Protein AF-A0A7V9ZTW3-F1 (afdb_monomer_lite)

Structure (mmCIF, N/CA/C/O backbone):
data_AF-A0A7V9ZTW3-F1
#
_entry.id   AF-A0A7V9ZTW3-F1
#
loop_
_atom_site.group_PDB
_atom_site.id
_atom_site.type_symbol
_atom_site.label_atom_id
_atom_site.label_alt_id
_atom_site.label_comp_id
_atom_site.label_asym_id
_atom_site.label_entity_id
_atom_site.label_seq_id
_atom_site.pdbx_PDB_ins_code
_atom_site.Cartn_x
_atom_site.Cartn_y
_atom_site.Cartn_z
_atom_site.occupancy
_atom_site.B_iso_or_equiv
_atom_site.auth_seq_id
_atom_site.auth_comp_id
_atom_site.auth_asym_id
_atom_site.auth_atom_id
_atom_site.pdbx_PDB_model_num
ATOM 1 N N . MET A 1 1 ? 34.384 60.074 -18.714 1.00 80.50 1 MET A N 1
ATOM 2 C CA . MET A 1 1 ? 34.398 59.729 -17.274 1.00 80.50 1 MET A CA 1
ATOM 3 C C . MET A 1 1 ? 34.278 58.228 -17.045 1.00 80.50 1 MET A C 1
ATOM 5 O O . MET A 1 1 ? 35.217 57.668 -16.508 1.00 80.50 1 MET A O 1
ATOM 9 N N . LEU A 1 2 ? 33.186 57.551 -17.437 1.00 87.00 2 LEU A N 1
ATOM 10 C CA . LEU A 1 2 ? 33.080 56.089 -17.246 1.00 87.00 2 LEU A CA 1
ATOM 11 C C . LEU A 1 2 ? 34.038 55.292 -18.152 1.00 87.00 2 LEU A C 1
ATOM 13 O O . LEU A 1 2 ? 34.688 54.380 -17.659 1.00 87.00 2 LEU A O 1
ATOM 17 N N . GLN A 1 3 ? 34.198 55.668 -19.430 1.00 89.31 3 GLN A N 1
ATOM 18 C CA . GLN A 1 3 ? 35.167 55.018 -20.336 1.00 89.31 3 GLN A CA 1
ATOM 19 C C . GLN A 1 3 ? 36.605 55.122 -19.802 1.00 89.31 3 GLN A C 1
ATOM 21 O O . GLN A 1 3 ? 37.314 54.124 -19.768 1.00 89.31 3 GLN A O 1
ATOM 26 N N . ASP A 1 4 ? 36.984 56.290 -19.272 1.00 89.69 4 ASP A N 1
ATOM 27 C CA . ASP A 1 4 ? 38.309 56.520 -18.674 1.00 89.69 4 ASP A CA 1
ATOM 28 C C . ASP A 1 4 ? 38.562 55.625 -17.445 1.00 89.69 4 ASP A C 1
ATOM 30 O O . ASP A 1 4 ? 39.692 55.215 -17.192 1.00 89.69 4 ASP A O 1
ATOM 34 N N . ILE A 1 5 ? 37.511 55.306 -16.675 1.00 88.19 5 ILE A N 1
ATOM 35 C CA . ILE A 1 5 ? 37.591 54.368 -15.544 1.00 88.19 5 ILE A CA 1
ATOM 36 C C . ILE A 1 5 ? 37.813 52.943 -16.061 1.00 88.19 5 ILE A C 1
ATOM 38 O O . ILE A 1 5 ? 38.657 52.235 -15.518 1.00 88.19 5 ILE A O 1
ATOM 42 N N . VAL A 1 6 ? 37.105 52.534 -17.120 1.00 86.56 6 VAL A N 1
ATOM 43 C CA . VAL A 1 6 ? 37.244 51.200 -17.732 1.00 86.56 6 VAL A CA 1
ATOM 44 C C . VAL A 1 6 ? 38.626 51.005 -18.364 1.00 86.56 6 VAL A C 1
ATOM 46 O O . VAL A 1 6 ? 39.242 49.959 -18.161 1.00 86.56 6 VAL A O 1
ATOM 49 N N . GLU A 1 7 ? 39.146 52.004 -19.077 1.00 88.56 7 GLU A N 1
ATOM 50 C CA . GLU A 1 7 ? 40.456 51.957 -19.749 1.00 88.56 7 GLU A CA 1
ATOM 51 C C . GLU A 1 7 ? 41.644 52.053 -18.775 1.00 88.56 7 GLU A C 1
ATOM 53 O O . GLU A 1 7 ? 42.765 51.654 -19.104 1.00 88.56 7 GLU A O 1
ATOM 58 N N . ASN A 1 8 ? 41.419 52.540 -17.550 1.00 89.38 8 ASN A N 1
ATOM 59 C CA . ASN A 1 8 ? 42.453 52.611 -16.526 1.00 89.38 8 ASN A CA 1
ATOM 60 C C . ASN A 1 8 ? 42.780 51.219 -15.963 1.00 89.38 8 ASN A C 1
ATOM 62 O O . ASN A 1 8 ? 42.174 50.751 -14.999 1.00 89.38 8 ASN A O 1
ATOM 66 N N . LYS A 1 9 ? 43.818 50.589 -16.519 1.00 86.56 9 LYS A N 1
ATOM 67 C CA . LYS A 1 9 ? 44.311 49.262 -16.108 1.00 86.56 9 LYS A CA 1
ATOM 68 C C . LYS A 1 9 ? 44.760 49.168 -14.646 1.00 86.56 9 LYS A C 1
ATOM 70 O O . LYS A 1 9 ? 44.894 48.066 -14.124 1.00 86.56 9 LYS A O 1
ATOM 75 N N . SER A 1 10 ? 45.007 50.302 -13.989 1.00 85.06 10 SER A N 1
ATOM 76 C CA . SER A 1 10 ? 45.390 50.375 -12.574 1.00 85.06 10 SER A CA 1
ATOM 77 C C . SER A 1 10 ? 44.202 50.592 -11.628 1.00 85.06 10 SER A C 1
ATOM 79 O O . SER A 1 10 ? 44.397 50.578 -10.414 1.00 85.06 10 SER A O 1
ATOM 81 N N . ALA A 1 11 ? 42.988 50.812 -12.147 1.00 83.75 11 ALA A N 1
ATOM 82 C CA . ALA A 1 11 ? 41.783 50.916 -11.327 1.00 83.75 11 ALA A CA 1
ATOM 83 C C . ALA A 1 11 ? 41.369 49.545 -10.763 1.00 83.75 11 ALA A C 1
ATOM 85 O O . ALA A 1 11 ? 41.634 48.501 -11.364 1.00 83.75 11 ALA A O 1
ATOM 86 N N . ALA A 1 12 ? 40.694 49.546 -9.607 1.00 81.62 12 ALA A N 1
ATOM 87 C CA . ALA A 1 12 ? 40.207 48.315 -8.991 1.00 81.62 12 ALA A CA 1
ATOM 88 C C . ALA A 1 12 ? 39.198 47.616 -9.913 1.00 81.62 12 ALA A C 1
ATOM 90 O O . ALA A 1 12 ? 38.329 48.271 -10.493 1.00 81.62 12 ALA A O 1
ATOM 91 N N . TRP A 1 13 ? 39.281 46.287 -10.019 1.00 78.00 13 TRP A N 1
ATOM 92 C CA . TRP A 1 13 ? 38.458 45.514 -10.955 1.00 78.00 13 TRP A CA 1
ATOM 93 C C . TRP A 1 13 ? 36.955 45.788 -10.793 1.00 78.00 13 TRP A C 1
ATOM 95 O O . TRP A 1 13 ? 36.283 46.039 -11.784 1.00 78.00 13 TRP A O 1
ATOM 105 N N . ALA A 1 14 ? 36.455 45.872 -9.555 1.00 76.25 14 ALA A N 1
ATOM 106 C CA . ALA A 1 14 ? 35.045 46.144 -9.265 1.00 76.25 14 ALA A CA 1
ATOM 107 C C . ALA A 1 14 ? 34.586 47.53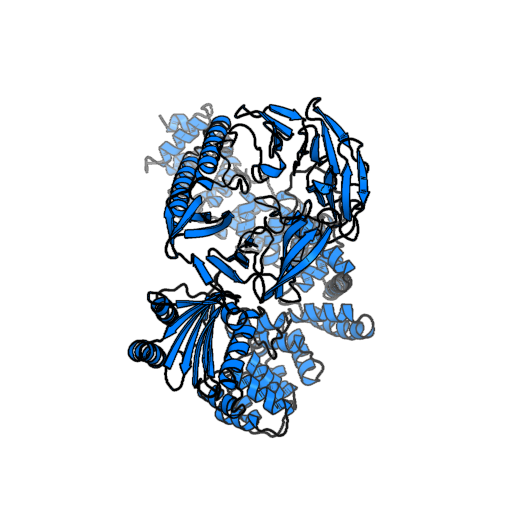7 -9.742 1.00 76.25 14 ALA A C 1
ATOM 109 O O . ALA A 1 14 ? 33.436 47.724 -10.123 1.00 76.25 14 ALA A O 1
ATOM 110 N N . GLN A 1 15 ? 35.483 48.530 -9.760 1.00 83.38 15 GLN A N 1
ATOM 111 C CA . GLN A 1 15 ? 35.166 49.870 -10.272 1.00 83.38 15 GLN A CA 1
ATOM 112 C C . GLN A 1 15 ? 35.078 49.878 -11.797 1.00 83.38 15 GLN A C 1
ATOM 114 O O . GLN A 1 15 ? 34.215 50.546 -12.365 1.00 83.38 15 GLN A O 1
ATOM 119 N N . ARG A 1 16 ? 35.973 49.132 -12.453 1.00 85.00 16 ARG A N 1
ATOM 120 C CA . ARG A 1 16 ? 35.967 48.956 -13.908 1.00 85.00 16 ARG A CA 1
ATOM 121 C C . ARG A 1 16 ? 34.728 48.175 -14.348 1.00 85.00 16 ARG A C 1
ATOM 123 O O . ARG A 1 16 ? 34.110 48.554 -15.334 1.00 85.00 16 ARG A O 1
ATOM 130 N N . ASP A 1 17 ? 34.341 47.154 -13.588 1.00 79.88 17 ASP A N 1
ATOM 131 C CA . ASP A 1 17 ? 33.159 46.324 -13.833 1.00 79.88 17 ASP A CA 1
ATOM 132 C C . ASP A 1 17 ? 31.846 47.116 -13.738 1.00 79.88 17 ASP A C 1
ATOM 134 O O . ASP A 1 17 ? 31.114 47.235 -14.719 1.00 79.88 17 ASP A O 1
ATOM 138 N N . LEU A 1 18 ? 31.623 47.813 -12.617 1.00 82.12 18 LEU A N 1
ATOM 139 C CA . LEU A 1 18 ? 30.454 48.685 -12.443 1.00 82.12 18 LEU A CA 1
ATOM 140 C C . LEU A 1 18 ? 30.372 49.782 -13.514 1.00 82.12 18 LEU A C 1
ATOM 142 O O . LEU A 1 18 ? 29.283 50.132 -13.973 1.00 82.12 18 LEU A O 1
ATOM 146 N N . ALA A 1 19 ? 31.516 50.337 -13.930 1.00 86.06 19 ALA A N 1
ATOM 147 C CA . ALA A 1 19 ? 31.559 51.317 -15.011 1.00 86.06 19 ALA A CA 1
ATOM 148 C C . ALA A 1 19 ? 31.203 50.695 -16.373 1.00 86.06 19 ALA A C 1
ATOM 150 O O . ALA A 1 19 ? 30.518 51.339 -17.170 1.00 86.06 19 ALA A O 1
ATOM 151 N N . MET A 1 20 ? 31.631 49.456 -16.634 1.00 84.81 20 MET A N 1
ATOM 152 C CA . MET A 1 20 ? 31.308 48.705 -17.849 1.00 84.81 20 MET A CA 1
ATOM 153 C C . MET A 1 20 ? 29.818 48.356 -17.944 1.00 84.81 20 MET A C 1
ATOM 155 O O . MET A 1 20 ? 29.229 48.566 -19.007 1.00 84.81 20 MET A O 1
ATOM 159 N N . ASP A 1 21 ? 29.204 47.889 -16.857 1.00 79.62 21 ASP A N 1
ATOM 160 C CA . ASP A 1 21 ? 27.770 47.582 -16.813 1.00 79.62 21 ASP A CA 1
ATOM 161 C C . ASP A 1 21 ? 26.915 48.849 -16.933 1.00 79.62 21 ASP A C 1
ATOM 163 O O . ASP A 1 21 ? 25.960 48.895 -17.713 1.00 79.62 21 ASP A O 1
ATOM 167 N N . ALA A 1 22 ? 27.303 49.933 -16.251 1.00 83.81 22 ALA A N 1
ATOM 168 C CA . ALA A 1 22 ? 26.631 51.223 -16.394 1.00 83.81 22 ALA A CA 1
ATOM 169 C C . ALA A 1 22 ? 26.687 51.748 -17.841 1.00 83.81 22 ALA A C 1
ATOM 171 O O . ALA A 1 22 ? 25.730 52.362 -18.315 1.00 83.81 22 ALA A O 1
ATOM 172 N N . LEU A 1 23 ? 27.786 51.514 -18.564 1.00 85.25 23 LEU A N 1
ATOM 173 C CA . LEU A 1 23 ? 27.907 51.876 -19.979 1.00 85.25 23 LEU A CA 1
ATOM 174 C C . LEU A 1 23 ? 27.077 50.970 -20.901 1.00 85.25 23 LEU A C 1
ATOM 176 O O . LEU A 1 23 ? 26.562 51.466 -21.904 1.00 85.25 23 LEU A O 1
ATOM 180 N N . ALA A 1 24 ? 26.904 49.690 -20.560 1.00 81.75 24 ALA A N 1
ATOM 181 C CA . ALA A 1 24 ? 26.117 48.743 -21.350 1.00 81.75 24 ALA A CA 1
ATOM 182 C C . ALA A 1 24 ? 24.606 49.036 -21.257 1.00 81.75 24 ALA A C 1
ATOM 184 O O . ALA A 1 24 ? 23.897 48.966 -22.262 1.00 81.75 24 ALA A O 1
ATOM 185 N N . VAL A 1 25 ? 24.121 49.431 -20.073 1.00 78.19 25 VAL A N 1
ATOM 186 C CA . VAL A 1 25 ? 22.692 49.697 -19.809 1.00 78.19 25 VAL A CA 1
ATOM 187 C C . VAL A 1 25 ? 22.238 51.087 -20.292 1.00 78.19 25 VAL A C 1
ATOM 189 O O . VAL A 1 25 ? 21.061 51.281 -20.589 1.00 78.19 25 VAL A O 1
ATOM 192 N N . ASN A 1 26 ? 23.151 52.053 -20.450 1.00 76.56 26 ASN A N 1
ATOM 193 C CA . ASN A 1 26 ? 22.832 53.442 -20.829 1.00 76.56 26 ASN A CA 1
ATOM 194 C C . ASN A 1 26 ? 22.535 53.676 -22.333 1.00 76.56 26 ASN A C 1
ATOM 196 O O . ASN A 1 26 ? 22.455 54.824 -22.774 1.00 76.56 26 ASN A O 1
ATOM 200 N N . GLY A 1 27 ? 22.319 52.619 -23.122 1.00 67.75 27 GLY A N 1
ATOM 201 C CA . GLY A 1 27 ? 21.865 52.710 -24.517 1.00 67.75 27 GLY A CA 1
ATOM 202 C C . GLY A 1 27 ? 22.978 52.759 -25.574 1.00 67.75 27 GLY A C 1
ATOM 203 O O . GLY A 1 27 ? 24.163 52.592 -25.288 1.00 67.75 27 GLY A O 1
ATOM 204 N N . ASP A 1 28 ? 22.580 52.909 -26.841 1.00 76.56 28 ASP A N 1
ATOM 205 C CA . ASP A 1 28 ? 23.476 52.867 -28.006 1.00 76.56 28 ASP A CA 1
ATOM 206 C C . ASP A 1 28 ? 24.159 54.221 -28.261 1.00 76.56 28 ASP A C 1
ATOM 208 O O . ASP A 1 28 ? 23.492 55.253 -28.355 1.00 76.56 28 ASP A O 1
ATOM 212 N N . TRP A 1 29 ? 25.487 54.228 -28.406 1.00 85.25 29 TRP A N 1
ATOM 213 C CA . TRP A 1 29 ? 26.268 55.426 -28.733 1.00 85.25 29 TRP A CA 1
ATOM 214 C C . TRP A 1 29 ? 27.258 55.159 -29.871 1.00 85.25 29 TRP A C 1
ATOM 216 O O . TRP A 1 29 ? 27.700 54.035 -30.105 1.00 85.25 29 TRP A O 1
ATOM 226 N N . LYS A 1 30 ? 27.585 56.203 -30.641 1.00 86.44 30 LYS A N 1
ATOM 227 C CA . LYS A 1 30 ? 28.404 56.065 -31.853 1.00 86.44 30 LYS A CA 1
ATOM 228 C C . LYS A 1 30 ? 29.815 55.583 -31.500 1.00 86.44 30 LYS A C 1
ATOM 230 O O . LYS A 1 30 ? 30.540 56.299 -30.817 1.00 86.44 30 LYS A O 1
ATOM 235 N N . GLY A 1 31 ? 30.212 54.428 -32.032 1.00 87.06 31 GLY A N 1
ATOM 236 C CA . GLY A 1 31 ? 31.512 53.812 -31.754 1.00 87.06 31 GLY A CA 1
ATOM 237 C C . GLY A 1 31 ? 31.521 52.875 -30.543 1.00 87.06 31 GLY A C 1
ATOM 238 O O . GLY A 1 31 ? 32.590 52.402 -30.165 1.00 87.06 31 GLY A O 1
ATOM 239 N N . ARG A 1 32 ? 30.359 52.622 -29.914 1.00 87.25 32 ARG A N 1
ATOM 240 C CA . ARG A 1 32 ? 30.237 51.748 -28.737 1.00 87.25 32 ARG A CA 1
ATOM 241 C C . ARG A 1 32 ? 30.747 50.351 -29.010 1.00 87.25 32 ARG A C 1
ATOM 243 O O . ARG A 1 32 ? 31.527 49.809 -28.234 1.00 87.25 32 ARG A O 1
ATOM 250 N N . ASP A 1 33 ? 30.272 49.777 -30.102 1.00 86.44 33 ASP A N 1
ATOM 251 C CA . ASP A 1 33 ? 30.498 48.380 -30.421 1.00 86.44 33 ASP A CA 1
ATOM 252 C C . ASP A 1 33 ? 31.991 48.149 -30.747 1.00 86.44 33 ASP A C 1
ATOM 254 O O . ASP A 1 33 ? 32.603 47.220 -30.219 1.00 86.44 33 ASP A O 1
ATOM 258 N N . GLU A 1 34 ? 32.622 49.055 -31.503 1.00 88.25 34 GLU A N 1
ATOM 259 C CA . GLU A 1 34 ? 34.068 49.043 -31.760 1.00 88.25 34 GLU A CA 1
ATOM 260 C C . GLU A 1 34 ? 34.891 49.258 -30.485 1.00 88.25 34 GLU A C 1
ATOM 262 O O . GLU A 1 34 ? 35.927 48.615 -30.303 1.00 88.25 34 GLU A O 1
ATOM 267 N N . TRP A 1 35 ? 34.424 50.130 -29.587 1.00 89.00 35 TRP A N 1
ATOM 268 C CA . TRP A 1 35 ? 35.082 50.387 -28.310 1.00 89.00 35 TRP A CA 1
ATOM 269 C C . TRP A 1 35 ? 35.080 49.142 -27.420 1.00 89.00 35 TRP A C 1
ATOM 271 O O . TRP A 1 35 ? 36.152 48.712 -26.999 1.00 89.00 35 TRP A O 1
ATOM 281 N N . TYR A 1 36 ? 33.932 48.486 -27.214 1.00 87.25 36 TYR A N 1
ATOM 282 C CA . TYR A 1 36 ? 33.879 47.244 -26.431 1.00 87.25 36 TYR A CA 1
ATOM 283 C C . TYR A 1 36 ? 34.702 46.109 -27.054 1.00 87.25 36 TYR A C 1
ATOM 285 O O . TYR A 1 36 ? 35.327 45.347 -26.320 1.00 87.25 36 TYR A O 1
ATOM 293 N N . ILE A 1 37 ? 34.745 45.997 -28.388 1.00 86.56 37 ILE A N 1
ATOM 294 C CA . ILE A 1 37 ? 35.613 45.018 -29.061 1.00 86.56 37 ILE A CA 1
ATOM 295 C C . ILE A 1 37 ? 37.092 45.327 -28.791 1.00 86.56 37 ILE A C 1
ATOM 297 O O . ILE A 1 37 ? 37.860 44.407 -28.523 1.00 86.56 37 ILE A O 1
ATOM 301 N N . SER A 1 38 ? 37.496 46.602 -28.825 1.00 86.81 38 SER A N 1
ATOM 302 C CA . SER A 1 38 ? 38.889 47.003 -28.570 1.00 86.81 38 SER A CA 1
ATOM 303 C C . SER A 1 38 ? 39.363 46.650 -27.157 1.00 86.81 38 SER A C 1
ATOM 305 O O . SER A 1 38 ? 40.535 46.335 -26.957 1.00 86.81 38 SER A O 1
ATOM 307 N N . LEU A 1 39 ? 38.444 46.612 -26.185 1.00 86.50 39 LEU A N 1
ATOM 308 C CA . LEU A 1 39 ? 38.748 46.223 -24.809 1.00 86.50 39 LEU A CA 1
ATOM 309 C C . LEU A 1 39 ? 39.148 44.743 -24.682 1.00 86.50 39 LEU A C 1
ATOM 311 O O . LEU A 1 39 ? 39.802 44.382 -23.709 1.00 86.50 39 LEU A O 1
ATOM 315 N N . LEU A 1 40 ? 38.823 43.883 -25.655 1.00 84.44 40 LEU A N 1
ATOM 316 C CA . LEU A 1 40 ? 39.163 42.455 -25.602 1.00 84.44 40 LEU A CA 1
ATOM 317 C C . LEU A 1 40 ? 40.670 42.173 -25.670 1.00 84.44 40 LEU A C 1
ATOM 319 O O . LEU A 1 40 ? 41.111 41.092 -25.283 1.00 84.44 40 LEU A O 1
ATOM 323 N N . GLU A 1 41 ? 41.465 43.129 -26.153 1.00 84.56 41 GLU A N 1
ATOM 324 C CA . GLU A 1 41 ? 42.928 43.040 -26.142 1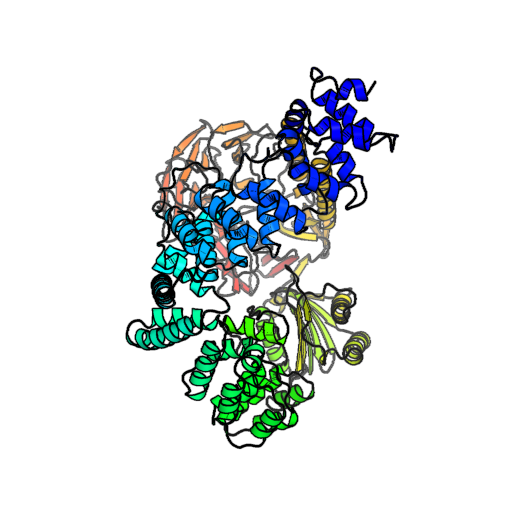.00 84.56 41 GLU A CA 1
ATOM 325 C C . GLU A 1 41 ? 43.529 43.330 -24.759 1.00 84.56 41 GLU A C 1
ATOM 327 O O . GLU A 1 41 ? 44.710 43.061 -24.528 1.00 84.56 41 GLU A O 1
ATOM 332 N N . ASP A 1 42 ? 42.746 43.877 -23.826 1.00 84.88 42 ASP A N 1
ATOM 333 C CA . ASP A 1 42 ? 43.215 44.172 -22.482 1.00 84.88 42 ASP A CA 1
ATOM 334 C C . ASP A 1 42 ? 43.221 42.918 -21.602 1.00 84.88 42 ASP A C 1
ATOM 336 O O . ASP A 1 42 ? 42.226 42.554 -20.980 1.00 84.88 42 ASP A O 1
ATOM 340 N N . GLU A 1 43 ? 44.390 42.287 -21.481 1.00 80.00 43 GLU A N 1
ATOM 341 C CA . GLU A 1 43 ? 44.590 41.106 -20.632 1.00 80.00 43 GLU A CA 1
ATOM 342 C C . GLU A 1 43 ? 44.207 41.347 -19.162 1.00 80.00 43 GLU A C 1
ATOM 344 O O . GLU A 1 43 ? 43.812 40.415 -18.466 1.00 80.00 43 GLU A O 1
ATOM 349 N N . THR A 1 44 ? 44.256 42.597 -18.680 1.00 78.50 44 THR A N 1
ATOM 350 C CA . THR A 1 44 ? 43.844 42.929 -17.304 1.00 78.50 44 THR A CA 1
ATOM 351 C C . THR A 1 44 ? 42.333 42.843 -17.097 1.00 78.50 44 THR A C 1
ATOM 353 O O . THR A 1 44 ? 41.877 42.795 -15.959 1.00 78.50 44 THR A O 1
ATOM 356 N N . LEU A 1 45 ? 41.548 42.784 -18.176 1.00 74.75 45 LEU A N 1
ATOM 357 C CA . LEU A 1 45 ? 40.119 42.495 -18.113 1.00 74.75 45 LEU A CA 1
ATOM 358 C C . LEU A 1 45 ? 39.836 40.992 -18.012 1.00 74.75 45 LEU A C 1
ATOM 360 O O . LEU A 1 45 ? 38.741 40.638 -17.591 1.00 74.75 45 LEU A O 1
ATOM 364 N N . LEU A 1 46 ? 40.802 40.108 -18.305 1.00 69.75 46 LEU A N 1
ATOM 365 C CA . LEU A 1 46 ? 40.659 38.657 -18.101 1.00 69.75 46 LEU A CA 1
ATOM 366 C C . LEU A 1 46 ? 40.645 38.245 -16.622 1.00 69.75 46 LEU A C 1
ATOM 368 O O . LEU A 1 46 ? 40.273 37.117 -16.322 1.00 69.75 46 LEU A O 1
ATOM 372 N N . THR A 1 47 ? 41.096 39.099 -15.699 1.00 61.62 47 THR A N 1
ATOM 373 C CA . THR A 1 47 ? 41.115 38.818 -14.247 1.00 61.62 47 THR A CA 1
ATOM 374 C C . THR A 1 47 ? 39.890 39.377 -13.523 1.00 61.62 47 THR A C 1
ATOM 376 O O . THR A 1 47 ? 39.478 38.834 -12.506 1.00 61.62 47 THR A O 1
ATOM 379 N N . ILE A 1 48 ? 39.246 40.412 -14.079 1.00 64.31 48 ILE A N 1
ATOM 380 C CA . ILE A 1 48 ? 37.902 40.876 -13.666 1.00 64.31 48 ILE A CA 1
ATOM 381 C C . ILE A 1 48 ? 36.862 39.757 -13.879 1.00 64.31 48 ILE A C 1
ATOM 383 O O . ILE A 1 48 ? 35.871 39.651 -13.166 1.00 64.31 48 ILE A O 1
ATOM 387 N N . GLN A 1 49 ? 37.143 38.882 -14.844 1.00 54.88 49 GLN A N 1
ATOM 388 C CA . GLN A 1 49 ? 36.291 37.796 -15.314 1.00 54.88 49 GLN A CA 1
ATOM 389 C C . GLN A 1 49 ? 36.189 36.587 -14.380 1.00 54.88 49 GLN A C 1
ATOM 391 O O . GLN A 1 49 ? 35.264 35.806 -14.580 1.00 54.88 49 GLN A O 1
ATOM 396 N N . ASP A 1 50 ? 37.070 36.455 -13.382 1.00 54.41 50 ASP A N 1
ATOM 397 C CA . ASP A 1 50 ? 37.046 35.343 -12.417 1.00 54.41 50 ASP A CA 1
ATOM 398 C C . ASP A 1 50 ? 35.937 35.534 -11.344 1.00 54.41 50 ASP A C 1
ATOM 400 O O . ASP A 1 50 ? 35.638 34.612 -10.594 1.00 54.41 50 ASP A O 1
ATOM 404 N N . ASN A 1 51 ? 35.294 36.717 -11.289 1.00 52.38 51 ASN A N 1
ATOM 405 C CA . ASN A 1 51 ? 34.272 37.089 -10.293 1.00 52.38 51 ASN A CA 1
ATOM 406 C C . ASN A 1 51 ? 32.943 37.619 -10.893 1.00 52.38 51 ASN A C 1
ATOM 408 O O . ASN A 1 51 ? 32.089 38.084 -10.139 1.00 52.38 51 ASN A O 1
ATOM 412 N N . GLY A 1 52 ? 32.742 37.599 -12.222 1.00 55.38 52 GLY A N 1
ATOM 413 C CA . GLY A 1 52 ? 31.559 38.225 -12.843 1.00 55.38 52 GLY A CA 1
ATOM 414 C C . GLY A 1 52 ? 31.503 38.206 -14.379 1.00 55.38 52 GLY A C 1
ATOM 415 O O . GLY A 1 52 ? 32.380 37.656 -15.050 1.00 55.38 52 GLY A O 1
ATOM 416 N N . ASN A 1 53 ? 30.427 38.766 -14.949 1.00 61.22 53 ASN A N 1
ATOM 417 C CA . ASN A 1 53 ? 30.265 39.019 -16.392 1.00 61.22 53 ASN A CA 1
ATOM 418 C C . ASN A 1 53 ? 31.034 40.274 -16.806 1.00 61.22 53 ASN A C 1
ATOM 420 O O . ASN A 1 53 ? 31.056 41.234 -16.059 1.00 61.22 53 ASN A O 1
ATOM 424 N N . THR A 1 54 ? 31.645 40.300 -17.995 1.00 66.50 54 THR A N 1
ATOM 425 C CA . THR A 1 54 ? 32.165 41.575 -18.524 1.00 66.50 54 THR A CA 1
ATOM 426 C C . THR A 1 54 ? 31.022 42.415 -19.081 1.00 66.50 54 THR A C 1
ATOM 428 O O . THR A 1 54 ? 30.037 41.860 -19.568 1.00 66.50 54 THR A O 1
ATOM 431 N N . GLY A 1 55 ? 31.201 43.737 -19.175 1.00 67.38 55 GLY A N 1
ATOM 432 C CA . GLY A 1 55 ? 30.217 44.595 -19.849 1.00 67.38 55 GLY A CA 1
ATOM 433 C C . GLY A 1 55 ? 29.936 44.216 -21.310 1.00 67.38 55 GLY A C 1
ATOM 434 O O . GLY A 1 55 ? 28.854 44.508 -21.807 1.00 67.38 55 GLY A O 1
ATOM 435 N N . LEU A 1 56 ? 30.857 43.523 -21.999 1.00 70.50 56 LEU A N 1
ATOM 436 C CA . LEU A 1 56 ? 30.588 42.965 -23.333 1.00 70.50 56 LEU A CA 1
ATOM 437 C C . LEU A 1 56 ? 29.697 41.712 -23.273 1.00 70.50 56 LEU A C 1
ATOM 439 O O . LEU A 1 56 ? 28.837 41.546 -24.133 1.00 70.50 56 LEU A O 1
ATOM 443 N N . THR A 1 57 ? 29.842 40.877 -22.241 1.00 74.44 57 THR A N 1
ATOM 444 C CA . THR A 1 57 ? 28.941 39.734 -21.996 1.00 74.44 57 THR A CA 1
ATOM 445 C C . THR A 1 57 ? 27.526 40.244 -21.713 1.00 74.44 57 THR A C 1
ATOM 447 O O . THR A 1 57 ? 26.561 39.789 -22.326 1.00 74.44 57 THR A O 1
ATOM 450 N N . THR A 1 58 ? 27.411 41.272 -20.862 1.00 76.00 58 THR A N 1
ATOM 451 C CA . THR A 1 58 ? 26.157 41.989 -20.580 1.00 76.00 58 THR A CA 1
ATOM 452 C C . THR A 1 58 ? 25.556 42.574 -21.864 1.00 76.00 58 THR A C 1
ATOM 454 O O . THR A 1 58 ? 24.373 42.384 -22.148 1.00 76.00 58 THR A O 1
ATOM 457 N N . LEU A 1 59 ? 26.374 43.217 -22.705 1.00 78.19 59 LEU A N 1
ATOM 458 C CA . LEU A 1 59 ? 25.934 43.781 -23.983 1.00 78.19 59 LEU A CA 1
ATOM 459 C C . LEU A 1 59 ? 25.437 42.709 -24.966 1.00 78.19 59 LEU A C 1
ATOM 461 O O . LEU A 1 59 ? 24.448 42.934 -25.668 1.00 78.19 59 LEU A O 1
ATOM 465 N N . ILE A 1 60 ? 26.097 41.550 -25.025 1.00 77.00 60 ILE A N 1
ATOM 466 C CA . ILE A 1 60 ? 25.689 40.415 -25.863 1.00 77.00 60 ILE A CA 1
ATOM 467 C C . ILE A 1 60 ? 24.371 39.821 -25.366 1.00 77.00 60 ILE A C 1
ATOM 469 O O . ILE A 1 60 ? 23.480 39.603 -26.185 1.00 77.00 60 ILE A O 1
ATOM 473 N N . ALA A 1 61 ? 24.204 39.650 -24.052 1.00 73.94 61 ALA A N 1
ATOM 474 C CA . ALA A 1 61 ? 22.965 39.156 -23.453 1.00 73.94 61 ALA A CA 1
ATOM 475 C C . ALA A 1 61 ? 21.766 40.094 -23.698 1.00 73.94 61 ALA A C 1
ATOM 477 O O . ALA A 1 61 ? 20.642 39.633 -23.882 1.00 73.94 61 ALA A O 1
ATOM 478 N N . MET A 1 62 ? 22.002 41.410 -23.739 1.00 77.00 62 MET A N 1
ATOM 479 C CA . MET A 1 62 ? 20.976 42.428 -24.010 1.00 77.00 62 MET A CA 1
ATOM 480 C C . MET A 1 62 ? 20.722 42.681 -25.506 1.00 77.00 62 MET A C 1
ATOM 482 O O . MET A 1 62 ? 19.793 43.409 -25.863 1.00 77.00 62 MET A O 1
ATOM 486 N N . SER A 1 63 ? 21.548 42.129 -26.394 1.00 77.56 63 SER A N 1
ATOM 487 C CA . SER A 1 63 ? 21.430 42.334 -27.839 1.00 77.56 63 SER A CA 1
ATOM 488 C C . SER A 1 63 ? 20.474 41.324 -28.487 1.00 77.56 63 SER A C 1
ATOM 490 O O . SER A 1 63 ? 20.292 40.224 -27.966 1.00 77.56 63 SER A O 1
ATOM 492 N N . PRO A 1 64 ? 19.891 41.635 -29.665 1.00 79.06 64 PRO A N 1
ATOM 493 C CA . PRO A 1 64 ? 19.168 40.637 -30.444 1.00 79.06 64 PRO A CA 1
ATOM 494 C C . PRO A 1 64 ? 20.039 39.394 -30.696 1.00 79.06 64 PRO A C 1
ATOM 496 O O . PRO A 1 64 ? 21.240 39.550 -30.966 1.00 79.06 64 PRO A O 1
ATOM 499 N N . PRO A 1 65 ? 19.453 38.180 -30.676 1.00 74.19 65 PRO A N 1
ATOM 500 C CA . PRO A 1 65 ? 20.170 36.960 -31.032 1.00 74.19 65 PRO A CA 1
ATOM 501 C C . PRO A 1 65 ? 20.926 37.134 -32.354 1.00 74.19 65 PRO A C 1
ATOM 503 O O . PRO A 1 65 ? 20.421 37.782 -33.273 1.00 74.19 65 PRO A O 1
ATOM 506 N N . LYS A 1 66 ? 22.123 36.550 -32.459 1.00 77.31 66 LYS A N 1
ATOM 507 C CA . LYS A 1 66 ? 23.011 36.592 -33.639 1.00 77.31 66 LYS A CA 1
ATOM 508 C C . LYS A 1 66 ? 23.726 37.910 -33.937 1.00 77.31 66 LYS A C 1
ATOM 510 O O . LYS A 1 66 ? 24.604 37.894 -34.797 1.00 77.31 66 LYS A O 1
ATOM 515 N N . LYS A 1 67 ? 23.434 39.027 -33.247 1.00 84.38 67 LYS A N 1
ATOM 516 C CA . LYS A 1 67 ? 24.089 40.327 -33.532 1.00 84.38 67 LYS A CA 1
ATOM 517 C C . LYS A 1 67 ? 25.624 40.226 -33.521 1.00 84.38 67 LYS A C 1
ATOM 519 O O . LYS A 1 67 ? 26.281 40.832 -34.362 1.00 84.38 67 LYS A O 1
ATOM 524 N N . TRP A 1 68 ? 26.179 39.458 -32.584 1.00 86.19 68 TRP A N 1
ATOM 525 C CA . TRP A 1 68 ? 27.620 39.418 -32.314 1.00 86.19 68 TRP A CA 1
ATOM 526 C C . TRP A 1 68 ? 28.319 38.134 -32.764 1.00 86.19 68 TRP A C 1
ATOM 528 O O . TRP A 1 68 ? 29.547 38.087 -32.776 1.00 86.19 68 TRP A O 1
ATOM 538 N N . THR A 1 69 ? 27.565 37.109 -33.161 1.00 86.75 69 THR A N 1
ATOM 539 C CA . THR A 1 69 ? 28.079 35.751 -33.387 1.00 86.75 69 THR A CA 1
ATOM 540 C C . THR A 1 69 ? 29.156 35.709 -34.470 1.00 86.75 69 THR A C 1
ATOM 542 O O . THR A 1 69 ? 30.237 35.180 -34.232 1.00 86.75 69 THR A O 1
ATOM 545 N N . GLU A 1 70 ? 28.927 36.351 -35.620 1.00 89.75 70 GLU A N 1
ATOM 546 C CA . GLU A 1 70 ? 29.908 36.395 -36.719 1.00 89.75 70 GLU A CA 1
ATOM 547 C C . GLU A 1 70 ? 31.204 37.107 -36.311 1.00 89.75 70 GLU A C 1
ATOM 549 O O . GLU A 1 70 ? 32.305 36.667 -36.649 1.00 89.75 70 GLU A O 1
ATOM 554 N N . LYS A 1 71 ? 31.091 38.184 -35.521 1.00 90.19 71 LYS A N 1
ATOM 555 C CA . LYS A 1 71 ? 32.269 38.906 -35.039 1.00 90.19 71 LYS A CA 1
ATOM 556 C C . LYS A 1 71 ? 33.048 38.078 -34.023 1.00 90.19 71 LYS A C 1
ATOM 558 O O . LYS A 1 71 ? 34.272 38.049 -34.085 1.00 90.19 71 LYS A O 1
ATOM 563 N N . MET A 1 72 ? 32.369 37.376 -33.118 1.00 91.31 72 MET A N 1
ATOM 564 C CA . MET A 1 72 ? 33.050 36.498 -32.168 1.00 91.31 72 MET A CA 1
ATOM 565 C C . MET A 1 72 ? 33.706 35.301 -32.872 1.00 91.31 72 MET A C 1
ATOM 567 O O . MET A 1 72 ? 34.837 34.965 -32.538 1.00 91.31 72 MET A O 1
ATOM 571 N N . LEU A 1 73 ? 33.083 34.720 -33.905 1.00 91.94 73 LEU A N 1
ATOM 572 C CA . LEU A 1 73 ? 33.694 33.672 -34.741 1.00 91.94 73 LEU A CA 1
ATOM 573 C C . LEU A 1 73 ? 34.982 34.136 -35.440 1.00 91.94 73 LEU A C 1
ATOM 575 O O . LEU A 1 73 ? 35.932 33.361 -35.574 1.00 91.94 73 LEU A O 1
ATOM 579 N N . GLU A 1 74 ? 35.036 35.396 -35.882 1.00 93.38 74 GLU A N 1
ATOM 580 C CA . GLU A 1 74 ? 36.262 36.015 -36.399 1.00 93.38 74 GLU A CA 1
ATOM 581 C C . GLU A 1 74 ? 37.330 36.119 -35.296 1.00 93.38 74 GLU A C 1
ATOM 583 O O . GLU A 1 74 ? 38.473 35.704 -35.490 1.00 93.38 74 GLU A O 1
ATOM 588 N N . LEU A 1 75 ? 36.950 36.626 -34.119 1.00 92.25 75 LEU A N 1
ATOM 589 C CA . LEU A 1 75 ? 37.865 36.893 -33.005 1.00 92.25 75 LEU A CA 1
ATOM 590 C C . LEU A 1 75 ? 38.389 35.624 -32.316 1.00 92.25 75 LEU A C 1
ATOM 592 O O . LEU A 1 75 ? 39.522 35.628 -31.833 1.00 92.25 75 LEU A O 1
ATOM 596 N N . VAL A 1 76 ? 37.644 34.514 -32.335 1.00 92.88 76 VAL A N 1
ATOM 597 C CA . VAL A 1 76 ? 38.127 33.199 -31.867 1.00 92.88 76 VAL A CA 1
ATOM 598 C C . VAL A 1 76 ? 39.375 32.744 -32.638 1.00 92.88 76 VAL A C 1
ATOM 600 O O . VAL A 1 76 ? 40.224 32.039 -32.094 1.00 92.88 76 VAL A O 1
ATOM 603 N N . LYS A 1 77 ? 39.548 33.188 -33.888 1.00 91.56 77 LYS A N 1
ATOM 604 C CA . LYS A 1 77 ? 40.726 32.868 -34.712 1.00 91.56 77 LYS A CA 1
ATOM 605 C C . LYS A 1 77 ? 41.927 33.776 -34.423 1.00 91.56 77 LYS A C 1
ATOM 607 O O . LYS A 1 77 ? 42.967 33.628 -35.062 1.00 91.56 77 LYS A O 1
ATOM 612 N N . SER A 1 78 ? 41.803 34.723 -33.490 1.00 91.50 78 SER A N 1
ATOM 613 C CA . SER A 1 78 ? 42.882 35.641 -33.132 1.00 91.50 78 SER A CA 1
ATOM 614 C C . SER A 1 78 ? 44.067 34.910 -32.497 1.00 91.50 78 SER A C 1
ATOM 616 O O . SER A 1 78 ? 43.907 34.014 -31.662 1.00 91.50 78 SER A O 1
ATOM 618 N N . ASN A 1 79 ? 45.281 35.348 -32.840 1.00 90.12 79 ASN A N 1
ATOM 619 C CA . ASN A 1 79 ? 46.509 34.893 -32.185 1.00 90.12 79 ASN A CA 1
ATOM 620 C C . ASN A 1 79 ? 46.665 35.487 -30.774 1.00 90.12 79 ASN A C 1
ATOM 622 O O . ASN A 1 79 ? 47.375 34.911 -29.951 1.00 90.12 79 ASN A O 1
ATOM 626 N N . ASN A 1 80 ? 45.982 36.598 -30.471 1.00 90.62 80 ASN A N 1
ATOM 627 C CA . ASN A 1 80 ? 45.976 37.186 -29.134 1.00 90.62 80 ASN A CA 1
ATOM 628 C C . ASN A 1 80 ? 45.140 36.303 -28.185 1.00 90.62 80 ASN A C 1
ATOM 630 O O . ASN A 1 80 ? 43.957 36.060 -28.426 1.00 90.62 80 ASN A O 1
ATOM 634 N N . PHE A 1 81 ? 45.773 35.811 -27.114 1.00 88.69 81 PHE A N 1
ATOM 635 C CA . PHE A 1 81 ? 45.155 34.907 -26.141 1.00 88.69 81 PHE A CA 1
ATOM 636 C C . PHE A 1 81 ? 43.945 35.530 -25.432 1.00 88.69 81 PHE A C 1
ATOM 638 O O . PHE A 1 81 ? 42.939 34.842 -25.255 1.00 88.69 81 PHE A O 1
ATOM 645 N N . ALA A 1 82 ? 44.006 36.816 -25.076 1.00 85.19 82 ALA A N 1
ATOM 646 C CA . ALA A 1 82 ? 42.907 37.508 -24.408 1.00 85.19 82 ALA A CA 1
ATOM 647 C C . ALA A 1 82 ? 41.702 37.701 -25.320 1.00 85.19 82 ALA A C 1
ATOM 649 O O . ALA A 1 82 ? 40.586 37.345 -24.941 1.00 85.19 82 ALA A O 1
ATOM 650 N N . VAL A 1 83 ? 41.947 38.143 -26.556 1.00 88.94 83 VAL A N 1
ATOM 651 C CA . VAL A 1 83 ? 40.895 38.314 -27.566 1.00 88.94 83 VAL A CA 1
ATOM 652 C C . VAL A 1 83 ? 40.191 36.991 -27.839 1.00 88.94 83 VAL A C 1
ATOM 654 O O . VAL A 1 83 ? 38.964 36.926 -27.829 1.00 88.94 83 VAL A O 1
ATOM 657 N N . ARG A 1 84 ? 40.966 35.919 -28.035 1.00 91.94 84 ARG A N 1
ATOM 658 C CA . ARG A 1 84 ? 40.418 34.585 -28.282 1.00 91.94 84 ARG A CA 1
ATOM 659 C C . ARG A 1 84 ? 39.628 34.058 -27.088 1.00 91.94 84 ARG A C 1
ATOM 661 O O . ARG A 1 84 ? 38.514 33.585 -27.278 1.00 91.94 84 ARG A O 1
ATOM 668 N N . SER A 1 85 ? 40.173 34.156 -25.875 1.00 87.75 85 SER A N 1
ATOM 669 C CA . SER A 1 85 ? 39.505 33.663 -24.660 1.00 87.75 85 SER A CA 1
ATOM 670 C C . SER A 1 85 ? 38.189 34.395 -24.407 1.00 87.75 85 SER A C 1
ATOM 672 O O . SER A 1 85 ? 37.165 33.766 -24.151 1.00 87.75 85 SER A O 1
ATOM 674 N N . ALA A 1 86 ? 38.183 35.718 -24.575 1.00 84.44 86 ALA A N 1
ATOM 675 C CA . ALA A 1 86 ? 36.966 36.501 -24.447 1.00 84.44 86 ALA A CA 1
ATOM 676 C C . ALA A 1 86 ? 35.937 36.152 -25.535 1.00 84.44 86 ALA A C 1
ATOM 678 O O . ALA A 1 86 ? 34.746 36.070 -25.243 1.00 84.44 86 ALA A O 1
ATOM 679 N N . ALA A 1 87 ? 36.369 35.909 -26.776 1.00 88.81 87 ALA A N 1
ATOM 680 C CA . ALA A 1 87 ? 35.470 35.500 -27.852 1.00 88.81 87 ALA A CA 1
ATOM 681 C C . ALA A 1 87 ? 34.843 34.115 -27.600 1.00 88.81 87 ALA A C 1
ATOM 683 O O . ALA A 1 87 ? 33.646 33.944 -27.824 1.00 88.81 87 ALA A O 1
ATOM 684 N N . VAL A 1 88 ? 35.619 33.153 -27.082 1.00 88.94 88 VAL A N 1
ATOM 685 C CA . VAL A 1 88 ? 35.123 31.816 -26.705 1.00 88.94 88 VAL A CA 1
ATOM 686 C C . VAL A 1 88 ? 34.032 31.920 -25.640 1.00 88.94 88 VAL A C 1
ATOM 688 O O . VAL A 1 88 ? 32.935 31.408 -25.851 1.00 88.94 88 VAL A O 1
ATOM 691 N N . ARG A 1 89 ? 34.287 32.648 -24.547 1.00 84.00 89 ARG A N 1
ATOM 692 C CA . ARG A 1 89 ? 33.303 32.869 -23.476 1.00 84.00 89 ARG A CA 1
ATOM 693 C C . ARG A 1 89 ? 32.000 33.471 -24.003 1.00 84.00 89 ARG A C 1
ATOM 695 O O . ARG A 1 89 ? 30.919 32.953 -23.751 1.00 84.00 89 ARG A O 1
ATOM 702 N N . ASN A 1 90 ? 32.107 34.550 -24.774 1.00 84.81 90 ASN A N 1
ATOM 703 C CA . ASN A 1 90 ? 30.940 35.260 -25.295 1.00 84.81 90 ASN A CA 1
ATOM 704 C C . ASN A 1 90 ? 30.105 34.411 -26.265 1.00 84.81 90 ASN A C 1
ATOM 706 O O . ASN A 1 90 ? 28.891 34.579 -26.340 1.00 84.81 90 ASN A O 1
ATOM 710 N N . LEU A 1 91 ? 30.733 33.491 -27.002 1.00 87.31 91 LEU A N 1
ATOM 711 C CA . LEU A 1 91 ? 30.009 32.517 -27.817 1.00 87.31 91 LEU A CA 1
ATOM 712 C C . LEU A 1 91 ? 29.301 31.461 -26.960 1.00 87.31 91 LEU A C 1
ATOM 714 O O . LEU A 1 91 ? 28.178 31.095 -27.303 1.00 87.31 91 LEU A O 1
ATOM 718 N N . MET A 1 92 ? 29.906 31.015 -25.853 1.00 83.81 92 MET A N 1
ATOM 719 C CA . MET A 1 92 ? 29.290 30.065 -24.915 1.00 83.81 92 MET A CA 1
ATOM 720 C C . MET A 1 92 ? 28.070 30.655 -24.194 1.00 83.81 92 MET A C 1
ATOM 722 O O . MET A 1 92 ? 27.039 29.991 -24.117 1.00 83.81 92 MET A O 1
ATOM 726 N N . ASP A 1 93 ? 28.149 31.918 -23.762 1.00 78.00 93 ASP A N 1
ATOM 727 C CA . ASP A 1 93 ? 27.047 32.639 -23.100 1.00 78.00 93 ASP A CA 1
ATOM 728 C C . ASP A 1 93 ? 25.946 33.105 -24.078 1.00 78.00 93 ASP A C 1
ATOM 730 O O . ASP A 1 93 ? 24.890 33.598 -23.671 1.00 78.00 93 ASP A O 1
ATOM 734 N N . SER A 1 94 ? 26.166 32.963 -25.389 1.00 78.69 94 SER A N 1
ATOM 735 C CA . SER A 1 94 ? 25.185 33.347 -26.402 1.00 78.69 94 SER A CA 1
ATOM 736 C C . SER A 1 94 ? 24.094 32.285 -26.592 1.00 78.69 94 SER A C 1
ATOM 738 O O . SER A 1 94 ? 24.320 31.083 -26.450 1.00 78.69 94 SER A O 1
ATOM 740 N N . SER A 1 95 ? 22.914 32.713 -27.054 1.00 75.31 95 SER A N 1
ATOM 741 C CA . SER A 1 95 ? 21.840 31.800 -27.500 1.00 75.31 95 SER A CA 1
ATOM 742 C C . SER A 1 95 ? 22.217 30.928 -28.712 1.00 75.31 95 SER A C 1
ATOM 744 O O . SER A 1 95 ? 21.471 30.022 -29.080 1.00 75.31 95 SER A O 1
ATOM 746 N N . ASP A 1 96 ? 23.374 31.185 -29.321 1.00 79.88 96 ASP A N 1
ATOM 747 C CA . ASP A 1 96 ? 23.898 30.535 -30.518 1.00 79.88 96 ASP A CA 1
ATOM 748 C C . ASP A 1 96 ? 24.988 29.487 -30.213 1.00 79.88 96 ASP A C 1
ATOM 750 O O . ASP A 1 96 ? 25.546 28.911 -31.147 1.00 79.88 96 ASP A O 1
ATOM 754 N N . SER A 1 97 ? 25.293 29.208 -28.941 1.00 80.25 97 SER A N 1
ATOM 755 C CA . SER A 1 97 ? 26.397 28.325 -28.517 1.00 80.25 97 SER A CA 1
ATOM 756 C C . SER A 1 97 ? 26.345 26.899 -29.090 1.00 80.25 97 SER A C 1
ATOM 758 O O . SER A 1 97 ? 27.371 26.232 -29.190 1.00 80.25 97 SER A O 1
ATOM 760 N N . LYS A 1 98 ? 25.167 26.440 -29.535 1.00 84.06 98 LYS A N 1
ATOM 761 C CA . LYS A 1 98 ? 24.957 25.128 -30.177 1.00 84.06 98 LYS A CA 1
ATOM 762 C C . LYS A 1 98 ? 25.033 25.158 -31.712 1.00 84.06 98 LYS A C 1
ATOM 764 O O . LYS A 1 98 ? 24.790 24.139 -32.357 1.00 84.06 98 LYS A O 1
ATOM 769 N N . ARG A 1 99 ? 25.313 26.309 -32.338 1.00 87.06 99 ARG A N 1
ATOM 770 C CA . ARG A 1 99 ? 25.469 26.384 -33.801 1.00 87.06 99 ARG A CA 1
ATOM 771 C C . ARG A 1 99 ? 26.698 25.591 -34.251 1.00 87.06 99 ARG A C 1
ATOM 773 O O . ARG A 1 99 ? 27.752 25.643 -33.624 1.00 87.06 99 ARG A O 1
ATOM 780 N N . LYS A 1 100 ? 26.580 24.909 -35.396 1.00 87.75 100 LYS A N 1
ATOM 781 C CA . LYS A 1 100 ? 27.642 24.054 -35.953 1.00 87.75 100 LYS A CA 1
ATOM 782 C C . LYS A 1 100 ? 28.969 24.797 -36.161 1.00 87.75 100 LYS A C 1
ATOM 784 O O . LYS A 1 100 ? 30.013 24.274 -35.799 1.00 87.75 100 LYS A O 1
ATOM 789 N N . ASP A 1 101 ? 28.927 26.006 -36.711 1.00 89.06 101 ASP A N 1
ATOM 790 C CA . ASP A 1 101 ? 30.109 26.841 -36.967 1.00 89.06 101 ASP A CA 1
ATOM 791 C C . ASP A 1 101 ? 30.779 27.358 -35.683 1.00 89.06 101 ASP A C 1
ATOM 793 O O . ASP A 1 101 ? 32.004 27.477 -35.630 1.00 89.06 101 ASP A O 1
ATOM 797 N N . VAL A 1 102 ? 29.994 27.607 -34.630 1.00 90.19 102 VAL A N 1
ATOM 798 C CA . VAL A 1 102 ? 30.493 27.942 -33.285 1.00 90.19 102 VAL A CA 1
ATOM 799 C C . VAL A 1 102 ? 31.224 26.756 -32.663 1.00 90.19 102 VAL A C 1
ATOM 801 O O . VAL A 1 102 ? 32.368 26.903 -32.234 1.00 90.19 102 VAL A O 1
ATOM 804 N N . LEU A 1 103 ? 30.613 25.569 -32.687 1.00 91.25 103 LEU A N 1
ATOM 805 C CA . LEU A 1 103 ? 31.231 24.341 -32.180 1.00 91.25 103 LEU A CA 1
ATOM 806 C C . LEU A 1 103 ? 32.507 23.982 -32.958 1.00 91.25 103 LEU A C 1
ATOM 808 O O . LEU A 1 103 ? 33.515 23.614 -32.355 1.00 91.25 103 LEU A O 1
ATOM 812 N N . GLU A 1 104 ? 32.494 24.144 -34.285 1.00 91.44 104 GLU A N 1
ATOM 813 C CA . GLU A 1 104 ? 33.659 23.928 -35.150 1.00 91.44 104 GLU A CA 1
ATOM 814 C C . GLU A 1 104 ? 34.829 24.844 -34.772 1.00 91.44 104 GLU A C 1
ATOM 816 O O . GLU A 1 104 ? 35.963 24.382 -34.622 1.00 91.44 104 GLU A O 1
ATOM 821 N N . ALA A 1 105 ? 34.555 26.134 -34.556 1.00 92.06 105 ALA A N 1
ATOM 822 C CA . ALA A 1 105 ? 35.574 27.107 -34.181 1.00 92.06 105 ALA A CA 1
ATOM 823 C C . ALA A 1 105 ? 36.223 26.805 -32.817 1.00 92.06 105 ALA A C 1
ATOM 825 O O . ALA A 1 105 ? 37.370 27.191 -32.594 1.00 92.06 105 ALA A O 1
ATOM 826 N N . MET A 1 106 ? 35.519 26.102 -31.923 1.00 92.25 106 MET A N 1
ATOM 827 C CA . MET A 1 106 ? 35.979 25.774 -30.569 1.00 92.25 106 MET A CA 1
ATOM 828 C C . MET A 1 106 ? 36.664 24.407 -30.438 1.00 92.25 106 MET A C 1
ATOM 830 O O . MET A 1 106 ? 37.226 24.118 -29.381 1.00 92.25 106 MET A O 1
ATOM 834 N N . LEU A 1 107 ? 36.691 23.576 -31.488 1.00 91.75 107 LEU A N 1
ATOM 835 C CA . LEU A 1 107 ? 37.329 22.251 -31.448 1.00 91.75 107 LEU A CA 1
ATOM 836 C C . LEU A 1 107 ? 38.770 22.230 -30.904 1.00 91.75 107 LEU A C 1
ATOM 838 O O . LEU A 1 107 ? 39.088 21.297 -30.159 1.00 91.75 107 LEU A O 1
ATOM 842 N N . PRO A 1 108 ? 39.651 23.212 -31.201 1.00 93.50 108 PRO A N 1
ATOM 843 C CA . PRO A 1 108 ? 41.008 23.207 -30.653 1.00 93.50 108 PRO A CA 1
ATOM 844 C C . PRO A 1 108 ? 41.042 23.194 -29.119 1.00 93.50 108 PRO A C 1
ATOM 846 O O . PRO A 1 108 ? 41.983 22.646 -28.535 1.00 93.50 108 PRO A O 1
ATOM 849 N N . TRP A 1 109 ? 40.001 23.728 -28.467 1.00 92.31 109 TRP A N 1
ATOM 850 C CA . TRP A 1 109 ? 39.873 23.731 -27.013 1.00 92.31 109 TRP A CA 1
ATOM 851 C C . TRP A 1 109 ? 39.667 22.333 -26.433 1.00 92.31 109 TRP A C 1
ATOM 853 O O . TRP A 1 109 ? 40.000 22.103 -25.279 1.00 92.31 109 TRP A O 1
ATOM 863 N N . LEU A 1 110 ? 39.176 21.364 -27.211 1.00 91.25 110 LEU A N 1
ATOM 864 C CA . LEU A 1 110 ? 39.051 19.979 -26.749 1.00 91.25 110 LEU A CA 1
ATOM 865 C C . LEU A 1 110 ? 40.419 19.300 -26.633 1.00 91.25 110 LEU A C 1
ATOM 867 O O . LEU A 1 110 ? 40.661 18.556 -25.694 1.00 91.25 110 LEU A O 1
ATOM 871 N N . THR A 1 111 ? 41.335 19.589 -27.557 1.00 90.00 111 THR A N 1
ATOM 872 C CA . THR A 1 111 ? 42.680 18.986 -27.578 1.00 90.00 111 THR A CA 1
ATOM 873 C C . THR A 1 111 ? 43.716 19.740 -26.746 1.00 90.00 111 THR A C 1
ATOM 875 O O . THR A 1 111 ? 44.786 19.205 -26.473 1.00 90.00 111 THR A O 1
ATOM 878 N N . ASN A 1 112 ? 43.432 20.989 -26.368 1.00 90.00 112 ASN A N 1
ATOM 879 C CA . ASN A 1 112 ? 44.330 21.820 -25.576 1.00 90.00 112 ASN A CA 1
ATOM 880 C C . ASN A 1 112 ? 43.534 22.673 -24.580 1.00 90.00 112 ASN A C 1
ATOM 882 O O . ASN A 1 112 ? 42.990 23.715 -24.949 1.00 90.00 112 ASN A O 1
ATOM 886 N N . ALA A 1 113 ? 43.543 22.264 -23.309 1.00 87.50 113 ALA A N 1
ATOM 887 C CA . ALA A 1 113 ? 42.896 22.970 -22.201 1.00 87.50 113 ALA A CA 1
ATOM 888 C C . ALA A 1 113 ? 43.297 24.448 -22.092 1.00 87.50 113 ALA A C 1
ATOM 890 O O . ALA A 1 113 ? 42.469 25.300 -21.783 1.00 87.50 113 ALA A O 1
ATOM 891 N N . ASN A 1 114 ? 44.553 24.757 -22.425 1.00 88.31 114 ASN A N 1
ATOM 892 C CA . ASN A 1 114 ? 45.135 26.093 -22.325 1.00 88.31 114 ASN A CA 1
ATOM 893 C C . ASN A 1 114 ? 44.952 26.925 -23.605 1.00 88.31 114 ASN A C 1
ATOM 895 O O . ASN A 1 114 ? 45.558 27.987 -23.745 1.00 88.31 114 ASN A O 1
ATOM 899 N N . TRP A 1 115 ? 44.170 26.453 -24.581 1.00 90.75 115 TRP A N 1
ATOM 900 C CA . TRP A 1 115 ? 43.935 27.194 -25.822 1.00 90.75 115 TRP A CA 1
ATOM 901 C C . TRP A 1 115 ? 43.132 28.485 -25.596 1.00 90.75 115 TRP A C 1
ATOM 903 O O . TRP A 1 115 ? 43.405 29.494 -26.259 1.00 90.75 115 TRP A O 1
ATOM 913 N N . ALA A 1 116 ? 42.211 28.468 -24.630 1.00 89.25 116 ALA A N 1
ATOM 914 C CA . ALA A 1 116 ? 41.440 29.608 -24.142 1.00 89.25 116 ALA A CA 1
ATOM 915 C C . ALA A 1 116 ? 41.321 29.544 -22.607 1.00 89.25 116 ALA A C 1
ATOM 917 O O . ALA A 1 116 ? 41.317 28.453 -22.036 1.00 89.25 116 ALA A O 1
ATOM 918 N N . LYS A 1 117 ? 41.241 30.703 -21.940 1.00 83.94 117 LYS A N 1
ATOM 919 C CA . LYS A 1 117 ? 41.012 30.796 -20.488 1.00 83.94 117 LYS A CA 1
ATOM 920 C C . LYS A 1 117 ? 39.542 30.483 -20.166 1.00 83.94 117 LYS A C 1
ATOM 922 O O . LYS A 1 117 ? 38.667 31.138 -20.722 1.00 83.94 117 LYS A O 1
ATOM 927 N N . SER A 1 118 ? 39.296 29.541 -19.251 1.00 73.00 118 SER A N 1
ATOM 928 C CA . SER A 1 118 ? 37.975 29.338 -18.628 1.00 73.00 118 SER A CA 1
ATOM 929 C C . SER A 1 118 ? 37.739 30.441 -17.600 1.00 73.00 118 SER A C 1
ATOM 931 O O . SER A 1 118 ? 38.626 30.700 -16.786 1.00 73.00 118 SER A O 1
ATOM 933 N N . SER A 1 119 ? 36.588 31.110 -17.645 1.00 63.22 119 SER A N 1
ATOM 934 C CA . SER A 1 119 ? 36.266 32.204 -16.715 1.00 63.22 119 SER A CA 1
ATOM 935 C C . SER A 1 119 ? 35.414 31.774 -15.518 1.00 63.22 119 SER A C 1
ATOM 937 O O . SER A 1 119 ? 35.358 32.472 -14.509 1.00 63.22 119 SER A O 1
ATOM 939 N N . ARG A 1 120 ? 34.781 30.600 -15.619 1.00 63.59 120 ARG A N 1
ATOM 940 C CA . ARG A 1 120 ? 34.027 29.922 -14.558 1.00 63.59 120 ARG A CA 1
ATOM 941 C C . ARG A 1 120 ? 34.378 28.440 -14.534 1.00 63.59 120 ARG A C 1
ATOM 943 O O . ARG A 1 120 ? 34.801 27.890 -15.559 1.00 63.59 120 ARG A O 1
ATOM 950 N N . ASP A 1 121 ? 34.121 27.792 -13.405 1.00 60.41 121 ASP A N 1
ATOM 951 C CA . ASP A 1 121 ? 34.099 26.334 -13.337 1.00 60.41 121 ASP A CA 1
ATOM 952 C C . ASP A 1 121 ? 33.005 25.821 -14.294 1.00 60.41 121 ASP A C 1
ATOM 954 O O . ASP A 1 121 ? 31.835 26.199 -14.194 1.00 60.41 121 ASP A O 1
ATOM 958 N N . GLY A 1 122 ? 33.392 25.003 -15.278 1.00 70.38 122 GLY A N 1
ATOM 959 C CA . GLY A 1 122 ? 32.452 24.265 -16.128 1.00 70.38 122 GLY A CA 1
ATOM 960 C C . GLY A 1 122 ? 32.171 24.785 -17.549 1.00 70.38 122 GLY A C 1
ATOM 961 O O . GLY A 1 122 ? 31.462 24.087 -18.269 1.00 70.38 122 GLY A O 1
ATOM 962 N N . GLU A 1 123 ? 32.724 25.909 -18.032 1.00 80.19 123 GLU A N 1
ATOM 963 C CA . GLU A 1 123 ? 32.487 26.388 -19.424 1.00 80.19 123 GLU A CA 1
ATOM 964 C C . GLU A 1 123 ? 32.913 25.358 -20.484 1.00 80.19 123 GLU A C 1
ATOM 966 O O . GLU A 1 123 ? 32.201 25.080 -21.450 1.00 80.19 123 GLU A O 1
ATOM 971 N N . ARG A 1 124 ? 34.066 24.720 -20.276 1.00 84.94 124 ARG A N 1
ATOM 972 C CA . ARG A 1 124 ? 34.532 23.640 -21.152 1.00 84.94 124 ARG A CA 1
ATOM 973 C C . ARG A 1 124 ? 33.665 22.382 -21.024 1.00 84.94 124 ARG A C 1
ATOM 975 O O . ARG A 1 124 ? 33.433 21.698 -22.018 1.00 84.94 124 ARG A O 1
ATOM 982 N N . GLY A 1 125 ? 33.110 22.132 -19.838 1.00 86.00 125 GLY A N 1
ATOM 983 C CA . GLY A 1 125 ? 32.081 21.114 -19.620 1.00 86.00 125 GLY A CA 1
ATOM 984 C C . GLY A 1 125 ? 30.800 21.395 -20.414 1.00 86.00 125 GLY A C 1
ATOM 985 O O . GLY A 1 125 ? 30.253 20.481 -21.027 1.00 86.00 125 GLY A O 1
ATOM 986 N N . GLN A 1 126 ? 30.366 22.659 -20.497 1.00 85.75 126 GLN A N 1
ATOM 987 C CA . GLN A 1 126 ? 29.219 23.066 -21.316 1.00 85.75 126 GLN A CA 1
ATOM 988 C C . GLN A 1 126 ? 29.462 22.823 -22.809 1.00 85.75 126 GLN A C 1
ATOM 990 O O . GLN A 1 126 ? 28.552 22.366 -23.499 1.00 85.75 126 GLN A O 1
ATOM 995 N N . LEU A 1 127 ? 30.679 23.069 -23.312 1.00 89.56 127 LEU A N 1
ATOM 996 C CA . LEU A 1 127 ? 31.038 22.735 -24.696 1.00 89.56 127 LEU A CA 1
ATOM 997 C C . LEU A 1 127 ? 30.909 21.226 -24.947 1.00 89.56 127 LEU A C 1
ATOM 999 O O . LEU A 1 127 ? 30.310 20.813 -25.939 1.00 89.56 127 LEU A O 1
ATOM 1003 N N . ILE A 1 128 ? 31.425 20.393 -24.039 1.00 90.00 128 ILE A N 1
ATOM 1004 C CA . ILE A 1 128 ? 31.325 18.928 -24.148 1.00 90.00 128 ILE A CA 1
ATOM 1005 C C . ILE A 1 128 ? 29.856 18.479 -24.118 1.00 90.00 128 ILE A C 1
ATOM 1007 O O . ILE A 1 128 ? 29.449 17.661 -24.945 1.00 90.00 128 ILE A O 1
ATOM 1011 N N . ALA A 1 129 ? 29.040 19.052 -23.231 1.00 87.12 129 ALA A N 1
ATOM 1012 C CA . ALA A 1 129 ? 27.604 18.784 -23.174 1.00 87.12 129 ALA A CA 1
ATOM 1013 C C . ALA A 1 129 ? 26.888 19.202 -24.474 1.00 87.12 129 ALA A C 1
ATOM 1015 O O . ALA A 1 129 ? 26.102 18.435 -25.029 1.00 87.12 129 ALA A O 1
ATOM 1016 N N . ALA A 1 130 ? 27.214 20.373 -25.030 1.00 88.38 130 ALA A N 1
ATOM 1017 C CA . ALA A 1 130 ? 26.662 20.836 -26.303 1.00 88.38 130 ALA A CA 1
ATOM 1018 C C . ALA A 1 130 ? 27.042 19.912 -27.477 1.00 88.38 130 ALA A C 1
ATOM 1020 O O . ALA A 1 130 ? 26.220 19.662 -28.365 1.00 88.38 130 ALA A O 1
ATOM 1021 N N . LEU A 1 131 ? 28.259 19.359 -27.471 1.00 88.88 131 LEU A N 1
ATOM 1022 C CA . LEU A 1 131 ? 28.712 18.363 -28.448 1.00 88.88 131 LEU A CA 1
ATOM 1023 C C . LEU A 1 131 ? 28.004 17.015 -28.291 1.00 88.88 131 LEU A C 1
ATOM 1025 O O . LEU A 1 131 ? 27.803 16.332 -29.293 1.00 88.88 131 LEU A O 1
ATOM 1029 N N . ALA A 1 132 ? 27.597 16.638 -27.077 1.00 85.25 132 ALA A N 1
ATOM 1030 C CA . ALA A 1 132 ? 26.759 15.461 -26.854 1.00 85.25 132 ALA A CA 1
ATOM 1031 C C . ALA A 1 132 ? 25.344 15.657 -27.428 1.00 85.25 132 ALA A C 1
ATOM 1033 O O . ALA A 1 132 ? 24.737 14.727 -27.955 1.00 85.25 132 ALA A O 1
ATOM 1034 N N . GLU A 1 133 ? 24.807 16.875 -27.402 1.00 84.69 133 GLU A N 1
ATOM 1035 C CA . GLU A 1 133 ? 23.478 17.175 -27.952 1.00 84.69 133 GLU A CA 1
ATOM 1036 C C . GLU A 1 133 ? 23.477 17.403 -29.472 1.00 84.69 133 GLU A C 1
ATOM 1038 O O . GLU A 1 133 ? 22.473 17.137 -30.136 1.00 84.69 133 GLU A O 1
ATOM 1043 N N . SER A 1 134 ? 24.617 17.772 -30.055 1.00 80.50 134 SER A N 1
ATOM 1044 C CA . SER A 1 134 ? 24.770 18.055 -31.491 1.00 80.50 134 SER A CA 1
ATOM 1045 C C . SER A 1 134 ? 25.176 16.812 -32.303 1.00 80.50 134 SER A C 1
ATOM 1047 O O . SER A 1 134 ? 25.630 15.820 -31.736 1.00 80.50 134 SER A O 1
ATOM 1049 N N . ASP A 1 135 ? 24.966 16.813 -33.623 1.00 81.81 135 ASP A N 1
ATOM 1050 C CA . ASP A 1 135 ? 25.496 15.789 -34.545 1.00 81.81 135 ASP A CA 1
ATOM 1051 C C . ASP A 1 135 ? 26.758 16.337 -35.230 1.00 81.81 135 ASP A C 1
ATOM 1053 O O . ASP A 1 135 ? 26.686 16.995 -36.272 1.00 81.81 135 ASP A O 1
ATOM 1057 N N . PHE A 1 136 ? 27.908 16.180 -34.564 1.00 87.69 136 PHE A N 1
ATOM 1058 C CA . PHE A 1 136 ? 29.177 16.785 -34.976 1.00 87.69 136 PHE A CA 1
ATOM 1059 C C . PHE A 1 136 ? 30.385 15.829 -34.826 1.00 87.69 136 PHE A C 1
ATOM 1061 O O . PHE A 1 136 ? 31.197 15.974 -33.901 1.00 87.69 136 PHE A O 1
ATOM 1068 N N . PRO A 1 137 ? 30.520 14.819 -35.711 1.00 87.69 137 PRO A N 1
ATOM 1069 C CA . PRO A 1 137 ? 31.534 13.759 -35.608 1.00 87.69 137 PRO A CA 1
ATOM 1070 C C . PRO A 1 137 ? 32.988 14.253 -35.723 1.00 87.69 137 PRO A C 1
ATOM 1072 O O . PRO A 1 137 ? 33.918 13.551 -35.319 1.00 87.69 137 PRO A O 1
ATOM 1075 N N . GLU A 1 138 ? 33.213 15.464 -36.232 1.00 91.19 138 GLU A N 1
ATOM 1076 C CA . GLU A 1 138 ? 34.520 16.126 -36.277 1.00 91.19 138 GLU A CA 1
ATOM 1077 C C . GLU A 1 138 ? 35.100 16.377 -34.872 1.00 91.19 138 GLU A C 1
ATOM 1079 O O . GLU A 1 138 ? 36.316 16.504 -34.723 1.00 91.19 138 GLU A O 1
ATOM 1084 N N . SER A 1 139 ? 34.257 16.378 -33.831 1.00 93.38 139 SER A N 1
ATOM 1085 C CA . SER A 1 139 ? 34.670 16.508 -32.427 1.00 93.38 139 SER A CA 1
ATOM 1086 C C . SER A 1 139 ? 35.285 15.241 -31.823 1.00 93.38 139 SER A C 1
ATOM 1088 O O . SER A 1 139 ? 36.000 15.332 -30.823 1.00 93.38 139 SER A O 1
ATOM 1090 N N . VAL A 1 140 ? 35.068 14.067 -32.434 1.00 94.12 140 VAL A N 1
ATOM 1091 C CA . VAL A 1 140 ? 35.485 12.759 -31.892 1.00 94.12 140 VAL A CA 1
ATOM 1092 C C . VAL A 1 140 ? 36.977 12.702 -31.526 1.00 94.12 140 VAL A C 1
ATOM 1094 O O . VAL A 1 140 ? 37.277 12.261 -30.417 1.00 94.12 140 VAL A O 1
ATOM 1097 N N . PRO A 1 141 ? 37.935 13.175 -32.353 1.00 94.56 141 PRO A N 1
ATOM 1098 C CA . PRO A 1 141 ? 39.349 13.190 -31.966 1.00 94.56 141 PRO A CA 1
ATOM 1099 C C . PRO A 1 141 ? 39.630 14.033 -30.712 1.00 94.56 141 PRO A C 1
ATOM 1101 O O . PRO A 1 141 ? 40.448 13.643 -29.880 1.00 94.56 141 PRO A O 1
ATOM 1104 N N . GLY A 1 142 ? 38.936 15.164 -30.558 1.00 93.31 142 GLY A N 1
ATOM 1105 C CA . GLY A 1 142 ? 39.042 16.023 -29.378 1.00 93.31 142 GLY A CA 1
ATOM 1106 C C . GLY A 1 142 ? 38.471 15.358 -28.128 1.00 93.31 142 GLY A C 1
ATOM 1107 O O . GLY A 1 142 ? 39.125 15.345 -27.091 1.00 93.31 142 GLY A O 1
ATOM 1108 N N . LEU A 1 143 ? 37.305 14.720 -28.244 1.00 94.75 143 LEU A N 1
ATOM 1109 C CA . LEU A 1 143 ? 36.691 13.956 -27.152 1.00 94.75 143 LEU A CA 1
ATOM 1110 C C . LEU A 1 143 ? 37.575 12.776 -26.716 1.00 94.75 143 LEU A C 1
ATOM 1112 O O . LEU A 1 143 ? 37.771 12.568 -25.523 1.00 94.75 143 LEU A O 1
ATOM 1116 N N . ILE A 1 144 ? 38.179 12.052 -27.665 1.00 95.00 144 ILE A N 1
ATOM 1117 C CA . ILE A 1 144 ? 39.157 10.988 -27.382 1.00 95.00 144 ILE A CA 1
ATOM 1118 C C . ILE A 1 144 ? 40.353 11.535 -26.589 1.00 95.00 144 ILE A C 1
ATOM 1120 O O . ILE A 1 144 ? 40.801 10.897 -25.635 1.00 95.00 144 ILE A O 1
ATOM 1124 N N . SER A 1 145 ? 40.855 12.719 -26.957 1.00 93.69 145 SER A N 1
ATOM 1125 C CA . SER A 1 145 ? 41.949 13.378 -26.237 1.00 93.69 145 SER A CA 1
ATOM 1126 C C . SER A 1 145 ? 41.578 13.684 -24.784 1.00 93.69 145 SER A C 1
ATOM 1128 O O . SER A 1 145 ? 42.392 13.442 -23.895 1.00 93.69 145 SER A O 1
ATOM 1130 N N . ILE A 1 146 ? 40.356 14.163 -24.534 1.00 92.94 146 ILE A N 1
ATOM 1131 C CA . ILE A 1 146 ? 39.857 14.448 -23.180 1.00 92.94 146 ILE A CA 1
ATOM 1132 C C . ILE A 1 146 ? 39.773 13.157 -22.363 1.00 92.94 146 ILE A C 1
ATOM 1134 O O . ILE A 1 146 ? 40.324 13.094 -21.269 1.00 92.94 146 ILE A O 1
ATOM 1138 N N . VAL A 1 147 ? 39.179 12.092 -22.918 1.00 93.06 147 VAL A N 1
ATOM 1139 C CA . VAL A 1 147 ? 39.050 10.797 -22.222 1.00 93.06 147 VAL A CA 1
ATOM 1140 C C . VAL A 1 147 ? 40.401 10.262 -21.738 1.00 93.06 147 VAL A C 1
ATOM 1142 O O . VAL A 1 147 ? 40.489 9.708 -20.642 1.00 93.06 147 VAL A O 1
ATOM 1145 N N . MET A 1 148 ? 41.455 10.437 -22.537 1.00 90.38 148 MET A N 1
ATOM 1146 C CA . MET A 1 148 ? 42.789 9.935 -22.205 1.00 90.38 148 MET A CA 1
ATOM 1147 C C . MET A 1 148 ? 43.541 10.789 -21.184 1.00 90.38 148 MET A C 1
ATOM 1149 O O . MET A 1 148 ? 44.348 10.243 -20.434 1.00 90.38 148 MET A O 1
ATOM 1153 N N . ASN A 1 149 ? 43.329 12.106 -21.183 1.00 89.00 149 ASN A N 1
ATOM 1154 C CA . ASN A 1 149 ? 44.243 13.038 -20.520 1.00 89.00 149 ASN A CA 1
ATOM 1155 C C . ASN A 1 149 ? 43.605 13.854 -19.389 1.00 89.00 149 ASN A C 1
ATOM 1157 O O . ASN A 1 149 ? 44.337 14.446 -18.602 1.00 89.00 149 ASN A O 1
ATOM 1161 N N . GLU A 1 150 ? 42.275 13.906 -19.294 1.00 88.25 150 GLU A N 1
ATOM 1162 C CA . GLU A 1 150 ? 41.572 14.842 -18.411 1.00 88.25 150 GLU A CA 1
ATOM 1163 C C . GLU A 1 150 ? 40.512 14.121 -17.576 1.00 88.25 150 GLU A C 1
ATOM 1165 O O . GLU A 1 150 ? 39.425 13.813 -18.055 1.00 88.25 150 GLU A O 1
ATOM 1170 N N . GLU A 1 151 ? 40.840 13.833 -16.314 1.00 84.12 151 GLU A N 1
ATOM 1171 C CA . GLU A 1 151 ? 39.968 13.094 -15.391 1.00 84.12 151 GLU A CA 1
ATOM 1172 C C . GLU A 1 151 ? 38.652 13.828 -15.101 1.00 84.12 151 GLU A C 1
ATOM 1174 O O . GLU A 1 151 ? 37.589 13.224 -15.218 1.00 84.12 151 GLU A O 1
ATOM 1179 N N . GLU A 1 152 ? 38.716 15.137 -14.841 1.00 84.31 152 GLU A N 1
ATOM 1180 C CA . GLU A 1 152 ? 37.564 15.994 -14.519 1.00 84.31 152 GLU A CA 1
ATOM 1181 C C . GLU A 1 152 ? 36.451 15.936 -15.580 1.00 84.31 152 GLU A C 1
ATOM 1183 O O . GLU A 1 152 ? 35.268 15.854 -15.256 1.00 84.31 152 GLU A O 1
ATOM 1188 N N . PHE A 1 153 ? 36.820 15.926 -16.865 1.00 88.56 153 PHE A N 1
ATOM 1189 C CA . PHE A 1 153 ? 35.871 15.948 -17.982 1.00 88.56 153 PHE A CA 1
ATOM 1190 C C . PHE A 1 153 ? 35.669 14.581 -18.650 1.00 88.56 153 PHE A C 1
ATOM 1192 O O . PHE A 1 153 ? 34.924 14.475 -19.632 1.00 88.56 153 PHE A O 1
ATOM 1199 N N . ARG A 1 154 ? 36.308 13.522 -18.133 1.00 89.19 154 ARG A N 1
ATOM 1200 C CA . ARG A 1 154 ? 36.320 12.186 -18.744 1.00 89.19 154 ARG A CA 1
ATOM 1201 C C . ARG A 1 154 ? 34.906 11.647 -18.951 1.00 89.19 154 ARG A C 1
ATOM 1203 O O . ARG A 1 154 ? 34.558 11.270 -20.068 1.00 89.19 154 ARG A O 1
ATOM 1210 N N . THR A 1 155 ? 34.082 11.651 -17.906 1.00 87.56 155 THR A N 1
ATOM 1211 C CA . THR A 1 155 ? 32.712 11.108 -17.940 1.00 87.56 155 THR A CA 1
ATOM 1212 C C . THR A 1 155 ? 31.823 11.857 -18.932 1.00 87.56 155 THR A C 1
ATOM 1214 O O . THR A 1 155 ? 31.125 11.226 -19.726 1.00 87.56 155 THR A O 1
ATOM 1217 N N . ALA A 1 156 ? 31.904 13.191 -18.965 1.00 88.44 156 ALA A N 1
ATOM 1218 C CA . ALA A 1 156 ? 31.156 14.009 -19.920 1.00 88.44 156 ALA A CA 1
ATOM 1219 C C . ALA A 1 156 ? 31.567 13.708 -21.375 1.00 88.44 156 ALA A C 1
ATOM 1221 O O . ALA A 1 156 ? 30.710 13.546 -22.247 1.00 88.44 156 ALA A O 1
ATOM 1222 N N . ALA A 1 157 ? 32.872 13.566 -21.639 1.00 92.25 157 ALA A N 1
ATOM 1223 C CA . ALA A 1 157 ? 33.377 13.226 -22.968 1.00 92.25 157 ALA A CA 1
ATOM 1224 C C . ALA A 1 157 ? 32.968 11.809 -23.406 1.00 92.25 157 ALA A C 1
ATOM 1226 O O . ALA A 1 157 ? 32.605 11.606 -24.566 1.00 92.25 157 ALA A O 1
ATOM 1227 N N . ILE A 1 158 ? 32.962 10.838 -22.485 1.00 92.88 158 ILE A N 1
ATOM 1228 C CA . ILE A 1 158 ? 32.442 9.487 -22.744 1.00 92.88 158 ILE A CA 1
ATOM 1229 C C . ILE A 1 158 ? 30.950 9.545 -23.089 1.00 92.88 158 ILE A C 1
ATOM 1231 O O . ILE A 1 158 ? 30.536 8.925 -24.068 1.00 92.88 158 ILE A O 1
ATOM 1235 N N . GLY A 1 159 ? 30.162 10.327 -22.343 1.00 89.69 159 GLY A N 1
ATOM 1236 C CA . GLY A 1 159 ? 28.742 10.550 -22.621 1.00 89.69 159 GLY A CA 1
ATOM 1237 C C . GLY A 1 159 ? 28.490 11.042 -24.049 1.00 89.69 159 GLY A C 1
ATOM 1238 O O . GLY A 1 159 ? 27.631 10.506 -24.749 1.00 89.69 159 GLY A O 1
ATOM 1239 N N . ALA A 1 160 ? 29.302 11.988 -24.532 1.00 90.50 160 ALA A N 1
ATOM 1240 C CA . ALA A 1 160 ? 29.249 12.433 -25.924 1.00 90.50 160 ALA A CA 1
ATOM 1241 C C . ALA A 1 160 ? 29.609 11.303 -26.915 1.00 90.50 160 ALA A C 1
ATOM 1243 O O . ALA A 1 160 ? 28.914 11.104 -27.913 1.00 90.50 160 ALA A O 1
ATOM 1244 N N . LEU A 1 161 ? 30.657 10.517 -26.636 1.00 92.94 161 LEU A N 1
ATOM 1245 C CA . LEU A 1 161 ? 31.104 9.412 -27.498 1.00 92.94 161 LEU A CA 1
ATOM 1246 C C . LEU A 1 161 ? 30.074 8.276 -27.639 1.00 92.94 161 LEU A C 1
ATOM 1248 O O . LEU A 1 161 ? 30.002 7.676 -28.714 1.00 92.94 161 LEU A O 1
ATOM 1252 N N . ILE A 1 162 ? 29.239 8.015 -26.621 1.00 91.25 162 ILE A N 1
ATOM 1253 C CA . ILE A 1 162 ? 28.131 7.035 -26.694 1.00 91.25 162 ILE A CA 1
ATOM 1254 C C . ILE A 1 162 ? 27.215 7.330 -27.889 1.00 91.25 162 ILE A C 1
ATOM 1256 O O . ILE A 1 162 ? 26.781 6.413 -28.590 1.00 91.25 162 ILE A O 1
ATOM 1260 N N . LYS A 1 163 ? 26.937 8.611 -28.151 1.00 89.25 163 LYS A N 1
ATOM 1261 C CA . LYS A 1 163 ? 26.066 9.032 -29.251 1.00 89.25 163 LYS A CA 1
ATOM 1262 C C . LYS A 1 163 ? 26.727 8.867 -30.617 1.00 89.25 163 LYS A C 1
ATOM 1264 O O . LYS A 1 163 ? 26.056 8.453 -31.560 1.00 89.25 163 LYS A O 1
ATOM 1269 N N . TYR A 1 164 ? 28.023 9.168 -30.713 1.00 90.12 164 TYR A N 1
ATOM 1270 C CA . TYR A 1 164 ? 28.773 9.099 -31.970 1.00 90.12 164 TYR A CA 1
ATOM 1271 C C . TYR A 1 164 ? 29.047 7.669 -32.439 1.00 90.12 164 TYR A C 1
ATOM 1273 O O . TYR A 1 164 ? 29.156 7.453 -33.644 1.00 90.12 164 TYR A O 1
ATOM 1281 N N . LYS A 1 165 ? 29.133 6.697 -31.517 1.00 92.38 165 LYS A N 1
ATOM 1282 C CA . LYS A 1 165 ? 29.314 5.266 -31.841 1.00 92.38 165 LYS A CA 1
ATOM 1283 C C . LYS A 1 165 ? 30.557 4.995 -32.706 1.00 92.38 165 LYS A C 1
ATOM 1285 O O . LYS A 1 165 ? 30.563 4.103 -33.553 1.00 92.38 165 LYS A O 1
ATOM 1290 N N . ASP A 1 166 ? 31.611 5.790 -32.525 1.00 92.75 166 ASP A N 1
ATOM 1291 C CA . ASP A 1 166 ? 32.789 5.771 -33.393 1.00 92.75 166 ASP A CA 1
ATOM 1292 C C . ASP A 1 166 ? 33.847 4.776 -32.898 1.00 92.75 166 ASP A C 1
ATOM 1294 O O . ASP A 1 166 ? 34.416 4.919 -31.813 1.00 92.75 166 ASP A O 1
ATOM 1298 N N . ILE A 1 167 ? 34.175 3.793 -33.739 1.00 95.31 167 ILE A N 1
ATOM 1299 C CA . ILE A 1 167 ? 35.151 2.740 -33.427 1.00 95.31 167 ILE A CA 1
ATOM 1300 C C . ILE A 1 167 ? 36.548 3.281 -33.077 1.00 95.31 167 ILE A C 1
ATOM 1302 O O . ILE A 1 167 ? 37.304 2.628 -32.354 1.00 95.31 167 ILE A O 1
ATOM 1306 N N . ARG A 1 168 ? 36.906 4.492 -33.530 1.00 94.81 168 ARG A N 1
ATOM 1307 C CA . ARG A 1 168 ? 38.189 5.138 -33.204 1.00 94.81 168 ARG A CA 1
ATOM 1308 C C . ARG A 1 168 ? 38.334 5.434 -31.710 1.00 94.81 168 ARG A C 1
ATOM 1310 O O . ARG A 1 168 ? 39.462 5.543 -31.238 1.00 94.81 168 ARG A O 1
ATOM 1317 N N . ALA A 1 169 ? 37.231 5.531 -30.963 1.00 96.00 169 ALA A N 1
ATOM 1318 C CA . ALA A 1 169 ? 37.250 5.775 -29.523 1.00 96.00 169 ALA A CA 1
ATOM 1319 C C . ALA A 1 169 ? 37.589 4.529 -28.689 1.00 96.00 169 ALA A C 1
ATOM 1321 O O . ALA A 1 169 ? 38.013 4.660 -27.541 1.00 96.00 169 ALA A O 1
ATOM 1322 N N . VAL A 1 170 ? 37.451 3.320 -29.250 1.00 96.56 170 VAL A N 1
ATOM 1323 C CA . VAL A 1 170 ? 37.598 2.053 -28.511 1.00 96.56 170 VAL A CA 1
ATOM 1324 C C . VAL A 1 170 ? 38.926 1.937 -27.744 1.00 96.56 170 VAL A C 1
ATOM 1326 O O . VAL A 1 170 ? 38.874 1.567 -26.570 1.00 96.56 170 VAL A O 1
ATOM 1329 N N . PRO A 1 171 ? 40.107 2.266 -28.311 1.00 96.06 171 PRO A N 1
ATOM 1330 C CA . PRO A 1 171 ? 41.364 2.183 -27.565 1.00 96.06 171 PRO A CA 1
ATOM 1331 C C . PRO A 1 171 ? 41.391 3.091 -26.326 1.00 96.06 171 PRO A C 1
ATOM 1333 O O . PRO A 1 171 ? 41.797 2.647 -25.254 1.00 96.06 171 PRO A O 1
ATOM 1336 N N . ALA A 1 172 ? 40.908 4.330 -26.454 1.00 95.06 172 ALA A N 1
ATOM 1337 C CA . ALA A 1 172 ? 40.860 5.293 -25.355 1.00 95.06 172 ALA A CA 1
ATOM 1338 C C . ALA A 1 172 ? 39.842 4.891 -24.281 1.00 95.06 172 ALA A C 1
ATOM 1340 O O . ALA A 1 172 ? 40.125 4.991 -23.091 1.00 95.06 172 ALA A O 1
ATOM 1341 N N . LEU A 1 173 ? 38.687 4.361 -24.687 1.00 96.31 173 LEU A N 1
ATOM 1342 C CA . LEU A 1 173 ? 37.675 3.860 -23.760 1.00 96.31 173 LEU A CA 1
ATOM 1343 C C . LEU A 1 173 ? 38.154 2.612 -22.999 1.00 96.31 173 LEU A C 1
ATOM 1345 O O . LEU A 1 173 ? 37.926 2.506 -21.798 1.00 96.31 173 LEU A O 1
ATOM 1349 N N . ARG A 1 174 ? 38.868 1.681 -23.654 1.00 95.06 174 ARG A N 1
ATOM 1350 C CA . ARG A 1 174 ? 39.477 0.524 -22.968 1.00 95.06 174 ARG A CA 1
ATOM 1351 C C . ARG A 1 174 ? 40.566 0.957 -21.985 1.00 95.06 174 ARG A C 1
ATOM 1353 O O . ARG A 1 174 ? 40.666 0.372 -20.909 1.00 95.06 174 ARG A O 1
ATOM 1360 N N . PHE A 1 175 ? 41.345 1.981 -22.333 1.00 92.62 175 PHE A N 1
ATOM 1361 C CA . PHE A 1 175 ? 42.308 2.588 -21.416 1.00 92.62 175 PHE A CA 1
ATOM 1362 C C . PHE A 1 175 ? 41.607 3.208 -20.199 1.00 92.62 175 PHE A C 1
ATOM 1364 O O . PHE A 1 175 ? 41.938 2.846 -19.072 1.00 92.62 175 PHE A O 1
ATOM 1371 N N . ALA A 1 176 ? 40.580 4.037 -20.408 1.00 93.19 176 ALA A N 1
ATOM 1372 C CA . ALA A 1 176 ? 39.789 4.625 -19.326 1.00 93.19 176 ALA A CA 1
ATOM 1373 C C . ALA A 1 176 ? 39.173 3.554 -18.407 1.00 93.19 176 ALA A C 1
ATOM 1375 O O . ALA A 1 176 ? 39.287 3.653 -17.188 1.00 93.19 176 ALA A O 1
ATOM 1376 N N . LEU A 1 177 ? 38.609 2.480 -18.976 1.00 92.94 177 LEU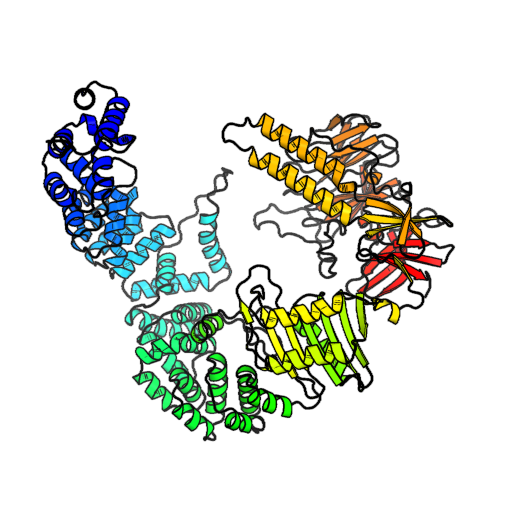 A N 1
ATOM 1377 C CA . LEU A 1 177 ? 38.033 1.373 -18.201 1.00 92.94 177 LEU A CA 1
ATOM 1378 C C . LEU A 1 177 ? 39.060 0.678 -17.296 1.00 92.94 177 LEU A C 1
ATOM 1380 O O . LEU A 1 177 ? 38.697 0.160 -16.245 1.00 92.94 177 LEU A O 1
ATOM 1384 N N . SER A 1 178 ? 40.331 0.639 -17.709 1.00 90.56 178 SER A N 1
ATOM 1385 C CA . SER A 1 178 ? 41.405 0.010 -16.929 1.00 90.56 178 SER A CA 1
ATOM 1386 C C . SER A 1 178 ? 41.850 0.834 -15.719 1.00 90.56 178 SER A C 1
ATOM 1388 O O . SER A 1 178 ? 42.438 0.269 -14.799 1.00 90.56 178 SER A O 1
ATOM 1390 N N . LEU A 1 179 ? 41.572 2.141 -15.728 1.00 87.62 179 LEU A N 1
ATOM 1391 C CA . LEU A 1 179 ? 41.917 3.067 -14.650 1.00 87.62 179 LEU A CA 1
ATOM 1392 C C . LEU A 1 179 ? 40.760 3.296 -13.675 1.00 87.62 179 LEU A C 1
ATOM 1394 O O . LEU A 1 179 ? 40.998 3.664 -12.532 1.00 87.62 179 LEU A O 1
ATOM 1398 N N . GLU A 1 180 ? 39.522 3.111 -14.129 1.00 88.31 180 GLU A N 1
ATOM 1399 C CA . GLU A 1 180 ? 38.337 3.438 -13.343 1.00 88.31 180 GLU A CA 1
ATOM 1400 C C . GLU A 1 180 ? 38.053 2.378 -12.274 1.00 88.31 180 GLU A C 1
ATOM 1402 O O . GLU A 1 180 ? 38.126 1.178 -12.552 1.00 88.31 180 GLU A O 1
ATOM 1407 N N . GLU A 1 181 ? 37.664 2.796 -11.072 1.00 84.62 181 GLU A N 1
ATOM 1408 C CA . GLU A 1 181 ? 37.251 1.918 -9.968 1.00 84.62 181 GLU A CA 1
ATOM 1409 C C . GLU A 1 181 ? 35.799 2.153 -9.536 1.00 84.62 181 GLU A C 1
ATOM 1411 O O . GLU A 1 181 ? 35.166 1.209 -9.053 1.00 84.62 181 GLU A O 1
ATOM 1416 N N . ASN A 1 182 ? 35.244 3.345 -9.788 1.00 84.56 182 ASN A N 1
ATOM 1417 C CA . ASN A 1 182 ? 33.852 3.666 -9.495 1.00 84.56 182 ASN A CA 1
ATOM 1418 C C . ASN A 1 182 ? 32.887 2.875 -10.407 1.00 84.56 182 ASN A C 1
ATOM 1420 O O . ASN A 1 182 ? 33.108 2.703 -11.611 1.00 84.56 182 ASN A O 1
ATOM 1424 N N . LEU A 1 183 ? 31.806 2.353 -9.820 1.00 83.62 183 LEU A N 1
ATOM 1425 C CA . LEU A 1 183 ? 30.870 1.457 -10.501 1.00 83.62 183 LEU A CA 1
ATOM 1426 C C . LEU A 1 183 ? 30.035 2.173 -11.573 1.00 83.62 183 LEU A C 1
ATOM 1428 O O . LEU A 1 183 ? 29.840 1.619 -12.664 1.00 83.62 183 LEU A O 1
ATOM 1432 N N . GLU A 1 184 ? 29.548 3.377 -11.282 1.00 83.81 184 GLU A N 1
ATOM 1433 C CA . GLU A 1 184 ? 28.767 4.188 -12.216 1.00 83.81 184 GLU A CA 1
ATOM 1434 C C . GLU A 1 184 ? 29.624 4.601 -13.420 1.00 83.81 184 GLU A C 1
ATOM 1436 O O . GLU A 1 184 ? 29.268 4.318 -14.568 1.00 83.81 184 GLU A O 1
ATOM 1441 N N . ALA A 1 185 ? 30.821 5.136 -13.171 1.00 86.00 185 ALA A N 1
ATOM 1442 C CA . ALA A 1 185 ? 31.767 5.524 -14.212 1.00 86.00 185 ALA A CA 1
ATOM 1443 C C . ALA A 1 185 ? 32.187 4.330 -15.090 1.00 86.00 185 ALA A C 1
ATOM 1445 O O . ALA A 1 185 ? 32.166 4.429 -16.323 1.00 86.00 185 ALA A O 1
ATOM 1446 N N . ARG A 1 186 ? 32.472 3.156 -14.496 1.00 90.88 186 ARG A N 1
ATOM 1447 C CA . ARG A 1 186 ? 32.714 1.916 -15.264 1.00 90.88 186 ARG A CA 1
ATOM 1448 C C . ARG A 1 186 ? 31.528 1.560 -16.151 1.00 90.88 186 ARG A C 1
ATOM 1450 O O . ARG A 1 186 ? 31.734 1.184 -17.304 1.00 90.88 186 ARG A O 1
ATOM 1457 N N . SER A 1 187 ? 30.306 1.673 -15.636 1.00 90.94 187 SER A N 1
ATOM 1458 C CA . SER A 1 187 ? 29.090 1.358 -16.393 1.00 90.94 187 SER A CA 1
ATOM 1459 C C . SER A 1 187 ? 28.936 2.279 -17.609 1.00 90.94 187 SER A C 1
ATOM 1461 O O . SER A 1 187 ? 28.664 1.791 -18.706 1.00 90.94 187 SER A O 1
ATOM 1463 N N . ILE A 1 188 ? 29.205 3.580 -17.457 1.00 91.88 188 ILE A N 1
ATOM 1464 C CA . ILE A 1 188 ? 29.174 4.561 -18.556 1.00 91.88 188 ILE A CA 1
ATOM 1465 C C . ILE A 1 188 ? 30.248 4.243 -19.614 1.00 91.88 188 ILE A C 1
ATOM 1467 O O . ILE A 1 188 ? 29.962 4.241 -20.815 1.00 91.88 188 ILE A O 1
ATOM 1471 N N . ILE A 1 189 ? 31.473 3.895 -19.200 1.00 94.69 189 ILE A N 1
ATOM 1472 C CA . ILE A 1 189 ? 32.547 3.499 -20.131 1.00 94.69 189 ILE A CA 1
ATOM 1473 C C . ILE A 1 189 ? 32.174 2.224 -20.900 1.00 94.69 189 ILE A C 1
ATOM 1475 O O . ILE A 1 189 ? 32.386 2.140 -22.113 1.00 94.69 189 ILE A O 1
ATOM 1479 N N . VAL A 1 190 ? 31.598 1.229 -20.219 1.00 95.50 190 VAL A N 1
ATOM 1480 C CA . VAL A 1 190 ? 31.125 -0.011 -20.850 1.00 95.50 190 VAL A CA 1
ATOM 1481 C C . VAL A 1 190 ? 30.026 0.284 -21.871 1.00 95.50 190 VAL A C 1
ATOM 1483 O O . VAL A 1 190 ? 30.084 -0.258 -22.974 1.00 95.50 190 VAL A O 1
ATOM 1486 N N . GLN A 1 191 ? 29.071 1.170 -21.565 1.00 94.19 191 GLN A N 1
ATOM 1487 C CA . GLN A 1 191 ? 28.051 1.600 -22.529 1.00 94.19 191 GLN A CA 1
ATOM 1488 C C . GLN A 1 191 ? 28.682 2.222 -23.784 1.00 94.19 191 GLN A C 1
ATOM 1490 O O . GLN A 1 191 ? 28.305 1.858 -24.898 1.00 94.19 191 GLN A O 1
ATOM 1495 N N . ALA A 1 192 ? 29.688 3.089 -23.630 1.00 94.38 192 ALA A N 1
ATOM 1496 C CA . ALA A 1 192 ? 30.398 3.698 -24.758 1.00 94.38 192 ALA A CA 1
ATOM 1497 C C . ALA A 1 192 ? 31.170 2.680 -25.606 1.00 94.38 192 ALA A C 1
ATOM 1499 O O . ALA A 1 192 ? 31.174 2.767 -26.838 1.00 94.38 192 ALA A O 1
ATOM 1500 N N . LEU A 1 193 ? 31.791 1.687 -24.963 1.00 96.00 193 LEU A N 1
ATOM 1501 C CA . LEU A 1 193 ? 32.448 0.582 -25.657 1.00 96.00 193 LEU A CA 1
ATOM 1502 C C . LEU A 1 193 ? 31.438 -0.264 -26.431 1.00 96.00 193 LEU A C 1
ATOM 1504 O O . LEU A 1 193 ? 31.689 -0.559 -27.594 1.00 96.00 193 LEU A O 1
ATOM 1508 N N . LEU A 1 194 ? 30.293 -0.616 -25.840 1.00 94.38 194 LEU A N 1
ATOM 1509 C CA . LEU A 1 194 ? 29.233 -1.360 -26.533 1.00 94.38 194 LEU A CA 1
ATOM 1510 C C . LEU A 1 194 ? 28.718 -0.576 -27.748 1.00 94.38 194 LEU A C 1
ATOM 1512 O O . LEU A 1 194 ? 28.654 -1.122 -28.849 1.00 94.38 194 LEU A O 1
ATOM 1516 N N . ALA A 1 195 ? 28.439 0.717 -27.568 1.00 92.19 195 ALA A N 1
ATOM 1517 C CA . ALA A 1 195 ? 27.965 1.610 -28.621 1.00 92.19 195 ALA A CA 1
ATOM 1518 C C . ALA A 1 195 ? 28.965 1.748 -29.786 1.00 92.19 195 ALA A C 1
ATOM 1520 O O . ALA A 1 195 ? 28.550 1.857 -30.935 1.00 92.19 195 ALA A O 1
ATOM 1521 N N . SER A 1 196 ? 30.270 1.691 -29.499 1.00 93.94 196 SER A N 1
ATOM 1522 C CA . SER A 1 196 ? 31.356 1.841 -30.483 1.00 93.94 196 SER A CA 1
ATOM 1523 C C . SER A 1 196 ? 31.870 0.511 -31.060 1.00 93.94 196 SER A C 1
ATOM 1525 O O . SER A 1 196 ? 32.918 0.487 -31.706 1.00 93.94 196 SER A O 1
ATOM 1527 N N . GLY A 1 197 ? 31.188 -0.615 -30.802 1.00 93.12 197 GLY A N 1
ATOM 1528 C CA . GLY A 1 197 ? 31.617 -1.941 -31.272 1.00 93.12 197 GLY A CA 1
ATOM 1529 C C . GLY A 1 197 ? 32.892 -2.461 -30.594 1.00 93.12 197 GLY A C 1
ATOM 1530 O O . GLY A 1 197 ? 33.635 -3.256 -31.165 1.00 93.12 197 GLY A O 1
ATOM 1531 N N . GLY A 1 198 ? 33.174 -1.994 -29.378 1.00 94.81 198 GLY A N 1
ATOM 1532 C CA . GLY A 1 198 ? 34.378 -2.305 -28.620 1.00 94.81 198 GLY A CA 1
ATOM 1533 C C . GLY A 1 198 ? 34.430 -3.727 -28.068 1.00 94.81 198 GLY A C 1
ATOM 1534 O O . GLY A 1 198 ? 35.527 -4.177 -27.749 1.00 94.81 198 GLY A O 1
ATOM 1535 N N . PHE A 1 199 ? 33.302 -4.438 -27.983 1.00 95.81 199 PHE A N 1
ATOM 1536 C CA . PHE A 1 199 ? 33.199 -5.809 -27.472 1.00 95.81 199 PHE A CA 1
ATOM 1537 C C . PHE A 1 199 ? 32.666 -6.761 -28.548 1.00 95.81 199 PHE A C 1
ATOM 1539 O O . PHE A 1 199 ? 31.663 -6.463 -29.196 1.00 95.81 199 PHE A O 1
ATOM 1546 N N . SER A 1 200 ? 33.282 -7.936 -28.704 1.00 95.81 200 SER A N 1
ATOM 1547 C CA . SER A 1 200 ? 32.727 -8.987 -29.570 1.00 95.81 200 SER A CA 1
ATOM 1548 C C . SER A 1 200 ? 31.509 -9.653 -28.921 1.00 95.81 200 SER A C 1
ATOM 1550 O O . SER A 1 200 ? 31.399 -9.675 -27.695 1.00 95.81 200 SER A O 1
ATOM 1552 N N . ASP A 1 201 ? 30.622 -10.258 -29.715 1.00 96.25 201 ASP A N 1
ATOM 1553 C CA . ASP A 1 201 ? 29.461 -10.985 -29.175 1.00 96.25 201 ASP A CA 1
ATOM 1554 C C . ASP A 1 201 ? 29.872 -12.121 -28.211 1.00 96.25 201 ASP A C 1
ATOM 1556 O O . ASP A 1 201 ? 29.156 -12.425 -27.260 1.00 96.25 201 ASP A O 1
ATOM 1560 N N . ASP A 1 202 ? 31.045 -12.735 -28.417 1.00 96.56 202 ASP A N 1
ATOM 1561 C CA . ASP A 1 202 ? 31.597 -13.767 -27.527 1.00 96.56 202 ASP A CA 1
ATOM 1562 C C . ASP A 1 202 ? 32.075 -13.195 -26.183 1.00 96.56 202 ASP A C 1
ATOM 1564 O O . ASP A 1 202 ? 31.854 -13.800 -25.129 1.00 96.56 202 ASP A O 1
ATOM 1568 N N . GLU A 1 203 ? 32.701 -12.014 -26.204 1.00 96.69 203 GLU A N 1
ATOM 1569 C CA . GLU A 1 203 ? 33.107 -11.292 -24.992 1.00 96.69 203 GLU A CA 1
ATOM 1570 C C . GLU A 1 203 ? 31.868 -10.859 -24.194 1.00 96.69 203 GLU A C 1
ATOM 1572 O O . GLU A 1 203 ? 31.789 -11.101 -22.987 1.00 96.69 203 GLU A O 1
ATOM 1577 N N . GLN A 1 204 ? 30.859 -10.319 -24.885 1.00 97.50 204 GLN A N 1
ATOM 1578 C CA . GLN A 1 204 ? 29.579 -9.920 -24.297 1.00 97.50 204 GLN A CA 1
ATOM 1579 C C . GLN A 1 204 ? 28.839 -11.110 -23.675 1.00 97.50 204 GLN A C 1
ATOM 1581 O O . GLN A 1 204 ? 28.424 -11.032 -22.521 1.00 97.50 204 GLN A O 1
ATOM 1586 N N . MET A 1 205 ? 28.727 -12.240 -24.384 1.00 97.62 205 MET A N 1
ATOM 1587 C CA . MET A 1 205 ? 28.062 -13.435 -23.854 1.00 97.62 205 MET A CA 1
ATOM 1588 C C . MET A 1 205 ? 28.799 -14.014 -22.639 1.00 97.62 205 MET A C 1
ATOM 1590 O O . MET A 1 205 ? 28.171 -14.410 -21.657 1.00 97.62 205 MET A O 1
ATOM 1594 N N . THR A 1 206 ? 30.134 -14.034 -22.669 1.00 97.75 206 THR A N 1
ATOM 1595 C CA . THR A 1 206 ? 30.946 -14.509 -21.537 1.00 97.75 206 THR A CA 1
ATOM 1596 C C . THR A 1 206 ? 30.705 -13.656 -20.289 1.00 97.75 206 THR A C 1
ATOM 1598 O O . THR A 1 206 ? 30.508 -14.190 -19.196 1.00 97.75 206 THR A O 1
ATOM 1601 N N . ALA A 1 207 ? 30.681 -12.332 -20.450 1.00 97.69 207 ALA A N 1
ATOM 1602 C CA . ALA A 1 207 ? 30.382 -11.397 -19.372 1.00 97.69 207 ALA A CA 1
ATOM 1603 C C . ALA A 1 207 ? 28.939 -11.554 -18.860 1.00 97.69 207 ALA A C 1
ATOM 1605 O O . ALA A 1 207 ? 28.705 -11.609 -17.651 1.00 97.69 207 ALA A O 1
ATOM 1606 N N . LEU A 1 208 ? 27.977 -11.712 -19.771 1.00 97.31 208 LEU A N 1
ATOM 1607 C CA . LEU A 1 208 ? 26.569 -11.907 -19.441 1.00 97.31 208 LEU A CA 1
ATOM 1608 C C . LEU A 1 208 ? 26.340 -13.179 -18.609 1.00 97.31 208 LEU A C 1
ATOM 1610 O O . LEU A 1 208 ? 25.614 -13.145 -17.617 1.00 97.31 208 LEU A O 1
ATOM 1614 N N . GLU A 1 209 ? 27.002 -14.290 -18.949 1.00 97.56 209 GLU A N 1
ATOM 1615 C CA . GLU A 1 209 ? 26.949 -15.518 -18.144 1.00 97.56 209 GLU A CA 1
ATOM 1616 C C . GLU A 1 209 ? 27.616 -15.347 -16.775 1.00 97.56 209 GLU A C 1
ATOM 1618 O O . GLU A 1 209 ? 27.115 -15.889 -15.786 1.00 97.56 209 GLU A O 1
ATOM 1623 N N . ALA A 1 210 ? 28.721 -14.600 -16.685 1.00 97.25 210 ALA A N 1
ATOM 1624 C CA . ALA A 1 210 ? 29.367 -14.312 -15.406 1.00 97.25 210 ALA A CA 1
ATOM 1625 C C . ALA A 1 210 ? 28.426 -13.529 -14.477 1.00 97.25 210 ALA A C 1
ATOM 1627 O O . ALA A 1 210 ? 28.254 -13.909 -13.316 1.00 97.25 210 ALA A O 1
ATOM 1628 N N . TYR A 1 211 ? 27.761 -12.497 -15.007 1.00 97.00 211 TYR A N 1
ATOM 1629 C CA . TYR A 1 211 ? 26.742 -11.738 -14.284 1.00 97.00 211 TYR A CA 1
ATOM 1630 C C . TYR A 1 211 ? 25.573 -12.630 -13.851 1.00 97.00 211 TYR A C 1
ATOM 1632 O O . TYR A 1 211 ? 25.276 -12.711 -12.658 1.00 97.00 211 TYR A O 1
ATOM 1640 N N . ALA A 1 212 ? 24.970 -13.377 -14.782 1.00 96.88 212 ALA A N 1
ATOM 1641 C CA . ALA A 1 212 ? 23.865 -14.283 -14.474 1.00 96.88 212 ALA A CA 1
ATOM 1642 C C . ALA A 1 212 ? 24.254 -15.349 -13.437 1.00 96.88 212 ALA A C 1
ATOM 1644 O O . ALA A 1 212 ? 23.456 -15.693 -12.569 1.00 96.88 212 ALA A O 1
ATOM 1645 N N . THR A 1 213 ? 25.494 -15.845 -13.474 1.00 96.81 213 THR A N 1
ATOM 1646 C CA . THR A 1 213 ? 26.003 -16.801 -12.483 1.00 96.81 213 THR A CA 1
ATOM 1647 C C . THR A 1 213 ? 26.002 -16.198 -11.080 1.00 96.81 213 THR A C 1
ATOM 1649 O O . THR A 1 213 ? 25.524 -16.854 -10.154 1.00 96.81 213 THR A O 1
ATOM 1652 N N . LEU A 1 214 ? 26.475 -14.956 -10.926 1.00 94.69 214 LEU A N 1
ATOM 1653 C CA . LEU A 1 214 ? 26.498 -14.258 -9.639 1.00 94.69 214 LEU A CA 1
ATOM 1654 C C . LEU A 1 214 ? 25.078 -14.082 -9.079 1.00 94.69 214 LEU A C 1
ATOM 1656 O O . LEU A 1 214 ? 24.784 -14.544 -7.975 1.00 94.69 214 LEU A O 1
ATOM 1660 N N . VAL A 1 215 ? 24.180 -13.477 -9.860 1.00 94.81 215 VAL A N 1
ATOM 1661 C CA . VAL A 1 215 ? 22.837 -13.106 -9.381 1.00 94.81 215 VAL A CA 1
ATOM 1662 C C . VAL A 1 215 ? 21.847 -14.275 -9.316 1.00 94.81 215 VAL A C 1
ATOM 1664 O O . VAL A 1 215 ? 20.803 -14.153 -8.683 1.00 94.81 215 VAL A O 1
ATOM 1667 N N . SER A 1 216 ? 22.178 -15.438 -9.891 1.00 94.00 216 SER A N 1
ATOM 1668 C CA . SER A 1 216 ? 21.344 -16.651 -9.799 1.00 94.00 216 SER A CA 1
ATOM 1669 C C . SER A 1 216 ? 21.308 -17.295 -8.405 1.00 94.00 216 SER A C 1
ATOM 1671 O O . SER A 1 216 ? 20.593 -18.278 -8.197 1.00 94.00 216 SER A O 1
ATOM 1673 N N . THR A 1 217 ? 22.086 -16.782 -7.444 1.00 92.06 217 THR A N 1
ATOM 1674 C CA . THR A 1 217 ? 22.123 -17.281 -6.062 1.00 92.06 217 THR A CA 1
ATOM 1675 C C . THR A 1 217 ? 21.740 -16.174 -5.076 1.00 92.06 217 THR A C 1
ATOM 1677 O O . THR A 1 217 ? 22.169 -15.038 -5.270 1.00 92.06 217 THR A O 1
ATOM 1680 N N . PRO A 1 218 ? 21.012 -16.470 -3.978 1.00 88.44 218 PRO A N 1
ATOM 1681 C CA . PRO A 1 218 ? 20.649 -15.450 -2.989 1.00 88.44 218 PRO A CA 1
ATOM 1682 C C . PRO A 1 218 ? 21.860 -14.699 -2.425 1.00 88.44 218 PRO A C 1
ATOM 1684 O O . PRO A 1 218 ? 21.835 -13.479 -2.322 1.00 88.44 218 PRO A O 1
ATOM 1687 N N . LYS A 1 219 ? 22.950 -15.425 -2.135 1.00 88.19 219 LYS A N 1
ATOM 1688 C CA . LYS A 1 219 ? 24.197 -14.845 -1.624 1.00 88.19 219 LYS A CA 1
ATOM 1689 C C . LYS A 1 219 ? 24.868 -13.925 -2.647 1.00 88.19 219 LYS A C 1
ATOM 1691 O O . LYS A 1 219 ? 25.320 -12.851 -2.279 1.00 88.19 219 LYS A O 1
ATOM 1696 N N . GLY A 1 220 ? 24.955 -14.343 -3.910 1.00 88.62 220 GLY A N 1
ATOM 1697 C CA . GLY A 1 220 ? 25.573 -13.525 -4.954 1.00 88.62 220 GLY A CA 1
ATOM 1698 C C . GLY A 1 220 ? 24.724 -12.310 -5.333 1.00 88.62 220 GLY A C 1
ATOM 1699 O O . GLY A 1 220 ? 25.273 -11.258 -5.643 1.00 88.62 220 GLY A O 1
ATOM 1700 N N . LEU A 1 221 ? 23.395 -12.413 -5.238 1.00 87.56 221 LEU A N 1
ATOM 1701 C CA . LEU A 1 221 ? 22.494 -11.270 -5.383 1.00 87.56 221 LEU A CA 1
ATOM 1702 C C . LEU A 1 221 ? 22.636 -10.280 -4.218 1.00 87.56 221 LEU A C 1
ATOM 1704 O O . LEU A 1 221 ? 22.679 -9.079 -4.452 1.00 87.56 221 LEU A O 1
ATOM 1708 N N . GLU A 1 222 ? 22.742 -10.763 -2.979 1.00 84.25 222 GLU A N 1
ATOM 1709 C CA . GLU A 1 222 ? 23.018 -9.919 -1.808 1.00 84.25 222 GLU A CA 1
ATOM 1710 C C . GLU A 1 222 ? 24.381 -9.226 -1.927 1.00 84.25 222 GLU A C 1
ATOM 1712 O O . GLU A 1 222 ? 24.478 -8.021 -1.704 1.00 84.25 222 GLU A O 1
ATOM 1717 N N . GLU A 1 223 ? 25.411 -9.963 -2.352 1.00 85.50 223 GLU A N 1
ATOM 1718 C CA . GLU A 1 223 ? 26.736 -9.419 -2.651 1.00 85.50 223 GLU A CA 1
ATOM 1719 C C . GLU A 1 223 ? 26.636 -8.308 -3.703 1.00 85.50 223 GLU A C 1
ATOM 1721 O O . GLU A 1 223 ? 27.065 -7.187 -3.445 1.00 85.50 223 GLU A O 1
ATOM 1726 N N . PHE A 1 224 ? 25.983 -8.567 -4.838 1.00 86.19 224 PHE A N 1
ATOM 1727 C CA . PHE A 1 224 ? 25.764 -7.571 -5.886 1.00 86.19 224 PHE A CA 1
ATOM 1728 C C . PHE A 1 224 ? 24.990 -6.336 -5.389 1.00 86.19 224 PHE A C 1
ATOM 1730 O O . PHE A 1 224 ? 25.410 -5.208 -5.635 1.00 86.19 224 PHE A O 1
ATOM 1737 N N . ASN A 1 225 ? 23.901 -6.529 -4.642 1.00 83.12 225 ASN A N 1
ATOM 1738 C CA . ASN A 1 225 ? 23.102 -5.432 -4.094 1.00 83.12 225 ASN A CA 1
ATOM 1739 C C . ASN A 1 225 ? 23.900 -4.598 -3.083 1.00 83.12 225 ASN A C 1
ATOM 1741 O O . ASN A 1 225 ? 23.739 -3.382 -3.038 1.00 83.12 225 ASN A O 1
ATOM 1745 N N . SER A 1 226 ? 24.788 -5.216 -2.297 1.00 79.19 226 SER A N 1
ATOM 1746 C CA . SER A 1 226 ? 25.637 -4.489 -1.346 1.00 79.19 226 SER A CA 1
ATOM 1747 C C . SER A 1 226 ? 26.558 -3.473 -2.031 1.00 79.19 226 SER A C 1
ATOM 1749 O O . SER A 1 226 ? 26.773 -2.397 -1.478 1.00 79.19 226 SER A O 1
ATOM 1751 N N . TYR A 1 227 ? 27.004 -3.765 -3.259 1.00 76.31 227 TYR A N 1
ATOM 1752 C CA . TYR A 1 227 ? 27.748 -2.818 -4.090 1.00 76.31 227 TYR A CA 1
ATOM 1753 C C . TYR A 1 227 ? 26.866 -1.673 -4.610 1.00 76.31 227 TYR A C 1
ATOM 1755 O O . TYR A 1 227 ? 27.345 -0.551 -4.697 1.00 76.31 227 TYR A O 1
ATOM 1763 N N . GLN A 1 228 ? 25.587 -1.925 -4.921 1.00 69.75 228 GLN A N 1
ATOM 1764 C CA . GLN A 1 228 ? 24.667 -0.883 -5.408 1.00 69.75 228 GLN A CA 1
ATOM 1765 C C . GLN A 1 228 ? 24.182 0.074 -4.306 1.00 69.75 228 GLN A C 1
ATOM 1767 O O . GLN A 1 228 ? 24.002 1.259 -4.557 1.00 69.75 228 GLN A O 1
ATOM 1772 N N . TYR A 1 229 ? 23.945 -0.420 -3.086 1.00 66.44 229 TYR A N 1
ATOM 1773 C CA . TYR A 1 229 ? 23.368 0.394 -2.006 1.00 66.44 229 TYR A CA 1
ATOM 1774 C C . TYR A 1 229 ? 24.380 1.273 -1.258 1.00 66.44 229 TYR A C 1
ATOM 1776 O O . TYR A 1 229 ? 23.965 2.181 -0.540 1.00 66.44 229 TYR A O 1
ATOM 1784 N N . GLN A 1 230 ? 25.686 1.023 -1.377 1.00 62.12 230 GLN A N 1
ATOM 1785 C CA . GLN A 1 230 ? 26.699 1.808 -0.657 1.00 62.12 230 GLN A CA 1
ATOM 1786 C C . GLN A 1 230 ? 26.910 3.215 -1.233 1.00 62.12 230 GLN A C 1
ATOM 1788 O O . GLN A 1 230 ? 27.218 4.118 -0.462 1.00 62.12 230 GLN A O 1
ATOM 1793 N N . GLU A 1 231 ? 26.655 3.415 -2.528 1.00 54.09 231 GLU A N 1
ATOM 1794 C CA . GLU A 1 231 ? 26.824 4.699 -3.230 1.00 54.09 231 GLU A CA 1
ATOM 1795 C C . GLU A 1 231 ? 25.785 5.755 -2.781 1.00 54.09 231 GLU A C 1
ATOM 1797 O O . GLU A 1 231 ? 26.067 6.946 -2.750 1.00 54.09 231 GLU A O 1
ATOM 1802 N N . TYR A 1 232 ? 24.608 5.328 -2.299 1.00 51.41 232 TYR A N 1
ATOM 1803 C CA . TYR A 1 232 ? 23.555 6.227 -1.792 1.00 51.41 232 TYR A CA 1
ATOM 1804 C C . TYR A 1 232 ? 23.772 6.736 -0.352 1.00 51.41 232 TYR A C 1
ATOM 1806 O O . TYR A 1 232 ? 23.067 7.646 0.080 1.00 51.41 232 TYR A O 1
ATOM 1814 N N . TYR A 1 233 ? 24.716 6.163 0.406 1.00 50.41 233 TYR A N 1
ATOM 1815 C CA . TYR A 1 233 ? 24.962 6.489 1.824 1.00 50.41 233 TYR A CA 1
ATOM 1816 C C . TYR A 1 233 ? 26.347 7.112 2.074 1.00 50.41 233 TYR A C 1
ATOM 1818 O O . TYR A 1 233 ? 26.842 7.094 3.204 1.00 50.41 233 TYR A O 1
ATOM 1826 N N . GLU A 1 234 ? 26.986 7.670 1.045 1.00 47.38 234 GLU A N 1
ATOM 1827 C CA . GLU A 1 234 ? 28.235 8.437 1.195 1.00 47.38 234 GLU A CA 1
ATOM 1828 C C . GLU A 1 234 ? 28.023 9.857 1.768 1.00 47.38 234 GLU A C 1
ATOM 1830 O O . GLU A 1 234 ? 28.987 10.593 1.940 1.00 47.38 234 GLU A O 1
ATOM 1835 N N . GLY A 1 235 ? 26.786 10.224 2.136 1.00 46.12 235 GLY A N 1
ATOM 1836 C CA . GLY A 1 235 ? 26.443 11.527 2.728 1.00 46.12 235 GLY A CA 1
ATOM 1837 C C . GLY A 1 235 ? 26.313 11.585 4.258 1.00 46.12 235 GLY A C 1
ATOM 1838 O O . GLY A 1 235 ? 26.094 12.671 4.785 1.00 46.12 235 GLY A O 1
ATOM 1839 N N . ASP A 1 236 ? 26.427 10.469 4.989 1.00 43.97 236 ASP A N 1
ATOM 1840 C CA . ASP A 1 236 ? 26.367 10.505 6.461 1.00 43.97 236 ASP A CA 1
ATOM 1841 C C . ASP A 1 236 ? 27.760 10.831 7.038 1.00 43.97 236 ASP A C 1
ATOM 1843 O O . ASP A 1 236 ? 28.670 10.002 6.989 1.00 43.97 236 ASP A O 1
ATOM 1847 N N . GLU A 1 237 ? 27.903 12.033 7.611 1.00 48.50 237 GLU A N 1
ATOM 1848 C CA . GLU A 1 237 ? 29.117 12.662 8.181 1.00 48.50 237 GLU A CA 1
ATOM 1849 C C . GLU A 1 237 ? 29.833 11.891 9.316 1.00 48.50 237 GLU A C 1
ATOM 1851 O O . GLU A 1 237 ? 30.814 12.380 9.884 1.00 48.50 237 GLU A O 1
ATOM 1856 N N . ASP A 1 238 ? 29.402 10.679 9.666 1.00 44.62 238 ASP A N 1
ATOM 1857 C CA . ASP A 1 238 ? 30.058 9.886 10.706 1.00 44.62 238 ASP A CA 1
ATOM 1858 C C . ASP A 1 238 ? 31.296 9.177 10.129 1.00 44.62 238 ASP A C 1
ATOM 1860 O O . ASP A 1 238 ? 31.235 8.052 9.624 1.00 44.62 238 ASP A O 1
ATOM 1864 N N . GLY A 1 239 ? 32.435 9.877 10.216 1.00 44.28 239 GLY A N 1
ATOM 1865 C CA . GLY A 1 239 ? 33.783 9.506 9.764 1.00 44.28 239 GLY A CA 1
ATOM 1866 C C . GLY A 1 239 ? 34.390 8.248 10.400 1.00 44.28 239 GLY A C 1
ATOM 1867 O O . GLY A 1 239 ? 35.475 8.285 10.979 1.00 44.28 239 GLY A O 1
ATOM 1868 N N . GLY A 1 240 ? 33.709 7.111 10.289 1.00 41.19 240 GLY A N 1
ATOM 1869 C CA . GLY A 1 240 ? 34.298 5.800 10.513 1.00 41.19 240 GLY A CA 1
ATOM 1870 C C . GLY A 1 240 ? 35.005 5.313 9.251 1.00 41.19 240 GLY A C 1
ATOM 1871 O O . GLY A 1 240 ? 34.369 5.215 8.204 1.00 41.19 240 GLY A O 1
ATOM 1872 N N . ASP A 1 241 ? 36.290 4.959 9.366 1.00 46.28 241 ASP A N 1
ATOM 1873 C CA . ASP A 1 241 ? 37.074 4.264 8.334 1.00 46.28 241 ASP A CA 1
ATOM 1874 C C . ASP A 1 241 ? 36.318 3.018 7.834 1.00 46.28 241 ASP A C 1
ATOM 1876 O O . ASP A 1 241 ? 36.401 1.927 8.414 1.00 46.28 241 ASP A O 1
ATOM 1880 N N . LYS A 1 242 ? 35.547 3.162 6.751 1.00 50.16 242 LYS A N 1
ATOM 1881 C CA . LYS A 1 242 ? 34.976 2.018 6.043 1.00 50.16 242 LYS A CA 1
ATOM 1882 C C . LYS A 1 242 ? 36.123 1.347 5.282 1.00 50.16 242 LYS A C 1
ATOM 1884 O O . LYS A 1 242 ? 36.869 2.028 4.579 1.00 50.16 242 LYS A O 1
ATOM 1889 N N . PRO A 1 243 ? 36.309 0.022 5.406 1.00 45.75 243 PRO A N 1
ATOM 1890 C CA . PRO A 1 243 ? 37.337 -0.666 4.641 1.00 45.75 243 PRO A CA 1
ATOM 1891 C C . PRO A 1 243 ? 37.040 -0.496 3.149 1.00 45.75 243 PRO A C 1
ATOM 1893 O O . PRO A 1 243 ? 35.957 -0.877 2.708 1.00 45.75 243 PRO A O 1
ATOM 1896 N N . ALA A 1 244 ? 37.999 0.055 2.396 1.00 50.97 244 ALA A N 1
ATOM 1897 C CA . ALA A 1 244 ? 37.929 0.192 0.944 1.00 50.97 244 ALA A CA 1
ATOM 1898 C C . ALA A 1 244 ? 37.569 -1.166 0.320 1.00 50.97 244 ALA A C 1
ATOM 1900 O O . ALA A 1 244 ? 38.380 -2.100 0.299 1.00 50.97 244 ALA A O 1
ATOM 1901 N N . GLN A 1 245 ? 36.315 -1.319 -0.106 1.00 58.72 245 GLN A N 1
ATOM 1902 C CA . GLN A 1 245 ? 35.859 -2.555 -0.722 1.00 58.72 245 GLN A CA 1
ATOM 1903 C C . GLN A 1 245 ? 36.360 -2.606 -2.161 1.00 58.72 245 GLN A C 1
ATOM 1905 O O . GLN A 1 245 ? 36.329 -1.622 -2.891 1.00 58.72 245 GLN A O 1
ATOM 1910 N N . LYS A 1 246 ? 36.856 -3.781 -2.560 1.00 70.31 246 LYS A N 1
ATOM 1911 C CA . LYS A 1 246 ? 37.364 -4.002 -3.916 1.00 70.31 246 LYS A CA 1
ATOM 1912 C C . LYS A 1 246 ? 36.254 -3.740 -4.937 1.00 70.31 246 LYS A C 1
ATOM 1914 O O . LYS A 1 246 ? 35.144 -4.234 -4.722 1.00 70.31 246 LYS A O 1
ATOM 1919 N N . PRO A 1 247 ? 36.559 -3.065 -6.054 1.00 77.81 247 PRO A N 1
ATOM 1920 C CA . PRO A 1 247 ? 35.559 -2.740 -7.054 1.00 77.81 247 PRO A CA 1
ATOM 1921 C C . PRO A 1 247 ? 35.004 -4.013 -7.706 1.00 77.81 247 PRO A C 1
ATOM 1923 O O . PRO A 1 247 ? 35.712 -5.021 -7.835 1.00 77.81 247 PRO A O 1
ATOM 1926 N N . LEU A 1 248 ? 33.736 -3.967 -8.130 1.00 85.31 248 LEU A N 1
ATOM 1927 C CA . LEU A 1 248 ? 33.046 -5.113 -8.728 1.00 85.31 248 LEU A CA 1
ATOM 1928 C C . LEU A 1 248 ? 33.837 -5.638 -9.947 1.00 85.31 248 LEU A C 1
ATOM 1930 O O . LEU A 1 248 ? 34.315 -4.827 -10.752 1.00 85.31 248 LEU A O 1
ATOM 1934 N N . PRO A 1 249 ? 34.000 -6.965 -10.124 1.00 91.19 249 PRO A N 1
ATOM 1935 C CA . PRO A 1 249 ? 34.781 -7.496 -11.236 1.00 91.19 249 PRO A CA 1
ATOM 1936 C C . PRO A 1 249 ? 34.245 -7.029 -12.595 1.00 91.19 249 PRO A C 1
ATOM 1938 O O . PRO A 1 249 ? 33.045 -7.114 -12.855 1.00 91.19 249 PRO A O 1
ATOM 1941 N N . LEU A 1 250 ? 35.142 -6.601 -13.493 1.00 91.50 250 LEU A N 1
ATOM 1942 C CA . LEU A 1 250 ? 34.779 -6.064 -14.813 1.00 91.50 250 LEU A CA 1
ATOM 1943 C C . LEU A 1 250 ? 33.817 -6.957 -15.622 1.00 91.50 250 LEU A C 1
ATOM 1945 O O . LEU A 1 250 ? 32.862 -6.410 -16.166 1.00 91.50 250 LEU A O 1
ATOM 1949 N N . PRO A 1 251 ? 33.965 -8.301 -15.676 1.00 94.81 251 PRO A N 1
ATOM 1950 C CA . PRO A 1 251 ? 33.001 -9.149 -16.383 1.00 94.81 251 PRO A CA 1
ATOM 1951 C C . PRO A 1 251 ? 31.567 -9.044 -15.847 1.00 94.81 251 PRO A C 1
ATOM 1953 O O . PRO A 1 251 ? 30.624 -9.188 -16.615 1.00 94.81 251 PRO A O 1
ATOM 1956 N N . ILE A 1 252 ? 31.389 -8.772 -14.549 1.00 94.69 252 ILE A N 1
ATOM 1957 C CA . ILE A 1 252 ? 30.067 -8.601 -13.933 1.00 94.69 252 ILE A CA 1
ATOM 1958 C C . ILE A 1 252 ? 29.467 -7.254 -14.339 1.00 94.69 252 ILE A C 1
ATOM 1960 O O . ILE A 1 252 ? 28.295 -7.207 -14.704 1.00 94.69 252 ILE A O 1
ATOM 1964 N N . VAL A 1 253 ? 30.270 -6.183 -14.332 1.00 93.44 253 VAL A N 1
ATOM 1965 C CA . VAL A 1 253 ? 29.839 -4.852 -14.797 1.00 93.44 253 VAL A CA 1
ATOM 1966 C C . VAL A 1 253 ? 29.442 -4.916 -16.271 1.00 93.44 253 VAL A C 1
ATOM 1968 O O . VAL A 1 253 ? 28.331 -4.529 -16.619 1.00 93.44 253 VAL A O 1
ATOM 1971 N N . ILE A 1 254 ? 30.299 -5.501 -17.118 1.00 95.56 254 ILE A N 1
ATOM 1972 C CA . ILE A 1 254 ? 30.015 -5.695 -18.545 1.00 95.56 254 ILE A CA 1
ATOM 1973 C C . ILE A 1 254 ? 28.735 -6.515 -18.724 1.00 95.56 254 ILE A C 1
ATOM 1975 O O . ILE A 1 254 ? 27.843 -6.095 -19.453 1.00 95.56 254 ILE A O 1
ATOM 1979 N N . GLY A 1 255 ? 28.604 -7.647 -18.027 1.00 96.38 255 GLY A N 1
ATOM 1980 C CA . GLY A 1 255 ? 27.438 -8.520 -18.133 1.00 96.38 255 GLY A CA 1
ATOM 1981 C C . GLY A 1 255 ? 26.131 -7.847 -17.717 1.00 96.38 255 GLY A C 1
ATOM 1982 O O . GLY A 1 255 ? 25.129 -8.003 -18.411 1.00 96.38 255 GLY A O 1
ATOM 1983 N N . LYS A 1 256 ? 26.141 -7.056 -16.637 1.00 94.56 256 LYS A N 1
ATOM 1984 C CA . LYS A 1 256 ? 24.989 -6.246 -16.214 1.00 94.56 256 LYS A CA 1
ATOM 1985 C C . LYS A 1 256 ? 24.593 -5.260 -17.313 1.00 94.56 256 LYS A C 1
ATOM 1987 O O . LYS A 1 256 ? 23.440 -5.258 -17.730 1.00 94.56 256 LYS A O 1
ATOM 1992 N N . THR A 1 257 ? 25.545 -4.470 -17.812 1.00 93.94 257 THR A N 1
ATOM 1993 C CA . THR A 1 257 ? 25.281 -3.453 -18.840 1.00 93.94 257 THR A CA 1
ATOM 1994 C C . THR A 1 257 ? 24.814 -4.073 -20.160 1.00 93.94 257 THR A C 1
ATOM 1996 O O . THR A 1 257 ? 23.898 -3.548 -20.785 1.00 93.94 257 THR A O 1
ATOM 1999 N N . VAL A 1 258 ? 25.382 -5.213 -20.574 1.00 95.50 258 VAL A N 1
ATOM 2000 C CA . VAL A 1 258 ? 24.891 -5.981 -21.733 1.00 95.50 258 VAL A CA 1
ATOM 2001 C C . VAL A 1 258 ? 23.462 -6.472 -21.497 1.00 95.50 258 VAL A C 1
ATOM 2003 O O . VAL A 1 258 ? 22.617 -6.368 -22.381 1.00 95.50 258 VAL A O 1
ATOM 2006 N N . GLY A 1 259 ? 23.157 -6.972 -20.298 1.00 94.12 259 GLY A N 1
ATOM 2007 C CA . GLY A 1 259 ? 21.811 -7.424 -19.948 1.00 94.12 259 GLY A CA 1
ATOM 2008 C C . GLY A 1 259 ? 20.757 -6.310 -19.924 1.00 94.12 259 GLY A C 1
ATOM 2009 O O . GLY A 1 259 ? 19.572 -6.596 -20.076 1.00 94.12 259 GLY A O 1
ATOM 201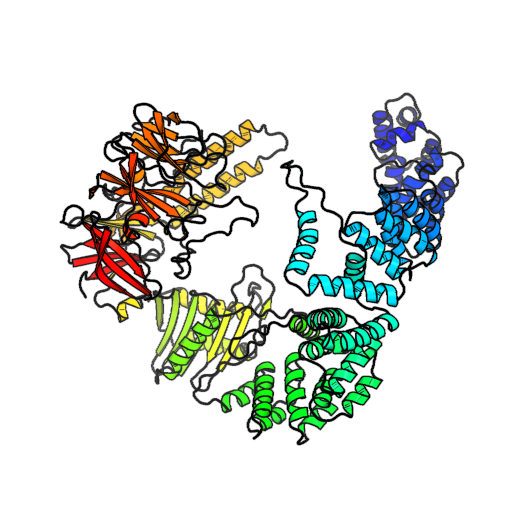0 N N . GLU A 1 260 ? 21.176 -5.054 -19.767 1.00 93.44 260 GLU A N 1
ATOM 2011 C CA . GLU A 1 260 ? 20.319 -3.860 -19.777 1.00 93.44 260 GLU A CA 1
ATOM 2012 C C . GLU A 1 260 ? 20.092 -3.281 -21.183 1.00 93.44 260 GLU A C 1
ATOM 2014 O O . GLU A 1 260 ? 19.285 -2.365 -21.336 1.00 93.44 260 GLU A O 1
ATOM 2019 N N . GLN A 1 261 ? 20.756 -3.810 -22.219 1.00 91.56 261 GLN A N 1
ATOM 2020 C CA . GLN A 1 261 ? 20.522 -3.378 -23.597 1.00 91.56 261 GLN A CA 1
ATOM 2021 C C . GLN A 1 261 ? 19.079 -3.644 -24.034 1.00 91.56 261 GLN A C 1
ATOM 2023 O O . GLN A 1 261 ? 18.536 -4.726 -23.821 1.00 91.56 261 GLN A O 1
ATOM 2028 N N . GLU A 1 262 ? 18.477 -2.671 -24.715 1.00 90.19 262 GLU A N 1
ATOM 2029 C CA . GLU A 1 262 ? 17.145 -2.838 -25.296 1.00 90.19 262 GLU A CA 1
ATOM 2030 C C . GLU A 1 262 ? 17.190 -3.681 -26.579 1.00 90.19 262 GLU A C 1
ATOM 2032 O O . GLU A 1 262 ? 16.413 -4.623 -26.712 1.00 90.19 262 GLU A O 1
ATOM 2037 N N . GLU A 1 263 ? 18.123 -3.387 -27.492 1.00 91.75 263 GLU A N 1
ATOM 2038 C CA . GLU A 1 263 ? 18.288 -4.066 -28.788 1.00 91.75 263 GLU A CA 1
ATOM 2039 C C . GLU A 1 263 ? 19.734 -4.568 -28.974 1.00 91.75 263 GLU A C 1
ATOM 2041 O O . GLU A 1 263 ? 20.551 -3.878 -29.589 1.00 91.75 263 GLU A O 1
ATOM 2046 N N . PRO A 1 264 ? 20.093 -5.743 -28.420 1.00 93.44 264 PRO A N 1
ATOM 2047 C CA . PRO A 1 264 ? 21.395 -6.368 -28.664 1.00 93.44 264 PRO A CA 1
ATOM 2048 C C . PRO A 1 264 ? 21.553 -6.825 -30.122 1.00 93.44 264 PRO A C 1
ATOM 2050 O O . PRO A 1 264 ? 20.583 -6.964 -30.867 1.00 93.44 264 PRO A O 1
ATOM 2053 N N . THR A 1 265 ? 22.789 -7.127 -30.526 1.00 93.44 265 THR A N 1
ATOM 2054 C CA . THR A 1 265 ? 23.080 -7.676 -31.859 1.00 93.44 265 THR A CA 1
ATOM 2055 C C . THR A 1 265 ? 22.450 -9.062 -32.043 1.00 93.44 265 THR A C 1
ATOM 2057 O O . THR A 1 265 ? 22.426 -9.880 -31.120 1.00 93.44 265 THR A O 1
ATOM 2060 N N . ASP A 1 266 ? 22.012 -9.384 -33.264 1.00 94.31 266 ASP A N 1
ATOM 2061 C CA . ASP A 1 266 ? 21.483 -10.721 -33.581 1.00 94.31 266 ASP A CA 1
ATOM 2062 C C . ASP A 1 266 ? 22.502 -11.832 -33.264 1.00 94.31 266 ASP A C 1
ATOM 2064 O O . ASP A 1 266 ? 22.133 -12.915 -32.804 1.00 94.31 266 ASP A O 1
ATOM 2068 N N . GLY A 1 267 ? 23.797 -11.557 -33.454 1.00 95.12 267 GLY A N 1
ATOM 2069 C CA . GLY A 1 267 ? 24.875 -12.488 -33.122 1.00 95.12 267 GLY A CA 1
ATOM 2070 C C . GLY A 1 267 ? 24.967 -12.793 -31.623 1.00 95.12 267 GLY A C 1
ATOM 2071 O O . GLY A 1 267 ? 25.085 -13.964 -31.250 1.00 95.12 267 GLY A O 1
ATOM 2072 N N . LEU A 1 268 ? 24.829 -11.784 -30.754 1.00 96.81 268 LEU A N 1
ATOM 2073 C CA . LEU A 1 268 ? 24.753 -11.986 -29.306 1.00 96.81 268 LEU A CA 1
ATOM 2074 C C . LEU A 1 268 ? 23.492 -12.765 -28.917 1.00 96.81 268 LEU A C 1
ATOM 2076 O O . LEU A 1 268 ? 23.578 -13.703 -28.123 1.00 96.81 268 LEU A O 1
ATOM 2080 N N . VAL A 1 269 ? 22.338 -12.430 -29.502 1.00 96.31 269 VAL A N 1
ATOM 2081 C CA . VAL A 1 269 ? 21.074 -13.135 -29.234 1.00 96.31 269 VAL A CA 1
ATOM 2082 C C . VAL A 1 269 ? 21.201 -14.623 -29.551 1.00 96.31 269 VAL A C 1
ATOM 2084 O O . VAL A 1 269 ? 20.888 -15.456 -28.701 1.00 96.31 269 VAL A O 1
ATOM 2087 N N . VAL A 1 270 ? 21.708 -14.978 -30.735 1.00 95.50 270 VAL A N 1
ATOM 2088 C CA . VAL A 1 270 ? 21.889 -16.382 -31.141 1.00 95.50 270 VAL A CA 1
ATOM 2089 C C . VAL A 1 270 ? 22.806 -17.127 -30.167 1.00 95.50 270 VAL A C 1
ATOM 2091 O O . VAL A 1 270 ? 22.495 -18.250 -29.760 1.00 95.50 270 VAL A O 1
ATOM 2094 N N . ARG A 1 271 ? 23.907 -16.500 -29.729 1.00 96.75 271 ARG A N 1
ATOM 2095 C CA . ARG A 1 271 ? 24.812 -17.090 -28.729 1.00 96.75 271 ARG A CA 1
ATOM 2096 C C . ARG A 1 271 ? 24.130 -17.285 -27.381 1.00 96.75 271 ARG A C 1
ATOM 2098 O O . ARG A 1 271 ? 24.298 -18.344 -26.780 1.00 96.75 271 ARG A O 1
ATOM 2105 N N . ALA A 1 272 ? 23.343 -16.313 -26.928 1.00 96.50 272 ALA A N 1
ATOM 2106 C CA . ALA A 1 272 ? 22.599 -16.404 -25.678 1.00 96.50 272 ALA A CA 1
ATOM 2107 C C . ALA A 1 272 ? 21.566 -17.538 -25.710 1.00 96.50 272 ALA A C 1
ATOM 2109 O O . ALA A 1 272 ? 21.520 -18.342 -24.779 1.00 96.50 272 ALA A O 1
ATOM 2110 N N . VAL A 1 273 ? 20.818 -17.683 -26.809 1.00 94.00 273 VAL A N 1
ATOM 2111 C CA . VAL A 1 273 ? 19.851 -18.777 -27.013 1.00 94.00 273 VAL A CA 1
ATOM 2112 C C . VAL A 1 273 ? 20.529 -20.143 -26.927 1.00 94.00 273 VAL A C 1
ATOM 2114 O O . VAL A 1 273 ? 20.113 -21.001 -26.142 1.00 94.00 273 VAL A O 1
ATOM 2117 N N . GLU A 1 274 ? 21.595 -20.356 -27.700 1.00 94.19 274 GLU A N 1
ATOM 2118 C CA . GLU A 1 274 ? 22.329 -21.625 -27.679 1.00 94.19 274 GLU A CA 1
ATOM 2119 C C . GLU A 1 274 ? 22.950 -21.888 -26.306 1.00 94.19 274 GLU A C 1
ATOM 2121 O O . GLU A 1 274 ? 22.924 -23.016 -25.797 1.00 94.19 274 GLU A O 1
ATOM 2126 N N . ARG A 1 275 ? 23.438 -20.837 -25.640 1.00 96.25 275 ARG A N 1
ATOM 2127 C CA . ARG A 1 275 ? 24.016 -20.972 -24.310 1.00 96.25 275 ARG A CA 1
ATOM 2128 C C . ARG A 1 275 ? 22.976 -21.341 -23.256 1.00 96.25 275 ARG A C 1
ATOM 2130 O O . ARG A 1 275 ? 23.245 -22.234 -22.452 1.00 96.25 275 ARG A O 1
ATOM 2137 N N . VAL A 1 276 ? 21.783 -20.749 -23.290 1.00 94.44 276 VAL A N 1
ATOM 2138 C CA . VAL A 1 276 ? 20.660 -21.113 -22.410 1.00 94.44 276 VAL A CA 1
ATOM 2139 C C . VAL A 1 276 ? 20.269 -22.580 -22.600 1.00 94.44 276 VAL A C 1
ATOM 2141 O O . VAL A 1 276 ? 20.107 -23.288 -21.606 1.00 94.44 276 VAL A O 1
ATOM 2144 N N . LYS A 1 277 ? 20.201 -23.090 -23.840 1.00 91.50 277 LYS A N 1
ATOM 2145 C CA . LYS A 1 277 ? 19.902 -24.514 -24.111 1.00 91.50 277 LYS A CA 1
ATOM 2146 C C . LYS A 1 277 ? 20.919 -25.458 -23.456 1.00 91.50 277 LYS A C 1
ATOM 2148 O O . LYS A 1 277 ? 20.536 -26.481 -22.883 1.00 91.50 277 LYS A O 1
ATOM 2153 N N . ILE A 1 278 ? 22.206 -25.110 -23.508 1.00 95.12 278 ILE A N 1
ATOM 2154 C CA . ILE A 1 278 ? 23.287 -25.881 -22.873 1.00 95.12 278 ILE A CA 1
ATOM 2155 C C . ILE A 1 278 ? 23.197 -25.790 -21.341 1.00 95.12 278 ILE A C 1
ATOM 2157 O O . ILE A 1 278 ? 23.277 -26.807 -20.641 1.00 95.12 278 ILE A O 1
ATOM 2161 N N . LEU A 1 279 ? 23.014 -24.579 -20.806 1.00 95.88 279 LEU A N 1
ATOM 2162 C CA . LEU A 1 279 ? 22.977 -24.330 -19.365 1.00 95.88 279 LEU A CA 1
ATOM 2163 C C . LEU A 1 279 ? 21.733 -24.918 -18.705 1.00 95.88 279 LEU A C 1
ATOM 2165 O O . LEU A 1 279 ? 21.834 -25.407 -17.588 1.00 95.88 279 LEU A O 1
ATOM 2169 N N . ARG A 1 280 ? 20.592 -25.006 -19.393 1.00 93.19 280 ARG A N 1
ATOM 2170 C CA . ARG A 1 280 ? 19.373 -25.617 -18.839 1.00 93.19 280 ARG A CA 1
ATOM 2171 C C . ARG A 1 280 ? 19.597 -27.062 -18.368 1.00 93.19 280 ARG A C 1
ATOM 2173 O O . ARG A 1 280 ? 18.951 -27.509 -17.429 1.00 93.19 280 ARG A O 1
ATOM 2180 N N . ARG A 1 281 ? 20.550 -27.785 -18.973 1.00 93.56 281 ARG A N 1
ATOM 2181 C CA . ARG A 1 281 ? 20.928 -29.156 -18.578 1.00 93.56 281 ARG A CA 1
ATOM 2182 C C . ARG A 1 281 ? 21.975 -29.223 -17.463 1.00 93.56 281 ARG A C 1
ATOM 2184 O O . ARG A 1 281 ? 22.087 -30.255 -16.813 1.00 93.56 281 ARG A O 1
ATOM 2191 N N . THR A 1 282 ? 22.775 -28.174 -17.276 1.00 95.56 282 THR A N 1
ATOM 2192 C CA . THR A 1 282 ? 23.989 -28.210 -16.433 1.00 95.56 282 THR A CA 1
ATOM 2193 C C . THR A 1 282 ? 23.953 -27.237 -15.254 1.00 95.56 282 THR A C 1
ATOM 2195 O O . THR A 1 282 ? 24.469 -27.554 -14.187 1.00 95.56 282 THR A O 1
ATOM 2198 N N . LYS A 1 283 ? 23.332 -26.068 -15.430 1.00 96.50 283 LYS A N 1
ATOM 2199 C CA . LYS A 1 283 ? 23.130 -24.992 -14.450 1.00 96.50 283 LYS A CA 1
ATOM 2200 C C . LYS A 1 283 ? 21.750 -24.322 -14.657 1.00 96.50 283 LYS A C 1
ATOM 2202 O O . LYS A 1 283 ? 21.696 -23.206 -15.181 1.00 96.50 283 LYS A O 1
ATOM 2207 N N . PRO A 1 284 ? 20.639 -24.972 -14.257 1.00 94.00 284 PRO A N 1
ATOM 2208 C CA . PRO A 1 284 ? 19.284 -24.472 -14.518 1.00 94.00 284 PRO A CA 1
ATOM 2209 C C . PRO A 1 284 ? 19.035 -23.039 -14.022 1.00 94.00 284 PRO A C 1
ATOM 2211 O O . PRO A 1 284 ? 18.573 -22.213 -14.794 1.00 94.00 284 PRO A O 1
ATOM 2214 N N . SER A 1 285 ? 19.467 -22.693 -12.803 1.00 92.94 285 SER A N 1
ATOM 2215 C CA . SER A 1 285 ? 19.262 -21.347 -12.233 1.00 92.94 285 SER A CA 1
ATOM 2216 C C . SER A 1 285 ? 19.931 -20.224 -13.038 1.00 92.94 285 SER A C 1
ATOM 2218 O O . SER A 1 285 ? 19.396 -19.120 -13.148 1.00 92.94 285 SER A O 1
ATOM 2220 N N . VAL A 1 286 ? 21.100 -20.497 -13.627 1.00 95.94 286 VAL A N 1
ATOM 2221 C CA . VAL A 1 286 ? 21.808 -19.545 -14.497 1.00 95.94 286 VAL A CA 1
ATOM 2222 C C . VAL A 1 286 ? 21.080 -19.415 -15.832 1.00 95.94 286 VAL A C 1
ATOM 2224 O O . VAL A 1 286 ? 20.938 -18.308 -16.344 1.00 95.94 286 VAL A O 1
ATOM 2227 N N . ALA A 1 287 ? 20.591 -20.531 -16.379 1.00 94.56 287 ALA A N 1
ATOM 2228 C CA . ALA A 1 287 ? 19.803 -20.535 -17.608 1.00 94.56 287 ALA A CA 1
ATOM 2229 C C . ALA A 1 287 ? 18.499 -19.739 -17.451 1.00 94.56 287 ALA A C 1
ATOM 2231 O O . ALA A 1 287 ? 18.175 -18.951 -18.334 1.00 94.56 287 ALA A O 1
ATOM 2232 N N . ASP A 1 288 ? 17.804 -19.894 -16.322 1.00 90.56 288 ASP A N 1
ATOM 2233 C CA . ASP A 1 288 ? 16.572 -19.161 -16.012 1.00 90.56 288 ASP A CA 1
ATOM 2234 C C . ASP A 1 288 ? 16.844 -17.657 -15.865 1.00 90.56 288 ASP A C 1
ATOM 2236 O O . ASP A 1 288 ? 16.110 -16.826 -16.396 1.00 90.56 288 ASP A O 1
ATOM 2240 N N . THR A 1 289 ? 17.958 -17.296 -15.219 1.00 92.94 289 THR A N 1
ATOM 2241 C CA . THR A 1 289 ? 18.378 -15.893 -15.089 1.00 92.94 289 THR A CA 1
ATOM 2242 C C . THR A 1 289 ? 18.706 -15.269 -16.448 1.00 92.94 289 THR A C 1
ATOM 2244 O O . THR A 1 289 ? 18.245 -14.170 -16.750 1.00 92.94 289 THR A O 1
ATOM 2247 N N . LEU A 1 290 ? 19.463 -15.975 -17.297 1.00 94.44 290 LEU A N 1
ATOM 2248 C CA . LEU A 1 290 ? 19.766 -15.528 -18.661 1.00 94.44 290 LEU A CA 1
ATOM 2249 C C . LEU A 1 290 ? 18.500 -15.406 -19.515 1.00 94.44 290 LEU A C 1
ATOM 2251 O O . LEU A 1 290 ? 18.344 -14.414 -20.222 1.00 94.44 290 LEU A O 1
ATOM 2255 N N . ALA A 1 291 ? 17.577 -16.366 -19.418 1.00 90.88 291 ALA A N 1
ATOM 2256 C CA . ALA A 1 291 ? 16.294 -16.299 -20.108 1.00 90.88 291 ALA A CA 1
ATOM 2257 C C . ALA A 1 291 ? 15.488 -15.063 -19.674 1.00 90.88 291 ALA A C 1
ATOM 2259 O O . ALA A 1 291 ? 14.978 -14.340 -20.526 1.00 90.88 291 ALA A O 1
ATOM 2260 N N . GLY A 1 292 ? 15.450 -14.758 -18.372 1.00 89.50 292 GLY A N 1
ATOM 2261 C CA . GLY A 1 292 ? 14.802 -13.552 -17.847 1.00 89.50 292 GLY A CA 1
ATOM 2262 C C . GLY A 1 292 ? 15.442 -12.241 -18.326 1.00 89.50 292 GLY A C 1
ATOM 2263 O O . GLY A 1 292 ? 14.740 -11.249 -18.516 1.00 89.50 292 GLY A O 1
ATOM 2264 N N . ILE A 1 293 ? 16.759 -12.222 -18.569 1.00 92.62 293 ILE A N 1
ATOM 2265 C CA . ILE A 1 293 ? 17.432 -11.084 -19.217 1.00 92.62 293 ILE A CA 1
ATOM 2266 C C . ILE A 1 293 ? 16.982 -10.971 -20.679 1.00 92.62 293 ILE A C 1
ATOM 2268 O O . ILE A 1 293 ? 16.511 -9.917 -21.102 1.00 92.62 293 ILE A O 1
ATOM 2272 N N . MET A 1 294 ? 17.054 -12.070 -21.434 1.00 92.19 294 MET A N 1
ATOM 2273 C CA . MET A 1 294 ? 16.686 -12.108 -22.854 1.00 92.19 294 MET A CA 1
ATOM 2274 C C . MET A 1 294 ? 15.221 -11.729 -23.103 1.00 92.19 294 MET A C 1
ATOM 2276 O O . MET A 1 294 ? 14.909 -11.120 -24.122 1.00 92.19 294 MET A O 1
ATOM 2280 N N . GLN A 1 295 ? 14.319 -12.030 -22.166 1.00 88.50 295 GLN A N 1
ATOM 2281 C CA . GLN A 1 295 ? 12.911 -11.623 -22.231 1.00 88.50 295 GLN A CA 1
ATOM 2282 C C . GLN A 1 295 ? 12.724 -10.100 -22.259 1.00 88.50 295 GLN A C 1
ATOM 2284 O O . GLN A 1 295 ? 11.679 -9.629 -22.707 1.00 88.50 295 GLN A O 1
ATOM 2289 N N . LYS A 1 296 ? 13.710 -9.302 -21.826 1.00 89.31 296 LYS A N 1
ATOM 2290 C CA . LYS A 1 296 ? 13.665 -7.831 -21.900 1.00 89.31 296 LYS A CA 1
ATOM 2291 C C . LYS A 1 296 ? 14.110 -7.301 -23.258 1.00 89.31 296 LYS A C 1
ATOM 2293 O O . LYS A 1 296 ? 13.565 -6.296 -23.710 1.00 89.31 296 LYS A O 1
ATOM 2298 N N . TRP A 1 297 ? 14.977 -8.029 -23.954 1.00 93.12 297 TRP A N 1
ATOM 2299 C CA . TRP A 1 297 ? 15.502 -7.642 -25.260 1.00 93.12 297 TRP A CA 1
ATOM 2300 C C . TRP A 1 297 ? 14.416 -7.525 -26.335 1.00 93.12 297 TRP A C 1
ATOM 2302 O O . TRP A 1 297 ? 13.362 -8.173 -26.287 1.00 93.12 297 TRP A O 1
ATOM 2312 N N . LYS A 1 298 ? 14.685 -6.673 -27.317 1.00 92.50 298 LYS A N 1
ATOM 2313 C CA . LYS A 1 298 ? 13.885 -6.432 -28.512 1.00 92.50 298 LYS A CA 1
ATOM 2314 C C . LYS A 1 298 ? 14.753 -6.689 -29.740 1.00 92.50 298 LYS A C 1
ATOM 2316 O O . LYS A 1 298 ? 15.955 -6.454 -29.721 1.00 92.50 298 LYS A O 1
ATOM 2321 N N . GLY A 1 299 ? 14.143 -7.180 -30.813 1.00 92.88 299 GLY A N 1
ATOM 2322 C CA . GLY A 1 299 ? 14.844 -7.404 -32.076 1.00 92.88 299 GLY A CA 1
ATOM 2323 C C . GLY A 1 299 ? 14.336 -8.625 -32.843 1.00 92.88 299 GLY A C 1
ATOM 2324 O O . GLY A 1 299 ? 13.693 -9.499 -32.254 1.00 92.88 299 GLY A O 1
ATOM 2325 N N . PRO A 1 300 ? 14.615 -8.708 -34.155 1.00 93.44 300 PRO A N 1
ATOM 2326 C CA . PRO A 1 300 ? 14.100 -9.784 -34.995 1.00 93.44 300 PRO A CA 1
ATOM 2327 C C . PRO A 1 300 ? 14.535 -11.178 -34.526 1.00 93.44 300 PRO A C 1
ATOM 2329 O O . PRO A 1 300 ? 13.688 -12.060 -34.399 1.00 93.44 300 PRO A O 1
ATOM 2332 N N . ALA A 1 301 ? 15.819 -11.377 -34.197 1.00 94.12 301 ALA A N 1
ATOM 2333 C CA . ALA A 1 301 ? 16.328 -12.691 -33.796 1.00 94.12 301 ALA A CA 1
ATOM 2334 C C . ALA A 1 301 ? 15.680 -13.223 -32.506 1.00 94.12 301 ALA A C 1
ATOM 2336 O O . ALA A 1 301 ? 15.322 -14.401 -32.438 1.00 94.12 301 ALA A O 1
ATOM 2337 N N . ILE A 1 302 ? 15.489 -12.367 -31.492 1.00 94.56 302 ILE A N 1
ATOM 2338 C CA . ILE A 1 302 ? 14.886 -12.796 -30.221 1.00 94.56 302 ILE A CA 1
ATOM 2339 C C . ILE A 1 302 ? 13.389 -13.070 -30.385 1.00 94.56 302 ILE A C 1
ATOM 2341 O O . ILE A 1 302 ? 12.884 -14.052 -29.843 1.00 94.56 302 ILE A O 1
ATOM 2345 N N . TYR A 1 303 ? 12.679 -12.268 -31.185 1.00 95.31 303 TYR A N 1
ATOM 2346 C CA . TYR A 1 303 ? 11.269 -12.524 -31.473 1.00 95.31 303 TYR A CA 1
ATOM 2347 C C . TYR A 1 303 ? 11.075 -13.807 -32.276 1.00 95.31 303 TYR A C 1
ATOM 2349 O O . TYR A 1 303 ? 10.207 -14.599 -31.921 1.00 95.31 303 TYR A O 1
ATOM 2357 N N . ALA A 1 304 ? 11.895 -14.058 -33.299 1.00 94.12 304 ALA A N 1
ATOM 2358 C CA . ALA A 1 304 ? 11.833 -15.297 -34.069 1.00 94.12 304 ALA A CA 1
ATOM 2359 C C . ALA A 1 304 ? 12.047 -16.533 -33.176 1.00 94.12 304 ALA A C 1
ATOM 2361 O O . ALA A 1 304 ? 11.291 -17.501 -33.271 1.00 94.12 304 ALA A O 1
ATOM 2362 N N . GLU A 1 305 ? 13.010 -16.488 -32.248 1.00 94.00 305 GLU A N 1
ATOM 2363 C CA . GLU A 1 305 ? 13.220 -17.574 -31.284 1.00 94.00 305 GLU A CA 1
ATOM 2364 C C . GLU A 1 305 ? 12.035 -17.745 -30.320 1.00 94.00 305 GLU A C 1
ATOM 2366 O O . GLU A 1 305 ? 11.613 -18.874 -30.073 1.00 94.00 305 GLU A O 1
ATOM 2371 N N . ILE A 1 306 ? 11.451 -16.660 -29.801 1.00 94.44 306 ILE A N 1
ATOM 2372 C CA . ILE A 1 306 ? 10.264 -16.754 -28.936 1.00 94.44 306 ILE A CA 1
ATOM 2373 C C . ILE A 1 306 ? 9.077 -17.356 -29.705 1.00 94.44 306 ILE A C 1
ATOM 2375 O O . ILE A 1 306 ? 8.410 -18.263 -29.206 1.00 94.44 306 ILE A O 1
ATOM 2379 N N . LEU A 1 307 ? 8.829 -16.914 -30.942 1.00 95.62 307 LEU A N 1
ATOM 2380 C CA . LEU A 1 307 ? 7.768 -17.467 -31.791 1.00 95.62 307 LEU A CA 1
ATOM 2381 C C . LEU A 1 307 ? 8.010 -18.949 -32.111 1.00 95.62 307 LEU A C 1
ATOM 2383 O O . LEU A 1 307 ? 7.059 -19.735 -32.114 1.00 95.62 307 LEU A O 1
ATOM 2387 N N . ARG A 1 308 ? 9.271 -19.357 -32.311 1.00 94.12 308 ARG A N 1
ATOM 2388 C CA . ARG A 1 308 ? 9.665 -20.766 -32.444 1.00 94.12 308 ARG A CA 1
ATOM 2389 C C . ARG A 1 308 ? 9.310 -21.558 -31.185 1.00 94.12 308 ARG A C 1
ATOM 2391 O O . ARG A 1 308 ? 8.676 -22.602 -31.299 1.00 94.12 308 ARG A O 1
ATOM 2398 N N . GLN A 1 309 ? 9.659 -21.056 -29.999 1.00 93.44 309 GLN A N 1
ATOM 2399 C CA . GLN A 1 309 ? 9.327 -21.712 -28.730 1.00 93.44 309 GLN A CA 1
ATOM 2400 C C . GLN A 1 309 ? 7.813 -21.854 -28.539 1.00 93.44 309 GLN A C 1
ATOM 2402 O O . GLN A 1 309 ? 7.354 -22.900 -28.091 1.00 93.44 309 GLN A O 1
ATOM 2407 N N . ILE A 1 310 ? 7.020 -20.847 -28.918 1.00 95.69 310 ILE A N 1
ATOM 2408 C CA . ILE A 1 310 ? 5.551 -20.924 -28.855 1.00 95.69 310 ILE A CA 1
ATOM 2409 C C . ILE A 1 310 ? 5.027 -21.996 -29.812 1.00 95.69 310 ILE A C 1
ATOM 2411 O O . ILE A 1 310 ? 4.190 -22.810 -29.424 1.00 95.69 310 ILE A O 1
ATOM 2415 N N . ARG A 1 311 ? 5.528 -22.019 -31.052 1.00 95.00 311 ARG A N 1
ATOM 2416 C CA . ARG A 1 311 ? 5.150 -23.015 -32.063 1.00 95.00 311 ARG A CA 1
ATOM 2417 C C . ARG A 1 311 ? 5.472 -24.439 -31.614 1.00 95.00 311 ARG A C 1
ATOM 2419 O O . ARG A 1 311 ? 4.656 -25.334 -31.816 1.00 95.00 311 ARG A O 1
ATOM 2426 N N . ASP A 1 312 ? 6.642 -24.630 -31.014 1.00 92.50 312 ASP A N 1
ATOM 2427 C CA . ASP A 1 312 ? 7.158 -25.940 -30.619 1.00 92.50 312 ASP A CA 1
ATOM 2428 C C . ASP A 1 312 ? 6.651 -26.373 -29.219 1.00 92.50 312 ASP A C 1
ATOM 2430 O O . ASP A 1 312 ? 6.931 -27.486 -28.778 1.00 92.50 312 ASP A O 1
ATOM 2434 N N . GLY A 1 313 ? 5.876 -25.524 -28.524 1.00 91.31 313 GLY A N 1
ATOM 2435 C CA . GLY A 1 313 ? 5.321 -25.804 -27.191 1.00 91.31 313 GLY A CA 1
ATOM 2436 C C . GLY A 1 313 ? 6.332 -25.693 -26.042 1.00 91.31 313 GLY A C 1
ATOM 2437 O O . GLY A 1 313 ? 6.098 -26.231 -24.963 1.00 91.31 313 GLY A O 1
ATOM 2438 N N . GLU A 1 314 ? 7.458 -25.016 -26.271 1.00 90.94 314 GLU A N 1
ATOM 2439 C CA . GLU A 1 314 ? 8.558 -24.827 -25.315 1.00 90.94 314 GLU A CA 1
ATOM 2440 C C . GLU A 1 314 ? 8.440 -23.526 -24.500 1.00 90.94 314 GLU A C 1
ATOM 2442 O O . GLU A 1 314 ? 9.146 -23.370 -23.504 1.00 90.94 314 GLU A O 1
ATOM 2447 N N . ALA A 1 315 ? 7.588 -22.585 -24.926 1.00 91.50 315 ALA A N 1
ATOM 2448 C CA . ALA A 1 315 ? 7.424 -21.290 -24.268 1.00 91.50 315 ALA A CA 1
ATOM 2449 C C . ALA A 1 315 ? 6.654 -21.416 -22.943 1.00 91.50 315 ALA A C 1
ATOM 2451 O O . ALA A 1 315 ? 5.544 -21.950 -22.901 1.00 91.50 315 ALA A O 1
ATOM 2452 N N . ASP A 1 316 ? 7.228 -20.871 -21.871 1.00 89.62 316 ASP A N 1
ATOM 2453 C CA . ASP A 1 316 ? 6.565 -20.744 -20.574 1.00 89.62 316 ASP A CA 1
ATOM 2454 C C . ASP A 1 316 ? 5.663 -19.496 -20.498 1.00 89.62 316 ASP A C 1
ATOM 2456 O O . ASP A 1 316 ? 5.597 -18.672 -21.415 1.00 89.62 316 ASP A O 1
ATOM 2460 N N . THR A 1 317 ? 4.944 -19.353 -19.381 1.00 89.56 317 THR A N 1
ATOM 2461 C CA . THR A 1 317 ? 4.028 -18.229 -19.146 1.00 89.56 317 THR A CA 1
ATOM 2462 C C . THR A 1 317 ? 4.731 -16.875 -19.242 1.00 89.56 317 THR A C 1
ATOM 2464 O O . THR A 1 317 ? 4.193 -15.965 -19.866 1.00 89.56 317 THR A O 1
ATOM 2467 N N . GLU A 1 318 ? 5.931 -16.731 -18.672 1.00 89.00 318 GLU A N 1
ATOM 2468 C CA . GLU A 1 318 ? 6.682 -15.468 -18.703 1.00 89.00 318 GLU A CA 1
ATOM 2469 C C . GLU A 1 318 ? 7.097 -15.098 -20.128 1.00 89.00 318 GLU A C 1
ATOM 2471 O O . GLU A 1 318 ? 6.944 -13.953 -20.552 1.00 89.00 318 GLU A O 1
ATOM 2476 N N . THR A 1 319 ? 7.520 -16.085 -20.915 1.00 91.75 319 THR A N 1
ATOM 2477 C CA . THR A 1 319 ? 7.863 -15.906 -22.325 1.00 91.75 319 THR A CA 1
ATOM 2478 C C . THR A 1 319 ? 6.641 -15.459 -23.130 1.00 91.75 319 THR A C 1
ATOM 2480 O O . THR A 1 319 ? 6.729 -14.488 -23.886 1.00 91.75 319 THR A O 1
ATOM 2483 N N . ILE A 1 320 ? 5.477 -16.082 -22.913 1.00 94.44 320 ILE A N 1
ATOM 2484 C CA . ILE A 1 320 ? 4.214 -15.695 -23.564 1.00 94.44 320 ILE A CA 1
ATOM 2485 C C . ILE A 1 320 ? 3.795 -14.272 -23.163 1.00 94.44 320 ILE A C 1
ATOM 2487 O O . ILE A 1 320 ? 3.442 -13.467 -24.026 1.00 94.44 320 ILE A O 1
ATOM 2491 N N . LEU A 1 321 ? 3.853 -13.928 -21.875 1.00 93.62 321 LEU A N 1
ATOM 2492 C CA . LEU A 1 321 ? 3.512 -12.587 -21.394 1.00 93.62 321 LEU A CA 1
ATOM 2493 C C . LEU A 1 321 ? 4.457 -11.528 -21.972 1.00 93.62 321 LEU A C 1
ATOM 2495 O O . LEU A 1 321 ? 3.992 -10.500 -22.468 1.00 93.62 321 LEU A O 1
ATOM 2499 N N . SER A 1 322 ? 5.765 -11.802 -21.989 1.00 92.62 322 SER A N 1
ATOM 2500 C CA . SER A 1 322 ? 6.762 -10.872 -22.527 1.00 92.62 322 SER A CA 1
ATOM 2501 C C . SER A 1 322 ? 6.526 -10.556 -24.014 1.00 92.62 322 SER A C 1
ATOM 2503 O O . SER A 1 322 ? 6.624 -9.396 -24.418 1.00 92.62 322 SER A O 1
ATOM 2505 N N . VAL A 1 323 ? 6.138 -11.546 -24.835 1.00 95.00 323 VAL A N 1
ATOM 2506 C CA . VAL A 1 323 ? 5.848 -11.316 -26.261 1.00 95.00 323 VAL A CA 1
ATOM 2507 C C . VAL A 1 323 ? 4.490 -10.648 -26.488 1.00 95.00 323 VAL A C 1
ATOM 2509 O O . VAL A 1 323 ? 4.367 -9.825 -27.392 1.00 95.00 323 VAL A O 1
ATOM 2512 N N . LEU A 1 324 ? 3.481 -10.918 -25.648 1.00 95.88 324 LEU A N 1
ATOM 2513 C CA . LEU A 1 324 ? 2.189 -10.220 -25.702 1.00 95.88 324 LEU A CA 1
ATOM 2514 C C . LEU A 1 324 ? 2.341 -8.725 -25.387 1.00 95.88 324 LEU A C 1
ATOM 2516 O O . LEU A 1 324 ? 1.693 -7.898 -26.035 1.00 95.88 324 LEU A O 1
ATOM 2520 N N . ALA A 1 325 ? 3.220 -8.368 -24.445 1.00 93.62 325 ALA A N 1
ATOM 2521 C CA . ALA A 1 325 ? 3.551 -6.974 -24.144 1.00 93.62 325 ALA A CA 1
ATOM 2522 C C . ALA A 1 325 ? 4.192 -6.262 -25.349 1.00 93.62 325 ALA A C 1
ATOM 2524 O O . ALA A 1 325 ? 3.922 -5.090 -25.603 1.00 93.62 325 ALA A O 1
ATOM 2525 N N . LYS A 1 326 ? 4.981 -6.995 -26.143 1.00 93.56 326 LYS A N 1
ATOM 2526 C CA . LYS A 1 326 ? 5.727 -6.488 -27.309 1.00 93.56 326 LYS A CA 1
ATOM 2527 C C . LYS A 1 326 ? 5.048 -6.770 -28.653 1.00 93.56 326 LYS A C 1
ATOM 2529 O O . LYS A 1 326 ? 5.661 -6.608 -29.702 1.00 93.56 326 LYS A O 1
ATOM 2534 N N . ARG A 1 327 ? 3.777 -7.186 -28.659 1.00 94.69 327 ARG A N 1
ATOM 2535 C CA . ARG A 1 327 ? 3.072 -7.675 -29.862 1.00 94.69 327 ARG A CA 1
ATOM 2536 C C . ARG A 1 327 ? 3.094 -6.711 -31.058 1.00 94.69 327 ARG A C 1
ATOM 2538 O O . ARG A 1 327 ? 3.128 -7.171 -32.194 1.00 94.69 327 ARG A O 1
ATOM 2545 N N . LYS A 1 328 ? 3.118 -5.391 -30.818 1.00 93.69 328 LYS A N 1
ATOM 2546 C CA . LYS A 1 328 ? 3.270 -4.373 -31.876 1.00 93.69 328 LYS A CA 1
ATOM 2547 C C . LYS A 1 328 ? 4.619 -4.512 -32.594 1.00 93.69 328 LYS A C 1
ATOM 2549 O O . LYS A 1 328 ? 4.629 -4.679 -33.809 1.00 93.69 328 LYS A O 1
ATOM 2554 N N . ASP A 1 329 ? 5.713 -4.551 -31.836 1.00 93.62 329 ASP A N 1
ATOM 2555 C CA . ASP A 1 329 ? 7.077 -4.706 -32.359 1.00 93.62 329 ASP A CA 1
ATOM 2556 C C . ASP A 1 329 ? 7.244 -6.046 -33.090 1.00 93.62 329 ASP A C 1
ATOM 2558 O O . ASP A 1 329 ? 7.895 -6.121 -34.129 1.00 93.62 329 ASP A O 1
ATOM 2562 N N . VAL A 1 330 ? 6.621 -7.113 -32.579 1.00 95.50 330 VAL A N 1
ATOM 2563 C CA . VAL A 1 330 ? 6.660 -8.446 -33.204 1.00 95.50 330 VAL A CA 1
ATOM 2564 C C . VAL A 1 330 ? 5.985 -8.423 -34.582 1.00 95.50 330 VAL A C 1
ATOM 2566 O O . VAL A 1 330 ? 6.530 -8.980 -35.535 1.00 95.50 330 VAL A O 1
ATOM 2569 N N . ARG A 1 331 ? 4.838 -7.739 -34.725 1.00 95.12 331 ARG A N 1
ATOM 2570 C CA . ARG A 1 331 ? 4.158 -7.566 -36.024 1.00 95.12 331 ARG A CA 1
ATOM 2571 C C . ARG A 1 331 ? 4.994 -6.792 -37.034 1.00 95.12 331 ARG A C 1
ATOM 2573 O O . ARG A 1 331 ? 4.965 -7.127 -38.215 1.00 95.12 331 ARG A O 1
ATOM 2580 N N . GLU A 1 332 ? 5.718 -5.779 -36.574 1.00 95.00 332 GLU A N 1
ATOM 2581 C CA . GLU A 1 332 ? 6.556 -4.939 -37.428 1.00 95.00 332 GLU A CA 1
ATOM 2582 C C . GLU A 1 332 ? 7.851 -5.647 -37.848 1.00 95.00 332 GLU A C 1
ATOM 2584 O O . GLU A 1 332 ? 8.204 -5.650 -39.027 1.00 95.00 332 GLU A O 1
ATOM 2589 N N . LYS A 1 333 ? 8.550 -6.278 -36.897 1.00 94.94 333 LYS A N 1
ATOM 2590 C CA . LYS A 1 333 ? 9.910 -6.795 -37.105 1.00 94.94 333 LYS A CA 1
ATOM 2591 C C . LYS A 1 333 ? 9.966 -8.233 -37.636 1.00 94.94 333 LYS A C 1
ATOM 2593 O O . LYS A 1 333 ? 10.937 -8.569 -38.307 1.00 94.94 333 LYS A O 1
ATOM 2598 N N . VAL A 1 334 ? 8.968 -9.086 -37.360 1.00 95.62 334 VAL A N 1
ATOM 2599 C CA . VAL A 1 334 ? 8.963 -10.514 -37.771 1.00 95.62 334 VAL A CA 1
ATOM 2600 C C . VAL A 1 334 ? 7.614 -11.003 -38.346 1.00 95.62 334 VAL A C 1
ATOM 2602 O O . VAL A 1 334 ? 7.061 -12.019 -37.908 1.00 95.62 334 VAL A O 1
ATOM 2605 N N . PRO A 1 335 ? 7.053 -10.333 -39.374 1.00 94.19 335 PRO A N 1
ATOM 2606 C CA . PRO A 1 335 ? 5.737 -10.683 -39.923 1.00 94.19 335 PRO A CA 1
ATOM 2607 C C . PRO A 1 335 ? 5.670 -12.094 -40.539 1.00 94.19 335 PRO A C 1
ATOM 2609 O O . PRO A 1 335 ? 4.625 -12.744 -40.488 1.00 94.19 335 PRO A O 1
ATOM 2612 N N . ASN A 1 336 ? 6.776 -12.600 -41.095 1.00 93.31 336 ASN A N 1
ATOM 2613 C CA . ASN A 1 336 ? 6.824 -13.926 -41.726 1.00 93.31 336 ASN A CA 1
ATOM 2614 C C . ASN A 1 336 ? 6.772 -15.068 -40.696 1.00 93.31 336 ASN A C 1
ATOM 2616 O O . ASN A 1 336 ? 6.068 -16.064 -40.894 1.00 93.31 336 ASN A O 1
ATOM 2620 N N . ASP A 1 337 ? 7.474 -14.918 -39.573 1.00 93.44 337 ASP A N 1
ATOM 2621 C CA . ASP A 1 337 ? 7.434 -15.881 -38.471 1.00 93.44 337 ASP A CA 1
ATOM 2622 C C . ASP A 1 337 ? 6.042 -15.914 -37.822 1.00 93.44 337 ASP A C 1
ATOM 2624 O O . ASP A 1 337 ? 5.506 -16.990 -37.545 1.00 93.44 337 ASP A O 1
ATOM 2628 N N . LEU A 1 338 ? 5.387 -14.754 -37.687 1.00 92.75 338 LEU A N 1
ATOM 2629 C CA . LEU A 1 338 ? 3.989 -14.679 -37.251 1.00 92.75 338 LEU A CA 1
ATOM 2630 C C . LEU A 1 338 ? 3.024 -15.372 -38.220 1.00 92.75 338 LEU A C 1
ATOM 2632 O O . LEU A 1 338 ? 2.126 -16.093 -37.780 1.00 92.75 338 LEU A O 1
ATOM 2636 N N . ALA A 1 339 ? 3.210 -15.207 -39.533 1.00 89.75 339 ALA A N 1
ATOM 2637 C CA . ALA A 1 339 ? 2.396 -15.902 -40.531 1.00 89.75 339 ALA A CA 1
ATOM 2638 C C . ALA A 1 339 ? 2.533 -17.431 -40.415 1.00 89.75 339 ALA A C 1
ATOM 2640 O O . ALA A 1 339 ? 1.550 -18.159 -40.567 1.00 89.75 339 ALA A O 1
ATOM 2641 N N . THR A 1 340 ? 3.725 -17.921 -40.066 1.00 90.06 340 THR A N 1
ATOM 2642 C CA . THR A 1 340 ? 3.955 -19.346 -39.783 1.00 90.06 340 THR A CA 1
ATOM 2643 C C . THR A 1 340 ? 3.168 -19.802 -38.551 1.00 90.06 340 THR A C 1
ATOM 2645 O O . THR A 1 340 ? 2.557 -20.871 -38.568 1.00 90.06 340 THR A O 1
ATOM 2648 N N . LEU A 1 341 ? 3.108 -18.974 -37.503 1.00 90.81 341 LEU A N 1
ATOM 2649 C CA . LEU A 1 341 ? 2.345 -19.265 -36.288 1.00 90.81 341 LEU A CA 1
ATOM 2650 C C . LEU A 1 341 ? 0.821 -19.286 -36.533 1.00 90.81 341 LEU A C 1
ATOM 2652 O O . LEU A 1 341 ? 0.122 -20.119 -35.956 1.00 90.81 341 LEU A O 1
ATOM 2656 N N . ARG A 1 342 ? 0.305 -18.454 -37.453 1.00 87.56 342 ARG A N 1
ATOM 2657 C CA . ARG A 1 342 ? -1.106 -18.479 -37.914 1.00 87.56 342 ARG A CA 1
ATOM 2658 C C . ARG A 1 342 ? -1.506 -19.842 -38.495 1.00 87.56 342 ARG A C 1
ATOM 2660 O O . ARG A 1 342 ? -2.651 -20.276 -38.350 1.00 87.56 342 ARG A O 1
ATOM 2667 N N . GLY A 1 343 ? -0.560 -20.515 -39.152 1.00 86.00 343 GLY A N 1
ATOM 2668 C CA . GLY A 1 343 ? -0.729 -21.845 -39.740 1.00 86.00 343 GLY A CA 1
ATOM 2669 C C . GLY A 1 343 ? -0.591 -23.015 -38.759 1.00 86.00 343 GLY A C 1
ATOM 2670 O O . GLY A 1 343 ? -0.866 -24.148 -39.152 1.00 86.00 343 GLY A O 1
ATOM 2671 N N . ALA A 1 344 ? -0.186 -22.770 -37.508 1.00 90.12 344 ALA A N 1
ATOM 2672 C CA . ALA A 1 344 ? -0.004 -23.813 -36.498 1.00 90.12 344 ALA A CA 1
ATOM 2673 C C . ALA A 1 344 ? -1.345 -24.422 -36.017 1.00 90.12 344 ALA A C 1
ATOM 2675 O O . ALA A 1 344 ? -2.437 -24.019 -36.437 1.00 90.12 344 ALA A O 1
ATOM 2676 N N . SER A 1 345 ? -1.270 -25.401 -35.113 1.00 89.00 345 SER A N 1
ATOM 2677 C CA . SER A 1 345 ? -2.412 -26.033 -34.429 1.00 89.00 345 SER A CA 1
ATOM 2678 C C . SER A 1 345 ? -2.334 -25.845 -32.909 1.00 89.00 345 SER A C 1
ATOM 2680 O O . SER A 1 345 ? -1.289 -25.449 -32.390 1.00 89.00 345 SER A O 1
ATOM 2682 N N . GLY A 1 346 ? -3.426 -26.130 -32.192 1.00 92.06 346 GLY A N 1
ATOM 2683 C CA . GLY A 1 346 ? -3.460 -26.082 -30.727 1.00 92.06 346 GLY A CA 1
ATOM 2684 C C . GLY A 1 346 ? -3.124 -24.706 -30.133 1.00 92.06 346 GLY A C 1
ATOM 2685 O O . GLY A 1 346 ? -3.402 -23.653 -30.715 1.00 92.06 346 GLY A O 1
ATOM 2686 N N . THR A 1 347 ? -2.484 -24.712 -28.965 1.00 94.12 347 THR A N 1
ATOM 2687 C CA . THR A 1 347 ? -2.121 -23.507 -28.197 1.00 94.12 347 THR A CA 1
ATOM 2688 C C . THR A 1 347 ? -1.376 -22.450 -29.021 1.00 94.12 347 THR A C 1
ATOM 2690 O O . THR A 1 347 ? -1.699 -21.264 -28.940 1.00 94.12 347 THR A O 1
ATOM 2693 N N . ALA A 1 348 ? -0.427 -22.872 -29.863 1.00 95.25 348 ALA A N 1
ATOM 2694 C CA . ALA A 1 348 ? 0.407 -21.983 -30.669 1.00 95.25 348 ALA A CA 1
ATOM 2695 C C . ALA A 1 348 ? -0.415 -21.077 -31.598 1.00 95.25 348 ALA A C 1
ATOM 2697 O O . ALA A 1 348 ? -0.167 -19.875 -31.680 1.00 95.25 348 ALA A O 1
ATOM 2698 N N . ARG A 1 349 ? -1.445 -21.633 -32.248 1.00 95.19 349 ARG A N 1
ATOM 2699 C CA . ARG A 1 349 ? -2.342 -20.872 -33.127 1.00 95.19 349 ARG A CA 1
ATOM 2700 C C . ARG A 1 349 ? -3.187 -19.863 -32.350 1.00 95.19 349 ARG A C 1
ATOM 2702 O O . ARG A 1 349 ? -3.402 -18.756 -32.836 1.00 95.19 349 ARG A O 1
ATOM 2709 N N . GLY A 1 350 ? -3.663 -20.233 -31.159 1.00 95.56 350 GLY A N 1
ATOM 2710 C CA . GLY A 1 350 ? -4.459 -19.343 -30.307 1.00 95.56 350 GLY A CA 1
ATOM 2711 C C . GLY A 1 350 ? -3.653 -18.135 -29.817 1.00 95.56 350 GLY A C 1
ATOM 2712 O O . GLY A 1 350 ? -4.132 -17.002 -29.889 1.00 95.56 350 GLY A O 1
ATOM 2713 N N . ILE A 1 351 ? -2.401 -18.367 -29.402 1.00 96.88 351 ILE A N 1
ATOM 2714 C CA . ILE A 1 351 ? -1.450 -17.301 -29.047 1.00 96.88 351 ILE A CA 1
ATOM 2715 C C . ILE A 1 351 ? -1.113 -16.458 -30.283 1.00 96.88 351 ILE A C 1
ATOM 2717 O O . ILE A 1 351 ? -1.163 -15.231 -30.221 1.00 96.88 351 ILE A O 1
ATOM 2721 N N . GLY A 1 352 ? -0.836 -17.102 -31.422 1.00 96.12 352 GLY A N 1
ATOM 2722 C CA . GLY A 1 352 ? -0.528 -16.429 -32.683 1.00 96.12 352 GLY A CA 1
ATOM 2723 C C . GLY A 1 352 ? -1.624 -15.468 -33.136 1.00 96.12 352 GLY A C 1
ATOM 2724 O O . GLY A 1 352 ? -1.317 -14.331 -33.483 1.00 96.12 352 GLY A O 1
ATOM 2725 N N . ALA A 1 353 ? -2.897 -15.858 -33.037 1.00 95.62 353 ALA A N 1
ATOM 2726 C CA . ALA A 1 353 ? -4.018 -14.965 -33.338 1.00 95.62 353 ALA A CA 1
ATOM 2727 C C . ALA A 1 353 ? -4.017 -13.702 -32.456 1.00 95.62 353 ALA A C 1
ATOM 2729 O O . ALA A 1 353 ? -4.270 -12.605 -32.948 1.00 95.62 353 ALA A O 1
ATOM 2730 N N . CYS A 1 354 ? -3.657 -13.825 -31.175 1.00 96.62 354 CYS A N 1
ATOM 2731 C CA . CYS A 1 354 ? -3.554 -12.685 -30.258 1.00 96.62 354 CYS A CA 1
ATOM 2732 C C . CYS A 1 354 ? -2.327 -11.798 -30.524 1.00 96.62 354 CYS A C 1
ATOM 2734 O O . CYS A 1 354 ? -2.358 -10.610 -30.219 1.00 96.62 354 CYS A O 1
ATOM 2736 N N . LEU A 1 355 ? -1.255 -12.348 -31.100 1.00 96.38 355 LEU A N 1
ATOM 2737 C CA . LEU A 1 355 ? -0.103 -11.564 -31.553 1.00 96.38 355 LEU A CA 1
ATOM 2738 C C . LEU A 1 355 ? -0.379 -10.843 -32.878 1.00 96.38 355 LEU A C 1
ATOM 2740 O O . LEU A 1 355 ? 0.166 -9.767 -33.107 1.00 96.38 355 LEU A O 1
ATOM 2744 N N . ILE A 1 356 ? -1.229 -11.408 -33.737 1.00 94.88 356 ILE A N 1
ATOM 2745 C CA . ILE A 1 356 ? -1.619 -10.815 -35.024 1.00 94.88 356 ILE A CA 1
ATOM 2746 C C . ILE A 1 356 ? -2.709 -9.749 -34.839 1.00 94.88 356 ILE A C 1
ATOM 2748 O O . ILE A 1 356 ? -2.641 -8.707 -35.484 1.00 94.88 356 ILE A O 1
ATOM 2752 N N . GLU A 1 357 ? -3.672 -9.982 -33.940 1.00 92.88 357 GLU A N 1
ATOM 2753 C CA . GLU A 1 357 ? -4.835 -9.112 -33.692 1.00 92.88 357 GLU A CA 1
ATOM 2754 C C . GLU A 1 357 ? -5.737 -8.901 -34.934 1.00 92.88 357 GLU A C 1
ATOM 2756 O O . GLU A 1 357 ? -6.314 -7.832 -35.119 1.00 92.88 357 GLU A O 1
ATOM 2761 N N . ASP A 1 358 ? -5.881 -9.928 -35.784 1.00 92.44 358 ASP A N 1
ATOM 2762 C CA . ASP A 1 358 ? -6.796 -9.932 -36.942 1.00 92.44 358 ASP A CA 1
ATOM 2763 C C . ASP A 1 358 ? -8.174 -10.484 -36.540 1.00 92.44 358 ASP A C 1
ATOM 2765 O O . ASP A 1 358 ? -8.308 -11.631 -36.105 1.00 92.44 358 ASP A O 1
ATOM 2769 N N . GLU A 1 359 ? -9.220 -9.675 -36.720 1.00 92.62 359 GLU A N 1
ATOM 2770 C CA . GLU A 1 359 ? -10.608 -10.036 -36.409 1.00 92.62 359 GLU A CA 1
ATOM 2771 C C . GLU A 1 359 ? -11.066 -11.311 -37.136 1.00 92.62 359 GLU A C 1
ATOM 2773 O O . GLU A 1 359 ? -11.732 -12.165 -36.545 1.00 92.62 359 GLU A O 1
ATOM 2778 N N . ASN A 1 360 ? -10.647 -11.503 -38.391 1.00 92.00 360 ASN A N 1
ATOM 2779 C CA . ASN A 1 360 ? -11.027 -12.680 -39.172 1.00 92.00 360 ASN A CA 1
ATOM 2780 C C . ASN A 1 360 ? -10.414 -13.967 -38.608 1.00 92.00 360 ASN A C 1
ATOM 2782 O O . ASN A 1 360 ? -11.019 -15.038 -38.710 1.00 92.00 360 ASN A O 1
ATOM 2786 N N . ASP A 1 361 ? -9.229 -13.879 -37.998 1.00 91.88 361 ASP A N 1
ATOM 2787 C CA . ASP A 1 361 ? -8.604 -15.028 -37.346 1.00 91.88 361 ASP A CA 1
ATOM 2788 C C . ASP A 1 361 ? -9.366 -15.445 -36.098 1.00 91.88 361 ASP A C 1
ATOM 2790 O O . ASP A 1 361 ? -9.601 -16.641 -35.904 1.00 91.88 361 ASP A O 1
ATOM 2794 N N . PHE A 1 362 ? -9.809 -14.482 -35.290 1.00 95.19 362 PHE A N 1
ATOM 2795 C CA . PHE A 1 362 ? -10.620 -14.777 -34.115 1.00 95.19 362 PHE A CA 1
ATOM 2796 C C . PHE A 1 362 ? -11.937 -15.464 -34.504 1.00 95.19 362 PHE A C 1
ATOM 2798 O O . PHE A 1 362 ? -12.252 -16.525 -33.964 1.00 95.19 362 PHE A O 1
ATOM 2805 N N . LEU A 1 363 ? -12.656 -14.947 -35.507 1.00 93.44 363 LEU A N 1
ATOM 2806 C CA . LEU A 1 363 ? -13.897 -15.560 -36.011 1.00 93.44 363 LEU A CA 1
ATOM 2807 C C . LEU A 1 363 ? -13.664 -16.971 -36.591 1.00 93.44 363 LEU A C 1
ATOM 2809 O O . LEU A 1 363 ? -14.440 -17.907 -36.366 1.00 93.44 363 LEU A O 1
ATOM 2813 N N . SER A 1 364 ? -12.550 -17.162 -37.304 1.00 93.00 364 SER A N 1
ATOM 2814 C CA . SER A 1 364 ? -12.136 -18.471 -37.827 1.00 93.00 364 SER A CA 1
ATOM 2815 C C . SER A 1 364 ? -11.828 -19.480 -36.716 1.00 93.00 364 SER A C 1
ATOM 2817 O O . SER A 1 364 ? -12.057 -20.674 -36.891 1.00 93.00 364 SER A O 1
ATOM 2819 N N . ILE A 1 365 ? -11.317 -19.033 -35.566 1.00 94.88 365 ILE A N 1
ATOM 2820 C CA . ILE A 1 365 ? -11.059 -19.892 -34.401 1.00 94.88 365 ILE A CA 1
ATOM 2821 C C . ILE A 1 365 ? -12.356 -20.209 -33.644 1.00 94.88 365 ILE A C 1
ATOM 2823 O O . ILE A 1 365 ? -12.571 -21.363 -33.264 1.00 94.88 365 ILE A O 1
ATOM 2827 N N . LEU A 1 366 ? -13.238 -19.223 -33.458 1.00 94.62 366 LEU A N 1
ATOM 2828 C CA . LEU A 1 366 ? -14.528 -19.404 -32.780 1.00 94.62 366 LEU A CA 1
ATOM 2829 C C . LEU A 1 366 ? -15.423 -20.425 -33.499 1.00 94.62 366 LEU A C 1
ATOM 2831 O O . LEU A 1 366 ? -16.091 -21.221 -32.850 1.00 94.62 366 LEU A O 1
ATOM 2835 N N . SER A 1 367 ? -15.382 -20.472 -34.830 1.00 90.62 367 SER A N 1
ATOM 2836 C CA . SER A 1 367 ? -16.175 -21.418 -35.633 1.00 90.62 367 SER A CA 1
ATOM 2837 C C . SER A 1 367 ? -15.623 -22.855 -35.693 1.00 90.62 367 SER A C 1
ATOM 2839 O O . SER A 1 367 ? -16.272 -23.740 -36.253 1.00 90.62 367 SER A O 1
ATOM 2841 N N . ARG A 1 368 ? -14.433 -23.120 -35.138 1.00 87.12 368 ARG A N 1
ATOM 2842 C CA . ARG A 1 368 ? -13.782 -24.447 -35.155 1.00 87.12 368 ARG A CA 1
ATOM 2843 C C . ARG A 1 368 ? -14.124 -25.284 -33.917 1.00 87.12 368 ARG A C 1
ATOM 2845 O O . ARG A 1 368 ? -14.760 -24.823 -32.980 1.00 87.12 368 ARG A O 1
ATOM 2852 N N . THR A 1 369 ? -13.672 -26.538 -33.903 1.00 88.88 369 THR A N 1
ATOM 2853 C CA . THR A 1 369 ? -13.842 -27.476 -32.773 1.00 88.88 369 THR A CA 1
ATOM 2854 C C . THR A 1 369 ? -12.553 -27.720 -31.980 1.00 88.88 369 THR A C 1
ATOM 2856 O O . THR A 1 369 ? -12.527 -28.583 -31.106 1.00 88.88 369 THR A O 1
ATOM 2859 N N . ASP A 1 370 ? -11.467 -27.013 -32.303 1.00 93.06 370 ASP A N 1
ATOM 2860 C CA . ASP A 1 370 ? -10.178 -27.170 -31.624 1.00 93.06 370 ASP A CA 1
ATOM 2861 C C . ASP A 1 370 ? -10.192 -26.424 -30.283 1.00 93.06 370 ASP A C 1
ATOM 2863 O O . ASP A 1 370 ? -9.993 -25.207 -30.213 1.00 93.06 370 ASP A O 1
ATOM 2867 N N . THR A 1 371 ? -10.448 -27.172 -29.207 1.00 95.38 371 THR A N 1
ATOM 2868 C CA . THR A 1 371 ? -10.601 -26.591 -27.873 1.00 95.38 371 THR A CA 1
ATOM 2869 C C . THR A 1 371 ? -9.305 -26.017 -27.310 1.00 95.38 371 THR A C 1
ATOM 2871 O O . THR A 1 371 ? -9.369 -25.115 -26.476 1.00 95.38 371 THR A O 1
ATOM 2874 N N . GLU A 1 372 ? -8.138 -26.511 -27.737 1.00 94.88 372 GLU A N 1
ATOM 2875 C CA . GLU A 1 372 ? -6.845 -25.990 -27.274 1.00 94.88 372 GLU A CA 1
ATOM 2876 C C . GLU A 1 372 ? -6.589 -24.602 -27.861 1.00 94.88 372 GLU A C 1
ATOM 2878 O O . GLU A 1 372 ? -6.285 -23.667 -27.117 1.00 94.88 372 GLU A O 1
ATOM 2883 N N . VAL A 1 373 ? -6.816 -24.439 -29.171 1.00 96.25 373 VAL A N 1
ATOM 2884 C CA . VAL A 1 373 ? -6.708 -23.137 -29.854 1.00 96.25 373 VAL A CA 1
ATOM 2885 C C . VAL A 1 373 ? -7.657 -22.122 -29.218 1.00 96.25 373 VAL A C 1
ATOM 2887 O O . VAL A 1 373 ? -7.252 -21.000 -28.920 1.00 96.25 373 VAL A O 1
ATOM 2890 N N . GLN A 1 374 ? -8.912 -22.515 -28.987 1.00 97.12 374 GLN A N 1
ATOM 2891 C CA . GLN A 1 374 ? -9.933 -21.638 -28.407 1.00 97.12 374 GLN A CA 1
ATOM 2892 C C . GLN A 1 374 ? -9.591 -21.228 -26.972 1.00 97.12 374 GLN A C 1
ATOM 2894 O O . GLN A 1 374 ? -9.712 -20.057 -26.618 1.00 97.12 374 GLN A O 1
ATOM 2899 N N . THR A 1 375 ? -9.114 -22.171 -26.155 1.00 97.38 375 THR A N 1
ATOM 2900 C CA . THR A 1 375 ? -8.715 -21.895 -24.768 1.00 97.38 375 THR A CA 1
ATOM 2901 C C . THR A 1 375 ? -7.540 -20.919 -24.722 1.00 97.38 375 THR A C 1
ATOM 2903 O O . THR A 1 375 ? -7.597 -19.927 -23.994 1.00 97.38 375 THR A O 1
ATOM 2906 N N . ALA A 1 376 ? -6.496 -21.168 -25.519 1.00 96.31 376 ALA A N 1
ATOM 2907 C CA . ALA A 1 376 ? -5.322 -20.302 -25.589 1.00 96.31 376 ALA A CA 1
ATOM 2908 C C . ALA A 1 376 ? -5.682 -18.900 -26.101 1.00 96.31 376 ALA A C 1
ATOM 2910 O O . ALA A 1 376 ? -5.264 -17.902 -25.514 1.00 96.31 376 ALA A O 1
ATOM 2911 N N . MET A 1 377 ? -6.526 -18.823 -27.135 1.00 97.00 377 MET A N 1
ATOM 2912 C CA . MET A 1 377 ? -7.041 -17.559 -27.653 1.00 97.00 377 MET A CA 1
ATOM 2913 C C . MET A 1 377 ? -7.801 -16.784 -26.571 1.00 97.00 377 MET A C 1
ATOM 2915 O O . MET A 1 377 ? -7.495 -15.618 -26.366 1.00 97.00 377 MET A O 1
ATOM 2919 N N . PHE A 1 378 ? -8.738 -17.397 -25.835 1.00 97.25 378 PHE A N 1
ATOM 2920 C CA . PHE A 1 378 ? -9.472 -16.696 -24.771 1.00 97.25 378 PHE A CA 1
ATOM 2921 C C . PHE A 1 378 ? -8.565 -16.219 -23.635 1.00 97.25 378 PHE A C 1
ATOM 2923 O O . PHE A 1 378 ? -8.730 -15.095 -23.154 1.00 97.25 378 PHE A O 1
ATOM 2930 N N . ALA A 1 379 ? -7.594 -17.037 -23.222 1.00 94.31 379 ALA A N 1
ATOM 2931 C CA . ALA A 1 379 ? -6.642 -16.666 -22.181 1.00 94.31 379 ALA A CA 1
ATOM 2932 C C . ALA A 1 379 ? -5.807 -15.440 -22.587 1.00 94.31 379 ALA A C 1
ATOM 2934 O O . ALA A 1 379 ? -5.736 -14.469 -21.834 1.00 94.31 379 ALA A O 1
ATOM 2935 N N . CYS A 1 380 ? -5.235 -15.443 -23.793 1.00 95.44 380 CYS A N 1
ATOM 2936 C CA . CYS A 1 380 ? -4.454 -14.316 -24.297 1.00 95.44 380 CYS A CA 1
ATOM 2937 C C . CYS A 1 380 ? -5.337 -13.094 -24.592 1.00 95.44 380 CYS A C 1
ATOM 2939 O O . CYS A 1 380 ? -5.024 -12.002 -24.124 1.00 95.44 380 CYS A O 1
ATOM 2941 N N . ALA A 1 381 ? -6.478 -13.271 -25.266 1.00 95.44 381 ALA A N 1
ATOM 2942 C CA . ALA A 1 381 ? -7.437 -12.207 -25.576 1.00 95.44 381 ALA A CA 1
ATOM 2943 C C . ALA A 1 381 ? -7.920 -11.472 -24.321 1.00 95.44 381 ALA A C 1
ATOM 2945 O O . ALA A 1 381 ? -8.117 -10.258 -24.356 1.00 95.44 381 ALA A O 1
ATOM 2946 N N . ARG A 1 382 ? -8.072 -12.187 -23.198 1.00 92.31 382 ARG A N 1
ATOM 2947 C CA . ARG A 1 382 ? -8.406 -11.593 -21.899 1.00 92.31 382 ARG A CA 1
ATOM 2948 C C . ARG A 1 382 ? -7.314 -10.635 -21.426 1.00 92.31 382 ARG A C 1
ATOM 2950 O O . ARG A 1 382 ? -7.630 -9.533 -20.984 1.00 92.31 382 ARG A O 1
ATOM 2957 N N . LEU A 1 383 ? -6.050 -11.051 -21.515 1.00 91.00 383 LEU A N 1
ATOM 2958 C CA . LEU A 1 383 ? -4.896 -10.266 -21.068 1.00 91.00 383 LEU A CA 1
ATOM 2959 C C . LEU A 1 383 ? -4.717 -8.997 -21.901 1.00 91.00 383 LEU A C 1
ATOM 2961 O O . LEU A 1 383 ? -4.541 -7.920 -21.340 1.00 91.00 383 LEU A O 1
ATOM 2965 N N . ILE A 1 384 ? -4.835 -9.117 -23.225 1.00 92.25 384 ILE A N 1
ATOM 2966 C CA . ILE A 1 384 ? -4.665 -7.986 -24.147 1.00 92.25 384 ILE A CA 1
ATOM 2967 C C . ILE A 1 384 ? -5.968 -7.228 -24.457 1.00 92.25 384 ILE A C 1
ATOM 2969 O O . ILE A 1 384 ? -5.970 -6.338 -25.301 1.00 92.25 384 ILE A O 1
ATOM 2973 N N . ARG A 1 385 ? -7.073 -7.561 -23.769 1.00 89.00 385 ARG A N 1
ATOM 2974 C CA . ARG A 1 385 ? -8.404 -6.927 -23.896 1.00 89.00 385 ARG A CA 1
ATOM 2975 C C . ARG A 1 385 ? -8.937 -6.875 -25.338 1.00 89.00 385 ARG A C 1
ATOM 2977 O O . ARG A 1 385 ? -9.573 -5.900 -25.740 1.00 89.00 385 ARG A O 1
ATOM 2984 N N . VAL A 1 386 ? -8.707 -7.937 -26.111 1.00 91.94 386 VAL A N 1
ATOM 2985 C CA . VAL A 1 386 ? -9.270 -8.082 -27.465 1.00 91.94 386 VAL A CA 1
ATOM 2986 C C . VAL A 1 386 ? -10.793 -8.109 -27.386 1.00 91.94 386 VAL A C 1
ATOM 2988 O O . VAL A 1 386 ? -11.361 -8.807 -26.545 1.00 91.94 386 VAL A O 1
ATOM 2991 N N . LYS A 1 387 ? -11.453 -7.385 -28.297 1.00 92.06 387 LYS A N 1
ATOM 2992 C CA . LYS A 1 387 ? -12.908 -7.428 -28.472 1.00 92.06 387 LYS A CA 1
ATOM 2993 C C . LYS A 1 387 ? -13.288 -8.647 -29.311 1.00 92.06 387 LYS A C 1
ATOM 2995 O O . LYS A 1 387 ? -12.818 -8.783 -30.434 1.00 92.06 387 LYS A O 1
ATOM 3000 N N . LEU A 1 388 ? -14.147 -9.506 -28.769 1.00 95.50 388 LEU A N 1
ATOM 3001 C CA . LEU A 1 388 ? -14.712 -10.674 -29.450 1.00 95.50 388 LEU A CA 1
ATOM 3002 C C . LEU A 1 388 ? -16.248 -10.578 -29.445 1.00 95.50 388 LEU A C 1
ATOM 3004 O O . LEU A 1 388 ? -16.808 -9.900 -28.576 1.00 95.50 388 LEU A O 1
ATOM 3008 N N . PRO A 1 389 ? -16.959 -11.264 -30.358 1.00 96.00 389 PRO A N 1
ATOM 3009 C CA . PRO A 1 389 ? -18.419 -11.282 -30.349 1.00 96.00 389 PRO A CA 1
ATOM 3010 C C . PRO A 1 389 ? -18.968 -11.968 -29.086 1.00 96.00 389 PRO A C 1
ATOM 3012 O O . PRO A 1 389 ? -18.921 -13.190 -28.946 1.00 96.00 389 PRO A O 1
ATOM 3015 N N . VAL A 1 390 ? -19.529 -11.182 -28.162 1.00 96.50 390 VAL A N 1
ATOM 3016 C CA . VAL A 1 390 ? -19.996 -11.648 -26.839 1.00 96.50 390 VAL A CA 1
ATOM 3017 C C . VAL A 1 390 ? -20.986 -12.815 -26.939 1.00 96.50 390 VAL A C 1
ATOM 3019 O O . VAL A 1 390 ? -20.908 -13.763 -26.158 1.00 96.50 390 VAL A O 1
ATOM 3022 N N . SER A 1 391 ? -21.896 -12.785 -27.916 1.00 94.88 391 SER A N 1
ATOM 3023 C CA . SER A 1 391 ? -22.861 -13.867 -28.146 1.00 94.88 391 SER A CA 1
ATOM 3024 C C . SER A 1 391 ? -22.202 -15.184 -28.548 1.00 94.88 391 SER A C 1
ATOM 3026 O O . SER A 1 391 ? -22.653 -16.239 -28.110 1.00 94.88 391 SER A O 1
ATOM 3028 N N . GLU A 1 392 ? -21.142 -15.135 -29.357 1.00 95.19 392 GLU A N 1
ATOM 3029 C CA . GLU A 1 392 ? -20.422 -16.332 -29.799 1.00 95.19 392 GLU A CA 1
ATOM 3030 C C . GLU A 1 392 ? -19.613 -16.917 -28.647 1.00 95.19 392 GLU A C 1
ATOM 3032 O O . GLU A 1 392 ? -19.728 -18.109 -28.372 1.00 95.19 392 GLU A O 1
ATOM 3037 N N . VAL A 1 393 ? -18.890 -16.075 -27.897 1.00 96.75 393 VAL A N 1
ATOM 3038 C CA . VAL A 1 393 ? -18.160 -16.503 -26.690 1.00 96.75 393 VAL A CA 1
ATOM 3039 C C . VAL A 1 393 ? -19.110 -17.120 -25.657 1.00 96.75 393 VAL A C 1
ATOM 3041 O O . VAL A 1 393 ? -18.790 -18.140 -25.045 1.00 96.75 393 VAL A O 1
ATOM 3044 N N . GLY A 1 394 ? -20.317 -16.565 -25.516 1.00 96.19 394 GLY A N 1
ATOM 3045 C CA . GLY A 1 394 ? -21.367 -17.083 -24.637 1.00 96.19 394 GLY A CA 1
ATOM 3046 C C . GLY A 1 394 ? -21.731 -18.550 -24.874 1.00 96.19 394 GLY A C 1
ATOM 3047 O O . GLY A 1 394 ? -22.051 -19.260 -23.920 1.00 96.19 394 GLY A O 1
ATOM 3048 N N . THR A 1 395 ? -21.630 -19.044 -26.113 1.00 95.38 395 THR A N 1
ATOM 3049 C CA . THR A 1 395 ? -21.927 -20.451 -26.438 1.00 95.38 395 THR A CA 1
ATOM 3050 C C . THR A 1 395 ? -20.949 -21.433 -25.785 1.00 95.38 395 THR A C 1
ATOM 3052 O O . THR A 1 395 ? -21.322 -22.566 -25.478 1.00 95.38 395 THR A O 1
ATOM 3055 N N . PHE A 1 396 ? -19.729 -20.984 -25.475 1.00 96.81 396 PHE A N 1
ATOM 3056 C CA . PHE A 1 396 ? -18.690 -21.801 -24.848 1.00 96.81 396 PHE A CA 1
ATOM 3057 C C . PHE A 1 396 ? -18.854 -21.944 -23.333 1.00 96.81 396 PHE A C 1
ATOM 3059 O O . PHE A 1 396 ? -18.237 -22.834 -22.749 1.00 96.81 396 PHE A O 1
ATOM 3066 N N . LEU A 1 397 ? -19.724 -21.151 -22.690 1.00 95.94 397 LEU A N 1
ATOM 3067 C CA . LEU A 1 397 ? -19.999 -21.259 -21.249 1.00 95.94 397 LEU A CA 1
ATOM 3068 C C . LEU A 1 397 ? -20.501 -22.650 -20.833 1.00 95.94 397 LEU A C 1
ATOM 3070 O O . LEU A 1 397 ? -20.257 -23.066 -19.699 1.00 95.94 397 LEU A O 1
ATOM 3074 N N . ASN A 1 398 ? -21.158 -23.355 -21.761 1.00 94.06 398 ASN A N 1
ATOM 3075 C CA . ASN A 1 398 ? -21.694 -24.708 -21.591 1.00 94.06 398 ASN A CA 1
ATOM 3076 C C . ASN A 1 398 ? -20.845 -25.782 -22.296 1.00 94.06 398 ASN A C 1
ATOM 3078 O O . ASN A 1 398 ? -21.324 -26.892 -22.532 1.00 94.06 398 ASN A O 1
ATOM 3082 N N . SER A 1 399 ? -19.602 -25.462 -22.671 1.00 95.00 399 SER A N 1
ATOM 3083 C CA . SER A 1 399 ? -18.704 -26.425 -23.310 1.00 95.00 399 SER A CA 1
ATOM 3084 C C . SER A 1 399 ? -18.463 -27.644 -22.405 1.00 95.00 399 SER A C 1
ATOM 3086 O O . SER A 1 399 ? -18.238 -27.477 -21.203 1.00 95.00 399 SER A O 1
ATOM 3088 N N . PRO A 1 400 ? -18.438 -28.878 -22.953 1.00 94.38 400 PRO A N 1
ATOM 3089 C CA . PRO A 1 400 ? -18.066 -30.065 -22.183 1.00 94.38 400 PRO A CA 1
ATOM 3090 C C . PRO A 1 400 ? -16.601 -30.019 -21.717 1.00 94.38 400 PRO A C 1
ATOM 3092 O O . PRO A 1 400 ? -16.242 -30.671 -20.735 1.00 94.38 400 PRO A O 1
ATOM 3095 N N . ASN A 1 401 ? -15.748 -29.235 -22.391 1.00 96.56 401 ASN A N 1
ATOM 3096 C CA . ASN A 1 401 ? -14.395 -28.962 -21.928 1.00 96.56 401 ASN A CA 1
ATOM 3097 C C . ASN A 1 401 ? -14.439 -27.869 -20.846 1.00 96.56 401 ASN A C 1
ATOM 3099 O O . ASN A 1 401 ? -14.628 -26.687 -21.135 1.00 96.56 401 ASN A O 1
ATOM 3103 N N . LYS A 1 402 ? -14.224 -28.277 -19.589 1.00 95.88 402 LYS A N 1
ATOM 3104 C CA . LYS A 1 402 ? -14.270 -27.388 -18.417 1.00 95.88 402 LYS A CA 1
ATOM 3105 C C . LYS A 1 402 ? -13.282 -26.224 -18.498 1.00 95.88 402 LYS A C 1
ATOM 3107 O O . LYS A 1 402 ? -13.607 -25.134 -18.038 1.00 95.88 402 LYS A O 1
ATOM 3112 N N . LEU A 1 403 ? -12.095 -26.447 -19.064 1.00 95.94 403 LEU A N 1
ATOM 3113 C CA . LEU A 1 403 ? -11.069 -25.413 -19.172 1.00 95.94 403 LEU A CA 1
ATOM 3114 C C . LEU A 1 403 ? -11.460 -24.361 -20.217 1.00 95.94 403 LEU A C 1
ATOM 3116 O O . LEU A 1 403 ? -11.326 -23.170 -19.955 1.00 95.94 403 LEU A O 1
ATOM 3120 N N . LEU A 1 404 ? -12.028 -24.791 -21.345 1.00 96.94 404 LEU A N 1
ATOM 3121 C CA . LEU A 1 404 ? -12.575 -23.889 -22.359 1.00 96.94 404 LEU A CA 1
ATOM 3122 C C . LEU A 1 404 ? -13.760 -23.077 -21.813 1.00 96.94 404 LEU A C 1
ATOM 3124 O O . LEU A 1 404 ? -13.806 -21.861 -21.992 1.00 96.94 404 LEU A O 1
ATOM 3128 N N . ALA A 1 405 ? -14.685 -23.730 -21.101 1.00 96.62 405 ALA A N 1
ATOM 3129 C CA . ALA A 1 405 ? -15.816 -23.057 -20.466 1.00 96.62 405 ALA A CA 1
ATOM 3130 C C . ALA A 1 405 ? -15.363 -22.008 -19.438 1.00 96.62 405 ALA A C 1
ATOM 3132 O O . ALA A 1 405 ? -15.915 -20.909 -19.393 1.00 96.62 405 ALA A O 1
ATOM 3133 N N . LEU A 1 406 ? -14.337 -22.330 -18.642 1.00 94.94 406 LEU A N 1
ATOM 3134 C CA . LEU A 1 406 ? -13.726 -21.396 -17.701 1.00 94.94 406 LEU A CA 1
ATOM 3135 C C . LEU A 1 406 ? -13.032 -20.236 -18.428 1.00 94.94 406 LEU A C 1
ATOM 3137 O O . LEU A 1 406 ? -13.205 -19.089 -18.033 1.00 94.94 406 LEU A O 1
ATOM 3141 N N . ALA A 1 407 ? -12.269 -20.503 -19.489 1.00 95.50 407 ALA A N 1
ATOM 3142 C CA . ALA A 1 407 ? -11.577 -19.462 -20.248 1.00 95.50 407 ALA A CA 1
ATOM 3143 C C . ALA A 1 407 ? -12.562 -18.468 -20.892 1.00 95.50 407 ALA A C 1
ATOM 3145 O O . ALA A 1 407 ? -12.359 -17.258 -20.784 1.00 95.50 407 ALA A O 1
ATOM 3146 N N . ALA A 1 408 ? -13.657 -18.966 -21.476 1.00 96.81 408 ALA A N 1
ATOM 3147 C CA . ALA A 1 408 ? -14.732 -18.139 -22.023 1.00 96.81 408 ALA A CA 1
ATOM 3148 C C . ALA A 1 408 ? -15.399 -17.275 -20.940 1.00 96.81 408 ALA A C 1
ATOM 3150 O O . ALA A 1 408 ? -15.585 -16.073 -21.125 1.00 96.81 408 ALA A O 1
ATOM 3151 N N . GLU A 1 409 ? -15.701 -17.862 -19.780 1.00 95.25 409 GLU A N 1
ATOM 3152 C CA . GLU A 1 409 ? -16.269 -17.141 -18.639 1.00 95.25 409 GLU A CA 1
ATOM 3153 C C . GLU A 1 409 ? -15.336 -16.036 -18.130 1.00 95.25 409 GLU A C 1
ATOM 3155 O O . GLU A 1 409 ? -15.756 -14.890 -17.993 1.00 95.25 409 GLU A O 1
ATOM 3160 N N . ARG A 1 410 ? -14.047 -16.338 -17.928 1.00 92.75 410 ARG A N 1
ATOM 3161 C CA . ARG A 1 410 ? -13.043 -15.358 -17.482 1.00 92.75 410 ARG A CA 1
ATOM 3162 C C . ARG A 1 410 ? -12.833 -14.226 -18.483 1.00 92.75 410 ARG A C 1
ATOM 3164 O O . ARG A 1 410 ? -12.545 -13.096 -18.077 1.00 92.75 410 ARG A O 1
ATOM 3171 N N . TRP A 1 411 ? -12.947 -14.514 -19.778 1.00 94.31 411 TRP A N 1
ATOM 3172 C CA . TRP A 1 411 ? -12.930 -13.481 -20.806 1.00 94.31 411 TRP A CA 1
ATOM 3173 C C . TRP A 1 411 ? -14.172 -12.583 -20.697 1.00 94.31 411 TRP A C 1
ATOM 3175 O O . TRP A 1 411 ? -14.012 -11.370 -20.605 1.00 94.31 411 TRP A O 1
ATOM 3185 N N . LEU A 1 412 ? -15.379 -13.154 -20.583 1.00 94.50 412 LEU A N 1
ATOM 3186 C CA . LEU A 1 412 ? -16.635 -12.400 -20.423 1.00 94.50 412 LEU A CA 1
ATOM 3187 C C . LEU A 1 412 ? -16.648 -11.527 -19.155 1.00 94.50 412 LEU A C 1
ATOM 3189 O O . LEU A 1 412 ? -17.073 -10.375 -19.206 1.00 94.50 412 LEU A O 1
ATOM 3193 N N . GLU A 1 413 ? -16.124 -12.032 -18.033 1.00 91.50 413 GLU A N 1
ATOM 3194 C CA . GLU A 1 413 ? -15.924 -11.247 -16.801 1.00 91.50 413 GLU A CA 1
ATOM 3195 C C . GLU A 1 413 ? -15.041 -10.011 -17.025 1.00 91.50 413 GLU A C 1
ATOM 3197 O O . GLU A 1 413 ? -15.216 -8.987 -16.366 1.00 91.50 413 GLU A O 1
ATOM 3202 N N . SER A 1 414 ? -14.061 -10.127 -17.924 1.00 87.94 414 SER A N 1
ATOM 3203 C CA . SER A 1 414 ? -13.071 -9.086 -18.207 1.00 87.94 414 SER A CA 1
ATOM 3204 C C . SER A 1 414 ? -13.527 -8.125 -19.305 1.00 87.94 414 SER A C 1
ATOM 3206 O O . SER A 1 414 ? -13.067 -6.985 -19.331 1.00 87.94 414 SER A O 1
ATOM 3208 N N . GLU A 1 415 ? -14.392 -8.575 -20.211 1.00 90.00 415 GLU A N 1
ATOM 3209 C CA . GLU A 1 415 ? -15.043 -7.738 -21.220 1.00 90.00 415 GLU A CA 1
ATOM 3210 C C . GLU A 1 415 ? -16.074 -6.803 -20.574 1.00 90.00 415 GLU A C 1
ATOM 3212 O O . GLU A 1 415 ? -16.107 -5.620 -20.902 1.00 90.00 415 GLU A O 1
ATOM 3217 N N . ASP A 1 416 ? -16.818 -7.301 -19.577 1.00 89.19 416 ASP A N 1
ATOM 3218 C CA . ASP A 1 416 ? -17.631 -6.497 -18.656 1.00 89.19 416 ASP A CA 1
ATOM 3219 C C . ASP A 1 416 ? -18.667 -5.575 -19.342 1.00 89.19 416 ASP A C 1
ATOM 3221 O O . ASP A 1 416 ? -19.024 -4.513 -18.829 1.00 89.19 416 ASP A O 1
ATOM 3225 N N . SER A 1 417 ? -19.204 -5.962 -20.500 1.00 90.44 417 SER A N 1
ATOM 3226 C CA . SER A 1 417 ? -20.401 -5.335 -21.072 1.00 90.44 417 SER A CA 1
ATOM 3227 C C . SER A 1 417 ? -21.677 -5.824 -20.377 1.00 90.44 417 SER A C 1
ATOM 3229 O O . SER A 1 417 ? -21.699 -6.905 -19.774 1.00 90.44 417 SER A O 1
ATOM 3231 N N . PRO A 1 418 ? -22.801 -5.087 -20.494 1.00 89.94 418 PRO A N 1
ATOM 3232 C CA . PRO A 1 418 ? -24.096 -5.558 -20.000 1.00 89.94 418 PRO A CA 1
ATOM 3233 C C . PRO A 1 418 ? -24.485 -6.950 -20.526 1.00 89.94 418 PRO A C 1
ATOM 3235 O O . PRO A 1 418 ? -25.028 -7.771 -19.781 1.00 89.94 418 PRO A O 1
ATOM 3238 N N . GLN A 1 419 ? -24.171 -7.243 -21.792 1.00 92.69 419 GLN A N 1
ATOM 3239 C CA . GLN A 1 419 ? -24.465 -8.536 -22.407 1.00 92.69 419 GLN A CA 1
ATOM 3240 C C . GLN A 1 419 ? -23.590 -9.651 -21.821 1.00 92.69 419 GLN A C 1
ATOM 3242 O O . GLN A 1 419 ? -24.120 -10.703 -21.459 1.00 92.69 419 GLN A O 1
ATOM 3247 N N . ALA A 1 420 ? -22.281 -9.424 -21.667 1.00 93.94 420 ALA A N 1
ATOM 3248 C CA . ALA A 1 420 ? -21.377 -10.417 -21.091 1.00 93.94 420 ALA A CA 1
ATOM 3249 C C . ALA A 1 420 ? -21.727 -10.727 -19.634 1.00 93.94 420 ALA A C 1
ATOM 3251 O O . ALA A 1 420 ? -21.829 -11.895 -19.256 1.00 93.94 420 ALA A O 1
ATOM 3252 N N . ARG A 1 421 ? -22.023 -9.693 -18.836 1.00 92.19 421 ARG A N 1
ATOM 3253 C CA . ARG A 1 421 ? -22.492 -9.869 -17.456 1.00 92.19 421 ARG A CA 1
ATOM 3254 C C . ARG A 1 421 ? -23.764 -10.703 -17.381 1.00 92.19 421 ARG A C 1
ATOM 3256 O O . ARG A 1 421 ? -23.845 -11.597 -16.548 1.00 92.19 421 ARG A O 1
ATOM 3263 N N . THR A 1 422 ? -24.733 -10.450 -18.260 1.00 93.50 422 THR A N 1
ATOM 3264 C CA . THR A 1 422 ? -25.989 -11.218 -18.298 1.00 93.50 422 THR A CA 1
ATOM 3265 C C . THR A 1 422 ? -25.727 -12.709 -18.522 1.00 93.50 422 THR A C 1
ATOM 3267 O O . THR A 1 422 ? -26.305 -13.544 -17.828 1.00 93.50 422 THR A O 1
ATOM 3270 N N . LEU A 1 423 ? -24.821 -13.049 -19.444 1.00 95.69 423 LEU A N 1
ATOM 3271 C CA . LEU A 1 423 ? -24.450 -14.436 -19.735 1.00 95.69 423 LEU A CA 1
ATOM 3272 C C . LEU A 1 423 ? -23.754 -15.116 -18.548 1.00 95.69 423 LEU A C 1
ATOM 3274 O O . LEU A 1 423 ? -24.097 -16.247 -18.208 1.00 95.69 423 LEU A O 1
ATOM 3278 N N . VAL A 1 424 ? -22.813 -14.427 -17.895 1.00 94.94 424 VAL A N 1
ATOM 3279 C CA . VAL A 1 424 ? -22.099 -14.970 -16.727 1.00 94.94 424 VAL A CA 1
ATOM 3280 C C . VAL A 1 424 ? -23.046 -15.136 -15.534 1.00 94.94 424 VAL A C 1
ATOM 3282 O O . VAL A 1 424 ? -23.068 -16.197 -14.920 1.00 94.94 424 VAL A O 1
ATOM 3285 N N . LEU A 1 425 ? -23.890 -14.144 -15.228 1.00 93.81 425 LEU A N 1
ATOM 3286 C CA . LEU A 1 425 ? -24.852 -14.231 -14.120 1.00 93.81 425 LEU A CA 1
ATOM 3287 C C . LEU A 1 425 ? -25.881 -15.351 -14.319 1.00 93.81 425 LEU A C 1
ATOM 3289 O O . LEU A 1 425 ? -26.241 -16.026 -13.357 1.00 93.81 425 LEU A O 1
ATOM 3293 N N . ALA A 1 426 ? -26.317 -15.602 -15.557 1.00 93.75 426 ALA A N 1
ATOM 3294 C CA . ALA A 1 426 ? -27.235 -16.699 -15.864 1.00 93.75 426 ALA A CA 1
ATOM 3295 C C . ALA A 1 426 ? -26.648 -18.090 -15.548 1.00 93.75 426 ALA A C 1
ATOM 3297 O O . ALA A 1 426 ? -27.408 -19.024 -15.289 1.00 93.75 426 ALA A O 1
ATOM 3298 N N . LYS A 1 427 ? -25.314 -18.229 -15.538 1.00 92.38 427 LYS A N 1
ATOM 3299 C CA . LYS A 1 427 ? -24.608 -19.463 -15.162 1.00 92.38 427 LYS A CA 1
ATOM 3300 C C . LYS A 1 427 ? -24.568 -19.694 -13.646 1.00 92.38 427 LYS A C 1
ATOM 3302 O O . LYS A 1 427 ? -24.461 -20.841 -13.225 1.00 92.38 427 LYS A O 1
ATOM 3307 N N . HIS A 1 428 ? -24.716 -18.631 -12.850 1.00 91.62 428 HIS A N 1
ATOM 3308 C CA . HIS A 1 428 ? -24.570 -18.641 -11.386 1.00 91.62 428 HIS A CA 1
ATOM 3309 C C . HIS A 1 428 ? -25.852 -18.205 -10.650 1.00 91.62 428 HIS A C 1
ATOM 3311 O O . HIS A 1 428 ? -25.833 -17.256 -9.852 1.00 91.62 428 HIS A O 1
ATOM 3317 N N . PRO A 1 429 ? -27.010 -18.849 -10.900 1.00 89.75 429 PRO A N 1
ATOM 3318 C CA . PRO A 1 429 ? -28.262 -18.452 -10.271 1.00 89.75 429 PRO A CA 1
ATOM 3319 C C . PRO A 1 429 ? -28.213 -18.665 -8.750 1.00 89.75 429 PRO A C 1
ATOM 3321 O O . PRO A 1 429 ? -27.816 -19.720 -8.268 1.00 89.75 429 PRO A O 1
ATOM 3324 N N . ASN A 1 430 ? -28.698 -17.680 -7.986 1.00 87.81 430 ASN A N 1
ATOM 3325 C CA . ASN A 1 430 ? -28.749 -17.680 -6.511 1.00 87.81 430 ASN A CA 1
ATOM 3326 C C . ASN A 1 430 ? -27.391 -17.638 -5.789 1.00 87.81 430 ASN A C 1
ATOM 3328 O O . ASN A 1 430 ? -27.354 -17.676 -4.558 1.00 87.81 430 ASN A O 1
ATOM 3332 N N . GLU A 1 431 ? -26.283 -17.500 -6.515 1.00 91.12 431 GLU A N 1
ATOM 3333 C CA . GLU A 1 431 ? -24.952 -17.353 -5.919 1.00 91.12 431 GLU A CA 1
ATOM 3334 C C . GLU A 1 431 ? -24.625 -15.905 -5.526 1.00 91.12 431 GLU A C 1
ATOM 3336 O O . GLU A 1 431 ? -23.601 -15.652 -4.882 1.00 91.12 431 GLU A O 1
ATOM 3341 N N . ALA A 1 432 ? -25.485 -14.947 -5.898 1.00 93.38 432 ALA A N 1
ATOM 3342 C CA . ALA A 1 432 ? -25.272 -13.515 -5.700 1.00 93.38 432 ALA A CA 1
ATOM 3343 C C . ALA A 1 432 ? -23.884 -13.056 -6.199 1.00 93.38 432 ALA A C 1
ATOM 3345 O O . ALA A 1 432 ? -23.188 -12.316 -5.508 1.00 93.38 432 ALA A O 1
ATOM 3346 N N . VAL A 1 433 ? -23.436 -13.549 -7.362 1.00 92.50 433 VAL A N 1
ATOM 3347 C CA . VAL A 1 433 ? -22.139 -13.178 -7.956 1.00 92.50 433 VAL A CA 1
ATOM 3348 C C . VAL A 1 433 ? -22.136 -11.692 -8.318 1.00 92.50 433 VAL A C 1
ATOM 3350 O O . VAL A 1 433 ? -23.084 -11.197 -8.924 1.00 92.50 433 VAL A O 1
ATOM 3353 N N . ILE A 1 434 ? -21.069 -10.975 -7.959 1.00 92.56 434 ILE A N 1
ATOM 3354 C CA . ILE A 1 434 ? -20.912 -9.545 -8.246 1.00 92.56 434 ILE A CA 1
ATOM 3355 C C . ILE A 1 434 ? -19.812 -9.372 -9.287 1.00 92.56 434 ILE A C 1
ATOM 3357 O O . ILE A 1 434 ? -18.644 -9.677 -9.031 1.00 92.56 434 ILE A O 1
ATOM 3361 N N . LEU A 1 435 ? -20.181 -8.864 -10.461 1.00 91.88 435 LEU A N 1
ATOM 3362 C CA . LEU A 1 435 ? -19.291 -8.812 -11.612 1.00 91.88 435 LEU A CA 1
ATOM 3363 C C . LEU A 1 435 ? -18.614 -7.465 -11.832 1.00 91.88 435 LEU A C 1
ATOM 3365 O O . LEU A 1 435 ? -19.192 -6.391 -11.641 1.00 91.88 435 LEU A O 1
ATOM 3369 N N . GLY A 1 436 ? -17.400 -7.599 -12.356 1.00 88.06 436 GLY A N 1
ATOM 3370 C CA . GLY A 1 436 ? -16.753 -6.692 -13.284 1.00 88.06 436 GLY A CA 1
ATOM 3371 C C . GLY A 1 436 ? -15.450 -6.070 -12.799 1.00 88.06 436 GLY A C 1
ATOM 3372 O O . GLY A 1 436 ? -14.908 -6.466 -11.766 1.00 88.06 436 GLY A O 1
ATOM 3373 N N . ALA A 1 437 ? -14.870 -5.219 -13.643 1.00 78.81 437 ALA A N 1
ATOM 3374 C CA . ALA A 1 437 ? -13.422 -5.066 -13.680 1.00 78.81 437 ALA A CA 1
ATOM 3375 C C . ALA A 1 437 ? -12.824 -4.315 -12.472 1.00 78.81 437 ALA A C 1
ATOM 3377 O O . ALA A 1 437 ? -13.337 -3.294 -12.018 1.00 78.81 437 ALA A O 1
ATOM 3378 N N . ARG A 1 438 ? -11.677 -4.817 -12.003 1.00 79.06 438 ARG A N 1
ATOM 3379 C CA . ARG A 1 438 ? -10.718 -4.127 -11.122 1.00 79.06 438 ARG A CA 1
ATOM 3380 C C . ARG A 1 438 ? -9.468 -3.743 -11.927 1.00 79.06 438 ARG A C 1
ATOM 3382 O O . ARG A 1 438 ? -9.374 -4.055 -13.116 1.00 79.06 438 ARG A O 1
ATOM 3389 N N . GLN A 1 439 ? -8.487 -3.125 -11.267 1.00 72.88 439 GLN A N 1
ATOM 3390 C CA . GLN A 1 439 ? -7.181 -2.777 -11.856 1.00 72.88 439 GLN A CA 1
ATOM 3391 C C . GLN A 1 439 ? -6.298 -3.995 -12.178 1.00 72.88 439 GLN A C 1
ATOM 3393 O O . GLN A 1 439 ? -5.373 -3.884 -12.973 1.00 72.88 439 GLN A O 1
ATOM 3398 N N . ALA A 1 440 ? -6.614 -5.164 -11.617 1.00 74.25 440 ALA A N 1
ATOM 3399 C CA . ALA A 1 440 ? -5.870 -6.402 -11.821 1.00 74.25 440 ALA A CA 1
ATOM 3400 C C . ALA A 1 440 ? -6.799 -7.613 -11.980 1.00 74.25 440 ALA A C 1
ATOM 3402 O O . ALA A 1 440 ? -7.962 -7.603 -11.560 1.00 74.25 440 ALA A O 1
ATOM 3403 N N . PHE A 1 441 ? -6.262 -8.687 -12.562 1.00 75.81 441 PHE A N 1
ATOM 3404 C CA . PHE A 1 441 ? -6.922 -9.986 -12.604 1.00 75.81 441 PHE A CA 1
ATOM 3405 C C . PHE A 1 441 ? -6.560 -10.764 -11.345 1.00 75.81 441 PHE A C 1
ATOM 3407 O O . PHE A 1 441 ? -5.454 -11.274 -11.213 1.00 75.81 441 PHE A O 1
ATOM 3414 N N . VAL A 1 442 ? -7.514 -10.888 -10.426 1.00 70.56 442 VAL A N 1
ATOM 3415 C CA . VAL A 1 442 ? -7.292 -11.566 -9.142 1.00 70.56 442 VAL A CA 1
ATOM 3416 C C . VAL A 1 442 ? -8.179 -12.817 -9.052 1.00 70.56 442 VAL A C 1
ATOM 3418 O O . VAL A 1 442 ? -9.129 -12.845 -8.262 1.00 70.56 442 VAL A O 1
ATOM 3421 N N . PRO A 1 443 ? -7.958 -13.843 -9.904 1.00 65.56 443 PRO A N 1
ATOM 3422 C CA . PRO A 1 443 ? -8.746 -15.069 -9.846 1.00 65.56 443 PRO A CA 1
ATOM 3423 C C . PRO A 1 443 ? -8.591 -15.714 -8.463 1.00 65.56 443 PRO A C 1
ATOM 3425 O O . PRO A 1 443 ? -7.494 -15.788 -7.916 1.00 65.56 443 PRO A O 1
ATOM 3428 N N . GLU A 1 444 ? -9.711 -16.129 -7.867 1.00 64.31 444 GLU A N 1
ATOM 3429 C CA . GLU A 1 444 ? -9.755 -16.772 -6.539 1.00 64.31 444 GLU A CA 1
ATOM 3430 C C . GLU A 1 444 ? -9.183 -15.916 -5.386 1.00 64.31 444 GLU A C 1
ATOM 3432 O O . GLU A 1 444 ? -8.980 -16.398 -4.272 1.00 64.31 444 GLU A O 1
ATOM 3437 N N . GLY A 1 445 ? -8.972 -14.614 -5.606 1.00 62.66 445 GLY A N 1
ATOM 3438 C CA . GLY A 1 445 ? -8.359 -13.727 -4.617 1.00 62.66 445 GLY A CA 1
ATOM 3439 C C . GLY A 1 445 ? -6.833 -13.827 -4.540 1.00 62.66 445 GLY A C 1
ATOM 3440 O O . GLY A 1 445 ? -6.265 -13.306 -3.586 1.00 62.66 445 GLY A O 1
ATOM 3441 N N . LYS A 1 446 ? -6.174 -14.466 -5.516 1.00 65.19 446 LYS A N 1
ATOM 3442 C CA . LYS A 1 446 ? -4.712 -14.484 -5.627 1.00 65.19 446 LYS A CA 1
ATOM 3443 C C . LYS A 1 446 ? -4.258 -13.581 -6.766 1.00 65.19 446 LYS A C 1
ATOM 3445 O O . LYS A 1 446 ? -4.687 -13.742 -7.908 1.00 65.19 446 LYS A O 1
ATOM 3450 N N . ALA A 1 447 ? -3.405 -12.619 -6.436 1.00 66.12 447 ALA A N 1
ATOM 3451 C CA . ALA A 1 447 ? -2.684 -11.845 -7.430 1.00 66.12 447 ALA A CA 1
ATOM 3452 C C . ALA A 1 447 ? -1.688 -12.752 -8.167 1.00 66.12 447 ALA A C 1
ATOM 3454 O O . ALA A 1 447 ? -1.103 -13.653 -7.570 1.00 66.12 447 ALA A O 1
ATOM 3455 N N . SER A 1 448 ? -1.506 -12.516 -9.463 1.00 69.75 448 SER A N 1
ATOM 3456 C CA . SER A 1 448 ? -0.421 -13.133 -10.226 1.00 69.75 448 SER A CA 1
ATOM 3457 C C . SER A 1 448 ? 0.861 -12.321 -10.039 1.00 69.75 448 SER A C 1
ATOM 3459 O O . SER A 1 448 ? 0.830 -11.107 -10.211 1.00 69.75 448 SER A O 1
ATOM 3461 N N . GLU A 1 449 ? 1.978 -12.984 -9.740 1.00 69.25 449 GLU A N 1
ATOM 3462 C CA . GLU A 1 449 ? 3.267 -12.358 -9.379 1.00 69.25 449 GLU A CA 1
ATOM 3463 C C . GLU A 1 449 ? 4.212 -12.148 -10.583 1.00 69.25 449 GLU A C 1
ATOM 3465 O O . GLU A 1 449 ? 5.434 -12.178 -10.448 1.00 69.25 449 GLU A O 1
ATOM 3470 N N . SER A 1 450 ? 3.668 -11.960 -11.789 1.00 78.81 450 SER A N 1
ATOM 3471 C CA . SER A 1 450 ? 4.490 -11.811 -12.997 1.00 78.81 450 SER A CA 1
ATOM 3472 C C . SER A 1 450 ? 4.817 -10.348 -13.275 1.00 78.81 450 SER A C 1
ATOM 3474 O O . SER A 1 450 ? 3.917 -9.538 -13.486 1.00 78.81 450 SER A O 1
ATOM 3476 N N . LYS A 1 451 ? 6.111 -10.036 -13.391 1.00 75.25 451 LYS A N 1
ATOM 3477 C CA . LYS A 1 451 ? 6.598 -8.711 -13.820 1.00 75.25 451 LYS A CA 1
ATOM 3478 C C . LYS A 1 451 ? 6.207 -8.378 -15.261 1.00 75.25 451 LYS A C 1
ATOM 3480 O O . LYS A 1 451 ? 6.116 -7.211 -15.623 1.00 75.25 451 LYS A O 1
ATOM 3485 N N . ASN A 1 452 ? 5.974 -9.389 -16.099 1.00 86.12 452 ASN A N 1
ATOM 3486 C CA . ASN A 1 452 ? 5.562 -9.171 -17.482 1.00 86.12 452 ASN A CA 1
ATOM 3487 C C . ASN A 1 452 ? 4.077 -8.784 -17.594 1.00 86.12 452 ASN A C 1
ATOM 3489 O O . ASN A 1 452 ? 3.684 -8.221 -18.614 1.00 86.12 452 ASN A O 1
ATOM 3493 N N . LEU A 1 453 ? 3.247 -9.027 -16.566 1.00 86.62 453 LEU A N 1
ATOM 3494 C CA . LEU A 1 453 ? 1.858 -8.550 -16.564 1.00 86.62 453 LEU A CA 1
ATOM 3495 C C . LEU A 1 453 ? 1.770 -7.025 -16.542 1.00 86.62 453 LEU A C 1
ATOM 3497 O O . LEU A 1 453 ? 0.908 -6.485 -17.233 1.00 86.62 453 LEU A O 1
ATOM 3501 N N . ASP A 1 454 ? 2.672 -6.351 -15.822 1.00 85.25 454 ASP A N 1
ATOM 3502 C CA . ASP A 1 454 ? 2.780 -4.889 -15.844 1.00 85.25 454 ASP A CA 1
ATOM 3503 C C . ASP A 1 454 ? 2.969 -4.383 -17.273 1.00 85.25 454 ASP A C 1
ATOM 3505 O O . ASP A 1 454 ? 2.169 -3.585 -17.758 1.00 85.25 454 ASP A O 1
ATOM 3509 N N . ALA A 1 455 ? 3.956 -4.935 -17.982 1.00 87.50 455 ALA A N 1
ATOM 3510 C CA . ALA A 1 455 ? 4.251 -4.563 -19.362 1.00 87.50 455 ALA A CA 1
ATOM 3511 C C . ALA A 1 455 ? 3.089 -4.888 -20.321 1.00 87.50 455 ALA A C 1
ATOM 3513 O O . ALA A 1 455 ? 2.795 -4.116 -21.237 1.00 87.50 455 ALA A O 1
ATOM 3514 N N . VAL A 1 456 ? 2.389 -6.015 -20.121 1.00 90.75 456 VAL A N 1
ATOM 3515 C CA . VAL A 1 456 ? 1.191 -6.346 -20.910 1.00 90.75 456 VAL A CA 1
ATOM 3516 C C . VAL A 1 456 ? 0.098 -5.303 -20.686 1.00 90.75 456 VAL A C 1
ATOM 3518 O O . VAL A 1 456 ? -0.447 -4.797 -21.663 1.00 90.75 456 VAL A O 1
ATOM 3521 N N . PHE A 1 457 ? -0.220 -4.954 -19.441 1.00 86.00 457 PHE A N 1
ATOM 3522 C CA . PHE A 1 457 ? -1.275 -3.984 -19.141 1.00 86.00 457 PHE A CA 1
ATOM 3523 C C . PHE A 1 457 ? -0.919 -2.584 -19.642 1.00 86.00 457 PHE A C 1
ATOM 3525 O O . PHE A 1 457 ? -1.726 -1.972 -20.346 1.00 86.00 457 PHE A O 1
ATOM 3532 N N . GLU A 1 458 ? 0.317 -2.141 -19.413 1.00 85.88 458 GLU A N 1
ATOM 3533 C CA . GLU A 1 458 ? 0.821 -0.859 -19.900 1.00 85.88 458 GLU A CA 1
ATOM 3534 C C . GLU A 1 458 ? 0.692 -0.765 -21.428 1.00 85.88 458 GLU A C 1
ATOM 3536 O O . GLU A 1 458 ? 0.186 0.222 -21.961 1.00 85.88 458 GLU A O 1
ATOM 3541 N N . SER A 1 459 ? 1.010 -1.847 -22.147 1.00 88.06 459 SER A N 1
ATOM 3542 C CA . SER A 1 459 ? 0.861 -1.906 -23.608 1.00 88.06 459 SER A CA 1
ATOM 3543 C C . SER A 1 459 ? -0.596 -1.882 -24.113 1.00 88.06 459 SER A C 1
ATOM 3545 O O . SER A 1 459 ? -0.829 -1.721 -25.317 1.00 88.06 459 SER A O 1
ATOM 3547 N N . VAL A 1 460 ? -1.583 -2.108 -23.240 1.00 85.56 460 VAL A N 1
ATOM 3548 C CA . VAL A 1 460 ? -3.017 -2.165 -23.577 1.00 85.56 460 VAL A CA 1
ATOM 3549 C C . VAL A 1 460 ? -3.720 -0.857 -23.232 1.00 85.56 460 VAL A C 1
ATOM 3551 O O . VAL A 1 460 ? -4.484 -0.353 -24.053 1.00 85.56 460 VAL A O 1
ATOM 3554 N N . ASN A 1 461 ? -3.491 -0.316 -22.035 1.00 76.25 461 ASN A N 1
ATOM 3555 C CA . ASN A 1 461 ? -4.229 0.842 -21.525 1.00 76.25 461 ASN A CA 1
ATOM 3556 C C . ASN A 1 461 ? -3.342 1.959 -20.947 1.00 76.25 461 ASN A C 1
ATOM 3558 O O . ASN A 1 461 ? -3.893 2.952 -20.482 1.00 76.25 461 ASN A O 1
ATOM 3562 N N . GLY A 1 462 ? -2.011 1.827 -20.988 1.00 77.38 462 GLY A N 1
ATOM 3563 C CA . GLY A 1 462 ? -1.070 2.812 -20.442 1.00 77.38 462 GLY A CA 1
ATOM 3564 C C . GLY A 1 462 ? -0.951 2.802 -18.915 1.00 77.38 462 GLY A C 1
ATOM 3565 O O . GLY A 1 462 ? -0.317 3.691 -18.358 1.00 77.38 462 GLY A O 1
ATOM 3566 N N . PHE A 1 463 ? -1.555 1.825 -18.232 1.00 71.25 463 PHE A N 1
ATOM 3567 C CA . PHE A 1 463 ? -1.499 1.689 -16.778 1.00 71.25 463 PHE A CA 1
ATOM 3568 C C . PHE A 1 463 ? -0.759 0.414 -16.371 1.00 71.25 463 PHE A C 1
ATOM 3570 O O . PHE A 1 463 ? -0.885 -0.626 -17.013 1.00 71.25 463 PHE A O 1
ATOM 3577 N N . GLN A 1 464 ? -0.038 0.485 -15.256 1.00 73.25 464 GLN A N 1
ATOM 3578 C CA . GLN A 1 464 ? 0.635 -0.666 -14.651 1.00 73.25 464 GLN A CA 1
ATOM 3579 C C . GLN A 1 464 ? -0.361 -1.673 -14.055 1.00 73.25 464 GLN A C 1
ATOM 3581 O O . GLN A 1 464 ? -1.487 -1.323 -13.678 1.00 73.25 464 GLN A O 1
ATOM 3586 N N . TYR A 1 465 ? 0.072 -2.925 -13.913 1.00 72.94 465 TYR A N 1
ATOM 3587 C CA . TYR A 1 465 ? -0.703 -3.996 -13.305 1.00 72.94 465 TYR A CA 1
ATOM 3588 C C . TYR A 1 465 ? -0.609 -3.915 -11.774 1.00 72.94 465 TYR A C 1
ATOM 3590 O O . TYR A 1 465 ? 0.221 -4.534 -11.116 1.00 72.94 465 TYR A O 1
ATOM 3598 N N . TRP A 1 466 ? -1.516 -3.151 -11.166 1.00 68.62 466 TRP A N 1
ATOM 3599 C CA . TRP A 1 466 ? -1.551 -2.989 -9.711 1.00 68.62 466 TRP A CA 1
ATOM 3600 C C . TRP A 1 466 ? -2.376 -4.082 -9.030 1.00 68.62 466 TRP A C 1
ATOM 3602 O O . TRP A 1 466 ? -3.601 -3.995 -8.923 1.00 68.62 466 TRP A O 1
ATOM 3612 N N . SER A 1 467 ? -1.699 -5.113 -8.525 1.00 67.06 467 SER A N 1
ATOM 3613 C CA . SER A 1 467 ? -2.326 -6.228 -7.811 1.00 67.06 467 SER A CA 1
ATOM 3614 C C . SER A 1 467 ? -2.364 -6.034 -6.292 1.00 67.06 467 SER A C 1
ATOM 3616 O O . SER A 1 467 ? -1.924 -6.908 -5.539 1.00 67.06 467 SER A O 1
ATOM 3618 N N . LEU A 1 468 ? -2.882 -4.895 -5.822 1.00 66.50 468 LEU A N 1
ATOM 3619 C CA . LEU A 1 468 ? -3.068 -4.705 -4.383 1.00 66.50 468 LEU A CA 1
ATOM 3620 C C . LEU A 1 468 ? -4.047 -5.757 -3.836 1.00 66.50 468 LEU A C 1
ATOM 3622 O O . LEU A 1 468 ? -5.093 -6.013 -4.449 1.00 66.50 468 LEU A O 1
ATOM 3626 N N . PRO A 1 469 ? -3.731 -6.395 -2.696 1.00 65.00 469 PRO A N 1
ATOM 3627 C CA . PRO A 1 469 ? -4.654 -7.301 -2.042 1.00 65.00 469 PRO A CA 1
ATOM 3628 C C . PRO A 1 469 ? -5.797 -6.487 -1.424 1.00 65.00 469 PRO A C 1
ATOM 3630 O O . PRO A 1 469 ? -5.711 -6.054 -0.282 1.00 65.00 469 PRO A O 1
ATOM 3633 N N . PHE A 1 470 ? -6.886 -6.317 -2.178 1.00 75.69 470 PHE A N 1
ATOM 3634 C CA . PHE A 1 470 ? -8.139 -5.681 -1.739 1.00 75.69 470 PHE A CA 1
ATOM 3635 C C . PHE A 1 470 ? -8.912 -6.567 -0.744 1.00 75.69 470 PHE A C 1
ATOM 3637 O O . PHE A 1 470 ? -10.015 -7.060 -1.022 1.00 75.69 470 PHE A O 1
ATOM 3644 N N . SER A 1 471 ? -8.265 -6.905 0.371 1.00 79.12 471 SER A N 1
ATOM 3645 C CA . SER A 1 471 ? -8.730 -7.940 1.292 1.00 79.12 471 SER A CA 1
ATOM 3646 C C . SER A 1 471 ? -9.977 -7.506 2.063 1.00 79.12 471 SER A C 1
ATOM 3648 O O . SER A 1 471 ? -10.885 -8.324 2.233 1.00 79.12 471 SER A O 1
ATOM 3650 N N . GLU A 1 472 ? -10.084 -6.228 2.435 1.00 85.06 472 GLU A N 1
ATOM 3651 C CA . GLU A 1 472 ? -11.256 -5.690 3.132 1.00 85.06 472 GLU A CA 1
ATOM 3652 C C . GLU A 1 472 ? -12.448 -5.526 2.187 1.00 85.06 472 GLU A C 1
ATOM 3654 O O . GLU A 1 472 ? -13.572 -5.885 2.556 1.00 85.06 472 GLU A O 1
ATOM 3659 N N . LEU A 1 473 ? -12.215 -5.121 0.931 1.00 87.44 473 LEU A N 1
ATOM 3660 C CA . LEU A 1 473 ? -13.264 -5.136 -0.099 1.00 87.44 473 LEU A CA 1
ATOM 3661 C C . LEU A 1 473 ? -13.851 -6.539 -0.281 1.00 87.44 473 LEU A C 1
ATOM 3663 O O . LEU A 1 473 ? -15.072 -6.706 -0.287 1.00 87.44 473 LEU A O 1
ATOM 3667 N N . LYS A 1 474 ? -12.993 -7.565 -0.384 1.00 85.38 474 LYS A N 1
ATOM 3668 C CA . LYS A 1 474 ? -13.433 -8.960 -0.544 1.00 85.38 474 LYS A CA 1
ATOM 3669 C C . LYS A 1 474 ? -14.246 -9.441 0.663 1.00 85.38 474 LYS A C 1
ATOM 3671 O O . LYS A 1 474 ? -15.332 -9.982 0.470 1.00 85.38 474 LYS A O 1
ATOM 3676 N N . LYS A 1 475 ? -13.760 -9.210 1.889 1.00 88.88 475 LYS A N 1
ATOM 3677 C CA . LYS A 1 475 ? -14.478 -9.574 3.127 1.00 88.88 475 LYS A CA 1
ATOM 3678 C C . LYS A 1 475 ? -15.848 -8.890 3.205 1.00 88.88 475 LYS A C 1
ATOM 3680 O O . LYS A 1 475 ? -16.847 -9.537 3.517 1.00 88.88 475 LYS A O 1
ATOM 3685 N N . SER A 1 476 ? -15.902 -7.593 2.899 1.00 91.06 476 SER A N 1
ATOM 3686 C CA . SER A 1 476 ? -17.135 -6.797 2.930 1.00 91.06 476 SER A CA 1
ATOM 3687 C C . SER A 1 476 ? -18.154 -7.274 1.898 1.00 91.06 476 SER A C 1
ATOM 3689 O O . SER A 1 476 ? -19.342 -7.395 2.201 1.00 91.06 476 SER A O 1
ATOM 3691 N N . GLU A 1 477 ? -17.696 -7.592 0.690 1.00 92.06 477 GLU A N 1
ATOM 3692 C CA . GLU A 1 477 ? -18.534 -8.153 -0.363 1.00 92.06 477 GLU A CA 1
ATOM 3693 C C . GLU A 1 477 ? -19.094 -9.531 0.019 1.00 92.06 477 GLU A C 1
ATOM 3695 O O . GLU A 1 477 ? -20.302 -9.749 -0.079 1.00 92.06 477 GLU A O 1
ATOM 3700 N N . GLU A 1 478 ? -18.241 -10.454 0.476 1.00 92.94 478 GLU A N 1
ATOM 3701 C CA . GLU A 1 478 ? -18.644 -11.802 0.899 1.00 92.94 478 GLU A CA 1
ATOM 3702 C C . GLU A 1 478 ? -19.695 -11.742 2.014 1.00 92.94 478 GLU A C 1
ATOM 3704 O O . GLU A 1 478 ? -20.735 -12.395 1.909 1.00 92.94 478 GLU A O 1
ATOM 3709 N N . LYS A 1 479 ? -19.498 -10.868 3.011 1.00 92.75 479 LYS A N 1
ATOM 3710 C CA . LYS A 1 479 ? -20.465 -10.609 4.089 1.00 92.75 479 LYS A CA 1
ATOM 3711 C C . LYS A 1 479 ? -21.834 -10.187 3.547 1.00 92.75 479 LYS A C 1
ATOM 3713 O O . LYS A 1 479 ? -22.850 -10.734 3.972 1.00 92.75 479 LYS A O 1
ATOM 3718 N N . LEU A 1 480 ? -21.888 -9.240 2.606 1.00 95.25 480 LEU A N 1
ATOM 3719 C CA . LEU A 1 480 ? -23.159 -8.779 2.030 1.00 95.25 480 LEU A CA 1
ATOM 3720 C C . LEU A 1 480 ? -23.809 -9.841 1.123 1.00 95.25 480 LEU A C 1
ATOM 3722 O O . LEU A 1 480 ? -25.037 -9.956 1.083 1.00 95.25 480 LEU A O 1
ATOM 3726 N N . ARG A 1 481 ? -23.006 -10.644 0.410 1.00 95.44 481 ARG A N 1
ATOM 3727 C CA . ARG A 1 481 ? -23.498 -11.792 -0.370 1.00 95.44 481 ARG A CA 1
ATOM 3728 C C . ARG A 1 481 ? -24.119 -12.850 0.535 1.00 95.44 481 ARG A C 1
ATOM 3730 O O . ARG A 1 481 ? -25.186 -13.377 0.222 1.00 95.44 481 ARG A O 1
ATOM 3737 N N . ASP A 1 482 ? -23.482 -13.166 1.654 1.00 95.81 482 ASP A N 1
ATOM 3738 C CA . ASP A 1 482 ? -24.023 -14.105 2.634 1.00 95.81 482 ASP A CA 1
ATOM 3739 C C . ASP A 1 482 ? -25.299 -13.565 3.284 1.00 95.81 482 ASP A C 1
ATOM 3741 O O . ASP A 1 482 ? -26.280 -14.303 3.399 1.00 95.81 482 ASP A O 1
ATOM 3745 N N . GLU A 1 483 ? -25.340 -12.266 3.589 1.00 95.12 483 GLU A N 1
ATOM 3746 C CA . GLU A 1 483 ? -26.530 -11.591 4.112 1.00 95.12 483 GLU A CA 1
ATOM 3747 C C . GLU A 1 483 ? -27.733 -11.722 3.160 1.00 95.12 483 GLU A C 1
ATOM 3749 O O . GLU A 1 483 ? -28.807 -12.172 3.575 1.00 95.12 483 GLU A O 1
ATOM 3754 N N . ILE A 1 484 ? -27.564 -11.393 1.870 1.00 95.50 484 ILE A N 1
ATOM 3755 C CA . ILE A 1 484 ? -28.667 -11.469 0.898 1.00 95.50 484 ILE A CA 1
ATOM 3756 C C . ILE A 1 484 ? -29.103 -12.903 0.617 1.00 95.50 484 ILE A C 1
ATOM 3758 O O . ILE A 1 484 ? -30.278 -13.138 0.345 1.00 95.50 484 ILE A O 1
ATOM 3762 N N . LYS A 1 485 ? -28.193 -13.883 0.697 1.00 94.56 485 LYS A N 1
ATOM 3763 C CA . LYS A 1 485 ? -28.546 -15.301 0.551 1.00 94.56 485 LYS A CA 1
ATOM 3764 C C . LYS A 1 485 ? -29.364 -15.775 1.754 1.00 94.56 485 LYS A C 1
ATOM 3766 O O . LYS A 1 485 ? -30.412 -16.397 1.551 1.00 94.56 485 LYS A O 1
ATOM 3771 N N . ALA A 1 486 ? -28.934 -15.428 2.968 1.00 95.44 486 ALA A N 1
ATOM 3772 C CA . ALA A 1 486 ? -29.536 -15.875 4.223 1.00 95.44 486 ALA A CA 1
ATOM 3773 C C . ALA A 1 486 ? -30.903 -15.237 4.522 1.00 95.44 486 ALA A C 1
ATOM 3775 O O . ALA A 1 486 ? -31.754 -15.895 5.117 1.00 95.44 486 ALA A O 1
ATOM 3776 N N . ASN A 1 487 ? -31.146 -13.989 4.104 1.00 95.06 487 ASN A N 1
ATOM 3777 C CA . ASN A 1 487 ? -32.382 -13.274 4.436 1.00 95.06 487 ASN A CA 1
ATOM 3778 C C . ASN A 1 487 ? -33.379 -13.229 3.254 1.00 95.06 487 ASN A C 1
ATOM 3780 O O . ASN A 1 487 ? -33.156 -12.471 2.306 1.00 95.06 487 ASN A O 1
ATOM 3784 N N . PRO A 1 488 ? -34.489 -14.000 3.271 1.00 93.25 488 PRO A N 1
ATOM 3785 C CA . PRO A 1 488 ? -35.467 -14.057 2.173 1.00 93.25 488 PRO A CA 1
ATOM 3786 C C . PRO A 1 488 ? -36.242 -12.755 1.942 1.00 93.25 488 PRO A C 1
ATOM 3788 O O . PRO A 1 488 ? -36.878 -12.611 0.894 1.00 93.25 488 PRO A O 1
ATOM 3791 N N . ASP A 1 489 ? -36.207 -11.824 2.893 1.00 96.75 489 ASP A N 1
ATOM 3792 C CA . ASP A 1 489 ? -36.870 -10.529 2.779 1.00 96.75 489 ASP A CA 1
ATOM 3793 C C . ASP A 1 489 ? -35.945 -9.438 2.238 1.00 96.75 489 ASP A C 1
ATOM 3795 O O . ASP A 1 489 ? -36.454 -8.428 1.766 1.00 96.75 489 ASP A O 1
ATOM 3799 N N . LEU A 1 490 ? -34.621 -9.647 2.239 1.00 97.25 490 LEU A N 1
ATOM 3800 C CA . LEU A 1 490 ? -33.643 -8.757 1.607 1.00 97.25 490 LEU A CA 1
ATOM 3801 C C . LEU A 1 490 ? -33.603 -9.022 0.094 1.00 97.25 490 LEU A C 1
ATOM 3803 O O . LEU A 1 490 ? -33.189 -10.093 -0.357 1.00 97.25 490 LEU A O 1
ATOM 3807 N N . THR A 1 491 ? -34.056 -8.051 -0.698 1.00 96.25 491 THR A N 1
ATOM 3808 C CA . THR A 1 491 ? -34.212 -8.195 -2.154 1.00 96.25 491 THR A CA 1
ATOM 3809 C C . THR A 1 491 ? -33.067 -7.576 -2.946 1.00 96.25 491 THR A C 1
ATOM 3811 O O . THR A 1 491 ? -32.732 -8.087 -4.015 1.00 96.25 491 THR A O 1
ATOM 3814 N N . ALA A 1 492 ? -32.467 -6.494 -2.444 1.00 97.00 492 ALA A N 1
ATOM 3815 C CA . ALA A 1 492 ? -31.341 -5.825 -3.090 1.00 97.00 492 ALA A CA 1
ATOM 3816 C C . ALA A 1 492 ? -30.428 -5.120 -2.079 1.00 97.00 492 ALA A C 1
ATOM 3818 O O . ALA A 1 492 ? -30.877 -4.674 -1.019 1.00 97.00 492 ALA A O 1
ATOM 3819 N N . VAL A 1 493 ? -29.156 -4.988 -2.449 1.00 98.12 493 VAL A N 1
ATOM 3820 C CA . VAL A 1 493 ? -28.128 -4.257 -1.705 1.00 98.12 493 VAL A CA 1
ATOM 3821 C C . VAL A 1 493 ? -27.427 -3.278 -2.643 1.00 98.12 493 VAL A C 1
ATOM 3823 O O . VAL A 1 493 ? -27.017 -3.655 -3.742 1.00 98.12 493 VAL A O 1
ATOM 3826 N N . TYR A 1 494 ? -27.267 -2.035 -2.184 1.00 97.81 494 TYR A N 1
ATOM 3827 C CA . TYR A 1 494 ? -26.418 -1.017 -2.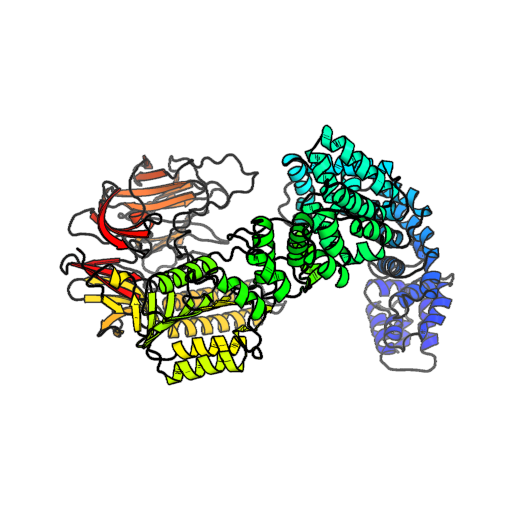805 1.00 97.81 494 TYR A CA 1
ATOM 3828 C C . TYR A 1 494 ? -25.409 -0.551 -1.767 1.00 97.81 494 TYR A C 1
ATOM 3830 O O . TYR A 1 494 ? -25.822 -0.119 -0.693 1.00 97.81 494 TYR A O 1
ATOM 3838 N N . ALA A 1 495 ? -24.113 -0.636 -2.040 1.00 96.75 495 ALA A N 1
ATOM 3839 C CA . ALA A 1 495 ? -23.119 -0.284 -1.034 1.00 96.75 495 ALA A CA 1
ATOM 3840 C C . ALA A 1 495 ? -21.882 0.381 -1.616 1.00 96.75 495 ALA A C 1
ATOM 3842 O O . ALA A 1 495 ? -21.411 -0.005 -2.680 1.00 96.75 495 ALA A O 1
ATOM 3843 N N . VAL A 1 496 ? -21.349 1.342 -0.870 1.00 94.19 496 VAL A N 1
ATOM 3844 C CA . VAL A 1 496 ? -19.991 1.853 -1.022 1.00 94.19 496 VAL A CA 1
ATOM 3845 C C . VAL A 1 496 ? -19.117 1.094 -0.032 1.00 94.19 496 VAL A C 1
ATOM 3847 O O . VAL A 1 496 ? -19.331 1.155 1.182 1.00 94.19 496 VAL A O 1
ATOM 3850 N N . LEU A 1 497 ? -18.170 0.337 -0.570 1.00 93.12 497 LEU A N 1
ATOM 3851 C CA . LEU A 1 497 ? -17.218 -0.481 0.163 1.00 93.12 497 LEU A CA 1
ATOM 3852 C C . LEU A 1 497 ? -15.853 0.199 0.068 1.00 93.12 497 LEU A C 1
ATOM 3854 O O . LEU A 1 497 ? -15.312 0.244 -1.032 1.00 93.12 497 LEU A O 1
ATOM 3858 N N . PRO A 1 498 ? -15.289 0.741 1.151 1.00 90.19 498 PRO A N 1
ATOM 3859 C CA . PRO A 1 498 ? -13.882 1.110 1.171 1.00 90.19 498 PRO A CA 1
ATOM 3860 C C . PRO A 1 498 ? -13.014 -0.140 1.362 1.00 90.19 498 PRO A C 1
ATOM 3862 O O . PRO A 1 498 ? -13.440 -1.113 1.986 1.00 90.19 498 PRO A O 1
ATOM 3865 N N . ASP A 1 499 ? -11.773 -0.111 0.879 1.00 85.12 499 ASP A N 1
ATOM 3866 C CA . ASP A 1 499 ? -10.735 -1.074 1.267 1.00 85.12 499 ASP A CA 1
ATOM 3867 C C . ASP A 1 499 ? -10.180 -0.724 2.656 1.00 85.12 499 ASP A C 1
ATOM 3869 O O . ASP A 1 499 ? -9.002 -0.436 2.841 1.00 85.12 499 ASP A O 1
ATOM 3873 N N . ALA A 1 500 ? -11.086 -0.662 3.630 1.00 83.31 500 ALA A N 1
ATOM 3874 C CA . ALA A 1 500 ? -10.827 -0.327 5.018 1.00 83.31 500 ALA A CA 1
ATOM 3875 C C . ALA A 1 500 ? -11.815 -1.077 5.921 1.00 83.31 500 ALA A C 1
ATOM 3877 O O . ALA A 1 500 ? -12.924 -1.421 5.510 1.00 83.31 500 ALA A O 1
ATOM 3878 N N . LYS A 1 501 ? -11.432 -1.289 7.185 1.00 78.81 501 LYS A N 1
ATOM 3879 C CA . LYS A 1 501 ? -12.268 -1.964 8.201 1.00 78.81 501 LYS A CA 1
ATOM 3880 C C . LYS A 1 501 ? -13.507 -1.144 8.617 1.00 78.81 501 LYS A C 1
ATOM 3882 O O . LYS A 1 501 ? -14.367 -1.658 9.332 1.00 78.81 501 LYS A O 1
ATOM 3887 N N . SER A 1 502 ? -13.586 0.123 8.215 1.00 80.31 502 SER A N 1
ATOM 3888 C CA . SER A 1 502 ? -14.636 1.080 8.571 1.00 80.31 502 SER A CA 1
ATOM 3889 C C . SER A 1 502 ? -15.023 1.959 7.383 1.00 80.31 502 SER A C 1
ATOM 3891 O O . SER A 1 502 ? -14.344 1.990 6.361 1.00 80.31 502 SER A O 1
ATOM 3893 N N . GLY A 1 503 ? -16.137 2.681 7.512 1.00 87.25 503 GLY A N 1
ATOM 3894 C CA . GLY A 1 503 ? -16.613 3.623 6.500 1.00 87.25 503 GLY A CA 1
ATOM 3895 C C . GLY A 1 503 ? -17.558 3.012 5.464 1.00 87.25 503 GLY A C 1
ATOM 3896 O O . GLY A 1 503 ? -18.009 3.719 4.562 1.00 87.25 503 GLY A O 1
ATOM 3897 N N . GLN A 1 504 ? -17.892 1.722 5.591 1.00 92.25 504 GLN A N 1
ATOM 3898 C CA . GLN A 1 504 ? -18.836 1.047 4.703 1.00 92.25 504 GLN A CA 1
ATOM 3899 C C . GLN A 1 504 ? -20.217 1.709 4.790 1.00 92.25 504 GLN A C 1
ATOM 3901 O O . GLN A 1 504 ? -20.770 1.888 5.877 1.00 92.25 504 GLN A O 1
ATOM 3906 N N . GLN A 1 505 ? -20.807 2.028 3.639 1.00 95.19 505 GLN A N 1
ATOM 3907 C CA . GLN A 1 505 ? -22.146 2.611 3.561 1.00 95.19 505 GLN A CA 1
ATOM 3908 C C . GLN A 1 505 ? -23.055 1.686 2.758 1.00 95.19 505 GLN A C 1
ATOM 3910 O O . GLN A 1 505 ? -22.743 1.355 1.618 1.00 95.19 505 GLN A O 1
ATOM 3915 N N . VAL A 1 506 ? -24.173 1.244 3.336 1.00 97.19 506 VAL A N 1
ATOM 3916 C CA . VAL A 1 506 ? -25.012 0.174 2.775 1.00 97.19 506 VAL A CA 1
ATOM 3917 C C . VAL A 1 506 ? -26.480 0.580 2.788 1.00 97.19 506 VAL A C 1
ATOM 3919 O O . VAL A 1 506 ? -27.031 0.922 3.829 1.00 97.19 506 VAL A O 1
ATOM 3922 N N . ILE A 1 507 ? -27.139 0.477 1.640 1.00 98.06 507 ILE A N 1
ATOM 3923 C CA . ILE A 1 507 ? -28.589 0.562 1.483 1.00 98.06 507 ILE A CA 1
ATOM 3924 C C . ILE A 1 507 ? -29.116 -0.857 1.275 1.00 98.06 507 ILE A C 1
ATOM 3926 O O . ILE A 1 507 ? -28.804 -1.517 0.282 1.00 98.06 507 ILE A O 1
ATOM 3930 N N . ARG A 1 508 ? -29.934 -1.316 2.217 1.00 98.06 508 ARG A N 1
ATOM 3931 C CA . ARG A 1 508 ? -30.610 -2.613 2.205 1.00 98.06 508 ARG A CA 1
ATOM 3932 C C . ARG A 1 508 ? -32.070 -2.413 1.836 1.00 98.06 508 ARG A C 1
ATOM 3934 O O . ARG A 1 508 ? -32.788 -1.691 2.528 1.00 98.06 508 ARG A O 1
ATOM 3941 N N . VAL A 1 509 ? -32.511 -3.054 0.762 1.00 98.00 509 VAL A N 1
ATOM 3942 C CA . VAL A 1 509 ? -33.908 -3.019 0.316 1.00 98.00 509 VAL A CA 1
ATOM 3943 C C . VAL A 1 509 ? -34.578 -4.312 0.751 1.00 98.00 509 VAL A C 1
ATOM 3945 O O . VAL A 1 509 ? -34.286 -5.375 0.204 1.00 98.00 509 VAL A O 1
ATOM 3948 N N . TYR A 1 510 ? -35.459 -4.216 1.741 1.00 97.62 510 TYR A N 1
ATOM 3949 C CA . TYR A 1 510 ? -36.320 -5.310 2.169 1.00 97.62 510 TYR A CA 1
ATOM 3950 C C . TYR A 1 510 ? -37.686 -5.219 1.480 1.00 97.62 510 TYR A C 1
ATOM 3952 O O . TYR A 1 510 ? -38.045 -4.181 0.924 1.00 97.62 510 TYR A O 1
ATOM 3960 N N . LYS A 1 511 ? -38.485 -6.288 1.562 1.00 95.94 511 LYS A N 1
ATOM 3961 C CA . LYS A 1 511 ? -39.865 -6.310 1.039 1.00 95.94 511 LYS A CA 1
ATOM 3962 C C . LYS A 1 511 ? -40.760 -5.201 1.608 1.00 95.94 511 LYS A C 1
ATOM 3964 O O . LYS A 1 511 ? -41.672 -4.760 0.918 1.00 95.94 511 LYS A O 1
ATOM 3969 N N . ASP A 1 512 ? -40.528 -4.784 2.851 1.00 96.25 512 ASP A N 1
ATOM 3970 C CA . ASP A 1 512 ? -41.385 -3.864 3.608 1.00 96.25 512 ASP A CA 1
ATOM 3971 C C . ASP A 1 512 ? -40.725 -2.515 3.947 1.00 96.25 512 ASP A C 1
ATOM 3973 O O . ASP A 1 512 ? -41.420 -1.575 4.334 1.00 96.25 512 ASP A O 1
ATOM 3977 N N . LYS A 1 513 ? -39.397 -2.392 3.819 1.00 97.06 513 LYS A N 1
ATOM 3978 C CA . LYS A 1 513 ? -38.647 -1.188 4.214 1.00 97.06 513 LYS A CA 1
ATOM 3979 C C . LYS A 1 513 ? -37.300 -1.065 3.508 1.00 97.06 513 LYS A C 1
ATOM 3981 O O . LYS A 1 513 ? -36.747 -2.040 3.009 1.00 97.06 513 LYS A O 1
ATOM 3986 N N . ILE A 1 514 ? -36.724 0.134 3.547 1.00 97.81 514 ILE A N 1
ATOM 3987 C CA . ILE A 1 514 ? -35.393 0.425 3.005 1.00 97.81 514 ILE A CA 1
ATOM 3988 C C . ILE A 1 514 ? -34.543 0.988 4.136 1.00 97.81 514 ILE A C 1
ATOM 3990 O O . ILE A 1 514 ? -34.926 1.969 4.765 1.00 97.81 514 ILE A O 1
ATOM 3994 N N . VAL A 1 515 ? -33.406 0.362 4.422 1.00 96.94 515 VAL A N 1
ATOM 3995 C CA . VAL A 1 515 ? -32.541 0.735 5.546 1.00 96.94 515 VAL A CA 1
ATOM 3996 C C . VAL A 1 515 ? -31.197 1.198 5.017 1.00 96.94 515 VAL A C 1
ATOM 3998 O O . VAL A 1 515 ? -30.537 0.473 4.280 1.00 96.94 515 VAL A O 1
ATOM 4001 N N . PHE A 1 516 ? -30.790 2.396 5.418 1.00 97.19 516 PHE A N 1
ATOM 4002 C CA . PHE A 1 516 ? -29.432 2.883 5.248 1.00 97.19 516 PHE A CA 1
ATOM 4003 C C . PHE A 1 516 ? -28.621 2.591 6.508 1.00 97.19 516 PHE A C 1
ATOM 4005 O O . PHE A 1 516 ? -29.094 2.838 7.620 1.00 97.19 516 PHE A O 1
ATOM 4012 N N . THR A 1 517 ? -27.401 2.101 6.328 1.00 95.62 517 THR A N 1
ATOM 4013 C CA . THR A 1 517 ? -26.446 1.815 7.394 1.00 95.62 517 THR A CA 1
ATOM 4014 C C . THR A 1 517 ? -25.089 2.420 7.056 1.00 95.62 517 THR A C 1
ATOM 4016 O O . THR A 1 517 ? -24.584 2.219 5.955 1.00 95.62 517 THR A O 1
ATOM 4019 N N . PHE A 1 518 ? -24.485 3.099 8.023 1.00 94.62 518 PHE A N 1
ATOM 4020 C CA . PHE A 1 518 ? -23.103 3.563 7.999 1.00 94.62 518 PHE A CA 1
ATOM 4021 C C . PHE A 1 518 ? -22.315 2.789 9.062 1.00 94.62 518 PHE A C 1
ATOM 4023 O O . PHE A 1 518 ? -22.611 2.917 10.251 1.00 94.62 518 PHE A O 1
ATOM 4030 N N . GLU A 1 519 ? -21.375 1.939 8.647 1.00 90.75 519 GLU A N 1
ATOM 4031 C CA . GLU A 1 519 ? -20.506 1.181 9.557 1.00 90.75 519 GLU A CA 1
ATOM 4032 C C . GLU A 1 519 ? -19.324 2.073 9.974 1.00 90.75 519 GLU A C 1
ATOM 4034 O O . GLU A 1 519 ? -18.424 2.342 9.179 1.00 90.75 519 GLU A O 1
ATOM 4039 N N . GLU A 1 520 ? -19.349 2.564 11.217 1.00 86.75 520 GLU A N 1
ATOM 4040 C CA . GLU A 1 520 ? -18.281 3.409 11.777 1.00 86.75 520 GLU A CA 1
ATOM 4041 C C . GLU A 1 520 ? -17.039 2.581 12.111 1.00 86.75 520 GLU A C 1
ATOM 4043 O O . GLU A 1 520 ? -15.920 3.063 11.972 1.00 86.75 520 GLU A O 1
ATOM 4048 N N . ASP A 1 521 ? -17.244 1.333 12.533 1.00 84.62 521 ASP A N 1
ATOM 4049 C CA . ASP A 1 521 ? -16.218 0.324 12.776 1.00 84.62 521 ASP A CA 1
ATOM 4050 C C . ASP A 1 521 ? -16.868 -1.072 12.844 1.00 84.62 521 ASP A C 1
ATOM 4052 O O . ASP A 1 521 ? -18.060 -1.256 12.576 1.00 84.62 521 ASP A O 1
ATOM 4056 N N . THR A 1 522 ? -16.083 -2.086 13.206 1.00 80.44 522 THR A N 1
ATOM 4057 C CA . THR A 1 522 ? -16.547 -3.475 13.284 1.00 80.44 522 THR A CA 1
ATOM 4058 C C . THR A 1 522 ? -17.640 -3.697 14.338 1.00 80.44 522 THR A C 1
ATOM 4060 O O . THR A 1 522 ? -18.456 -4.609 14.172 1.00 80.44 522 THR A O 1
ATOM 4063 N N . ALA A 1 523 ? -17.709 -2.870 15.386 1.00 85.56 523 ALA A N 1
ATOM 4064 C CA . ALA A 1 523 ? -18.649 -2.987 16.500 1.00 85.56 523 ALA A CA 1
ATOM 4065 C C . ALA A 1 523 ? -19.822 -1.988 16.431 1.00 85.56 523 ALA A C 1
ATOM 4067 O O . ALA A 1 523 ? -20.903 -2.290 16.957 1.00 85.56 523 ALA A O 1
ATOM 4068 N N . ARG A 1 524 ? -19.645 -0.825 15.790 1.00 89.00 524 ARG A N 1
ATOM 4069 C CA . ARG A 1 524 ? -20.616 0.279 15.731 1.00 89.00 524 ARG A CA 1
ATOM 4070 C C . ARG A 1 524 ? -21.109 0.554 14.323 1.00 89.00 524 ARG A C 1
ATOM 4072 O O . ARG A 1 524 ? -20.356 0.635 13.357 1.00 89.00 524 ARG A O 1
ATOM 4079 N N . TYR A 1 525 ? -22.407 0.793 14.234 1.00 92.06 525 TYR A N 1
ATOM 4080 C CA . TYR A 1 525 ? -23.018 1.299 13.021 1.00 92.06 525 TYR A CA 1
ATOM 4081 C C . TYR A 1 525 ? -24.134 2.273 13.358 1.00 92.06 525 TYR A C 1
ATOM 4083 O O . TYR A 1 525 ? -24.745 2.232 14.426 1.00 92.06 525 TYR A O 1
ATOM 4091 N N . ARG A 1 526 ? -24.416 3.157 12.417 1.00 92.88 526 ARG A N 1
ATOM 4092 C CA . ARG A 1 526 ? -25.544 4.072 12.463 1.00 92.88 526 ARG A CA 1
ATOM 4093 C C . ARG A 1 526 ? -26.549 3.657 11.410 1.00 92.88 526 ARG A C 1
ATOM 4095 O O . ARG A 1 526 ? -26.162 3.357 10.286 1.00 92.88 526 ARG A O 1
ATOM 4102 N N . GLU A 1 527 ? -27.832 3.631 11.753 1.00 94.88 527 GLU A N 1
ATOM 4103 C CA . GLU A 1 527 ? -28.879 3.263 10.796 1.00 94.88 527 GLU A CA 1
ATOM 4104 C C . GLU A 1 527 ? -30.045 4.250 10.770 1.00 94.88 527 GLU A C 1
ATOM 4106 O O . GLU A 1 527 ? -30.388 4.869 11.781 1.00 94.88 527 GLU A O 1
ATOM 4111 N N . LYS A 1 528 ? -30.697 4.349 9.610 1.00 95.06 528 LYS A N 1
ATOM 4112 C CA . LYS A 1 528 ? -32.015 4.974 9.460 1.00 95.06 528 LYS A CA 1
ATOM 4113 C C . LYS A 1 528 ? -32.845 4.234 8.413 1.00 95.06 528 LYS A C 1
ATOM 4115 O O . LYS A 1 528 ? -32.307 3.592 7.516 1.00 95.06 528 LYS A O 1
ATOM 4120 N N . THR A 1 529 ? -34.168 4.331 8.515 1.00 95.88 529 THR A N 1
ATOM 4121 C CA . THR A 1 529 ? -35.064 3.897 7.431 1.00 95.88 529 THR A CA 1
ATOM 4122 C C . THR A 1 529 ? -35.173 5.029 6.416 1.00 95.88 529 THR A C 1
ATOM 4124 O O . THR A 1 529 ? -35.511 6.147 6.799 1.00 95.88 529 THR A O 1
ATOM 4127 N N . LEU A 1 530 ? -34.866 4.752 5.150 1.00 95.69 530 LEU A N 1
ATOM 4128 C CA . LEU A 1 530 ? -35.047 5.707 4.062 1.00 95.69 530 LEU A CA 1
ATOM 4129 C C . LEU A 1 530 ? -36.524 5.800 3.695 1.00 95.69 530 LEU A C 1
ATOM 4131 O O . LEU A 1 530 ? -37.236 4.795 3.626 1.00 95.69 530 LEU A O 1
ATOM 4135 N N . THR A 1 531 ? -36.976 7.013 3.407 1.00 94.62 531 THR A N 1
ATOM 4136 C CA . THR A 1 531 ? -38.272 7.232 2.773 1.00 94.62 531 THR A CA 1
ATOM 4137 C C . THR A 1 531 ? -38.261 6.683 1.346 1.00 94.62 531 THR A C 1
ATOM 4139 O O . THR A 1 531 ? -37.223 6.631 0.680 1.00 94.62 531 THR A O 1
ATOM 4142 N N . ALA A 1 532 ? -39.443 6.335 0.831 1.00 94.06 532 ALA A N 1
ATOM 4143 C CA . ALA A 1 532 ? -39.587 5.932 -0.567 1.00 94.06 532 ALA A CA 1
ATOM 4144 C C . ALA A 1 532 ? -39.035 7.001 -1.527 1.00 94.06 532 ALA A C 1
ATOM 4146 O O . ALA A 1 532 ? -38.431 6.658 -2.539 1.00 94.06 532 ALA A O 1
ATOM 4147 N N . LYS A 1 533 ? -39.180 8.291 -1.182 1.00 95.19 533 LYS A N 1
ATOM 4148 C CA . LYS A 1 533 ? -38.711 9.399 -2.018 1.00 95.19 533 LYS A CA 1
ATOM 4149 C C . LYS A 1 533 ? -37.188 9.544 -2.032 1.00 95.19 533 LYS A C 1
ATOM 4151 O O . LYS A 1 533 ? -36.618 9.762 -3.097 1.00 95.19 533 LYS A O 1
ATOM 4156 N N . GLU A 1 534 ? -36.530 9.406 -0.880 1.00 95.19 534 GLU A N 1
ATOM 4157 C CA . GLU A 1 534 ? -35.061 9.395 -0.797 1.00 95.19 534 GLU A CA 1
ATOM 4158 C C . GLU A 1 534 ? -34.474 8.286 -1.678 1.00 95.19 534 GLU A C 1
ATOM 4160 O O . GLU A 1 534 ? -33.579 8.544 -2.486 1.00 95.19 534 GLU A O 1
ATOM 4165 N N . PHE A 1 535 ? -35.017 7.069 -1.570 1.00 96.12 535 PHE A N 1
ATOM 4166 C CA . PHE A 1 535 ? -34.545 5.941 -2.366 1.00 96.12 535 PHE A CA 1
ATOM 4167 C C . PHE A 1 535 ? -34.874 6.086 -3.855 1.00 96.12 535 PHE A C 1
ATOM 4169 O O . PHE A 1 535 ? -34.015 5.815 -4.687 1.00 96.12 535 PHE A O 1
ATOM 4176 N N . GLU A 1 536 ? -36.078 6.545 -4.209 1.00 96.69 536 GLU A N 1
ATOM 4177 C CA . GLU A 1 536 ? -36.462 6.787 -5.605 1.00 96.69 536 GLU A CA 1
ATOM 4178 C C . GLU A 1 536 ? -35.514 7.792 -6.277 1.00 96.69 536 GLU A C 1
ATOM 4180 O O . GLU A 1 536 ? -35.066 7.562 -7.398 1.00 96.69 536 GLU A O 1
ATOM 4185 N N . ASN A 1 537 ? -35.158 8.883 -5.591 1.00 96.25 537 ASN A N 1
ATOM 4186 C CA . ASN A 1 537 ? -34.224 9.876 -6.123 1.00 96.25 537 ASN A CA 1
ATOM 4187 C C . ASN A 1 537 ? -32.830 9.271 -6.369 1.00 96.25 537 ASN A C 1
ATOM 4189 O O . ASN A 1 537 ? -32.255 9.474 -7.440 1.00 96.25 537 ASN A O 1
ATOM 4193 N N . PHE A 1 538 ? -32.319 8.488 -5.414 1.00 96.50 538 PHE A N 1
ATOM 4194 C CA . PHE A 1 538 ? -31.057 7.758 -5.560 1.00 96.50 538 PHE A CA 1
ATOM 4195 C C . PHE A 1 538 ? -31.105 6.752 -6.718 1.00 96.50 538 PHE A C 1
ATOM 4197 O O . PHE A 1 538 ? -30.222 6.740 -7.573 1.00 96.50 538 PHE A O 1
ATOM 4204 N N . TYR A 1 539 ? -32.158 5.942 -6.795 1.00 96.31 539 TYR A N 1
ATOM 4205 C CA . TYR A 1 539 ? -32.311 4.925 -7.831 1.00 96.31 539 TYR A CA 1
ATOM 4206 C C . TYR A 1 539 ? -32.437 5.544 -9.232 1.00 96.31 539 TYR A C 1
ATOM 4208 O O . TYR A 1 539 ? -31.764 5.111 -10.169 1.00 96.31 539 TYR A O 1
ATOM 4216 N N . ASN A 1 540 ? -33.214 6.623 -9.369 1.00 96.88 540 ASN A N 1
ATOM 4217 C CA . ASN A 1 540 ? -33.309 7.388 -10.612 1.00 96.88 540 ASN A CA 1
ATOM 4218 C C . ASN A 1 540 ? -31.961 7.998 -11.008 1.00 96.88 540 ASN A C 1
ATOM 4220 O O . ASN A 1 540 ? -31.631 8.025 -12.193 1.00 96.88 540 ASN A O 1
ATOM 4224 N N . PHE A 1 541 ? -31.157 8.458 -10.044 1.00 95.81 541 PHE A N 1
ATOM 4225 C CA . PHE A 1 541 ? -29.793 8.902 -10.318 1.00 95.81 541 PHE A CA 1
ATOM 4226 C C . PHE A 1 541 ? -28.937 7.768 -10.900 1.00 95.81 541 PHE A C 1
ATOM 4228 O O . PHE A 1 541 ? -28.272 8.000 -11.912 1.00 95.81 541 PHE A O 1
ATOM 4235 N N . LEU A 1 542 ? -28.995 6.554 -10.335 1.00 94.94 542 LEU A N 1
ATOM 4236 C CA . LEU A 1 542 ? -28.244 5.407 -10.860 1.00 94.94 542 LEU A CA 1
ATOM 4237 C C . LEU A 1 542 ? -28.604 5.101 -12.322 1.00 94.94 542 LEU A C 1
ATOM 4239 O O . LEU A 1 542 ? -27.709 4.920 -13.151 1.00 94.94 542 LEU A O 1
ATOM 4243 N N . ILE A 1 543 ? -29.904 5.087 -12.641 1.00 94.25 543 ILE A N 1
ATOM 4244 C CA . ILE A 1 543 ? -30.413 4.807 -13.992 1.00 94.25 543 ILE A CA 1
ATOM 4245 C C . ILE A 1 543 ? -30.033 5.922 -14.969 1.00 94.25 543 ILE A C 1
ATOM 4247 O O . ILE A 1 543 ? -29.441 5.653 -16.014 1.00 94.25 543 ILE A O 1
ATOM 4251 N N . ASN A 1 544 ? -30.343 7.177 -14.631 1.00 94.94 544 ASN A N 1
ATOM 4252 C CA . ASN A 1 544 ? -30.143 8.321 -15.528 1.00 94.94 544 ASN A CA 1
ATOM 4253 C C . ASN A 1 544 ? -28.670 8.527 -15.893 1.00 94.94 544 ASN A C 1
ATOM 4255 O O . ASN A 1 544 ? -28.364 9.029 -16.972 1.00 94.94 544 ASN A O 1
ATOM 4259 N N . ASN A 1 545 ? -27.765 8.117 -15.005 1.00 92.38 545 ASN A N 1
ATOM 4260 C CA . ASN A 1 545 ? -26.328 8.238 -15.200 1.00 92.38 545 ASN A CA 1
ATOM 4261 C C . ASN A 1 545 ? -25.653 6.938 -15.654 1.00 92.38 545 ASN A C 1
ATOM 4263 O O . ASN A 1 545 ? -24.434 6.923 -15.807 1.00 92.38 545 ASN A O 1
ATOM 4267 N N . LYS A 1 546 ? -26.420 5.860 -15.880 1.00 92.00 546 LYS A N 1
ATOM 4268 C CA . LYS A 1 546 ? -25.913 4.548 -16.315 1.00 92.00 546 LYS A CA 1
ATOM 4269 C C . LYS A 1 546 ? -24.739 4.063 -15.459 1.00 92.00 546 LYS A C 1
ATOM 4271 O O . LYS A 1 546 ? -23.714 3.629 -15.985 1.00 92.00 546 LYS A O 1
ATOM 4276 N N . ILE A 1 547 ? -24.879 4.166 -14.133 1.00 89.75 547 ILE A N 1
ATOM 4277 C CA . ILE A 1 547 ? -23.803 3.820 -13.189 1.00 89.75 547 ILE A CA 1
ATOM 4278 C C . ILE A 1 547 ? -23.340 2.367 -13.381 1.00 89.75 547 ILE A C 1
ATOM 4280 O O . ILE A 1 547 ? -22.154 2.071 -13.276 1.00 89.75 547 ILE A O 1
ATOM 4284 N N . ASP A 1 548 ? -24.257 1.468 -13.740 1.00 86.56 548 ASP A N 1
ATOM 4285 C CA . ASP A 1 548 ? -23.985 0.056 -14.035 1.00 86.56 548 ASP A CA 1
ATOM 4286 C C . ASP A 1 548 ? -23.044 -0.175 -15.237 1.00 86.56 548 ASP A C 1
ATOM 4288 O O . ASP A 1 548 ? -22.409 -1.229 -15.353 1.00 86.56 548 ASP A O 1
ATOM 4292 N N . SER A 1 549 ? -22.957 0.813 -16.126 1.00 87.81 549 SER A N 1
ATOM 4293 C CA . SER A 1 549 ? -22.207 0.793 -17.379 1.00 87.81 549 SER A CA 1
ATOM 4294 C C . SER A 1 549 ? -20.897 1.575 -17.289 1.00 87.81 549 SER A C 1
ATOM 4296 O O . SER A 1 549 ? -20.182 1.680 -18.285 1.00 87.81 549 SER A O 1
ATOM 4298 N N . LEU A 1 550 ? -20.574 2.131 -16.118 1.00 87.31 550 LEU A N 1
ATOM 4299 C CA . LEU A 1 550 ? -19.323 2.846 -15.925 1.00 87.31 550 LEU A CA 1
ATOM 4300 C C . LEU A 1 550 ? -18.123 1.883 -15.950 1.00 87.31 550 LEU A C 1
ATOM 4302 O O . LEU A 1 550 ? -18.214 0.766 -15.417 1.00 87.31 550 LEU A O 1
ATOM 4306 N N . PRO A 1 551 ? -16.993 2.307 -16.547 1.00 83.88 551 PRO A N 1
ATOM 4307 C CA . PRO A 1 551 ? -15.729 1.602 -16.409 1.00 83.88 551 PRO A CA 1
ATOM 4308 C C . PRO A 1 551 ? -15.158 1.786 -14.989 1.00 83.88 551 PRO A C 1
ATOM 4310 O O . PRO A 1 551 ? -15.622 2.650 -14.239 1.00 83.88 551 PRO A O 1
ATOM 4313 N N . PRO A 1 552 ? -14.129 1.011 -14.611 1.00 82.25 552 PRO A N 1
ATOM 4314 C CA . PRO A 1 552 ? -13.333 1.297 -13.422 1.00 82.25 552 PRO A CA 1
ATOM 4315 C C . PRO A 1 552 ? -12.739 2.709 -13.487 1.00 82.25 552 PRO A C 1
ATOM 4317 O O . PRO A 1 552 ? -12.210 3.108 -14.526 1.00 82.25 552 PRO A O 1
ATOM 4320 N N . PHE A 1 553 ? -12.779 3.441 -12.377 1.00 79.81 553 PHE A N 1
ATOM 4321 C CA . PHE A 1 553 ? -12.114 4.734 -12.240 1.00 79.81 553 PHE A CA 1
ATOM 4322 C C . PHE A 1 553 ? -10.756 4.541 -11.576 1.00 79.81 553 PHE A C 1
ATOM 4324 O O . PHE A 1 553 ? -10.660 3.960 -10.492 1.00 79.81 553 PHE A O 1
ATOM 4331 N N . ASN A 1 554 ? -9.712 5.010 -12.252 1.00 71.56 554 ASN A N 1
ATOM 4332 C CA . ASN A 1 554 ? -8.337 4.933 -11.790 1.00 71.56 554 ASN A CA 1
ATOM 4333 C C . ASN A 1 554 ? -7.653 6.272 -12.051 1.00 71.56 554 ASN A C 1
ATOM 4335 O O . ASN A 1 554 ? -7.132 6.485 -13.143 1.00 71.56 554 ASN A O 1
ATOM 4339 N N . ASP A 1 555 ? -7.707 7.168 -11.072 1.00 66.44 555 ASP A N 1
ATOM 4340 C CA . ASP A 1 555 ? -6.878 8.369 -11.073 1.00 66.44 555 ASP A CA 1
ATOM 4341 C C . ASP A 1 555 ? -5.731 8.199 -10.063 1.00 66.44 555 ASP A C 1
ATOM 4343 O O . ASP A 1 555 ? -5.845 7.445 -9.086 1.00 66.44 555 ASP A O 1
ATOM 4347 N N . PHE A 1 556 ? -4.596 8.844 -10.322 1.00 61.75 556 PHE A N 1
ATOM 4348 C CA . PHE A 1 556 ? -3.433 8.744 -9.444 1.00 61.75 556 PHE A CA 1
ATOM 4349 C C . PHE A 1 556 ? -3.668 9.576 -8.179 1.00 61.75 556 PHE A C 1
ATOM 4351 O O . PHE A 1 556 ? -4.115 10.719 -8.240 1.00 61.75 556 PHE A O 1
ATOM 4358 N N . CYS A 1 557 ? -3.395 8.989 -7.016 1.00 64.44 557 CYS A N 1
ATOM 4359 C CA . CYS A 1 557 ? -3.425 9.670 -5.726 1.00 64.44 557 CYS A CA 1
ATOM 4360 C C . CYS A 1 557 ? -2.616 8.855 -4.722 1.00 64.44 557 CYS A C 1
ATOM 4362 O O . CYS A 1 557 ? -2.813 7.641 -4.615 1.00 64.44 557 CYS A O 1
ATOM 4364 N N . GLU A 1 558 ? -1.722 9.526 -4.003 1.00 54.88 558 GLU A N 1
ATOM 4365 C CA . GLU A 1 558 ? -0.785 8.895 -3.070 1.00 54.88 558 GLU A CA 1
ATOM 4366 C C . GLU A 1 558 ? -1.477 8.383 -1.794 1.00 54.88 558 GLU A C 1
ATOM 4368 O O . GLU A 1 558 ? -1.074 7.353 -1.263 1.00 54.88 558 GLU A O 1
ATOM 4373 N N . GLU A 1 559 ? -2.578 9.014 -1.362 1.00 61.88 559 GLU A N 1
ATOM 4374 C CA . GLU A 1 559 ? -3.251 8.717 -0.080 1.00 61.88 559 GLU A CA 1
ATOM 4375 C C . GLU A 1 559 ? -4.711 8.236 -0.217 1.00 61.88 559 GLU A C 1
ATOM 4377 O O . GLU A 1 559 ? -5.447 8.121 0.762 1.00 61.88 559 GLU A O 1
ATOM 4382 N N . CYS A 1 560 ? -5.184 7.956 -1.433 1.00 66.56 560 CYS A N 1
ATOM 4383 C CA . CYS A 1 560 ? -6.595 7.636 -1.640 1.00 66.56 560 CYS A CA 1
ATOM 4384 C C . CYS A 1 560 ? -6.914 6.163 -1.346 1.00 66.56 560 CYS A C 1
ATOM 4386 O O . CYS A 1 560 ? -6.369 5.251 -1.973 1.00 66.56 560 CYS A O 1
ATOM 4388 N N . VAL A 1 561 ? -7.904 5.935 -0.479 1.00 72.06 561 VAL A N 1
ATOM 4389 C CA . VAL A 1 561 ? -8.488 4.608 -0.239 1.00 72.06 561 VAL A CA 1
ATOM 4390 C C . VAL A 1 561 ? -9.216 4.130 -1.501 1.00 72.06 561 VAL A C 1
ATOM 4392 O O . VAL A 1 561 ? -9.992 4.869 -2.116 1.00 72.06 561 VAL A O 1
ATOM 4395 N N . SER A 1 562 ? -8.972 2.882 -1.904 1.00 83.69 562 SER A N 1
ATOM 4396 C CA . SER A 1 562 ? -9.721 2.252 -2.997 1.00 83.69 562 SER A CA 1
ATOM 4397 C C . SER A 1 562 ? -11.134 1.915 -2.530 1.00 83.69 562 SER A C 1
ATOM 4399 O O . SER A 1 562 ? -11.320 1.408 -1.430 1.00 83.69 562 SER A O 1
ATOM 4401 N N . ASN A 1 563 ? -12.133 2.188 -3.361 1.00 88.44 563 ASN A N 1
ATOM 4402 C CA . ASN A 1 563 ? -13.536 1.939 -3.060 1.00 88.44 563 ASN A CA 1
ATOM 4403 C C . ASN A 1 563 ? -14.184 1.069 -4.146 1.00 88.44 563 ASN A C 1
ATOM 4405 O O . ASN A 1 563 ? -13.786 1.090 -5.310 1.00 88.44 563 ASN A O 1
ATOM 4409 N N . GLU A 1 564 ? -15.241 0.349 -3.793 1.00 91.62 564 GLU A N 1
ATOM 4410 C CA . GLU A 1 564 ? -16.159 -0.281 -4.736 1.00 91.62 564 GLU A CA 1
ATOM 4411 C C . GLU A 1 564 ? -17.580 0.187 -4.470 1.00 91.62 564 GLU A C 1
ATOM 4413 O O . GLU A 1 564 ? -18.062 0.141 -3.341 1.00 91.62 564 GLU A O 1
ATOM 4418 N N . PHE A 1 565 ? -18.285 0.576 -5.525 1.00 94.38 565 PHE A N 1
ATOM 4419 C CA . PHE A 1 565 ? -19.733 0.666 -5.466 1.00 94.38 565 PHE A CA 1
ATOM 4420 C C . PHE A 1 565 ? -20.346 -0.633 -5.980 1.00 94.38 565 PHE A C 1
ATOM 4422 O O . PHE A 1 565 ? -20.174 -0.974 -7.148 1.00 94.38 565 PHE A O 1
ATOM 4429 N N . VAL A 1 566 ? -21.064 -1.360 -5.129 1.00 95.69 566 VAL A N 1
ATOM 4430 C CA . VAL A 1 566 ? -21.741 -2.611 -5.489 1.00 95.69 566 VAL A CA 1
ATOM 4431 C C . VAL A 1 566 ? -23.253 -2.421 -5.538 1.00 95.69 566 VAL A C 1
ATOM 4433 O O . VAL A 1 566 ? -23.834 -1.742 -4.695 1.00 95.69 566 VAL A O 1
ATOM 4436 N N . MET A 1 567 ? -23.895 -3.052 -6.519 1.00 96.00 567 MET A N 1
ATOM 4437 C CA . MET A 1 567 ? -25.348 -3.116 -6.675 1.00 96.00 567 MET A CA 1
ATOM 4438 C C . MET A 1 567 ? -25.742 -4.541 -7.063 1.00 96.00 567 MET A C 1
ATOM 4440 O O . MET A 1 567 ? -25.324 -5.039 -8.110 1.00 96.00 567 MET A O 1
ATOM 4444 N N . PHE A 1 568 ? -26.493 -5.246 -6.219 1.00 96.06 568 PHE A N 1
ATOM 4445 C CA . PHE A 1 568 ? -26.804 -6.650 -6.491 1.00 96.06 568 PHE A CA 1
ATOM 4446 C C . PHE A 1 568 ? -28.045 -7.174 -5.767 1.00 96.06 568 PHE A C 1
ATOM 4448 O O . PHE A 1 568 ? -28.497 -6.629 -4.759 1.00 96.06 568 PHE A O 1
ATOM 4455 N N . GLY A 1 569 ? -28.584 -8.261 -6.320 1.00 94.81 569 GLY A N 1
ATOM 4456 C CA . GLY A 1 569 ? -29.659 -9.066 -5.750 1.00 94.81 569 GLY A CA 1
ATOM 4457 C C . GLY A 1 569 ? -29.250 -10.538 -5.624 1.00 94.81 569 GLY A C 1
ATOM 4458 O O . GLY A 1 569 ? -28.096 -10.910 -5.837 1.00 94.81 569 GLY A O 1
ATOM 4459 N N . ARG A 1 570 ? -30.219 -11.418 -5.347 1.00 91.69 570 ARG A N 1
ATOM 4460 C CA . ARG A 1 570 ? -29.988 -12.880 -5.279 1.00 91.69 570 ARG A CA 1
ATOM 4461 C C . ARG A 1 570 ? -29.479 -13.481 -6.593 1.00 91.69 570 ARG A C 1
ATOM 4463 O O . ARG A 1 570 ? -28.701 -14.428 -6.575 1.00 91.69 570 ARG A O 1
ATOM 4470 N N . VAL A 1 571 ? -29.888 -12.907 -7.723 1.00 92.19 571 VAL A N 1
ATOM 4471 C CA . VAL A 1 571 ? -29.438 -13.303 -9.070 1.00 92.19 571 VAL A CA 1
ATOM 4472 C C . VAL A 1 571 ? -28.045 -12.764 -9.427 1.00 92.19 571 VAL A C 1
ATOM 4474 O O . VAL A 1 571 ? -27.572 -12.981 -10.536 1.00 92.19 571 VAL A O 1
ATOM 4477 N N . GLY A 1 572 ? -27.390 -12.065 -8.494 1.00 93.12 572 GLY A N 1
ATOM 4478 C CA . GLY A 1 572 ? -26.109 -11.399 -8.697 1.00 93.12 572 GLY A CA 1
ATOM 4479 C C . GLY A 1 572 ? -26.246 -9.919 -9.033 1.00 93.12 572 GLY A C 1
ATOM 4480 O O . GLY A 1 572 ? -27.302 -9.309 -8.832 1.00 93.12 572 GLY A O 1
ATOM 4481 N N . GLY A 1 573 ? -25.146 -9.321 -9.480 1.00 93.25 573 GLY A N 1
ATOM 4482 C CA . GLY A 1 573 ? -25.086 -7.900 -9.784 1.00 93.25 573 GLY A CA 1
ATOM 4483 C C . GLY A 1 573 ? -23.720 -7.419 -10.257 1.00 93.25 573 GLY A C 1
ATOM 4484 O O . GLY A 1 573 ? -22.964 -8.150 -10.897 1.00 93.25 573 GLY A O 1
ATOM 4485 N N . ARG A 1 574 ? -23.426 -6.154 -9.966 1.00 92.69 574 ARG A N 1
ATOM 4486 C CA . ARG A 1 574 ? -22.335 -5.367 -10.551 1.00 92.69 574 ARG A CA 1
ATOM 4487 C C . ARG A 1 574 ? -21.548 -4.652 -9.456 1.00 92.69 574 ARG A C 1
ATOM 4489 O O . ARG A 1 574 ? -22.138 -4.187 -8.483 1.00 92.69 574 ARG A O 1
ATOM 4496 N N . ARG A 1 575 ? -20.237 -4.519 -9.652 1.00 92.94 575 ARG A N 1
ATOM 4497 C CA . ARG A 1 575 ? -19.378 -3.566 -8.934 1.00 92.94 575 ARG A CA 1
ATOM 4498 C C . ARG A 1 575 ? -18.886 -2.475 -9.876 1.00 92.94 575 ARG A C 1
ATOM 4500 O O . ARG A 1 575 ? -18.730 -2.741 -11.056 1.00 92.94 575 ARG A O 1
ATOM 4507 N N . VAL A 1 576 ? -18.557 -1.302 -9.364 1.00 91.38 576 VAL A N 1
ATOM 4508 C CA . VAL A 1 576 ? -17.745 -0.295 -10.053 1.00 91.38 576 VAL A CA 1
ATOM 4509 C C . VAL A 1 576 ? -16.567 0.011 -9.143 1.00 91.38 576 VAL A C 1
ATOM 4511 O O . VAL A 1 576 ? -16.772 0.411 -7.999 1.00 91.38 576 VAL A O 1
ATOM 4514 N N . PHE A 1 577 ? -15.348 -0.230 -9.625 1.00 88.12 577 PHE A N 1
ATOM 4515 C CA . PHE A 1 577 ? -14.125 0.036 -8.870 1.00 88.12 577 PHE A CA 1
ATOM 4516 C C . PHE A 1 577 ? -13.741 1.516 -8.981 1.00 88.12 577 PHE A C 1
ATOM 4518 O O . PHE A 1 577 ? -13.763 2.074 -10.079 1.00 88.12 577 PHE A O 1
ATOM 4525 N N . LEU A 1 578 ? -13.399 2.140 -7.855 1.00 85.44 578 LEU A N 1
ATOM 4526 C CA . LEU A 1 578 ? -13.214 3.580 -7.703 1.00 85.44 578 LEU A CA 1
ATOM 4527 C C . LEU A 1 578 ? -11.907 3.865 -6.944 1.00 85.44 578 LEU A C 1
ATOM 4529 O O . LEU A 1 578 ? -11.821 3.624 -5.742 1.00 85.44 578 LEU A O 1
ATOM 4533 N N . ARG A 1 579 ? -10.896 4.417 -7.619 1.00 76.31 579 ARG A N 1
ATOM 4534 C CA . ARG A 1 579 ? -9.653 4.900 -6.995 1.00 76.31 579 ARG A CA 1
ATOM 4535 C C . ARG A 1 579 ? -9.411 6.354 -7.384 1.00 76.31 579 ARG A C 1
ATOM 4537 O O . ARG A 1 579 ? -9.407 6.655 -8.573 1.00 76.31 579 ARG A O 1
ATOM 4544 N N . SER A 1 580 ? -9.202 7.200 -6.369 1.00 64.69 580 SER A N 1
ATOM 4545 C CA . SER A 1 580 ? -9.034 8.659 -6.462 1.00 64.69 580 SER A CA 1
ATOM 4546 C C . SER A 1 580 ? -10.212 9.377 -7.133 1.00 64.69 580 SER A C 1
ATOM 4548 O O . SER A 1 580 ? -10.359 9.401 -8.352 1.00 64.69 580 SER A O 1
ATOM 4550 N N . VAL A 1 581 ? -11.094 9.959 -6.319 1.00 59.19 581 VAL A N 1
ATOM 4551 C CA . VAL A 1 581 ? -12.349 10.575 -6.787 1.00 59.19 581 VAL A CA 1
ATOM 4552 C C . VAL A 1 581 ? -12.320 12.109 -6.726 1.00 59.19 581 VAL A C 1
ATOM 4554 O O . VAL A 1 581 ? -13.340 12.753 -6.927 1.00 59.19 581 VAL A O 1
ATOM 4557 N N . ASN A 1 582 ? -11.162 12.744 -6.523 1.00 55.06 582 ASN A N 1
ATOM 4558 C CA . ASN A 1 582 ? -11.065 14.176 -6.181 1.00 55.06 582 ASN A CA 1
ATOM 4559 C C . ASN A 1 582 ? -11.412 15.179 -7.308 1.00 55.06 582 ASN A C 1
ATOM 4561 O O . ASN A 1 582 ? -11.147 16.370 -7.177 1.00 55.06 582 ASN A O 1
ATOM 4565 N N . ASN A 1 583 ? -12.043 14.751 -8.404 1.00 56.19 583 ASN A N 1
ATOM 4566 C CA . ASN A 1 583 ? -12.509 15.649 -9.459 1.00 56.19 583 ASN A CA 1
ATOM 4567 C C . ASN A 1 583 ? -14.013 15.937 -9.323 1.00 56.19 583 ASN A C 1
ATOM 4569 O O . ASN A 1 583 ? -14.842 15.114 -9.712 1.00 56.19 583 ASN A O 1
ATOM 4573 N N . GLU A 1 584 ? -14.369 17.129 -8.827 1.00 54.41 584 GLU A N 1
ATOM 4574 C CA . GLU A 1 584 ? -15.747 17.627 -8.614 1.00 54.41 584 GLU A CA 1
ATOM 4575 C C . GLU A 1 584 ? -16.701 17.441 -9.814 1.00 54.41 584 GLU A C 1
ATOM 4577 O O . GLU A 1 584 ? -17.921 17.428 -9.652 1.00 54.41 584 GLU A O 1
ATOM 4582 N N . LYS A 1 585 ? -16.180 17.256 -11.035 1.00 57.44 585 LYS A N 1
ATOM 4583 C CA . LYS A 1 585 ? -16.986 17.046 -12.249 1.00 57.44 585 LYS A CA 1
ATOM 4584 C C . LYS A 1 585 ? -17.387 15.586 -12.501 1.00 57.44 585 LYS A C 1
ATOM 4586 O O . LYS A 1 585 ? -18.122 15.326 -13.455 1.00 57.44 585 LYS A O 1
ATOM 4591 N N . ASN A 1 586 ? -16.927 14.631 -11.693 1.00 73.69 586 ASN A N 1
ATOM 4592 C CA . ASN A 1 586 ? -17.194 13.211 -11.907 1.00 73.69 586 ASN A CA 1
ATOM 4593 C C . ASN A 1 586 ? -18.576 12.797 -11.361 1.00 73.69 586 ASN A C 1
ATOM 4595 O O . ASN A 1 586 ? -18.940 13.100 -10.227 1.00 73.69 586 ASN A O 1
ATOM 4599 N N . VAL A 1 587 ? -19.335 12.037 -12.155 1.00 84.44 587 VAL A N 1
ATOM 4600 C CA . VAL A 1 587 ? -20.609 11.415 -11.757 1.00 84.44 587 VAL A CA 1
ATOM 4601 C C . VAL A 1 587 ? -20.487 10.567 -10.485 1.00 84.44 587 VAL A C 1
ATOM 4603 O O . VAL A 1 587 ? -21.432 10.485 -9.703 1.00 84.44 587 VAL A O 1
ATOM 4606 N N . VAL A 1 588 ? -19.311 9.988 -10.236 1.00 83.00 588 VAL A N 1
ATOM 4607 C CA . VAL A 1 588 ? -19.022 9.217 -9.024 1.00 83.00 588 VAL A CA 1
ATOM 4608 C C . VAL A 1 588 ? -19.037 10.100 -7.768 1.00 83.00 588 VAL A C 1
ATOM 4610 O O . VAL A 1 588 ? -19.500 9.651 -6.726 1.00 83.00 588 VAL A O 1
ATOM 4613 N N . ASN A 1 589 ? -18.645 11.375 -7.843 1.00 83.75 589 ASN A N 1
ATOM 4614 C CA . ASN A 1 589 ? -18.724 12.259 -6.673 1.00 83.75 589 ASN A CA 1
ATOM 4615 C C . ASN A 1 589 ? -20.159 12.504 -6.246 1.00 83.75 589 ASN A C 1
ATOM 4617 O O . ASN A 1 589 ? -20.468 12.399 -5.065 1.00 83.75 589 ASN A O 1
ATOM 4621 N N . LYS A 1 590 ? -21.065 12.685 -7.208 1.00 87.44 590 LYS A N 1
ATOM 4622 C CA . LYS A 1 590 ? -22.499 12.772 -6.912 1.00 87.44 590 LYS A CA 1
ATOM 4623 C C . LYS A 1 590 ? -23.033 11.500 -6.256 1.00 87.44 590 LYS A C 1
ATOM 4625 O O . LYS A 1 590 ? -23.907 11.582 -5.401 1.00 87.44 590 LYS A O 1
ATOM 4630 N N . LEU A 1 591 ? -22.509 10.326 -6.622 1.00 90.12 591 LEU A N 1
ATOM 4631 C CA . LEU A 1 591 ? -22.850 9.075 -5.940 1.00 90.12 591 LEU A CA 1
ATOM 4632 C C . LEU A 1 591 ? -22.443 9.132 -4.459 1.00 90.12 591 LEU A C 1
ATOM 4634 O O . LEU A 1 591 ? -23.277 8.849 -3.601 1.00 90.12 591 LEU A O 1
ATOM 4638 N N . PHE A 1 592 ? -21.208 9.540 -4.151 1.00 88.69 592 PHE A N 1
ATOM 4639 C CA . PHE A 1 592 ? -20.764 9.727 -2.764 1.00 88.69 592 PHE A CA 1
ATOM 4640 C C . PHE A 1 592 ? -21.571 10.811 -2.037 1.00 88.69 592 PHE A C 1
ATOM 4642 O O . PHE A 1 592 ? -21.948 10.606 -0.889 1.00 88.69 592 PHE A O 1
ATOM 4649 N N . GLU A 1 593 ? -21.929 11.913 -2.700 1.00 90.31 593 GLU A N 1
ATOM 4650 C CA . GLU A 1 593 ? -22.789 12.959 -2.131 1.00 90.31 593 GLU A CA 1
ATOM 4651 C C . GLU A 1 593 ? -24.167 12.426 -1.717 1.00 90.31 593 GLU A C 1
ATOM 4653 O O . GLU A 1 593 ? -24.679 12.837 -0.676 1.00 90.31 593 GLU A O 1
ATOM 4658 N N . TYR A 1 594 ? -24.767 11.494 -2.471 1.00 92.56 594 TYR A N 1
ATOM 4659 C CA . TYR A 1 594 ? -26.012 10.834 -2.050 1.00 92.56 594 TYR A CA 1
ATOM 4660 C C . TYR A 1 594 ? -25.819 10.064 -0.744 1.00 92.56 594 TYR A C 1
ATOM 4662 O O . TYR A 1 594 ? -26.598 10.236 0.195 1.00 92.56 594 TYR A O 1
ATOM 4670 N N . PHE A 1 595 ? -24.767 9.254 -0.669 1.00 92.94 595 PHE A N 1
ATOM 4671 C CA . PHE A 1 595 ? -24.415 8.486 0.522 1.00 92.94 595 PHE A CA 1
ATOM 4672 C C . PHE A 1 595 ? -24.141 9.399 1.731 1.00 92.94 595 PHE A C 1
ATOM 4674 O O . PHE A 1 595 ? -24.736 9.221 2.797 1.00 92.94 595 PHE A O 1
ATOM 4681 N N . GLU A 1 596 ? -23.378 10.474 1.534 1.00 91.31 596 GLU A N 1
ATOM 4682 C CA . GLU A 1 596 ? -23.136 11.492 2.556 1.00 91.31 596 GLU A CA 1
ATOM 4683 C C . GLU A 1 596 ? -24.407 12.261 2.941 1.00 91.31 596 GLU A C 1
ATOM 4685 O O . GLU A 1 596 ? -24.600 12.594 4.109 1.00 91.31 596 GLU A O 1
ATOM 4690 N N . SER A 1 597 ? -25.334 12.502 2.011 1.00 92.00 597 SER A N 1
ATOM 4691 C CA . SER A 1 597 ? -26.623 13.129 2.331 1.00 92.00 597 SER A CA 1
ATOM 4692 C C . SER A 1 597 ? -27.465 12.258 3.264 1.00 92.00 597 SER A C 1
ATOM 4694 O O . SER A 1 597 ? -28.136 12.777 4.159 1.00 92.00 597 SER A O 1
ATOM 4696 N N . PHE A 1 598 ? -27.376 10.928 3.140 1.00 92.38 598 PHE A N 1
ATOM 4697 C CA . PHE A 1 598 ? -28.076 10.018 4.039 1.00 92.38 598 PHE A CA 1
ATOM 4698 C C . PHE A 1 598 ? -27.523 10.049 5.463 1.00 92.38 598 PHE A C 1
ATOM 4700 O O . PHE A 1 598 ? -28.269 9.712 6.382 1.00 92.38 598 PHE A O 1
ATOM 4707 N N . LYS A 1 599 ? -26.287 10.526 5.663 1.00 89.19 599 LYS A N 1
ATOM 4708 C CA . LYS A 1 599 ? -25.679 10.729 6.986 1.00 89.19 599 LYS A CA 1
ATOM 4709 C C . LYS A 1 599 ? -26.172 11.991 7.703 1.00 89.19 599 LYS A C 1
ATOM 4711 O O . LYS A 1 599 ? -25.983 12.092 8.909 1.00 89.19 599 LYS A O 1
ATOM 4716 N N . LYS A 1 600 ? -26.793 12.952 7.004 1.00 80.12 600 LYS A N 1
ATOM 4717 C CA . LYS A 1 600 ? -26.958 14.310 7.552 1.00 80.12 600 LYS A CA 1
ATOM 4718 C C . LYS A 1 600 ? -27.995 14.465 8.665 1.00 80.12 600 LYS A C 1
ATOM 4720 O O . LYS A 1 600 ? -27.878 15.435 9.396 1.00 80.12 600 LYS A O 1
ATOM 4725 N N . GLU A 1 601 ? -28.939 13.541 8.877 1.00 72.25 601 GLU A N 1
ATOM 4726 C CA . GLU A 1 601 ? -29.917 13.640 9.979 1.00 72.25 601 GLU A CA 1
ATOM 4727 C C . GLU A 1 601 ? -30.499 12.270 10.388 1.00 72.25 601 GLU A C 1
ATOM 4729 O O . GLU A 1 601 ? -30.647 11.365 9.561 1.00 72.25 601 GLU A O 1
ATOM 4734 N N . ASN A 1 602 ? -30.915 12.144 11.657 1.00 80.75 602 ASN A N 1
ATOM 4735 C CA . ASN A 1 602 ? -31.753 11.055 12.194 1.00 80.75 602 ASN A CA 1
ATOM 4736 C C . ASN A 1 602 ? -31.169 9.631 12.179 1.00 80.75 602 ASN A C 1
ATOM 4738 O O . ASN A 1 602 ? -31.929 8.660 12.273 1.00 80.75 602 ASN A O 1
ATOM 4742 N N . LEU A 1 603 ? -29.848 9.466 12.107 1.00 89.25 603 LEU A N 1
ATOM 4743 C CA . LEU A 1 603 ? -29.266 8.140 12.280 1.00 89.25 603 LEU A CA 1
ATOM 4744 C C . LEU A 1 603 ? -29.235 7.742 13.750 1.00 89.25 603 LEU A C 1
ATOM 4746 O O . LEU A 1 603 ? -28.791 8.495 14.616 1.00 89.25 603 LEU A O 1
ATOM 4750 N N . LYS A 1 604 ? -29.657 6.511 14.019 1.00 90.50 604 LYS A N 1
ATOM 4751 C CA . LYS A 1 604 ? -29.592 5.911 15.346 1.00 90.50 604 LYS A CA 1
ATOM 4752 C C . LYS A 1 604 ? -28.313 5.101 15.462 1.00 90.50 604 LYS A C 1
ATOM 4754 O O . LYS A 1 604 ? -28.101 4.175 14.681 1.00 90.50 604 LYS A O 1
ATOM 4759 N N . LEU A 1 605 ? -27.484 5.448 16.443 1.00 91.12 605 LEU A N 1
ATOM 4760 C CA . LEU A 1 605 ? -26.315 4.661 16.816 1.00 91.12 605 LEU A CA 1
ATOM 4761 C C . LEU A 1 605 ? -26.750 3.299 17.363 1.00 91.12 605 LEU A C 1
ATOM 4763 O O . LEU A 1 605 ? -27.640 3.205 18.211 1.00 91.12 605 LEU A O 1
ATOM 4767 N N . LYS A 1 606 ? -26.094 2.251 16.876 1.00 91.69 606 LYS A N 1
ATOM 4768 C CA . LYS A 1 606 ? -26.299 0.859 17.252 1.00 91.69 606 LYS A CA 1
ATOM 4769 C C . LYS A 1 606 ? -24.947 0.205 17.508 1.00 91.69 606 LYS A C 1
ATOM 4771 O O . LYS A 1 606 ? -23.960 0.476 16.827 1.00 91.69 606 LYS A O 1
ATOM 4776 N N . TYR A 1 607 ? -24.935 -0.702 18.475 1.00 91.44 607 TYR A N 1
ATOM 4777 C CA . TYR A 1 607 ? -23.789 -1.548 18.780 1.00 91.44 607 TYR A CA 1
ATOM 4778 C C . TYR A 1 607 ? -24.143 -2.989 18.461 1.00 91.44 607 TYR A C 1
ATOM 4780 O O . TYR A 1 607 ? -25.131 -3.496 18.991 1.00 91.44 607 TYR A O 1
ATOM 4788 N N . ARG A 1 608 ? -23.314 -3.684 17.678 1.00 89.31 608 ARG A N 1
ATOM 4789 C CA . ARG A 1 608 ? -23.475 -5.134 17.448 1.00 89.31 608 ARG A CA 1
ATOM 4790 C C . ARG A 1 608 ? -23.407 -5.930 18.750 1.00 89.31 608 ARG A C 1
ATOM 4792 O O . ARG A 1 608 ? -24.037 -6.972 18.879 1.00 89.31 608 ARG A O 1
ATOM 4799 N N . LEU A 1 609 ? -22.703 -5.395 19.750 1.00 90.00 609 LEU A N 1
ATOM 4800 C CA . LEU A 1 609 ? -22.663 -5.968 21.091 1.00 90.00 609 LEU A CA 1
ATOM 4801 C C . LEU A 1 609 ? -24.060 -6.094 21.724 1.00 90.00 609 LEU A C 1
ATOM 4803 O O . LEU A 1 609 ? -24.290 -7.042 22.467 1.00 90.00 609 LEU A O 1
ATOM 4807 N N . SER A 1 610 ? -25.006 -5.202 21.403 1.00 90.06 610 SER A N 1
ATOM 4808 C CA . SER A 1 610 ? -26.376 -5.272 21.941 1.00 90.06 610 SER A CA 1
ATOM 4809 C C . SER A 1 610 ? -27.147 -6.521 21.494 1.00 90.06 610 SER A C 1
ATOM 4811 O O . SER A 1 610 ? -28.046 -6.965 22.205 1.00 90.06 610 SER A O 1
ATOM 4813 N N . ASP A 1 611 ? -26.750 -7.137 20.375 1.00 87.62 611 ASP A N 1
ATOM 4814 C CA . ASP A 1 611 ? -27.320 -8.403 19.900 1.00 87.62 611 ASP A CA 1
ATOM 4815 C C . ASP A 1 611 ? -26.765 -9.610 20.683 1.00 87.62 611 ASP A C 1
ATOM 4817 O O . ASP A 1 611 ? -27.383 -10.675 20.719 1.00 87.62 611 ASP A O 1
ATOM 4821 N N . LYS A 1 612 ? -25.594 -9.449 21.319 1.00 88.75 612 LYS A N 1
ATOM 4822 C CA . LYS A 1 612 ? -24.861 -10.508 22.034 1.00 88.75 612 LYS A CA 1
ATOM 4823 C C . LYS A 1 612 ? -24.994 -10.413 23.555 1.00 88.75 612 LYS A C 1
ATOM 4825 O O . LYS A 1 612 ? -24.964 -11.438 24.231 1.00 88.75 612 LYS A O 1
ATOM 4830 N N . ILE A 1 613 ? -25.138 -9.202 24.092 1.00 88.38 613 ILE A N 1
ATOM 4831 C CA . ILE A 1 613 ? -25.225 -8.913 25.526 1.00 88.38 613 ILE A CA 1
ATOM 4832 C C . ILE A 1 613 ? -26.481 -8.089 25.808 1.00 88.38 613 ILE A C 1
ATOM 4834 O O . ILE A 1 613 ? -26.633 -6.962 25.334 1.00 88.38 613 ILE A O 1
ATOM 4838 N N . LYS A 1 614 ? -27.372 -8.639 26.639 1.00 89.88 614 LYS A N 1
ATOM 4839 C CA . LYS A 1 614 ? -28.542 -7.909 27.137 1.00 89.88 614 LYS A CA 1
ATOM 4840 C C . LYS A 1 614 ? -28.113 -6.877 28.184 1.00 89.88 614 LYS A C 1
ATOM 4842 O O . LYS A 1 614 ? -27.188 -7.107 28.949 1.00 89.88 614 LYS A O 1
ATOM 4847 N N . GLY A 1 615 ? -28.820 -5.749 28.238 1.00 90.19 615 GLY A N 1
ATOM 4848 C CA . GLY A 1 615 ? -28.560 -4.700 29.231 1.00 90.19 615 GLY A CA 1
ATOM 4849 C C . GLY A 1 615 ? -27.409 -3.751 28.884 1.00 90.19 615 GLY A C 1
ATOM 4850 O O . GLY A 1 615 ? -26.980 -3.004 29.757 1.00 90.19 615 GLY A O 1
ATOM 4851 N N . LEU A 1 616 ? -26.919 -3.755 27.638 1.00 93.50 616 LEU A N 1
ATOM 4852 C CA . LEU A 1 616 ? -25.990 -2.729 27.164 1.00 93.50 616 LEU A CA 1
ATOM 4853 C C . LEU A 1 616 ? -26.679 -1.355 27.148 1.00 93.50 616 LEU A C 1
ATOM 4855 O O . LEU A 1 616 ? -27.683 -1.158 26.463 1.00 93.50 616 LEU A O 1
ATOM 4859 N N . GLU A 1 617 ? -26.102 -0.401 27.867 1.00 93.69 617 GLU A N 1
ATOM 4860 C CA . GLU A 1 617 ? -26.536 0.990 27.947 1.00 93.69 617 GLU A CA 1
ATOM 4861 C C . GLU A 1 617 ? -25.488 1.890 27.273 1.00 93.69 617 GLU A C 1
ATOM 4863 O O . GLU A 1 617 ? -24.299 1.811 27.584 1.00 93.69 617 GLU A O 1
ATOM 4868 N N . VAL A 1 618 ? -25.919 2.776 26.371 1.00 93.12 618 VAL A N 1
ATOM 4869 C CA . VAL A 1 618 ? -25.076 3.868 25.858 1.00 93.12 618 VAL A CA 1
ATOM 4870 C C . VAL A 1 618 ? -25.324 5.085 26.741 1.00 93.12 618 VAL A C 1
ATOM 4872 O O . VAL A 1 618 ? -26.397 5.684 26.690 1.00 93.12 618 VAL A O 1
ATOM 4875 N N . LEU A 1 619 ? -24.348 5.417 27.583 1.00 94.56 619 LEU A N 1
ATOM 4876 C CA . LEU A 1 619 ? -24.458 6.484 28.576 1.00 94.56 619 LEU A CA 1
ATOM 4877 C C . LEU A 1 619 ? -23.988 7.837 28.042 1.00 94.56 619 LEU A C 1
ATOM 4879 O O . LEU A 1 619 ? -24.509 8.862 28.464 1.00 94.56 619 LEU A O 1
ATOM 4883 N N . LEU A 1 620 ? -23.021 7.856 27.125 1.00 94.00 620 LEU A N 1
ATOM 4884 C CA . LEU A 1 620 ? -22.582 9.063 26.428 1.00 94.00 620 LEU A CA 1
ATOM 4885 C C . LEU A 1 620 ? -22.144 8.702 25.009 1.00 94.00 620 LEU A C 1
ATOM 4887 O O . LEU A 1 620 ? -21.213 7.921 24.834 1.00 94.00 620 LEU A O 1
ATOM 4891 N N . ALA A 1 621 ? -22.789 9.304 24.017 1.00 91.50 621 ALA A N 1
ATOM 4892 C CA . ALA A 1 621 ? -22.365 9.292 22.622 1.00 91.50 621 ALA A CA 1
ATOM 4893 C C . ALA A 1 621 ? -22.689 10.670 22.035 1.00 91.50 621 ALA A C 1
ATOM 4895 O O . ALA A 1 621 ? -23.807 10.910 21.579 1.00 91.50 621 ALA A O 1
ATOM 4896 N N . ASP A 1 622 ? -21.736 11.592 22.147 1.00 90.00 622 ASP A N 1
ATOM 4897 C CA . ASP A 1 622 ? -21.894 12.992 21.755 1.00 90.00 622 ASP A CA 1
ATOM 4898 C C . ASP A 1 622 ? -20.945 13.321 20.598 1.00 90.00 622 ASP A C 1
ATOM 4900 O O . ASP A 1 622 ? -19.840 12.790 20.502 1.00 90.00 622 ASP A O 1
ATOM 4904 N N . GLU A 1 623 ? -21.388 14.177 19.682 1.00 85.44 623 GLU A N 1
ATOM 4905 C CA . GLU A 1 623 ? -20.587 14.539 18.512 1.00 85.44 623 GLU A CA 1
ATOM 4906 C C . GLU A 1 623 ? -19.483 15.541 18.865 1.00 85.44 623 GLU A C 1
ATOM 4908 O O . GLU A 1 623 ? -18.405 15.475 18.271 1.00 85.44 623 GLU A O 1
ATOM 4913 N N . ASN A 1 624 ? -19.711 16.390 19.875 1.00 91.00 624 ASN A N 1
ATOM 4914 C CA . ASN A 1 624 ? -18.785 17.430 20.326 1.00 91.00 624 ASN A CA 1
ATOM 4915 C C . ASN A 1 624 ? -17.827 16.942 21.419 1.00 91.00 624 ASN A C 1
ATOM 4917 O O . ASN A 1 624 ? -16.749 17.511 21.574 1.00 91.00 624 ASN A O 1
ATOM 4921 N N . PHE A 1 625 ? -18.202 15.898 22.166 1.00 92.50 625 PHE A N 1
ATOM 4922 C CA . PHE A 1 625 ? -17.406 15.375 23.276 1.00 92.50 625 PHE A CA 1
ATOM 4923 C C . PHE A 1 625 ? -16.990 13.918 23.074 1.00 92.50 625 PHE A C 1
ATOM 4925 O O . PHE A 1 625 ? -17.828 13.037 22.896 1.00 92.50 625 PHE A O 1
ATOM 4932 N N . THR A 1 626 ? -15.692 13.653 23.207 1.00 92.75 626 THR A N 1
ATOM 4933 C CA . THR A 1 626 ? -15.108 12.306 23.201 1.00 92.75 626 THR A CA 1
ATOM 4934 C C . THR A 1 626 ? -14.880 11.849 24.640 1.00 92.75 626 THR A C 1
ATOM 4936 O O . THR A 1 626 ? -14.105 12.468 25.362 1.00 92.75 626 THR A O 1
ATOM 4939 N N . ALA A 1 627 ? -15.499 10.756 25.085 1.00 93.94 627 ALA A N 1
ATOM 4940 C CA . ALA A 1 627 ? -15.175 10.127 26.365 1.00 93.94 627 ALA A CA 1
ATOM 4941 C C . ALA A 1 627 ? -13.764 9.515 26.330 1.00 93.94 627 ALA A C 1
ATOM 4943 O O . ALA A 1 627 ? -13.397 8.829 25.376 1.00 93.94 627 ALA A O 1
ATOM 4944 N N . ARG A 1 628 ? -12.978 9.754 27.380 1.00 90.50 628 ARG A N 1
ATOM 4945 C CA . ARG A 1 628 ? -11.566 9.343 27.484 1.00 90.50 628 ARG A CA 1
ATOM 4946 C C . ARG A 1 628 ? -11.288 8.474 28.706 1.00 90.50 628 ARG A C 1
ATOM 4948 O O . ARG A 1 628 ? -10.432 7.603 28.649 1.00 90.50 628 ARG A O 1
ATOM 4955 N N . ALA A 1 629 ? -12.019 8.687 29.796 1.00 91.19 629 ALA A N 1
ATOM 4956 C CA . ALA A 1 629 ? -11.964 7.854 30.994 1.00 91.19 629 ALA A CA 1
ATOM 4957 C C . ALA A 1 629 ? -13.280 7.950 31.772 1.00 91.19 629 ALA A C 1
ATOM 4959 O O . ALA A 1 629 ? -14.033 8.916 31.630 1.00 91.19 629 ALA A O 1
ATOM 4960 N N . VAL A 1 630 ? -13.539 6.968 32.633 1.00 94.00 630 VAL A N 1
ATOM 4961 C CA . VAL A 1 630 ? -14.698 6.947 33.530 1.00 94.00 630 VAL A CA 1
ATOM 4962 C C . VAL A 1 630 ? -14.261 6.692 34.966 1.00 94.00 630 VAL A C 1
ATOM 4964 O O . VAL A 1 630 ? -13.315 5.947 35.222 1.00 94.00 630 VAL A O 1
ATOM 4967 N N . TRP A 1 631 ? -14.965 7.325 35.900 1.00 94.38 631 TRP A N 1
ATOM 4968 C CA . TRP A 1 631 ? -14.807 7.132 37.333 1.00 94.38 631 TRP A CA 1
ATOM 4969 C C . TRP A 1 631 ? -16.172 7.125 38.012 1.00 94.38 631 TRP A C 1
ATOM 4971 O O . TRP A 1 631 ? -17.036 7.943 37.687 1.00 94.38 631 TRP A O 1
ATOM 4981 N N . LYS A 1 632 ? -16.358 6.233 38.986 1.00 92.56 632 LYS A N 1
ATOM 4982 C CA . LYS A 1 632 ? -17.570 6.190 39.803 1.00 92.56 632 LYS A CA 1
ATOM 4983 C C . LYS A 1 632 ? -17.257 5.894 41.261 1.00 92.56 632 LYS A C 1
ATOM 4985 O O . LYS A 1 632 ? -16.509 4.959 41.555 1.00 92.56 632 LYS A O 1
ATOM 4990 N N . LYS A 1 633 ? -17.904 6.633 42.161 1.00 90.69 633 LYS A N 1
ATOM 4991 C CA . LYS A 1 633 ? -17.934 6.352 43.599 1.00 90.69 633 LYS A CA 1
ATOM 4992 C C . LYS A 1 633 ? -19.311 6.669 44.158 1.00 90.69 633 LYS A C 1
ATOM 4994 O O . LYS A 1 633 ? -19.771 7.805 44.085 1.00 90.69 633 LYS A O 1
ATOM 4999 N N . ASP A 1 634 ? -19.968 5.661 44.726 1.00 88.81 634 ASP A N 1
ATOM 5000 C CA . ASP A 1 634 ? -21.358 5.774 45.176 1.00 88.81 634 ASP A CA 1
ATOM 5001 C C . ASP A 1 634 ? -22.246 6.372 44.067 1.00 88.81 634 ASP A C 1
ATOM 5003 O O . ASP A 1 634 ? -22.217 5.882 42.945 1.00 88.81 634 ASP A O 1
ATOM 5007 N N . ALA A 1 635 ? -23.027 7.420 44.329 1.00 89.25 635 ALA A N 1
ATOM 5008 C CA . ALA A 1 635 ? -23.893 8.037 43.318 1.00 89.25 635 ALA A CA 1
ATOM 5009 C C . ALA A 1 635 ? -23.156 8.966 42.329 1.00 89.25 635 ALA A C 1
ATOM 5011 O O . ALA A 1 635 ? -23.768 9.452 41.380 1.00 89.25 635 ALA A O 1
ATOM 5012 N N . ASP A 1 636 ? -21.869 9.240 42.548 1.00 91.38 636 ASP A N 1
ATOM 5013 C CA . ASP A 1 636 ? -21.083 10.182 41.755 1.00 91.38 636 ASP A CA 1
ATOM 5014 C C . ASP A 1 636 ? -20.432 9.467 40.565 1.00 91.38 636 ASP A C 1
ATOM 5016 O O . ASP A 1 636 ? -19.484 8.696 40.732 1.00 91.38 636 ASP A O 1
ATOM 5020 N N . LEU A 1 637 ? -20.977 9.695 39.367 1.00 93.25 637 LEU A N 1
ATOM 5021 C CA . LEU A 1 637 ? -20.447 9.203 38.097 1.00 93.25 637 LEU A CA 1
ATOM 5022 C C . LEU A 1 637 ? -19.870 10.376 37.306 1.00 93.25 637 LEU A C 1
ATOM 5024 O O . LEU A 1 637 ? -20.602 11.277 36.879 1.00 93.25 637 LEU A O 1
ATOM 5028 N N . ARG A 1 638 ? -18.565 10.310 37.049 1.00 94.75 638 ARG A N 1
ATOM 5029 C CA . ARG A 1 638 ? -17.830 11.314 36.283 1.00 94.75 638 ARG A CA 1
ATOM 5030 C C . ARG A 1 638 ? -17.206 10.681 35.052 1.00 94.75 638 ARG A C 1
ATOM 5032 O O . ARG A 1 638 ? -16.716 9.552 35.081 1.00 94.75 638 ARG A O 1
ATOM 5039 N N . VAL A 1 639 ? -17.193 11.445 33.973 1.00 95.19 639 VAL A N 1
ATOM 5040 C CA . VAL A 1 639 ? -16.539 11.086 32.719 1.00 95.19 639 VAL A CA 1
ATOM 5041 C C . VAL A 1 639 ? -15.526 12.165 32.379 1.00 95.19 639 VAL A C 1
ATOM 5043 O O . VAL A 1 639 ? -15.817 13.358 32.471 1.00 95.19 639 VAL A O 1
ATOM 5046 N N . LEU A 1 640 ? -14.320 11.745 32.021 1.00 93.50 640 LEU A N 1
ATOM 5047 C CA . LEU A 1 640 ? -13.347 12.624 31.400 1.00 93.50 640 LEU A CA 1
ATOM 5048 C C . LEU A 1 640 ? -13.711 12.731 29.928 1.00 93.50 640 LEU A C 1
ATOM 5050 O O . LEU A 1 640 ? -13.768 11.711 29.236 1.00 93.50 640 LEU A O 1
ATOM 5054 N N . VAL A 1 641 ? -13.939 13.950 29.461 1.00 94.06 641 VAL A N 1
ATOM 5055 C CA . VAL A 1 641 ? -14.230 14.225 28.058 1.00 94.06 641 VAL A CA 1
ATOM 5056 C C . VAL A 1 641 ? -13.169 15.126 27.451 1.00 94.06 641 VAL A C 1
ATOM 5058 O O . VAL A 1 641 ? -12.650 16.013 28.123 1.00 94.06 641 VAL A O 1
ATOM 5061 N N . GLU A 1 642 ? -12.883 14.898 26.180 1.00 92.69 642 GLU A N 1
ATOM 5062 C CA . GLU A 1 642 ? -12.220 15.839 25.281 1.00 92.69 642 GLU A CA 1
ATOM 5063 C C . GLU A 1 642 ? -13.295 16.619 24.518 1.00 92.69 642 GLU A C 1
ATOM 5065 O O . GLU A 1 642 ? -14.221 16.025 23.964 1.00 92.69 642 GLU A O 1
ATOM 5070 N N . ASP A 1 643 ? -13.182 17.944 24.523 1.00 94.06 643 ASP A N 1
ATOM 5071 C CA . ASP A 1 643 ? -14.031 18.874 23.784 1.00 94.06 643 ASP A CA 1
ATOM 5072 C C . ASP A 1 643 ? -13.424 19.134 22.400 1.00 94.06 643 ASP A C 1
ATOM 5074 O O . ASP A 1 643 ? -12.394 19.801 22.277 1.00 94.06 643 ASP A O 1
ATOM 5078 N N . LYS A 1 644 ? -14.057 18.604 21.350 1.00 91.44 644 LYS A N 1
ATOM 5079 C CA . LYS A 1 644 ? -13.531 18.689 19.980 1.00 91.44 644 LYS A CA 1
ATOM 5080 C C . LYS A 1 644 ? -13.532 20.114 19.432 1.00 91.44 644 LYS A C 1
ATOM 5082 O O . LYS A 1 644 ? -12.694 20.444 18.596 1.00 91.44 644 LYS A O 1
ATOM 5087 N N . LEU A 1 645 ? -14.466 20.959 19.876 1.00 92.44 645 LEU A N 1
ATOM 5088 C CA . LEU A 1 645 ? -14.531 22.350 19.427 1.00 92.44 645 LEU A CA 1
ATOM 5089 C C . LEU A 1 645 ? -13.396 23.163 20.051 1.00 92.44 645 LEU A C 1
ATOM 5091 O O . LEU A 1 645 ? -12.734 23.928 19.350 1.00 92.44 645 LEU A O 1
ATOM 5095 N N . GLU A 1 646 ? -13.136 22.962 21.345 1.00 91.81 646 GLU A N 1
ATOM 5096 C CA . GLU A 1 646 ? -12.005 23.617 22.007 1.00 91.81 646 GLU A CA 1
ATOM 5097 C C . GLU A 1 646 ? -10.664 23.071 21.496 1.00 91.81 646 GLU A C 1
ATOM 5099 O O . GLU A 1 646 ? -9.734 23.848 21.292 1.00 91.81 646 GLU A O 1
ATOM 5104 N N . GLN A 1 647 ? -10.567 21.769 21.201 1.00 88.75 647 GLN A N 1
ATOM 5105 C CA . GLN A 1 647 ? -9.385 21.180 20.565 1.00 88.75 647 GLN A CA 1
ATOM 5106 C C . GLN A 1 647 ? -9.083 21.843 19.213 1.00 88.75 647 GLN A C 1
ATOM 5108 O O . GLN A 1 647 ? -7.971 22.325 19.014 1.00 88.75 647 GLN A O 1
ATOM 5113 N N . ALA A 1 648 ? -10.068 21.929 18.311 1.00 89.62 648 ALA A N 1
ATOM 5114 C CA . ALA A 1 648 ? -9.883 22.536 16.991 1.00 89.62 648 ALA A CA 1
ATOM 5115 C C . ALA A 1 648 ? -9.459 24.013 17.082 1.00 89.62 648 ALA A C 1
ATOM 5117 O O . ALA A 1 648 ? -8.646 24.493 16.290 1.00 89.62 648 ALA A O 1
ATOM 5118 N N . LYS A 1 649 ? -9.982 24.740 18.075 1.00 92.25 649 LYS A N 1
ATOM 5119 C CA . LYS A 1 649 ? -9.568 26.115 18.369 1.00 92.25 649 LYS A CA 1
ATOM 5120 C C . LYS A 1 649 ? -8.111 26.179 18.844 1.00 92.25 649 LYS A C 1
ATOM 5122 O O . LYS A 1 649 ? -7.348 26.981 18.319 1.00 92.25 649 LYS A O 1
ATOM 5127 N N . ILE A 1 650 ? -7.714 25.316 19.781 1.00 87.06 650 ILE A N 1
ATOM 5128 C CA . ILE A 1 650 ? -6.333 25.229 20.281 1.00 87.06 650 ILE A CA 1
ATOM 5129 C C . ILE A 1 650 ? -5.356 24.874 19.155 1.00 87.06 650 ILE A C 1
ATOM 5131 O O . ILE A 1 650 ? -4.298 25.487 19.050 1.00 87.06 650 ILE A O 1
ATOM 5135 N N . GLU A 1 651 ? -5.694 23.910 18.299 1.00 87.38 651 GLU A N 1
ATOM 5136 C CA . GLU A 1 651 ? -4.855 23.509 17.163 1.00 87.38 651 GLU A CA 1
ATOM 5137 C C . GLU A 1 651 ? -4.672 24.649 16.161 1.00 87.38 651 GLU A C 1
ATOM 5139 O O . GLU A 1 651 ? -3.555 24.890 15.698 1.00 87.38 651 GLU A O 1
ATOM 5144 N N . LYS A 1 652 ? -5.741 25.401 15.879 1.00 90.38 652 LYS A N 1
ATOM 5145 C CA . LYS A 1 652 ? -5.666 26.607 15.056 1.00 90.38 652 LYS A CA 1
ATOM 5146 C C . LYS A 1 652 ? -4.742 27.657 15.682 1.00 90.38 652 LYS A C 1
ATOM 5148 O O . LYS A 1 652 ? -3.825 28.120 15.007 1.00 90.38 652 LYS A O 1
ATOM 5153 N N . ASP A 1 653 ? -4.932 27.978 16.962 1.00 88.31 653 ASP A N 1
ATOM 5154 C CA . ASP A 1 653 ? -4.115 28.965 17.681 1.00 88.31 653 ASP A CA 1
ATOM 5155 C C . ASP A 1 653 ? -2.625 28.560 17.706 1.00 88.31 653 ASP A C 1
ATOM 5157 O O . ASP A 1 653 ? -1.736 29.397 17.530 1.00 88.31 653 ASP A O 1
ATOM 5161 N N . LEU A 1 654 ? -2.332 27.266 17.886 1.00 85.06 654 LEU A N 1
ATOM 5162 C CA . LEU A 1 654 ? -0.966 26.736 17.850 1.00 85.06 654 LEU A CA 1
ATOM 5163 C C . LEU A 1 654 ? -0.365 26.759 16.445 1.00 85.06 654 LEU A C 1
ATOM 5165 O O . LEU A 1 654 ? 0.819 27.062 16.312 1.00 85.06 654 LEU A O 1
ATOM 5169 N N . THR A 1 655 ? -1.159 26.487 15.410 1.00 87.94 655 THR A N 1
ATOM 5170 C CA . THR A 1 655 ? -0.710 26.557 14.012 1.00 87.94 655 THR A CA 1
ATOM 5171 C C . THR A 1 655 ? -0.368 27.992 13.621 1.00 87.94 655 THR A C 1
ATOM 5173 O O . THR A 1 655 ? 0.695 28.233 13.055 1.00 87.94 655 THR A O 1
ATOM 5176 N N . GLU A 1 656 ? -1.215 28.962 13.978 1.00 88.44 656 GLU A N 1
ATOM 5177 C CA . GLU A 1 656 ? -0.947 30.388 13.751 1.00 88.44 656 GLU A CA 1
ATOM 5178 C C . GLU A 1 656 ? 0.307 30.846 14.512 1.00 88.44 656 GLU A C 1
ATOM 5180 O O . GLU A 1 656 ? 1.158 31.545 13.961 1.00 88.44 656 GLU A O 1
ATOM 5185 N N . LEU A 1 657 ? 0.475 30.414 15.766 1.00 83.69 657 LEU A N 1
ATOM 5186 C CA . LEU A 1 657 ? 1.677 30.696 16.551 1.00 83.69 657 LEU A CA 1
ATOM 5187 C C . LEU A 1 657 ? 2.938 30.095 15.914 1.00 83.69 657 LEU A C 1
ATOM 5189 O O . LEU A 1 657 ? 3.968 30.763 15.866 1.00 83.69 657 LEU A O 1
ATOM 5193 N N . GLN A 1 658 ? 2.858 28.856 15.429 1.00 83.38 658 GLN A N 1
ATOM 5194 C CA . GLN A 1 658 ? 3.956 28.168 14.760 1.00 83.38 658 GLN A CA 1
ATOM 5195 C C . GLN A 1 658 ? 4.343 28.892 13.465 1.00 83.38 658 GLN A C 1
ATOM 5197 O O . GLN A 1 658 ? 5.511 29.215 13.272 1.00 83.38 658 GLN A O 1
ATOM 5202 N N . GLN A 1 659 ? 3.368 29.219 12.612 1.00 84.25 659 GLN A N 1
ATOM 5203 C CA . GLN A 1 659 ? 3.593 29.972 11.374 1.00 84.25 659 GLN A CA 1
ATOM 5204 C C . GLN A 1 659 ? 4.219 31.342 11.640 1.00 84.25 659 GLN A C 1
ATOM 5206 O O . GLN A 1 659 ? 5.132 31.739 10.927 1.00 84.25 659 GLN A O 1
ATOM 5211 N N . ASN A 1 660 ? 3.785 32.048 12.687 1.00 81.38 660 ASN A N 1
ATOM 5212 C CA . ASN A 1 660 ? 4.385 33.327 13.065 1.00 81.38 660 ASN A CA 1
ATOM 5213 C C . ASN A 1 660 ? 5.854 33.204 13.492 1.00 81.38 660 ASN A C 1
ATOM 5215 O O . ASN A 1 660 ? 6.586 34.172 13.346 1.00 81.38 660 ASN A O 1
ATOM 5219 N N . ILE A 1 661 ? 6.290 32.051 14.005 1.00 77.94 661 ILE A N 1
ATOM 5220 C CA . ILE A 1 661 ? 7.699 31.806 14.347 1.00 77.94 661 ILE A CA 1
ATOM 5221 C C . ILE A 1 661 ? 8.508 31.491 13.086 1.00 77.94 661 ILE A C 1
ATOM 5223 O O . ILE A 1 661 ? 9.561 32.079 12.883 1.00 77.94 661 ILE A O 1
ATOM 5227 N N . TYR A 1 662 ? 7.996 30.629 12.201 1.00 72.31 662 TYR A N 1
ATOM 5228 C CA . TYR A 1 662 ? 8.696 30.275 10.958 1.00 72.31 662 TYR A CA 1
ATOM 5229 C C . TYR A 1 662 ? 8.733 31.417 9.929 1.00 72.31 662 TYR A C 1
ATOM 5231 O O . TYR A 1 662 ? 9.704 31.557 9.200 1.00 72.31 662 TYR A O 1
ATOM 5239 N N . ASN A 1 663 ? 7.720 32.287 9.880 1.00 68.81 663 ASN A N 1
ATOM 5240 C CA . ASN A 1 663 ? 7.688 33.415 8.938 1.00 68.81 663 ASN A CA 1
ATOM 5241 C C . ASN A 1 663 ? 8.644 34.566 9.314 1.00 68.81 663 ASN A C 1
ATOM 5243 O O . ASN A 1 663 ? 8.801 35.498 8.527 1.00 68.81 663 ASN A O 1
ATOM 5247 N N . VAL A 1 664 ? 9.252 34.532 10.507 1.00 58.66 664 VAL A N 1
ATOM 5248 C CA . VAL A 1 664 ? 10.253 35.514 10.967 1.00 58.66 664 VAL A CA 1
ATOM 5249 C C . VAL A 1 664 ? 11.685 35.041 10.654 1.00 58.66 664 VAL A C 1
ATOM 5251 O O . VAL A 1 664 ? 12.632 35.778 10.908 1.00 58.66 664 VAL A O 1
ATOM 5254 N N . GLU A 1 665 ? 11.857 33.877 10.009 1.00 54.09 665 GLU A N 1
ATOM 5255 C CA . GLU A 1 665 ? 13.147 33.398 9.495 1.00 54.09 665 GLU A CA 1
ATOM 5256 C C . GLU A 1 665 ? 13.712 34.348 8.418 1.00 54.09 665 GLU A C 1
ATOM 5258 O O . GLU A 1 665 ? 13.558 34.140 7.216 1.00 54.09 665 GLU A O 1
ATOM 5263 N N . SER A 1 666 ? 14.397 35.411 8.841 1.00 55.00 666 SER A N 1
ATOM 5264 C CA . SER A 1 666 ? 15.428 36.045 8.028 1.00 55.00 666 SER A CA 1
ATOM 5265 C C . SER A 1 666 ? 16.740 35.289 8.242 1.00 55.00 666 SER A C 1
ATOM 5267 O O . SER A 1 666 ? 17.029 34.809 9.342 1.00 55.00 666 SER A O 1
ATOM 5269 N N . GLU A 1 667 ? 17.578 35.209 7.206 1.00 55.03 667 GLU A N 1
ATOM 5270 C CA . GLU A 1 667 ? 18.935 34.639 7.294 1.00 55.03 667 GLU A CA 1
ATOM 5271 C C . GLU A 1 667 ? 19.835 35.370 8.324 1.00 55.03 667 GLU A C 1
ATOM 5273 O O . GLU A 1 667 ? 20.943 34.920 8.607 1.00 55.03 667 GLU A O 1
ATOM 5278 N N . GLU A 1 668 ? 19.353 36.469 8.923 1.00 58.44 668 GLU A N 1
ATOM 5279 C CA . GLU A 1 668 ? 20.063 37.330 9.873 1.00 58.44 668 GLU A CA 1
ATOM 5280 C C . GLU A 1 668 ? 19.703 37.089 11.360 1.00 58.44 668 GLU A C 1
ATOM 5282 O O . GLU A 1 668 ? 20.330 37.693 12.232 1.00 58.44 668 GLU A O 1
ATOM 5287 N N . GLU A 1 669 ? 18.725 36.235 11.703 1.00 64.62 669 GLU A N 1
ATOM 5288 C CA . GLU A 1 669 ? 18.366 35.981 13.115 1.00 64.62 669 GLU A CA 1
ATOM 5289 C C . GLU A 1 669 ? 19.403 35.114 13.863 1.00 64.62 669 GLU A C 1
ATOM 5291 O O . GLU A 1 669 ? 19.733 33.998 13.449 1.00 64.62 669 GLU A O 1
ATOM 5296 N N . GLU A 1 670 ? 19.865 35.583 15.033 1.00 75.06 670 GLU A N 1
ATOM 5297 C CA . GLU A 1 670 ? 20.803 34.834 15.880 1.00 75.06 670 GLU A CA 1
ATOM 5298 C C . GLU A 1 670 ? 20.184 33.528 16.438 1.00 75.06 670 GLU A C 1
ATOM 5300 O O . GLU A 1 670 ? 19.056 33.543 16.949 1.00 75.06 670 GLU A O 1
ATOM 5305 N N . PRO A 1 671 ? 20.938 32.407 16.486 1.00 72.69 671 PRO A N 1
ATOM 5306 C CA . PRO A 1 671 ? 20.453 31.111 16.984 1.00 72.69 671 PRO A CA 1
ATOM 5307 C C . PRO A 1 671 ? 19.800 31.142 18.377 1.00 72.69 671 PRO A C 1
ATOM 5309 O O . PRO A 1 671 ? 18.872 30.381 18.650 1.00 72.69 671 PRO A O 1
ATOM 5312 N N . ALA A 1 672 ? 20.251 32.035 19.264 1.00 74.00 672 ALA A N 1
ATOM 5313 C CA . ALA A 1 672 ? 19.704 32.174 20.613 1.00 74.00 672 ALA A CA 1
ATOM 5314 C C . ALA A 1 672 ? 18.265 32.724 20.625 1.00 74.00 672 ALA A C 1
ATOM 5316 O O . ALA A 1 672 ? 17.454 32.312 21.458 1.00 74.00 672 ALA A O 1
ATOM 5317 N N . GLN A 1 673 ? 17.927 33.627 19.699 1.00 74.19 673 GLN A N 1
ATOM 5318 C CA . GLN A 1 673 ? 16.576 34.185 19.583 1.00 74.19 673 GLN A CA 1
ATOM 5319 C C . GLN A 1 673 ? 15.609 33.141 19.025 1.00 74.19 673 GLN A C 1
ATOM 5321 O O . GLN A 1 673 ? 14.539 32.933 19.600 1.00 74.19 673 GLN A O 1
ATOM 5326 N N . ARG A 1 674 ? 16.039 32.398 17.998 1.00 69.81 674 ARG A N 1
ATOM 5327 C CA . ARG A 1 674 ? 15.290 31.264 17.439 1.00 69.81 674 ARG A CA 1
ATOM 5328 C C . ARG A 1 674 ? 14.992 30.204 18.500 1.00 69.81 674 ARG A C 1
ATOM 5330 O O . ARG A 1 674 ? 13.854 29.756 18.638 1.00 69.81 674 ARG A O 1
ATOM 5337 N N . GLN A 1 675 ? 15.989 29.872 19.324 1.00 71.00 675 GLN A N 1
ATOM 5338 C CA . GLN A 1 675 ? 15.810 28.960 20.452 1.00 71.00 675 GLN A CA 1
ATOM 5339 C C . GLN A 1 675 ? 14.784 29.501 21.463 1.00 71.00 675 GLN A C 1
ATOM 5341 O O . GLN A 1 675 ? 13.886 28.769 21.871 1.00 71.00 675 GLN A O 1
ATOM 5346 N N . ALA A 1 676 ? 14.857 30.779 21.849 1.00 76.38 676 ALA A N 1
ATOM 5347 C CA . ALA A 1 676 ? 13.912 31.375 22.799 1.00 76.38 676 ALA A CA 1
ATOM 5348 C C . ALA A 1 676 ? 12.460 31.401 22.274 1.00 76.38 676 ALA A C 1
ATOM 5350 O O . ALA A 1 676 ? 11.515 31.139 23.030 1.00 76.38 676 ALA A O 1
ATOM 5351 N N . GLN A 1 677 ? 12.265 31.679 20.980 1.00 76.12 677 GLN A N 1
ATOM 5352 C CA . GLN A 1 677 ? 10.952 31.636 20.331 1.00 76.12 677 GLN A CA 1
ATOM 5353 C C . GLN A 1 677 ? 10.392 30.206 20.294 1.00 76.12 677 GLN A C 1
ATOM 5355 O O . GLN A 1 677 ? 9.248 29.983 20.702 1.00 76.12 677 GLN A O 1
ATOM 5360 N N . TYR A 1 678 ? 11.212 29.224 19.908 1.00 74.88 678 TYR A N 1
ATOM 5361 C CA . TYR A 1 678 ? 10.837 27.809 19.926 1.00 74.88 678 TYR A CA 1
ATOM 5362 C C . TYR A 1 678 ? 10.445 27.333 21.334 1.00 74.88 678 TYR A C 1
ATOM 5364 O O . TYR A 1 678 ? 9.397 26.710 21.515 1.00 74.88 678 TYR A O 1
ATOM 5372 N N . LEU A 1 679 ? 11.222 27.688 22.362 1.00 71.44 679 LEU A N 1
ATOM 5373 C CA . LEU A 1 679 ? 10.897 27.363 23.756 1.00 71.44 679 LEU A CA 1
ATOM 5374 C C . LEU A 1 679 ? 9.578 28.013 24.207 1.00 71.44 679 LEU A C 1
ATOM 5376 O O . LEU A 1 679 ? 8.784 27.390 24.915 1.00 71.44 679 LEU A O 1
ATOM 5380 N N . THR A 1 680 ? 9.297 29.236 23.751 1.00 76.75 680 THR A N 1
ATOM 5381 C CA . THR A 1 680 ? 8.021 29.921 24.013 1.00 76.75 680 THR A CA 1
ATOM 5382 C C . THR A 1 680 ? 6.843 29.195 23.360 1.00 76.75 680 THR A C 1
ATOM 5384 O O . THR A 1 680 ? 5.804 29.018 24.001 1.00 76.75 680 THR A O 1
ATOM 5387 N N . PHE A 1 681 ? 6.995 28.733 22.115 1.00 79.75 681 PHE A N 1
ATOM 5388 C CA . PHE A 1 681 ? 5.996 27.897 21.442 1.00 79.75 681 PHE A CA 1
ATOM 5389 C C . PHE A 1 681 ? 5.750 26.595 22.192 1.00 79.75 681 PHE A C 1
ATOM 5391 O O . PHE A 1 681 ? 4.602 26.274 22.501 1.00 79.75 681 PHE A O 1
ATOM 5398 N N . MET A 1 682 ? 6.821 25.886 22.551 1.00 70.69 682 MET A N 1
ATOM 5399 C CA . MET A 1 682 ? 6.721 24.633 23.291 1.00 70.69 682 MET A CA 1
ATOM 5400 C C . MET A 1 682 ? 6.015 24.829 24.633 1.00 70.69 682 MET A C 1
ATOM 5402 O O . MET A 1 682 ? 5.165 24.011 24.975 1.00 70.69 682 MET A O 1
ATOM 5406 N N . LYS A 1 683 ? 6.276 25.937 25.344 1.00 72.31 683 LYS A N 1
ATOM 5407 C CA . LYS A 1 683 ? 5.578 26.308 26.585 1.00 72.31 683 LYS A CA 1
ATOM 5408 C C . LYS A 1 683 ? 4.083 26.574 26.374 1.00 72.31 683 LYS A C 1
ATOM 5410 O O . LYS A 1 683 ? 3.265 26.079 27.144 1.00 72.31 683 LYS A O 1
ATOM 5415 N N . LYS A 1 684 ? 3.700 27.321 25.337 1.00 75.75 684 LYS A N 1
ATOM 5416 C CA . LYS A 1 684 ? 2.277 27.569 25.047 1.00 75.75 684 LYS A CA 1
ATOM 5417 C C . LYS A 1 684 ? 1.551 26.292 24.624 1.00 75.75 684 LYS A C 1
ATOM 5419 O O . LYS A 1 684 ? 0.476 26.003 25.139 1.00 75.75 684 LYS A O 1
ATOM 5424 N N . ARG A 1 685 ? 2.160 25.484 23.749 1.00 77.62 685 ARG A N 1
ATOM 5425 C CA . ARG A 1 685 ? 1.634 24.169 23.344 1.00 77.62 685 ARG A CA 1
ATOM 5426 C C . ARG A 1 685 ? 1.364 23.289 24.555 1.00 77.62 685 ARG A C 1
ATOM 5428 O O . ARG A 1 685 ? 0.285 22.730 24.692 1.00 77.62 685 ARG A O 1
ATOM 5435 N N . ALA A 1 686 ? 2.338 23.213 25.443 1.00 68.50 686 ALA A N 1
ATOM 5436 C CA . ALA A 1 686 ? 2.261 22.540 26.723 1.00 68.50 686 ALA A CA 1
ATOM 5437 C C . ALA A 1 686 ? 1.103 22.999 27.629 1.00 68.50 686 ALA A C 1
ATOM 5439 O O . ALA A 1 686 ? 0.391 22.170 28.190 1.00 68.50 686 ALA A O 1
ATOM 5440 N N . GLU A 1 687 ? 0.909 24.312 27.774 1.00 71.56 687 GLU A N 1
ATOM 5441 C CA . GLU A 1 687 ? -0.183 24.888 28.569 1.00 71.56 687 GLU A CA 1
ATOM 5442 C C . GLU A 1 687 ? -1.565 24.582 27.964 1.00 71.56 687 GLU A C 1
ATOM 5444 O O . GLU A 1 687 ? -2.542 24.434 28.699 1.00 71.56 687 GLU A O 1
ATOM 5449 N N . MET A 1 688 ? -1.648 24.450 26.637 1.00 76.88 688 MET A N 1
ATOM 5450 C CA . MET A 1 688 ? -2.912 24.292 25.912 1.00 76.88 688 MET A CA 1
ATOM 5451 C C . MET A 1 688 ? -3.284 22.831 25.613 1.00 76.88 688 MET A C 1
ATOM 5453 O O . MET A 1 688 ? -4.469 22.528 25.501 1.00 76.88 688 MET A O 1
ATOM 5457 N N . ILE A 1 689 ? -2.326 21.901 25.518 1.00 72.62 689 ILE A N 1
ATOM 5458 C CA . ILE A 1 689 ? -2.579 20.536 25.009 1.00 72.62 689 ILE A CA 1
ATOM 5459 C C . ILE A 1 689 ? -3.579 19.726 25.849 1.00 72.62 689 ILE A C 1
ATOM 5461 O O . ILE A 1 689 ? -4.213 18.820 25.322 1.00 72.62 689 ILE A O 1
ATOM 5465 N N . PHE A 1 690 ? -3.767 20.066 27.129 1.00 76.19 690 PHE A N 1
ATOM 5466 C CA . PHE A 1 690 ? -4.774 19.437 27.992 1.00 76.19 690 PHE A CA 1
ATOM 5467 C C . PHE A 1 690 ? -5.990 20.324 28.286 1.00 76.19 690 PHE A C 1
ATOM 5469 O O . PHE A 1 690 ? -6.920 19.876 28.954 1.00 76.19 690 PHE A O 1
ATOM 5476 N N . ALA A 1 691 ? -6.018 21.566 27.793 1.00 83.38 691 ALA A N 1
ATOM 5477 C CA . ALA A 1 691 ? -7.067 22.532 28.120 1.00 83.38 691 ALA A CA 1
ATOM 5478 C C . ALA A 1 691 ? -8.447 22.140 27.560 1.00 83.38 691 ALA A C 1
ATOM 5480 O O . ALA A 1 691 ? -9.470 22.525 28.121 1.00 83.38 691 ALA A O 1
ATOM 5481 N N . HIS A 1 692 ? -8.483 21.327 26.501 1.00 85.69 692 HIS A N 1
ATOM 5482 C CA . HIS A 1 692 ? -9.718 20.775 25.943 1.00 85.69 692 HIS A CA 1
ATOM 5483 C C . HIS A 1 692 ? -10.225 19.523 26.679 1.00 85.69 692 HIS A C 1
ATOM 5485 O O . HIS A 1 692 ? -11.280 18.997 26.329 1.00 85.69 692 HIS A O 1
ATOM 5491 N N . TYR A 1 693 ? -9.525 19.037 27.710 1.00 89.19 693 TYR A N 1
ATOM 5492 C CA . TYR A 1 693 ? -10.006 17.938 28.545 1.00 89.19 693 TYR A CA 1
ATOM 5493 C C . TYR A 1 693 ? -10.671 18.458 29.820 1.00 89.19 693 TYR A C 1
ATOM 5495 O O . TYR A 1 693 ? -10.168 19.353 30.496 1.00 89.19 693 TYR A O 1
ATOM 5503 N N . SER A 1 694 ? -11.790 17.851 30.210 1.00 92.50 694 SER A N 1
ATOM 5504 C CA . SER A 1 694 ? -12.447 18.169 31.481 1.00 92.50 694 SER A CA 1
ATOM 5505 C C . SER A 1 694 ? -13.168 16.964 32.072 1.00 92.50 694 SER A C 1
ATOM 5507 O O . SER A 1 694 ? -13.779 16.170 31.357 1.00 92.50 694 SER A O 1
ATOM 5509 N N . TRP A 1 695 ? -13.121 16.832 33.398 1.00 94.25 695 TRP A N 1
ATOM 5510 C CA . TRP A 1 695 ? -14.015 15.927 34.116 1.00 94.25 695 TRP A CA 1
ATOM 5511 C C . TRP A 1 695 ? -15.398 16.555 34.192 1.00 94.25 695 TRP A C 1
ATOM 5513 O O . TRP A 1 695 ? -15.529 17.729 34.534 1.00 94.25 695 TRP A O 1
ATOM 5523 N N . ARG A 1 696 ? -16.440 15.788 33.874 1.00 95.38 696 ARG A N 1
ATOM 5524 C CA . ARG A 1 696 ? -17.828 16.255 33.904 1.00 95.38 696 ARG A CA 1
ATOM 5525 C C . ARG A 1 696 ? -18.743 15.219 34.535 1.00 95.38 696 ARG A C 1
ATOM 5527 O O . ARG A 1 696 ? -18.543 14.015 34.371 1.00 95.38 696 ARG A O 1
ATOM 5534 N N . ASN A 1 697 ? -19.770 15.699 35.229 1.00 93.88 697 ASN A N 1
ATOM 5535 C CA . ASN A 1 697 ? -20.881 14.851 35.663 1.00 93.88 697 ASN A CA 1
ATOM 5536 C C . ASN A 1 697 ? -21.703 14.420 34.446 1.00 93.88 697 ASN A C 1
ATOM 5538 O O . ASN A 1 697 ? -21.811 15.181 33.487 1.00 93.88 697 ASN A O 1
ATOM 5542 N N . LEU A 1 698 ? -22.332 13.249 34.485 1.00 91.25 698 LEU A N 1
ATOM 5543 C CA . LEU A 1 698 ? -23.233 12.819 33.414 1.00 91.25 698 LEU A CA 1
ATOM 5544 C C . LEU A 1 698 ? -24.689 13.192 33.737 1.00 91.25 698 LEU A C 1
ATOM 5546 O O . LEU A 1 698 ? -25.183 12.886 34.820 1.00 91.25 698 LEU A O 1
ATOM 5550 N N . GLN A 1 699 ? -25.392 13.833 32.799 1.00 84.75 699 GLN A N 1
ATOM 5551 C CA . GLN A 1 699 ? -26.810 14.182 32.946 1.00 84.75 699 GLN A CA 1
ATOM 5552 C C . GLN A 1 699 ? -27.572 13.872 31.654 1.00 84.75 699 GLN A C 1
ATOM 5554 O O . GLN A 1 699 ? -27.272 14.429 30.602 1.00 84.75 699 GLN A O 1
ATOM 5559 N N . ASN A 1 700 ? -28.577 12.990 31.729 1.00 82.69 700 ASN A N 1
ATOM 5560 C CA . ASN A 1 700 ? -29.470 12.642 30.610 1.00 82.69 700 ASN A CA 1
ATOM 5561 C C . ASN A 1 700 ? -28.741 12.283 29.299 1.00 82.69 700 ASN A C 1
ATOM 5563 O O . ASN A 1 700 ? -29.129 12.733 28.222 1.00 82.69 700 ASN A O 1
ATOM 5567 N N . GLY A 1 701 ? -27.669 11.494 29.386 1.00 82.44 701 GLY A N 1
ATOM 5568 C CA . GLY A 1 701 ? -26.912 11.066 28.207 1.00 82.44 701 GLY A CA 1
ATOM 5569 C C . GLY A 1 701 ? -25.930 12.103 27.649 1.00 82.44 701 GLY A C 1
ATOM 5570 O O . GLY A 1 701 ? -25.378 11.890 26.573 1.00 82.44 701 GLY A O 1
ATOM 5571 N N . LYS A 1 702 ? -25.728 13.229 28.347 1.00 88.69 702 LYS A N 1
ATOM 5572 C CA . LYS A 1 702 ? -24.842 14.326 27.938 1.00 88.69 702 LYS A CA 1
ATOM 5573 C C . LYS A 1 702 ? -23.851 14.706 29.040 1.00 88.69 702 LYS A C 1
ATOM 5575 O O . LYS A 1 702 ? -24.144 14.494 30.224 1.00 88.69 702 LYS A O 1
ATOM 5580 N N . PRO A 1 703 ? -22.701 15.309 28.689 1.00 90.56 703 PRO A N 1
ATOM 5581 C CA . PRO A 1 703 ? -21.797 15.879 29.676 1.00 90.56 703 PRO A CA 1
ATOM 5582 C C . PRO A 1 703 ? -22.465 17.088 30.341 1.00 90.56 703 PRO A C 1
ATOM 5584 O O . PRO A 1 703 ? -22.886 18.032 29.675 1.00 90.56 703 PRO A O 1
ATOM 5587 N N . GLY A 1 704 ? -22.585 17.043 31.661 1.00 90.81 704 GLY A N 1
ATOM 5588 C CA . GLY A 1 704 ? -23.116 18.111 32.498 1.00 90.81 704 GLY A CA 1
ATOM 5589 C C . GLY A 1 704 ? -22.042 19.124 32.897 1.00 90.81 704 GLY A C 1
ATOM 5590 O O . GLY A 1 704 ? -21.113 19.418 32.140 1.00 90.81 704 GLY A O 1
ATOM 5591 N N . ALA A 1 705 ? -22.174 19.669 34.108 1.00 92.25 705 ALA A N 1
ATOM 5592 C CA . ALA A 1 705 ? -21.214 20.621 34.659 1.00 92.25 705 ALA A CA 1
ATOM 5593 C C . ALA A 1 705 ? -19.817 20.001 34.833 1.00 92.25 705 ALA A C 1
ATOM 5595 O O . ALA A 1 705 ? -19.687 18.811 35.147 1.00 92.25 705 ALA A O 1
ATOM 5596 N N . VAL A 1 706 ? -18.789 20.839 34.666 1.00 93.69 706 VAL A N 1
ATOM 5597 C CA . VAL A 1 706 ? -17.399 20.498 34.989 1.00 93.69 706 VAL A CA 1
ATOM 5598 C C . VAL A 1 706 ? -17.304 20.134 36.469 1.00 93.69 706 VAL A C 1
ATOM 5600 O O . VAL A 1 706 ? -17.851 20.823 37.329 1.00 93.69 706 VAL A O 1
ATOM 5603 N N . ALA A 1 707 ? -16.630 19.028 36.741 1.00 93.38 707 ALA A N 1
ATOM 5604 C CA . ALA A 1 707 ? -16.381 18.486 38.062 1.00 93.38 707 ALA A CA 1
ATOM 5605 C C . ALA A 1 707 ? -14.876 18.483 38.341 1.00 93.38 707 ALA A C 1
ATOM 5607 O O . ALA A 1 707 ? -14.049 18.517 37.428 1.00 93.38 707 ALA A O 1
ATOM 5608 N N . GLU A 1 708 ? -14.510 18.417 39.617 1.00 91.00 708 GLU A N 1
ATOM 5609 C CA . GLU A 1 708 ? -13.111 18.236 39.988 1.00 91.00 708 GLU A CA 1
ATOM 5610 C C . GLU A 1 708 ? -12.593 16.865 39.532 1.00 91.00 708 GLU A C 1
ATOM 5612 O O . GLU A 1 708 ? -13.336 15.881 39.454 1.00 91.00 708 GLU A O 1
ATOM 5617 N N . GLN A 1 709 ? -11.294 16.784 39.266 1.00 88.69 709 GLN A N 1
ATOM 5618 C CA . GLN A 1 709 ? -10.644 15.515 38.970 1.00 88.69 709 GLN A CA 1
ATOM 5619 C C . GLN A 1 709 ? -10.679 14.564 40.180 1.00 88.69 709 GLN A C 1
ATOM 5621 O O . GLN A 1 709 ? -10.304 14.981 41.280 1.00 88.69 709 GLN A O 1
ATOM 5626 N N . PRO A 1 710 ? -11.043 13.282 39.991 1.00 90.00 710 PRO A N 1
ATOM 5627 C CA . PRO A 1 710 ? -10.908 12.264 41.026 1.00 90.00 710 PRO A CA 1
ATOM 5628 C C . PRO A 1 710 ? -9.451 12.053 41.456 1.00 90.00 710 PRO A C 1
ATOM 5630 O O . PRO A 1 710 ? -8.554 11.968 40.618 1.00 90.00 710 PRO A O 1
ATOM 5633 N N . LEU A 1 711 ? -9.209 11.898 42.760 1.00 83.31 711 LEU A N 1
ATOM 5634 C CA . LEU A 1 711 ? -7.863 11.623 43.286 1.00 83.31 711 LEU A CA 1
ATOM 5635 C C . LEU A 1 711 ? -7.335 10.255 42.828 1.00 83.31 711 LEU A C 1
ATOM 5637 O O . LEU A 1 711 ? -6.130 10.071 42.691 1.00 83.31 711 LEU A O 1
ATOM 5641 N N . GLU A 1 712 ? -8.236 9.305 42.572 1.00 83.25 712 GLU A N 1
ATOM 5642 C CA . GLU A 1 712 ? -7.916 7.959 42.098 1.00 83.25 712 GLU A CA 1
ATOM 5643 C C . GLU A 1 712 ? -7.508 7.925 40.611 1.00 83.25 712 GLU A C 1
ATOM 5645 O O . GLU A 1 712 ? -6.914 6.942 40.164 1.00 83.25 712 GLU A O 1
ATOM 5650 N N . ILE A 1 713 ? -7.811 8.981 39.843 1.00 83.00 713 ILE A N 1
ATOM 5651 C CA . ILE A 1 713 ? -7.468 9.105 38.418 1.00 83.00 713 ILE A CA 1
ATOM 5652 C C . ILE A 1 713 ? -6.873 10.496 38.155 1.00 83.00 713 ILE A C 1
ATOM 5654 O O . ILE A 1 713 ? -7.567 11.385 37.651 1.00 83.00 713 ILE A O 1
ATOM 5658 N N . PRO A 1 714 ? -5.583 10.710 38.470 1.00 75.31 714 PRO A N 1
ATOM 5659 C CA . PRO A 1 714 ? -4.924 11.990 38.264 1.00 75.31 714 PRO A CA 1
ATOM 5660 C C . PRO A 1 714 ? -4.547 12.207 36.782 1.00 75.31 714 PRO A C 1
ATOM 5662 O O . PRO A 1 714 ? -3.373 12.332 36.451 1.00 75.31 714 PRO A O 1
ATOM 5665 N N . PHE A 1 715 ? -5.533 12.188 35.878 1.00 72.06 715 PHE A N 1
ATOM 5666 C CA . PHE A 1 715 ? -5.323 12.264 34.426 1.00 72.06 715 PHE A CA 1
ATOM 5667 C C . PHE A 1 715 ? -4.783 13.634 33.989 1.00 72.06 715 PHE A C 1
ATOM 5669 O O . PHE A 1 715 ? -3.795 13.725 33.272 1.00 72.06 715 PHE A O 1
ATOM 5676 N N . LEU A 1 716 ? -5.447 14.702 34.427 1.00 70.75 716 LEU A N 1
ATOM 5677 C CA . LEU A 1 716 ? -5.087 16.095 34.205 1.00 70.75 716 LEU A CA 1
ATOM 5678 C C . LEU A 1 716 ? -4.109 16.501 35.303 1.00 70.75 716 LEU A C 1
ATOM 5680 O O . LEU A 1 716 ? -4.495 16.658 36.464 1.00 70.75 716 LEU A O 1
ATOM 5684 N N . SER A 1 717 ? -2.834 16.652 34.966 1.00 61.84 717 SER A N 1
ATOM 5685 C CA . SER A 1 717 ? -1.857 17.218 35.895 1.00 61.84 717 SER A CA 1
ATOM 5686 C C . SER A 1 717 ? -2.331 18.603 36.349 1.00 61.84 717 SER A C 1
ATOM 5688 O O . SER A 1 717 ? -2.602 19.475 35.518 1.00 61.84 717 SER A O 1
ATOM 5690 N N . LYS A 1 718 ? -2.434 18.833 37.664 1.00 55.59 718 LYS A N 1
ATOM 5691 C CA . LYS A 1 718 ? -2.588 20.194 38.196 1.00 55.59 718 LYS A CA 1
ATOM 5692 C C . LYS A 1 718 ? -1.259 20.908 37.935 1.00 55.59 718 LYS A C 1
ATOM 5694 O O . LYS A 1 718 ? -0.269 20.515 38.537 1.00 55.59 718 LYS A O 1
ATOM 5699 N N . ASN A 1 719 ? -1.267 21.951 37.105 1.00 45.81 719 ASN A N 1
ATOM 5700 C CA . ASN A 1 719 ? -0.154 22.870 36.813 1.00 45.81 719 ASN A CA 1
ATOM 5701 C C . ASN A 1 719 ? 0.852 22.417 35.738 1.00 45.81 719 ASN A C 1
ATOM 5703 O O . ASN A 1 719 ? 1.598 21.465 35.922 1.00 45.81 719 ASN A O 1
ATOM 5707 N N . THR A 1 720 ? 0.902 23.170 34.632 1.00 40.34 720 THR A N 1
ATOM 5708 C CA . THR A 1 720 ? 2.001 24.091 34.236 1.00 40.34 720 THR A CA 1
ATOM 5709 C C . THR A 1 720 ? 3.473 23.721 34.510 1.00 40.34 720 THR A C 1
ATOM 5711 O O . THR A 1 720 ? 4.331 24.597 34.460 1.00 40.34 720 THR A O 1
ATOM 5714 N N . GLN A 1 721 ? 3.828 22.462 34.751 1.00 43.91 721 GLN A N 1
ATOM 5715 C CA . GLN A 1 721 ? 5.217 22.002 34.893 1.00 43.91 721 GLN A CA 1
ATOM 5716 C C . GLN A 1 721 ? 5.808 21.535 33.555 1.00 43.91 721 GLN A C 1
ATOM 5718 O O . GLN A 1 721 ? 6.531 20.547 33.463 1.00 43.91 721 GLN A O 1
ATOM 5723 N N . TYR A 1 722 ? 5.495 22.257 32.482 1.00 48.12 722 TYR A N 1
ATOM 5724 C CA . TYR A 1 722 ? 6.298 22.187 31.272 1.00 48.12 722 TYR A CA 1
ATOM 5725 C C . TYR A 1 722 ? 7.432 23.171 31.440 1.00 48.12 722 TYR A C 1
ATOM 5727 O O . TYR A 1 722 ? 7.254 24.384 31.333 1.00 48.12 722 TYR A O 1
ATOM 5735 N N . PHE A 1 723 ? 8.581 22.631 31.816 1.00 50.81 723 PHE A N 1
ATOM 5736 C CA . PHE A 1 723 ? 9.743 23.434 32.122 1.00 50.81 723 PHE A CA 1
ATOM 5737 C C . PHE A 1 723 ? 10.346 23.938 30.809 1.00 50.81 723 PHE A C 1
ATOM 5739 O O . PHE A 1 723 ? 10.793 23.130 30.000 1.00 50.81 723 PHE A O 1
ATOM 5746 N N . PRO A 1 724 ? 10.340 25.261 30.572 1.00 42.22 724 PRO A N 1
ATOM 5747 C CA . PRO A 1 724 ? 10.741 25.846 29.297 1.00 42.22 724 PRO A CA 1
ATOM 5748 C C . PRO A 1 724 ? 12.253 25.787 29.038 1.00 42.22 724 PRO A C 1
ATOM 5750 O O . PRO A 1 724 ? 12.681 26.242 27.990 1.00 42.22 724 PRO A O 1
ATOM 5753 N N . GLU A 1 725 ? 13.066 25.266 29.963 1.00 43.78 725 GLU A N 1
ATOM 5754 C CA . GLU A 1 725 ? 14.535 25.346 29.887 1.00 43.78 725 GLU A CA 1
ATOM 5755 C C . GLU A 1 725 ? 15.248 24.023 29.595 1.00 43.78 725 GLU A C 1
ATOM 5757 O O . GLU A 1 725 ? 16.437 24.037 29.314 1.00 43.78 725 GLU A O 1
ATOM 5762 N N . SER A 1 726 ? 14.575 22.873 29.616 1.00 45.34 726 SER A N 1
ATOM 5763 C CA . SER A 1 726 ? 15.244 21.607 29.293 1.00 45.34 726 SER A CA 1
ATOM 5764 C C . SER A 1 726 ? 14.256 20.632 28.691 1.00 45.34 726 SER A C 1
ATOM 5766 O O . SER A 1 726 ? 13.075 20.639 29.030 1.00 45.34 726 SER A O 1
ATOM 5768 N N . ALA A 1 727 ? 14.743 19.805 27.776 1.00 48.09 727 ALA A N 1
ATOM 5769 C CA . ALA A 1 727 ? 14.005 18.812 27.013 1.00 48.09 727 ALA A CA 1
ATOM 5770 C C . ALA A 1 727 ? 13.393 17.684 27.879 1.00 48.09 727 ALA A C 1
ATOM 5772 O O . ALA A 1 727 ? 13.450 16.520 27.534 1.00 48.09 727 ALA A O 1
ATOM 5773 N N . VAL A 1 728 ? 12.806 17.964 29.038 1.00 47.69 728 VAL A N 1
ATOM 5774 C CA . VAL A 1 728 ? 12.244 16.963 29.948 1.00 47.69 728 VAL A CA 1
ATOM 5775 C C . VAL A 1 728 ? 10.918 16.425 29.398 1.00 47.69 728 VAL A C 1
ATOM 5777 O O . VAL A 1 728 ? 9.934 17.155 29.296 1.00 47.69 728 VAL A O 1
ATOM 5780 N N . TYR A 1 729 ? 10.891 15.140 29.025 1.00 50.97 729 TYR A N 1
ATOM 5781 C CA . TYR A 1 729 ? 9.724 14.504 28.402 1.00 50.97 729 TYR A CA 1
ATOM 5782 C C . TYR A 1 729 ? 8.615 14.220 29.429 1.00 50.97 729 TYR A C 1
ATOM 5784 O O . TYR A 1 729 ? 8.860 13.672 30.509 1.00 50.97 729 TYR A O 1
ATOM 5792 N N . ASN A 1 730 ? 7.371 14.551 29.067 1.00 51.12 730 ASN A N 1
ATOM 5793 C CA . ASN A 1 730 ? 6.236 14.626 29.999 1.00 51.12 730 ASN A CA 1
ATOM 5794 C C . ASN A 1 730 ? 5.240 13.460 29.940 1.00 51.12 730 ASN A C 1
ATOM 5796 O O . ASN A 1 730 ? 4.270 13.449 30.692 1.00 51.12 730 ASN A O 1
ATOM 5800 N N . PHE A 1 731 ? 5.480 12.433 29.124 1.00 55.78 731 PHE A N 1
ATOM 5801 C CA . PHE A 1 731 ? 4.489 11.365 28.923 1.00 55.78 731 PHE A CA 1
ATOM 5802 C C . PHE A 1 731 ? 4.513 10.235 29.964 1.00 55.78 731 PHE A C 1
ATOM 5804 O O . PHE A 1 731 ? 3.827 9.226 29.801 1.00 55.78 731 PHE A O 1
ATOM 5811 N N . VAL A 1 732 ? 5.267 10.385 31.062 1.00 64.69 732 VAL A N 1
ATOM 5812 C CA . VAL A 1 732 ? 5.183 9.440 32.185 1.00 64.69 732 VAL A CA 1
ATOM 5813 C C . VAL A 1 732 ? 4.089 9.902 33.161 1.00 64.69 732 VAL A C 1
ATOM 5815 O O . VAL A 1 732 ? 4.184 11.011 33.691 1.00 64.69 732 VAL A O 1
ATOM 5818 N N . PRO A 1 733 ? 3.066 9.073 33.431 1.00 69.69 733 PRO A N 1
ATOM 5819 C CA . PRO A 1 733 ? 1.979 9.393 34.356 1.00 69.69 733 PRO A CA 1
ATOM 5820 C C . PRO A 1 733 ? 2.488 9.775 35.750 1.00 69.69 733 PRO A C 1
ATOM 5822 O O . PRO A 1 733 ? 3.330 9.063 36.305 1.00 69.69 733 PRO A O 1
ATOM 5825 N N . GLU A 1 734 ? 1.940 10.842 36.348 1.00 72.31 734 GLU A N 1
ATOM 5826 C CA . GLU A 1 734 ? 2.393 11.375 37.649 1.00 72.31 734 GLU A CA 1
ATOM 5827 C C . GLU A 1 734 ? 2.475 10.295 38.736 1.00 72.31 734 GLU A C 1
ATOM 5829 O O . GLU A 1 734 ? 3.437 10.240 39.498 1.00 72.31 734 GLU A O 1
ATOM 5834 N N . TRP A 1 735 ? 1.501 9.381 38.771 1.00 77.12 735 TRP A N 1
ATOM 5835 C CA . TRP A 1 735 ? 1.424 8.322 39.780 1.00 77.12 735 TRP A CA 1
ATOM 5836 C C . TRP A 1 735 ? 2.618 7.350 39.756 1.00 77.12 735 TRP A C 1
ATOM 5838 O O . TRP A 1 735 ? 2.871 6.681 40.754 1.00 77.12 735 TRP A O 1
ATOM 5848 N N . ARG A 1 736 ? 3.365 7.259 38.643 1.00 82.88 736 ARG A N 1
ATOM 5849 C CA . ARG A 1 736 ? 4.588 6.437 38.543 1.00 82.88 736 ARG A CA 1
ATOM 5850 C C . ARG A 1 736 ? 5.823 7.154 39.056 1.00 82.88 736 ARG A C 1
ATOM 5852 O O . ARG A 1 736 ? 6.758 6.509 39.525 1.00 82.88 736 ARG A O 1
ATOM 5859 N N . VAL A 1 737 ? 5.843 8.471 38.915 1.00 84.88 737 VAL A N 1
ATOM 5860 C CA . VAL A 1 737 ? 7.033 9.299 39.122 1.00 84.88 737 VAL A CA 1
ATOM 5861 C C . VAL A 1 737 ? 6.981 10.117 40.399 1.00 84.88 737 VAL A C 1
ATOM 5863 O O . VAL A 1 737 ? 7.976 10.756 40.733 1.00 84.88 737 VAL A O 1
ATOM 5866 N N . ARG A 1 738 ? 5.853 10.093 41.113 1.00 85.56 738 ARG A N 1
ATOM 5867 C CA . ARG A 1 738 ? 5.626 10.869 42.327 1.00 85.56 738 ARG A CA 1
ATOM 5868 C C . ARG A 1 738 ? 5.446 9.969 43.546 1.00 85.56 738 ARG A C 1
ATOM 5870 O O . ARG A 1 738 ? 4.681 9.009 43.521 1.00 85.56 738 ARG A O 1
ATOM 5877 N N . ALA A 1 739 ? 6.108 10.332 44.639 1.00 85.81 739 ALA A N 1
ATOM 5878 C CA . ALA A 1 739 ? 5.860 9.778 45.966 1.00 85.81 739 ALA A CA 1
ATOM 5879 C C . ALA A 1 739 ? 5.883 10.915 46.994 1.00 85.81 739 ALA A C 1
ATOM 5881 O O . ALA A 1 739 ? 6.899 11.591 47.173 1.00 85.81 739 ALA A O 1
ATOM 5882 N N . GLY A 1 740 ? 4.745 11.151 47.653 1.00 83.81 740 GLY A N 1
ATOM 5883 C CA . GLY A 1 740 ? 4.565 12.336 48.493 1.00 83.81 740 GLY A CA 1
ATOM 5884 C C . GLY A 1 740 ? 4.707 13.617 47.666 1.00 83.81 740 GLY A C 1
ATOM 5885 O O . GLY A 1 740 ? 4.013 13.783 46.666 1.00 83.81 740 GLY A O 1
ATOM 5886 N N . ASN A 1 741 ? 5.621 14.497 48.073 1.00 82.69 741 ASN A N 1
ATOM 5887 C CA . ASN A 1 741 ? 5.906 15.763 47.397 1.00 82.69 741 ASN A CA 1
ATOM 5888 C C . ASN A 1 741 ? 7.111 15.725 46.441 1.00 82.69 741 ASN A C 1
ATOM 5890 O O . ASN A 1 741 ? 7.518 16.767 45.932 1.00 82.69 741 ASN A O 1
ATOM 5894 N N . ILE A 1 742 ? 7.710 14.549 46.222 1.00 83.81 742 ILE A N 1
ATOM 5895 C CA . ILE A 1 742 ? 8.853 14.376 45.321 1.00 83.81 742 ILE A CA 1
ATOM 5896 C C . ILE A 1 742 ? 8.368 13.795 44.001 1.00 83.81 742 ILE A C 1
ATOM 5898 O O . ILE A 1 742 ? 7.691 12.768 43.994 1.00 83.81 742 ILE A O 1
ATOM 5902 N N . GLU A 1 743 ? 8.804 14.397 42.898 1.00 86.44 743 GLU A N 1
ATOM 5903 C CA . GLU A 1 743 ? 8.590 13.903 41.542 1.00 86.44 743 GLU A CA 1
ATOM 5904 C C . GLU A 1 743 ? 9.907 13.793 40.765 1.00 86.44 743 GLU A C 1
ATOM 5906 O O . GLU A 1 743 ? 10.790 14.643 40.905 1.00 86.44 743 GLU A O 1
ATOM 5911 N N . ILE A 1 744 ? 10.049 12.725 39.970 1.00 87.75 744 ILE A N 1
ATOM 5912 C CA . ILE A 1 744 ? 11.267 12.417 39.210 1.00 87.75 744 ILE A CA 1
ATOM 5913 C C . ILE A 1 744 ? 10.989 12.373 37.708 1.00 87.75 744 ILE A C 1
ATOM 5915 O O . ILE A 1 744 ? 10.187 11.571 37.236 1.00 87.75 744 ILE A O 1
ATOM 5919 N N . ARG A 1 745 ? 11.713 13.187 36.940 1.00 85.44 745 ARG A N 1
ATOM 5920 C CA . ARG A 1 745 ? 11.587 13.278 35.477 1.00 85.44 745 ARG A CA 1
ATOM 5921 C C . ARG A 1 745 ? 12.928 13.051 34.771 1.00 85.44 745 ARG A C 1
ATOM 5923 O O . ARG A 1 745 ? 13.983 13.087 35.407 1.00 85.44 745 ARG A O 1
ATOM 5930 N N . THR A 1 746 ? 12.881 12.806 33.463 1.00 82.88 746 THR A N 1
ATOM 5931 C CA . THR A 1 746 ? 14.046 12.549 32.594 1.00 82.88 746 THR A CA 1
ATOM 5932 C C . THR A 1 746 ? 14.158 13.604 31.498 1.00 82.88 746 THR A C 1
ATOM 5934 O O . THR A 1 746 ? 13.147 13.921 30.877 1.00 82.88 746 THR A O 1
ATOM 5937 N N . GLY A 1 747 ? 15.368 14.106 31.238 1.00 70.19 747 GLY A N 1
ATOM 5938 C CA . GLY A 1 747 ? 15.671 14.993 30.104 1.00 70.19 747 GLY A CA 1
ATOM 5939 C C . GLY A 1 747 ? 15.918 14.239 28.789 1.00 70.19 747 GLY A C 1
ATOM 5940 O O . GLY A 1 747 ? 16.578 13.202 28.796 1.00 70.19 747 GLY A O 1
ATOM 5941 N N . GLU A 1 748 ? 15.429 14.773 27.674 1.00 60.09 748 GLU A N 1
ATOM 5942 C CA . GLU A 1 748 ? 15.756 14.434 26.281 1.00 60.09 748 GLU A CA 1
ATOM 5943 C C . GLU A 1 748 ? 16.777 15.423 25.683 1.00 60.09 748 GLU A C 1
ATOM 5945 O O . GLU A 1 748 ? 17.336 16.256 26.396 1.00 60.09 748 GLU A O 1
ATOM 5950 N N . LEU A 1 749 ? 17.082 15.216 24.392 1.00 45.56 749 LEU A N 1
ATOM 5951 C CA . LEU A 1 749 ? 17.739 16.098 23.420 1.00 45.56 749 LEU A CA 1
ATOM 5952 C C . LEU A 1 749 ? 18.450 17.316 24.039 1.00 45.56 749 LEU A C 1
ATOM 5954 O O . LEU A 1 749 ? 17.819 18.290 24.437 1.00 45.56 749 LEU A O 1
ATOM 5958 N N . TYR A 1 750 ? 19.783 17.234 24.056 1.00 41.78 750 TYR A N 1
ATOM 5959 C CA . TYR A 1 750 ? 20.773 18.264 24.411 1.00 41.78 750 TYR A CA 1
ATOM 5960 C C . TYR A 1 750 ? 21.254 18.329 25.868 1.00 41.78 750 TYR A C 1
ATOM 5962 O O . TYR A 1 750 ? 22.435 18.612 26.055 1.00 41.78 750 TYR A O 1
ATOM 5970 N N . GLU A 1 751 ? 20.452 17.987 26.886 1.00 62.50 751 GLU A N 1
ATOM 5971 C CA . GLU A 1 751 ? 20.936 18.065 28.284 1.00 62.50 751 GLU A CA 1
ATOM 5972 C C . GLU A 1 751 ? 21.049 16.731 29.031 1.00 62.50 751 GLU A C 1
ATOM 5974 O O . GLU A 1 751 ? 21.926 16.614 29.887 1.00 62.50 751 GLU A O 1
ATOM 5979 N N . GLY A 1 752 ? 20.201 15.735 28.733 1.00 74.56 752 GLY A N 1
ATOM 5980 C CA . GLY A 1 752 ? 20.168 14.452 29.452 1.00 74.56 752 GLY A CA 1
ATOM 5981 C C . GLY A 1 752 ? 19.969 14.571 30.980 1.00 74.56 752 GLY A C 1
ATOM 5982 O O . GLY A 1 752 ? 20.003 15.644 31.579 1.00 74.56 752 GLY A O 1
ATOM 5983 N N . GLY A 1 753 ? 19.757 13.443 31.655 1.00 87.88 753 GLY A N 1
ATOM 5984 C CA . GLY A 1 753 ? 19.793 13.358 33.118 1.00 87.88 753 GLY A CA 1
ATOM 5985 C C . GLY A 1 753 ? 18.455 13.111 33.820 1.00 87.88 753 GLY A C 1
ATOM 5986 O O . GLY A 1 753 ? 17.398 12.978 33.201 1.00 87.88 753 GLY A O 1
ATOM 5987 N N . LEU A 1 754 ? 18.528 13.010 35.152 1.00 88.94 754 LEU A N 1
ATOM 5988 C CA . LEU A 1 754 ? 17.387 12.907 36.063 1.00 88.94 754 LEU A CA 1
ATOM 5989 C C . LEU A 1 754 ? 17.183 14.214 36.817 1.00 88.94 754 LEU A C 1
ATOM 5991 O O . LEU A 1 754 ? 18.117 14.772 37.404 1.00 88.94 754 LEU A O 1
ATOM 5995 N N . TYR A 1 755 ? 15.924 14.627 36.868 1.00 88.00 755 TYR A N 1
ATOM 5996 C CA . TYR A 1 755 ? 15.480 15.863 37.484 1.00 88.00 755 TYR A CA 1
ATOM 5997 C C . TYR A 1 755 ? 14.542 15.550 38.642 1.00 88.00 755 TYR A C 1
ATOM 5999 O O . TYR A 1 755 ? 13.680 14.675 38.542 1.00 88.00 755 TYR A O 1
ATOM 6007 N N . LYS A 1 756 ? 14.737 16.259 39.751 1.00 88.06 756 LYS A N 1
ATOM 6008 C CA . LYS A 1 756 ? 13.919 16.168 40.957 1.00 88.06 756 LYS A CA 1
ATOM 6009 C C . LYS A 1 756 ? 13.101 17.441 41.107 1.00 88.06 756 LYS A C 1
ATOM 6011 O O . LYS A 1 756 ? 13.655 18.535 41.025 1.00 88.06 756 LYS A O 1
ATOM 6016 N N . ILE A 1 757 ? 11.811 17.282 41.368 1.00 82.44 757 ILE A N 1
ATOM 6017 C CA . ILE A 1 757 ? 10.853 18.373 41.550 1.00 82.44 757 ILE A CA 1
ATOM 6018 C C . ILE A 1 757 ? 10.231 18.232 42.943 1.00 82.44 757 ILE A C 1
ATOM 6020 O O . ILE A 1 757 ? 9.869 17.123 43.347 1.00 82.44 757 ILE A O 1
ATOM 6024 N N . ILE A 1 758 ? 10.151 19.337 43.689 1.00 81.88 758 ILE A N 1
ATOM 6025 C CA . ILE A 1 758 ? 9.562 19.397 45.033 1.00 81.88 758 ILE A CA 1
ATOM 6026 C C . ILE A 1 758 ? 8.525 20.525 45.045 1.00 81.88 758 ILE A C 1
ATOM 6028 O O . ILE A 1 758 ? 8.895 21.679 44.878 1.00 81.88 758 ILE A O 1
ATOM 6032 N N . ASP A 1 759 ? 7.240 20.209 45.227 1.00 66.56 759 ASP A N 1
ATOM 6033 C CA . ASP A 1 759 ? 6.137 21.177 45.423 1.00 66.56 759 ASP A CA 1
ATOM 6034 C C . ASP A 1 759 ? 6.227 22.481 44.592 1.00 66.56 759 ASP A C 1
ATOM 6036 O O . ASP A 1 759 ? 6.422 23.574 45.118 1.00 66.56 759 ASP A O 1
ATOM 6040 N N . SER A 1 760 ? 6.036 22.378 43.272 1.00 59.97 760 SER A N 1
ATOM 6041 C CA . SER A 1 760 ? 6.069 23.512 42.320 1.00 59.97 760 SER A CA 1
ATOM 6042 C C . SER A 1 760 ? 7.407 24.264 42.221 1.00 59.97 760 SER A C 1
ATOM 6044 O O . SER A 1 760 ? 7.453 25.343 41.631 1.00 59.97 760 SER A O 1
ATOM 6046 N N . SER A 1 761 ? 8.502 23.713 42.757 1.00 65.56 761 SER A N 1
ATOM 6047 C CA . SER A 1 761 ? 9.851 24.229 42.513 1.00 65.56 761 SER A CA 1
ATOM 6048 C C . SER A 1 761 ? 10.287 24.018 41.062 1.00 65.56 761 SER A C 1
ATOM 6050 O O . SER A 1 761 ? 9.813 23.105 40.383 1.00 65.56 761 SER A O 1
ATOM 6052 N N . ASN A 1 762 ? 11.282 24.791 40.616 1.00 70.56 762 ASN A N 1
ATOM 6053 C CA . ASN A 1 762 ? 12.005 24.465 39.387 1.00 70.56 762 ASN A CA 1
ATOM 6054 C C . ASN A 1 762 ? 12.639 23.061 39.501 1.00 70.56 762 ASN A C 1
ATOM 6056 O O . ASN A 1 762 ? 13.031 22.663 40.609 1.00 70.56 762 ASN A O 1
ATOM 6060 N N . PRO A 1 763 ? 12.752 22.298 38.399 1.00 78.31 763 PRO A N 1
ATOM 6061 C CA . PRO A 1 763 ? 13.383 20.991 38.404 1.00 78.31 763 PRO A CA 1
ATOM 6062 C C . PRO A 1 763 ? 14.860 21.173 38.680 1.00 78.31 763 PRO A C 1
ATOM 6064 O O . PRO A 1 763 ? 15.534 21.980 38.044 1.00 78.31 763 PRO A O 1
ATOM 6067 N N . VAL A 1 764 ? 15.383 20.383 39.603 1.00 83.88 764 VAL A N 1
ATOM 6068 C CA . VAL A 1 764 ? 16.812 20.359 39.883 1.00 83.88 764 VAL A CA 1
ATOM 6069 C C . VAL A 1 764 ? 17.376 19.091 39.272 1.00 83.88 764 VAL A C 1
ATOM 6071 O O . VAL A 1 764 ? 17.036 17.984 39.710 1.00 83.88 764 VAL A O 1
ATOM 6074 N N . LYS A 1 765 ? 18.242 19.235 38.262 1.00 87.69 765 LYS A N 1
ATOM 6075 C CA . LYS A 1 765 ? 19.015 18.101 37.756 1.00 87.69 765 LYS A CA 1
ATOM 6076 C C . LYS A 1 765 ? 19.919 17.607 38.880 1.00 87.69 765 LYS A C 1
ATOM 6078 O O . LYS A 1 765 ? 20.716 18.362 39.430 1.00 87.69 765 LYS A O 1
ATOM 6083 N N . PHE A 1 766 ? 19.782 16.339 39.242 1.00 88.75 766 PHE A N 1
ATOM 6084 C CA . PHE A 1 766 ? 20.573 15.734 40.318 1.00 88.75 766 PHE A CA 1
ATOM 6085 C C . PHE A 1 766 ? 21.414 14.548 39.834 1.00 88.75 766 PHE A C 1
ATOM 6087 O O . PHE A 1 766 ? 22.202 13.991 40.603 1.00 88.75 766 PHE A O 1
ATOM 6094 N N . ARG A 1 767 ? 21.263 14.153 38.562 1.00 89.88 767 ARG A N 1
ATOM 6095 C CA . ARG A 1 767 ? 22.065 13.103 37.934 1.00 89.88 767 ARG A CA 1
ATOM 6096 C C . ARG A 1 767 ? 22.215 13.342 36.435 1.00 89.88 767 ARG A C 1
ATOM 6098 O O . ARG A 1 767 ? 21.214 13.536 35.761 1.00 89.88 767 ARG A O 1
ATOM 6105 N N . GLU A 1 768 ? 23.435 13.231 35.920 1.00 90.75 768 GLU A N 1
ATOM 6106 C CA . GLU A 1 768 ? 23.723 13.253 34.478 1.00 90.75 768 GLU A CA 1
ATOM 6107 C C . GLU A 1 768 ? 23.647 11.850 33.854 1.00 90.75 768 GLU A C 1
ATOM 6109 O O . GLU A 1 768 ? 23.927 10.845 34.527 1.00 90.75 768 GLU A O 1
ATOM 6114 N N . GLY A 1 769 ? 23.255 11.772 32.576 1.00 88.62 769 GLY A N 1
ATOM 6115 C CA . GLY A 1 769 ? 23.223 10.535 31.779 1.00 88.62 769 GLY A CA 1
ATOM 6116 C C . GLY A 1 769 ? 21.949 10.321 30.950 1.00 88.62 769 GLY A C 1
ATOM 6117 O O . GLY A 1 769 ? 20.984 11.071 31.054 1.00 88.62 769 GLY A O 1
ATOM 6118 N N . LEU A 1 770 ? 21.930 9.268 30.130 1.00 88.44 770 LEU A N 1
ATOM 6119 C CA . LEU A 1 770 ? 20.783 8.918 29.286 1.00 88.44 770 LEU A CA 1
ATOM 6120 C C . LEU A 1 770 ? 19.803 8.031 30.059 1.00 88.44 770 LEU A C 1
ATOM 6122 O O . LEU A 1 770 ? 20.021 6.822 30.175 1.00 88.44 770 LEU A O 1
ATOM 6126 N N . TYR A 1 771 ? 18.740 8.632 30.598 1.00 89.94 771 TYR A N 1
ATOM 6127 C CA . TYR A 1 771 ? 17.721 7.930 31.382 1.00 89.94 771 TYR A CA 1
ATOM 6128 C C . TYR A 1 771 ? 16.333 8.026 30.756 1.00 89.94 771 TYR A C 1
ATOM 6130 O O . TYR A 1 771 ? 16.001 9.017 30.118 1.00 89.94 771 TYR A O 1
ATOM 6138 N N . ALA A 1 772 ? 15.510 7.004 30.988 1.00 87.31 772 ALA A N 1
ATOM 6139 C CA . ALA A 1 772 ? 14.112 6.960 30.564 1.00 87.31 772 ALA A CA 1
ATOM 6140 C C . ALA A 1 772 ? 13.265 6.150 31.556 1.00 87.31 772 ALA A C 1
ATOM 6142 O O . ALA A 1 772 ? 13.795 5.395 32.377 1.00 87.31 772 ALA A O 1
ATOM 6143 N N . ASN A 1 773 ? 11.940 6.269 31.444 1.00 86.31 773 ASN A N 1
ATOM 6144 C CA . ASN A 1 773 ? 10.960 5.464 32.183 1.00 86.31 773 ASN A CA 1
ATOM 6145 C C . ASN A 1 773 ? 11.167 5.432 33.716 1.00 86.31 773 ASN A C 1
ATOM 6147 O O . ASN A 1 773 ? 11.285 4.346 34.280 1.00 86.31 773 ASN A O 1
ATOM 6151 N N . PRO A 1 774 ? 11.239 6.576 34.421 1.00 91.50 774 PRO A N 1
ATOM 6152 C CA . PRO A 1 774 ? 11.354 6.586 35.876 1.00 91.50 774 PRO A CA 1
ATOM 6153 C C . PRO A 1 774 ? 10.140 5.960 36.576 1.00 91.50 774 PRO A C 1
ATOM 6155 O O . PRO A 1 774 ? 8.992 6.214 36.210 1.00 91.50 774 PRO A O 1
ATOM 6158 N N . ILE A 1 775 ? 10.410 5.187 37.632 1.00 92.75 775 ILE A N 1
ATOM 6159 C CA . ILE A 1 775 ? 9.437 4.739 38.636 1.00 92.75 775 ILE A CA 1
ATOM 6160 C C . ILE A 1 775 ? 9.971 5.045 40.028 1.00 92.75 775 ILE A C 1
ATOM 6162 O O . ILE A 1 775 ? 11.084 4.638 40.362 1.00 92.75 775 ILE A O 1
ATOM 6166 N N . VAL A 1 776 ? 9.176 5.717 40.854 1.00 93.31 776 VAL A N 1
ATOM 6167 C CA . VAL A 1 776 ? 9.524 6.024 42.244 1.00 93.31 776 VAL A CA 1
ATOM 6168 C C . VAL A 1 776 ? 8.883 5.002 43.182 1.00 93.31 776 VAL A C 1
ATOM 6170 O O . VAL A 1 776 ? 7.730 4.610 43.008 1.00 93.31 776 VAL A O 1
ATOM 6173 N N . THR A 1 777 ? 9.637 4.521 44.171 1.00 94.06 777 THR A N 1
ATOM 6174 C CA . THR A 1 777 ? 9.100 3.619 45.201 1.00 94.06 777 THR A CA 1
ATOM 6175 C C . THR A 1 777 ? 8.104 4.344 46.101 1.00 94.06 777 THR A C 1
ATOM 6177 O O . THR A 1 777 ? 8.244 5.539 46.344 1.00 94.06 777 THR A O 1
ATOM 6180 N N . ALA A 1 778 ? 7.123 3.626 46.659 1.00 90.12 778 ALA A N 1
ATOM 6181 C CA . ALA A 1 778 ? 6.078 4.236 47.492 1.00 90.12 778 ALA A CA 1
ATOM 6182 C C . ALA A 1 778 ? 6.614 5.007 48.717 1.00 90.12 778 ALA A C 1
ATOM 6184 O O . ALA A 1 778 ? 5.971 5.938 49.190 1.00 90.12 778 ALA A O 1
ATOM 6185 N N . ASP A 1 779 ? 7.799 4.647 49.220 1.00 91.56 779 ASP A N 1
ATOM 6186 C CA . ASP A 1 779 ? 8.471 5.348 50.320 1.00 91.56 779 ASP A CA 1
ATOM 6187 C C . ASP A 1 779 ? 9.268 6.595 49.885 1.00 91.56 779 ASP A C 1
ATOM 6189 O O . ASP A 1 779 ? 9.891 7.245 50.726 1.00 91.56 779 ASP A O 1
ATOM 6193 N N . GLY A 1 780 ? 9.295 6.912 48.587 1.00 91.75 780 GLY A N 1
ATOM 6194 C CA . GLY A 1 780 ? 9.995 8.060 48.010 1.00 91.75 780 GLY A CA 1
ATOM 6195 C C . GLY A 1 780 ? 11.521 8.000 48.104 1.00 91.75 780 GLY A C 1
ATOM 6196 O O . GLY A 1 780 ? 12.187 9.014 47.889 1.00 91.75 780 GLY A O 1
ATOM 6197 N N . LYS A 1 781 ? 12.109 6.844 48.444 1.00 94.56 781 LYS A N 1
ATOM 6198 C CA . LYS A 1 781 ? 13.566 6.722 48.638 1.00 94.56 781 LYS A CA 1
ATOM 6199 C C . LYS A 1 781 ? 14.332 6.402 47.363 1.00 94.56 781 LYS A C 1
ATOM 6201 O O . LYS A 1 781 ? 15.506 6.769 47.267 1.00 94.56 781 LYS A O 1
ATOM 6206 N N . TRP A 1 782 ? 13.705 5.727 46.403 1.00 96.31 782 TRP A N 1
ATOM 6207 C CA . TRP A 1 782 ? 14.378 5.218 45.211 1.00 96.31 782 TRP A CA 1
ATOM 6208 C C . TRP A 1 782 ? 13.639 5.597 43.934 1.00 96.31 782 TRP A C 1
ATOM 6210 O O . TRP A 1 782 ? 12.421 5.475 43.863 1.00 96.31 782 TRP A O 1
ATOM 6220 N N . ALA A 1 783 ? 14.400 5.977 42.908 1.00 95.50 783 ALA A N 1
ATOM 6221 C CA . ALA A 1 783 ? 13.949 5.982 41.522 1.00 95.50 783 ALA A CA 1
ATOM 6222 C C . ALA A 1 783 ? 14.587 4.815 40.768 1.00 95.50 783 ALA A C 1
ATOM 6224 O O . ALA A 1 783 ? 15.794 4.596 40.855 1.00 95.50 783 ALA A O 1
ATOM 6225 N N . ILE A 1 784 ? 13.781 4.062 40.034 1.00 96.94 784 ILE A N 1
ATOM 6226 C CA . ILE A 1 784 ? 14.208 2.976 39.160 1.00 96.94 784 ILE A CA 1
ATOM 6227 C C . ILE A 1 784 ? 14.020 3.476 37.738 1.00 96.94 784 ILE A C 1
ATOM 6229 O O . ILE A 1 784 ? 12.930 3.916 37.388 1.00 96.94 784 ILE A O 1
ATOM 6233 N N . VAL A 1 785 ? 15.082 3.446 36.941 1.00 94.50 785 VAL A N 1
ATOM 6234 C CA . VAL A 1 785 ? 15.119 4.082 35.618 1.00 94.50 785 VAL A CA 1
ATOM 6235 C C . VAL A 1 785 ? 15.820 3.178 34.617 1.00 94.50 785 VAL A C 1
ATOM 6237 O O . VAL A 1 785 ? 16.757 2.455 34.965 1.00 94.50 785 VAL A O 1
ATOM 6240 N N . THR A 1 786 ? 15.392 3.236 33.363 1.00 92.94 786 THR A N 1
ATOM 6241 C CA . THR A 1 786 ? 16.173 2.710 32.242 1.00 92.94 786 THR A CA 1
ATOM 6242 C C . THR A 1 786 ? 17.369 3.607 31.991 1.00 92.94 786 THR A C 1
ATOM 6244 O O . THR A 1 786 ? 17.247 4.825 32.093 1.00 92.94 786 THR A O 1
ATOM 6247 N N . LYS A 1 787 ? 18.504 3.010 31.628 1.00 92.94 787 LYS A N 1
ATOM 6248 C CA . LYS A 1 787 ? 19.733 3.715 31.283 1.00 92.94 787 LYS A CA 1
ATOM 6249 C C . LYS A 1 787 ? 20.341 3.177 29.990 1.00 92.94 787 LYS A C 1
ATOM 6251 O O . LYS A 1 787 ? 20.502 1.961 29.844 1.00 92.94 787 LYS A O 1
ATOM 6256 N N . ALA A 1 788 ? 20.715 4.086 29.096 1.00 89.12 788 ALA A N 1
ATOM 6257 C CA . ALA A 1 788 ? 21.592 3.803 27.963 1.00 89.12 788 ALA A CA 1
ATOM 6258 C C . ALA A 1 788 ? 23.032 4.217 28.312 1.00 89.12 788 ALA A C 1
ATOM 6260 O O . ALA A 1 788 ? 23.232 5.209 29.014 1.00 89.12 788 ALA A O 1
ATOM 6261 N N . GLU A 1 789 ? 24.034 3.456 27.866 1.00 86.25 789 GLU A N 1
ATOM 6262 C CA . GLU A 1 789 ? 25.443 3.780 28.159 1.00 86.25 789 GLU A CA 1
ATOM 6263 C C . GLU A 1 789 ? 25.975 4.877 27.217 1.00 86.25 789 GLU A C 1
ATOM 6265 O O . GLU A 1 789 ? 26.625 5.811 27.676 1.00 86.25 789 GLU A O 1
ATOM 6270 N N . THR A 1 790 ? 25.661 4.795 25.919 1.00 81.62 790 THR A N 1
ATOM 6271 C CA . THR A 1 790 ? 26.159 5.712 24.871 1.00 81.62 790 THR A CA 1
ATOM 6272 C C . THR A 1 790 ? 25.030 6.305 24.028 1.00 81.62 790 THR A C 1
ATOM 6274 O O . THR A 1 790 ? 24.994 7.509 23.806 1.00 81.62 790 THR A O 1
ATOM 6277 N N . ASN A 1 791 ? 24.094 5.473 23.564 1.00 83.62 791 ASN A N 1
ATOM 6278 C CA . ASN A 1 791 ? 22.932 5.872 22.773 1.00 83.62 791 ASN A CA 1
ATOM 6279 C C . ASN A 1 791 ? 21.771 4.876 22.957 1.00 83.62 791 ASN A C 1
ATOM 6281 O O . ASN A 1 791 ? 21.953 3.755 23.435 1.00 83.62 791 ASN A O 1
ATOM 6285 N N . TRP A 1 792 ? 20.567 5.272 22.543 1.00 82.50 792 TRP A N 1
ATOM 6286 C CA . TRP A 1 792 ? 19.346 4.469 22.695 1.00 82.50 792 TRP A CA 1
ATOM 6287 C C . TRP A 1 792 ? 19.240 3.258 21.747 1.00 82.50 792 TRP A C 1
ATOM 6289 O O . TRP A 1 792 ? 18.343 2.432 21.934 1.00 82.50 792 TRP A O 1
ATOM 6299 N N . ASN A 1 793 ? 20.160 3.121 20.782 1.00 79.94 793 ASN A N 1
ATOM 6300 C CA . ASN A 1 793 ? 20.239 2.000 19.832 1.00 79.94 793 ASN A CA 1
ATOM 6301 C C . ASN A 1 793 ? 21.080 0.820 20.357 1.00 79.94 793 ASN A C 1
ATOM 6303 O O . ASN A 1 793 ? 21.237 -0.199 19.669 1.00 79.94 793 ASN A O 1
ATOM 6307 N N . GLU A 1 794 ? 21.648 0.944 21.555 1.00 83.06 794 GLU A N 1
ATOM 6308 C CA . GLU A 1 794 ? 22.384 -0.111 22.245 1.00 83.06 794 GLU A CA 1
ATOM 6309 C C . GLU A 1 794 ? 21.530 -0.826 23.306 1.00 83.06 794 GLU A C 1
ATOM 6311 O O . GLU A 1 794 ? 20.541 -0.267 23.788 1.00 83.06 794 GLU A O 1
ATOM 6316 N N . PRO A 1 795 ? 21.891 -2.072 23.691 1.00 85.75 795 PRO A N 1
ATOM 6317 C CA . PRO A 1 795 ? 21.228 -2.771 24.783 1.00 85.75 795 PRO A CA 1
ATOM 6318 C C . PRO A 1 795 ? 21.182 -1.921 26.057 1.00 85.75 795 PRO A C 1
ATOM 6320 O O . PRO A 1 795 ? 22.203 -1.485 26.588 1.00 85.75 795 PRO A O 1
ATOM 6323 N N . LYS A 1 796 ? 19.969 -1.723 26.560 1.00 90.19 796 LYS A N 1
ATOM 6324 C CA . LYS A 1 796 ? 19.638 -0.878 27.701 1.00 90.19 796 LYS A CA 1
ATOM 6325 C C . LYS A 1 796 ? 19.847 -1.647 28.999 1.00 90.19 796 LYS A C 1
ATOM 6327 O O . LYS A 1 796 ? 19.712 -2.873 29.054 1.00 90.19 796 LYS A O 1
ATOM 6332 N N . THR A 1 797 ? 20.132 -0.912 30.064 1.00 93.94 797 THR A N 1
ATOM 6333 C CA . THR A 1 797 ? 20.159 -1.426 31.438 1.00 93.94 797 THR A CA 1
ATOM 6334 C C . THR A 1 797 ? 19.082 -0.749 32.274 1.00 93.94 797 THR A C 1
ATOM 6336 O O . THR A 1 797 ? 18.459 0.217 31.838 1.00 93.94 797 THR A O 1
ATOM 6339 N N . VAL A 1 798 ? 18.853 -1.245 33.487 1.00 95.44 798 VAL A N 1
ATOM 6340 C CA . VAL A 1 798 ? 18.062 -0.544 34.501 1.00 95.44 798 VAL A CA 1
ATOM 6341 C C . VAL A 1 798 ? 18.955 -0.274 35.707 1.00 95.44 798 VAL A C 1
ATOM 6343 O O . VAL A 1 798 ? 19.788 -1.100 36.082 1.00 95.44 798 VAL A O 1
ATOM 6346 N N . VAL A 1 799 ? 18.802 0.895 36.319 1.00 96.62 799 VAL A N 1
ATOM 6347 C CA . VAL A 1 799 ? 19.536 1.289 37.527 1.00 96.62 799 VAL A CA 1
ATOM 6348 C C . VAL A 1 799 ? 18.564 1.771 38.599 1.00 96.62 799 VAL A C 1
ATOM 6350 O O . VAL A 1 799 ? 17.456 2.214 38.292 1.00 96.62 799 VAL A O 1
ATOM 6353 N N . ARG A 1 800 ? 18.977 1.693 39.869 1.00 96.62 800 ARG A N 1
ATOM 6354 C CA . ARG A 1 800 ? 18.281 2.362 40.979 1.00 96.62 800 ARG A CA 1
ATOM 6355 C C . ARG A 1 800 ? 19.088 3.562 41.452 1.00 96.62 800 ARG A C 1
ATOM 6357 O O . ARG A 1 800 ? 20.303 3.470 41.615 1.00 96.62 800 ARG A O 1
ATOM 6364 N N . VAL A 1 801 ? 18.413 4.667 41.717 1.00 96.88 801 VAL A N 1
ATOM 6365 C CA . VAL A 1 801 ? 19.012 5.915 42.182 1.00 96.88 801 VAL A CA 1
ATOM 6366 C C . VAL A 1 801 ? 18.391 6.280 43.518 1.00 96.88 801 VAL A C 1
ATOM 6368 O O . VAL A 1 801 ? 17.172 6.372 43.648 1.00 96.88 801 VAL A O 1
ATOM 6371 N N . ASN A 1 802 ? 19.231 6.458 44.531 1.00 95.69 802 ASN A N 1
ATOM 6372 C CA . ASN A 1 802 ? 18.790 6.873 45.852 1.00 95.69 802 ASN A CA 1
ATOM 6373 C C . ASN A 1 802 ? 18.469 8.375 45.834 1.00 95.69 802 ASN A C 1
ATOM 6375 O O . ASN A 1 802 ? 19.355 9.197 45.607 1.00 95.69 802 ASN A O 1
ATOM 6379 N N . LEU A 1 803 ? 17.218 8.740 46.108 1.00 93.06 803 LEU A N 1
ATOM 6380 C CA . LEU A 1 803 ? 16.710 10.110 45.956 1.00 93.06 803 LEU A CA 1
ATOM 6381 C C . LEU A 1 803 ? 17.142 11.079 47.068 1.00 93.06 803 LEU A C 1
ATOM 6383 O O . LEU A 1 803 ? 16.909 12.288 46.962 1.00 93.06 803 LEU A O 1
ATOM 6387 N N . GLN A 1 804 ? 17.768 10.560 48.128 1.00 90.69 804 GLN A N 1
ATOM 6388 C CA . GLN A 1 804 ? 18.353 11.357 49.208 1.00 90.69 804 GLN A CA 1
ATOM 6389 C C . GLN A 1 804 ? 19.830 11.671 48.944 1.00 90.69 804 GLN A C 1
ATOM 6391 O O . GLN A 1 804 ? 20.279 12.778 49.212 1.00 90.69 804 GLN A O 1
ATOM 6396 N N . THR A 1 805 ? 20.585 10.705 48.414 1.00 92.50 805 THR A N 1
ATOM 6397 C CA . THR A 1 805 ? 22.046 10.819 48.232 1.00 92.50 805 THR A CA 1
ATOM 6398 C C . THR A 1 805 ? 22.477 11.068 46.787 1.00 92.50 805 THR A C 1
ATOM 6400 O O . THR A 1 805 ? 23.650 11.340 46.548 1.00 92.50 805 THR A O 1
ATOM 6403 N N . GLY A 1 806 ? 21.576 10.906 45.812 1.00 91.50 806 GLY A N 1
ATOM 6404 C CA . GLY A 1 806 ? 21.883 10.969 44.378 1.00 91.50 806 GLY A CA 1
ATOM 6405 C C . GLY A 1 806 ? 22.751 9.810 43.866 1.00 91.50 806 GLY A C 1
ATOM 6406 O O . GLY A 1 806 ? 23.196 9.828 42.716 1.00 91.50 806 GLY A O 1
ATOM 6407 N N . ARG A 1 807 ? 23.032 8.800 44.706 1.00 94.81 807 ARG A N 1
ATOM 6408 C CA . ARG A 1 807 ? 23.870 7.653 44.336 1.00 94.81 807 ARG A CA 1
ATOM 6409 C C . ARG A 1 807 ? 23.103 6.675 43.456 1.00 94.81 807 ARG A C 1
ATOM 6411 O O . ARG A 1 807 ? 22.001 6.249 43.799 1.00 94.81 807 ARG A O 1
ATOM 6418 N N . GLU A 1 808 ? 23.729 6.295 42.350 1.00 96.12 808 GLU A N 1
ATOM 6419 C CA . GLU A 1 808 ? 23.237 5.299 41.401 1.00 96.12 808 GLU A CA 1
ATOM 6420 C C . GLU A 1 808 ? 23.849 3.926 41.687 1.00 96.12 808 GLU A C 1
ATOM 6422 O O . GLU A 1 808 ? 25.034 3.814 42.005 1.00 96.12 808 GLU A O 1
ATOM 6427 N N . TYR A 1 809 ? 23.045 2.880 41.522 1.00 96.12 809 TYR A N 1
ATOM 6428 C CA . TYR A 1 809 ? 23.457 1.492 41.658 1.00 96.12 809 TYR A CA 1
ATOM 6429 C C . TYR A 1 809 ? 22.955 0.691 40.457 1.00 96.12 809 TYR A C 1
ATOM 6431 O O . TYR A 1 809 ? 21.751 0.660 40.179 1.00 96.12 809 TYR A O 1
ATOM 6439 N N . LYS A 1 810 ? 23.877 0.005 39.774 1.00 92.12 810 LYS A N 1
ATOM 6440 C CA . LYS A 1 810 ? 23.539 -0.956 38.719 1.00 92.12 810 LYS A CA 1
ATOM 6441 C C . LYS A 1 810 ? 22.809 -2.155 39.321 1.00 92.12 810 LYS A C 1
ATOM 6443 O O . LYS A 1 810 ? 23.137 -2.593 40.426 1.00 92.12 810 LYS A O 1
ATOM 6448 N N . ILE A 1 811 ? 21.826 -2.683 38.599 1.00 92.62 811 ILE A N 1
ATOM 6449 C CA . ILE A 1 811 ? 21.162 -3.932 38.980 1.00 92.62 811 ILE A CA 1
ATOM 6450 C C . ILE A 1 811 ? 21.882 -5.118 38.337 1.00 92.62 811 ILE A C 1
ATOM 6452 O O . ILE A 1 811 ? 22.434 -5.003 37.244 1.00 92.62 811 ILE A O 1
ATOM 6456 N N . ASN A 1 812 ? 21.851 -6.275 38.995 1.00 90.38 812 ASN A N 1
ATOM 6457 C CA . ASN A 1 812 ? 22.494 -7.487 38.493 1.00 90.38 812 ASN A CA 1
ATOM 6458 C C . ASN A 1 812 ? 21.570 -8.267 37.540 1.00 90.38 812 ASN A C 1
ATOM 6460 O O . ASN A 1 812 ? 21.154 -9.386 37.834 1.00 90.38 812 ASN A O 1
ATOM 6464 N N . VAL A 1 813 ? 21.190 -7.641 36.425 1.00 92.75 813 VAL A N 1
ATOM 6465 C CA . VAL A 1 813 ? 20.425 -8.271 35.337 1.00 92.75 813 VAL A CA 1
ATOM 6466 C C . VAL A 1 813 ? 21.079 -7.882 34.013 1.00 92.75 813 VAL A C 1
ATOM 6468 O O . VAL A 1 813 ? 21.380 -6.699 33.831 1.00 92.75 813 VAL A O 1
ATOM 6471 N N . PRO A 1 814 ? 21.319 -8.831 33.088 1.00 92.50 814 PRO A N 1
ATOM 6472 C CA . PRO A 1 814 ? 21.997 -8.511 31.841 1.00 92.50 814 PRO A CA 1
ATOM 6473 C C . PRO A 1 814 ? 21.218 -7.479 31.002 1.00 92.50 814 PRO A C 1
ATOM 6475 O O . PRO A 1 814 ? 19.982 -7.511 31.005 1.00 92.50 814 PRO A O 1
ATOM 6478 N N . PRO A 1 815 ? 21.912 -6.613 30.238 1.00 92.50 815 PRO A N 1
ATOM 6479 C CA . PRO A 1 815 ? 21.278 -5.669 29.318 1.00 92.50 815 PRO A CA 1
ATOM 6480 C C . PRO A 1 815 ? 20.338 -6.348 28.304 1.00 92.50 815 PRO A C 1
ATOM 6482 O O . PRO A 1 815 ? 20.384 -7.570 28.110 1.00 92.50 815 PRO A O 1
ATOM 6485 N N . SER A 1 816 ? 19.486 -5.559 27.650 1.00 91.25 816 SER A N 1
ATOM 6486 C CA . SER A 1 816 ? 18.551 -6.020 26.608 1.00 91.25 816 SER A CA 1
ATOM 6487 C C . SER A 1 816 ? 18.124 -4.854 25.716 1.00 91.25 816 SER A C 1
ATOM 6489 O O . SER A 1 816 ? 18.136 -3.718 26.178 1.00 91.25 816 SER A O 1
ATOM 6491 N N . ASP A 1 817 ? 17.698 -5.100 24.476 1.00 85.62 817 ASP A N 1
ATOM 6492 C CA . ASP A 1 817 ? 17.197 -4.034 23.580 1.00 85.62 817 ASP A CA 1
ATOM 6493 C C . ASP A 1 817 ? 16.047 -3.248 24.224 1.00 85.62 817 ASP A C 1
ATOM 6495 O O . ASP A 1 817 ? 15.982 -2.017 24.170 1.00 85.62 817 ASP A O 1
ATOM 6499 N N . ALA A 1 818 ? 15.156 -3.982 24.886 1.00 87.12 818 ALA A N 1
ATOM 6500 C CA . ALA A 1 818 ? 14.076 -3.459 25.690 1.00 87.12 818 ALA A CA 1
ATOM 6501 C C . ALA A 1 818 ? 14.289 -3.887 27.144 1.00 87.12 818 ALA A C 1
ATOM 6503 O O . ALA A 1 818 ? 14.044 -5.039 27.506 1.00 87.12 818 ALA A O 1
ATOM 6504 N N . PHE A 1 819 ? 14.746 -2.948 27.976 1.00 92.12 819 PHE A N 1
ATOM 6505 C CA . PHE A 1 819 ? 14.867 -3.134 29.419 1.00 92.12 819 PHE A CA 1
ATOM 6506 C C . PHE A 1 819 ? 14.373 -1.888 30.160 1.00 92.12 819 PHE A C 1
ATOM 6508 O O . PHE A 1 819 ? 15.000 -0.833 30.095 1.00 92.12 819 PHE A O 1
ATOM 6515 N N . TYR A 1 820 ? 13.238 -1.981 30.849 1.00 90.56 820 TYR A N 1
ATOM 6516 C CA . TYR A 1 820 ? 12.676 -0.843 31.574 1.00 90.56 820 TYR A CA 1
ATOM 6517 C C . TYR A 1 820 ? 11.768 -1.277 32.733 1.00 90.56 820 TYR A C 1
ATOM 6519 O O . TYR A 1 820 ? 11.263 -2.406 32.757 1.00 90.56 820 TYR A O 1
ATOM 6527 N N . PRO A 1 821 ? 11.579 -0.403 33.735 1.00 93.56 821 PRO A N 1
ATOM 6528 C CA . PRO A 1 821 ? 10.640 -0.637 34.824 1.00 93.56 821 PRO A CA 1
ATOM 6529 C C . PRO A 1 821 ? 9.186 -0.388 34.376 1.00 93.56 821 PRO A C 1
ATOM 6531 O O . PRO A 1 821 ? 8.890 0.534 33.614 1.00 93.56 821 PRO A O 1
ATOM 6534 N N . ILE A 1 822 ? 8.262 -1.227 34.852 1.00 90.00 822 ILE A N 1
ATOM 6535 C CA . ILE A 1 822 ? 6.846 -1.227 34.450 1.00 90.00 822 ILE A CA 1
ATOM 6536 C C . ILE A 1 822 ? 5.967 -0.508 35.475 1.00 90.00 822 ILE A C 1
ATOM 6538 O O . ILE A 1 822 ? 5.272 0.444 35.121 1.00 90.00 822 ILE A O 1
ATOM 6542 N N . ALA A 1 823 ? 5.983 -0.976 36.726 1.00 91.12 823 ALA A N 1
ATOM 6543 C CA . ALA A 1 823 ? 5.165 -0.457 37.821 1.00 91.12 823 ALA A CA 1
ATOM 6544 C C . ALA A 1 823 ? 5.782 -0.805 39.184 1.00 91.12 823 ALA A C 1
ATOM 6546 O O . ALA A 1 823 ? 6.492 -1.807 39.317 1.00 91.12 823 ALA A O 1
ATOM 6547 N N . PHE A 1 824 ? 5.473 -0.007 40.207 1.00 92.94 824 PHE A N 1
ATOM 6548 C CA . PHE A 1 824 ? 5.664 -0.407 41.599 1.00 92.94 824 PHE A CA 1
ATOM 6549 C C . PHE A 1 824 ? 4.517 -1.338 42.019 1.00 92.94 824 PHE A C 1
ATOM 6551 O O . PHE A 1 824 ? 3.350 -0.981 41.894 1.00 92.94 824 PHE A O 1
ATOM 6558 N N . VAL A 1 825 ? 4.865 -2.528 42.501 1.00 94.06 825 VAL A N 1
ATOM 6559 C CA . VAL A 1 825 ? 3.948 -3.612 42.862 1.00 94.06 825 VAL A CA 1
ATOM 6560 C C . VAL A 1 825 ? 3.769 -3.617 44.376 1.00 94.06 825 VAL A C 1
ATOM 6562 O O . VAL A 1 825 ? 4.608 -4.147 45.117 1.00 94.06 825 VAL A O 1
ATOM 6565 N N . GLY A 1 826 ? 2.683 -3.001 44.843 1.00 91.12 826 GLY A N 1
ATOM 6566 C CA . GLY A 1 826 ? 2.462 -2.705 46.262 1.00 91.12 826 GLY A CA 1
ATOM 6567 C C . GLY A 1 826 ? 2.436 -3.959 47.134 1.00 91.12 826 GLY A C 1
ATOM 6568 O O . GLY A 1 826 ? 3.092 -4.003 48.174 1.00 91.12 826 GLY A O 1
ATOM 6569 N N . SER A 1 827 ? 1.782 -5.021 46.657 1.00 93.25 827 SER A N 1
ATOM 6570 C CA . SER A 1 827 ? 1.661 -6.306 47.365 1.00 93.25 827 SER A CA 1
ATOM 6571 C C . SER A 1 827 ? 2.999 -7.015 47.624 1.00 93.25 827 SER A C 1
ATOM 6573 O O . SER A 1 827 ? 3.082 -7.881 48.495 1.00 93.25 827 SER A O 1
ATOM 6575 N N . HIS A 1 828 ? 4.047 -6.657 46.874 1.00 94.81 828 HIS A N 1
ATOM 6576 C CA . HIS A 1 828 ? 5.405 -7.192 47.030 1.00 94.81 828 HIS A CA 1
ATOM 6577 C C . HIS A 1 828 ? 6.397 -6.170 47.584 1.00 94.81 828 HIS A C 1
ATOM 6579 O O . HIS A 1 828 ? 7.512 -6.558 47.929 1.00 94.81 828 HIS A O 1
ATOM 6585 N N . ASN A 1 829 ? 6.018 -4.888 47.651 1.00 94.38 829 ASN A N 1
ATOM 6586 C CA . ASN A 1 829 ? 6.914 -3.763 47.924 1.00 94.38 829 ASN A CA 1
ATOM 6587 C C . ASN A 1 829 ? 8.153 -3.761 46.997 1.00 94.38 829 ASN A C 1
ATOM 6589 O O . ASN A 1 829 ? 9.288 -3.575 47.439 1.00 94.38 829 ASN A O 1
ATOM 6593 N N . LYS A 1 830 ? 7.943 -4.047 45.704 1.00 96.81 830 LYS A N 1
ATOM 6594 C CA . LYS A 1 830 ? 8.995 -4.234 44.685 1.00 96.81 830 LYS A CA 1
ATOM 6595 C C . LYS A 1 830 ? 8.591 -3.593 43.360 1.00 96.81 830 LYS A C 1
ATOM 6597 O O . LYS A 1 830 ? 7.414 -3.360 43.125 1.00 96.81 830 LYS A O 1
ATOM 6602 N N . VAL A 1 831 ? 9.546 -3.337 42.471 1.00 96.25 831 VAL A N 1
ATOM 6603 C CA . VAL A 1 831 ? 9.281 -2.828 41.114 1.00 96.25 831 VAL A CA 1
ATOM 6604 C C . VAL A 1 831 ? 9.275 -3.986 40.121 1.00 96.25 831 VAL A C 1
ATOM 6606 O O . VAL A 1 831 ? 10.190 -4.806 40.131 1.00 96.25 831 VAL A O 1
ATOM 6609 N N . LEU A 1 832 ? 8.260 -4.061 39.261 1.00 96.25 832 LEU A N 1
ATOM 6610 C CA . LEU A 1 832 ? 8.227 -5.010 38.150 1.00 96.25 832 LEU A CA 1
ATOM 6611 C C . LEU A 1 832 ? 9.082 -4.475 36.997 1.00 96.25 832 LEU A C 1
ATOM 6613 O O . LEU A 1 832 ? 8.865 -3.353 36.542 1.00 96.25 832 LEU A O 1
ATOM 6617 N N . LEU A 1 833 ? 10.031 -5.269 36.512 1.00 96.00 833 LEU A N 1
ATOM 6618 C CA . LEU A 1 833 ? 10.887 -4.951 35.368 1.00 96.00 833 LEU A CA 1
ATOM 6619 C C . LEU A 1 833 ? 10.542 -5.845 34.175 1.00 96.00 833 LEU A C 1
ATOM 6621 O O . LEU A 1 833 ? 10.248 -7.024 34.372 1.00 96.00 833 LEU A O 1
ATOM 6625 N N . TYR A 1 834 ? 10.647 -5.302 32.962 1.00 94.00 834 TYR A N 1
ATOM 6626 C CA . TYR A 1 834 ? 10.555 -6.043 31.701 1.00 94.00 834 TYR A CA 1
ATOM 6627 C C . TYR A 1 834 ? 11.921 -6.163 31.036 1.00 94.00 834 TYR A C 1
ATOM 6629 O O . TYR A 1 834 ? 12.662 -5.182 30.989 1.00 94.00 834 TYR A O 1
ATOM 6637 N N . ARG A 1 835 ? 12.207 -7.321 30.437 1.00 93.06 835 ARG A N 1
ATOM 6638 C CA . ARG A 1 835 ? 13.402 -7.563 29.628 1.00 93.06 835 ARG A CA 1
ATOM 6639 C C . ARG A 1 835 ? 13.053 -8.351 28.359 1.00 93.06 835 ARG A C 1
ATOM 6641 O O . ARG A 1 835 ? 12.508 -9.446 28.454 1.00 93.06 835 ARG A O 1
ATOM 6648 N N . GLY A 1 836 ? 13.383 -7.829 27.177 1.00 91.00 836 GLY A N 1
ATOM 6649 C CA . GLY A 1 836 ? 13.052 -8.462 25.894 1.00 91.00 836 GLY A CA 1
ATOM 6650 C C . GLY A 1 836 ? 13.846 -7.935 24.692 1.00 91.00 836 GLY A C 1
ATOM 6651 O O . GLY A 1 836 ? 14.652 -7.008 24.813 1.00 91.00 836 GLY A O 1
ATOM 6652 N N . LYS A 1 837 ? 13.620 -8.555 23.528 1.00 84.19 837 LYS A N 1
ATOM 6653 C CA . LYS A 1 837 ? 14.216 -8.178 22.235 1.00 84.19 837 LYS A CA 1
ATOM 6654 C C . LYS A 1 837 ? 13.405 -7.063 21.554 1.00 84.19 837 LYS A C 1
ATOM 6656 O O . LYS A 1 837 ? 12.189 -7.023 21.714 1.00 84.19 837 LYS A O 1
ATOM 6661 N N . GLY A 1 838 ? 14.066 -6.221 20.756 1.00 76.19 838 GLY A N 1
ATOM 6662 C CA . GLY A 1 838 ? 13.437 -5.138 19.989 1.00 76.19 838 GLY A CA 1
ATOM 6663 C C . GLY A 1 838 ? 13.066 -3.910 20.827 1.00 76.19 838 GLY A C 1
ATOM 6664 O O . GLY A 1 838 ? 13.522 -3.758 21.958 1.00 76.19 838 GLY A O 1
ATOM 6665 N N . ASN A 1 839 ? 12.240 -3.025 20.264 1.00 62.44 839 ASN A N 1
ATOM 6666 C CA . ASN A 1 839 ? 11.638 -1.924 21.011 1.00 62.44 839 ASN A CA 1
ATOM 6667 C C . ASN A 1 839 ? 10.336 -2.401 21.648 1.00 62.44 839 ASN A C 1
ATOM 6669 O O . ASN A 1 839 ? 9.543 -3.103 21.030 1.00 62.44 839 ASN A O 1
ATOM 6673 N N . PHE A 1 840 ? 10.114 -2.012 22.896 1.00 59.50 840 PHE A N 1
ATOM 6674 C CA . PHE A 1 840 ? 8.814 -2.180 23.517 1.00 59.50 840 PHE A CA 1
ATOM 6675 C C . PHE A 1 840 ? 8.065 -0.863 23.412 1.00 59.50 840 PHE A C 1
ATOM 6677 O O . PHE A 1 840 ? 8.475 0.113 24.039 1.00 59.50 840 PHE A O 1
ATOM 6684 N N . MET A 1 841 ? 6.985 -0.853 22.641 1.00 53.50 841 MET A N 1
ATOM 6685 C CA . MET A 1 841 ? 5.967 0.186 22.746 1.00 53.50 841 MET A CA 1
ATOM 6686 C C . MET A 1 841 ? 4.926 -0.290 23.752 1.00 53.50 841 MET A C 1
ATOM 6688 O O . MET A 1 841 ? 4.449 -1.426 23.663 1.00 53.50 841 MET A O 1
ATOM 6692 N N . ARG A 1 842 ? 4.589 0.542 24.745 1.00 54.81 842 ARG A N 1
ATOM 6693 C CA . ARG A 1 842 ? 3.456 0.223 25.625 1.00 54.81 842 ARG A CA 1
ATOM 6694 C C . ARG A 1 842 ? 2.194 0.203 24.768 1.00 54.81 842 ARG A C 1
ATOM 6696 O O . ARG A 1 842 ? 1.997 1.087 23.946 1.00 54.81 842 ARG A O 1
ATOM 6703 N N . SER A 1 843 ? 1.287 -0.738 25.023 1.00 44.56 843 SER A N 1
ATOM 6704 C CA . SER A 1 843 ? 0.013 -0.888 24.297 1.00 44.56 843 SER A CA 1
ATOM 6705 C C . SER A 1 843 ? -0.928 0.334 24.354 1.00 44.56 843 SER A C 1
ATOM 6707 O O . SER A 1 843 ? -2.017 0.268 23.805 1.00 44.56 843 SER A O 1
ATOM 6709 N N . GLY A 1 844 ? -0.548 1.420 25.041 1.00 39.12 844 GLY A N 1
ATOM 6710 C CA . GLY A 1 844 ? -1.259 2.705 25.064 1.00 39.12 844 GLY A CA 1
ATOM 6711 C C . GLY A 1 844 ? -0.461 3.896 24.510 1.00 39.12 844 GLY A C 1
ATOM 6712 O O . GLY A 1 844 ? -0.941 5.017 24.601 1.00 39.12 844 GLY A O 1
ATOM 6713 N N . GLU A 1 845 ? 0.749 3.674 23.979 1.00 37.66 845 GLU A N 1
ATOM 6714 C CA . GLU A 1 845 ? 1.482 4.637 23.126 1.00 37.66 845 GLU A CA 1
ATOM 6715 C C . GLU A 1 845 ? 1.143 4.442 21.637 1.00 37.66 845 GLU A C 1
ATOM 6717 O O . GLU A 1 845 ? 1.456 5.287 20.804 1.00 37.66 845 GLU A O 1
ATOM 6722 N N . ALA A 1 846 ? 0.453 3.345 21.321 1.00 32.22 846 ALA A N 1
ATOM 6723 C CA . ALA A 1 846 ? -0.337 3.172 20.116 1.00 32.22 846 ALA A CA 1
ATOM 6724 C C . ALA A 1 846 ? -1.373 4.307 20.037 1.00 32.22 846 ALA A C 1
ATOM 6726 O O . ALA A 1 846 ? -2.288 4.382 20.861 1.00 32.22 846 ALA A O 1
ATOM 6727 N N . THR A 1 847 ? -1.213 5.220 19.078 1.00 32.34 847 THR A N 1
ATOM 6728 C CA . THR A 1 847 ? -2.236 6.217 18.743 1.00 32.34 847 THR A CA 1
ATOM 6729 C C . THR A 1 847 ? -3.566 5.508 18.473 1.00 32.34 847 THR A C 1
ATOM 6731 O O . THR A 1 847 ? -3.588 4.334 18.095 1.00 32.34 847 THR A O 1
ATOM 6734 N N . ALA A 1 848 ? -4.691 6.211 18.636 1.00 33.16 848 ALA A N 1
ATOM 6735 C CA . ALA A 1 848 ? -6.027 5.673 18.349 1.00 33.16 848 ALA A CA 1
ATOM 6736 C C . ALA A 1 848 ? -6.157 5.048 16.936 1.00 33.16 848 ALA A C 1
ATOM 6738 O O . ALA A 1 848 ? -7.049 4.236 16.712 1.00 33.16 848 ALA A O 1
ATOM 6739 N N . GLU A 1 849 ? -5.245 5.377 16.015 1.00 31.08 849 GLU A N 1
ATOM 6740 C CA . GLU A 1 849 ? -5.138 4.822 14.660 1.00 31.08 849 GLU A CA 1
ATOM 6741 C C . GLU A 1 849 ? -4.604 3.379 14.601 1.00 31.08 849 GLU A C 1
ATOM 6743 O O . GLU A 1 849 ? -4.888 2.678 13.640 1.00 31.08 849 GLU A O 1
ATOM 6748 N N . THR A 1 850 ? -3.895 2.898 15.629 1.00 33.88 850 THR A N 1
ATOM 6749 C CA . THR A 1 850 ? -3.333 1.525 15.697 1.00 33.88 850 THR A CA 1
ATOM 6750 C C . THR A 1 850 ? -4.138 0.585 16.607 1.00 33.88 850 THR A C 1
ATOM 6752 O O . THR A 1 850 ? -3.741 -0.546 16.891 1.00 33.88 850 THR A O 1
ATOM 6755 N N . ALA A 1 851 ? -5.310 1.040 17.065 1.00 35.53 851 ALA A N 1
ATOM 6756 C CA . ALA A 1 851 ? -6.263 0.260 17.857 1.00 35.53 851 ALA A CA 1
ATOM 6757 C C . ALA A 1 851 ? -7.045 -0.778 17.023 1.00 35.53 851 ALA A C 1
ATOM 6759 O O . ALA A 1 851 ? -7.997 -1.389 17.513 1.00 35.53 851 ALA A O 1
ATOM 6760 N N . ASP A 1 852 ? -6.654 -1.021 15.775 1.00 38.25 852 ASP A N 1
ATOM 6761 C CA . ASP A 1 852 ? -7.301 -1.933 14.838 1.00 38.25 852 ASP A CA 1
ATOM 6762 C C . ASP A 1 852 ? -6.858 -3.399 15.013 1.00 38.25 852 ASP A C 1
ATOM 6764 O O . ASP A 1 852 ? -6.836 -4.173 14.056 1.00 38.25 852 ASP A O 1
ATOM 6768 N N . GLY A 1 853 ? -6.578 -3.793 16.264 1.00 40.91 853 GLY A N 1
ATOM 6769 C CA . GLY A 1 853 ? -6.633 -5.159 16.805 1.00 40.91 853 GLY A CA 1
ATOM 6770 C C . GLY A 1 853 ? -5.652 -6.200 16.252 1.00 40.91 853 GLY A C 1
ATOM 6771 O O . GLY A 1 853 ? -5.381 -7.178 16.941 1.00 40.91 853 GLY A O 1
ATOM 6772 N N . GLU A 1 854 ? -5.101 -6.009 15.056 1.00 36.47 854 GLU A N 1
ATOM 6773 C CA . GLU A 1 854 ? -4.174 -6.944 14.408 1.00 36.47 854 GLU A CA 1
ATOM 6774 C C . GLU A 1 854 ? -2.726 -6.706 14.853 1.00 36.47 854 GLU A C 1
ATOM 6776 O O . GLU A 1 854 ? -1.941 -7.649 14.895 1.00 36.47 854 GLU A O 1
ATOM 6781 N N . HIS A 1 855 ? -2.401 -5.493 15.311 1.00 36.62 855 HIS A N 1
ATOM 6782 C CA . HIS A 1 855 ? -1.056 -5.135 15.775 1.00 36.62 855 HIS A CA 1
ATOM 6783 C C . HIS A 1 855 ? -0.928 -5.011 17.300 1.00 36.62 855 HIS A C 1
ATOM 6785 O O . HIS A 1 855 ? 0.156 -4.738 17.806 1.00 36.62 855 HIS A O 1
ATOM 6791 N N . ALA A 1 856 ? -2.003 -5.247 18.062 1.00 38.97 856 ALA A N 1
ATOM 6792 C CA . ALA A 1 856 ? -1.962 -5.159 19.526 1.00 38.97 856 ALA A CA 1
ATOM 6793 C C . ALA A 1 856 ? -1.162 -6.306 20.184 1.00 38.97 856 ALA A C 1
ATOM 6795 O O . ALA A 1 856 ? -0.7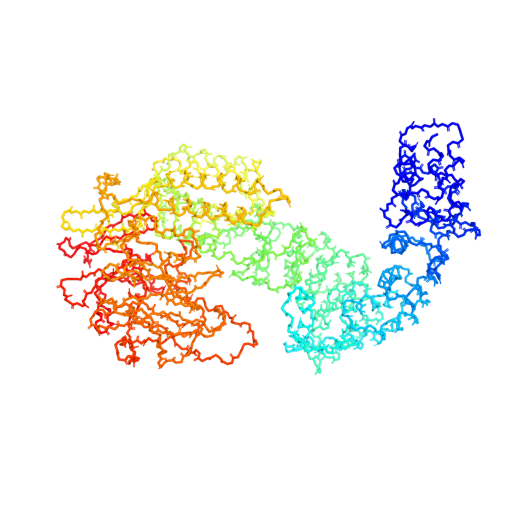01 -6.155 21.316 1.00 38.97 856 ALA A O 1
ATOM 6796 N N . GLU A 1 857 ? -0.981 -7.438 19.488 1.00 37.34 857 GLU A N 1
ATOM 6797 C CA . GLU A 1 857 ? -0.149 -8.560 19.958 1.00 37.34 857 GLU A CA 1
ATOM 6798 C C . GLU A 1 857 ? 1.230 -8.636 19.282 1.00 37.34 857 GLU A C 1
ATOM 6800 O O . GLU A 1 857 ? 2.151 -9.242 19.840 1.00 37.34 857 GLU A O 1
ATOM 6805 N N . GLU A 1 858 ? 1.427 -7.976 18.137 1.00 36.38 858 GLU A N 1
ATOM 6806 C CA . GLU A 1 858 ? 2.757 -7.823 17.551 1.00 36.38 858 GLU A CA 1
ATOM 6807 C C . GLU A 1 858 ? 3.481 -6.670 18.248 1.00 36.38 858 GLU A C 1
ATOM 6809 O O . GLU A 1 858 ? 3.445 -5.515 17.834 1.00 36.38 858 GLU A O 1
ATOM 6814 N N . MET A 1 859 ? 4.179 -7.002 19.340 1.00 41.56 859 MET A N 1
ATOM 6815 C CA . MET A 1 859 ? 5.303 -6.189 19.802 1.00 41.56 859 MET A CA 1
ATOM 6816 C C . MET A 1 859 ? 6.180 -5.886 18.583 1.00 41.56 859 MET A C 1
ATOM 6818 O O . MET A 1 859 ? 6.841 -6.791 18.074 1.00 41.56 859 MET A O 1
ATOM 6822 N N . TRP A 1 860 ? 6.172 -4.639 18.107 1.00 37.22 860 TRP A N 1
ATOM 6823 C CA . TRP A 1 860 ? 6.979 -4.202 16.971 1.00 37.22 860 TRP A CA 1
ATOM 6824 C C . TRP A 1 860 ? 8.466 -4.324 17.315 1.00 37.22 860 TRP A C 1
ATOM 6826 O O . TRP A 1 860 ? 9.126 -3.380 17.753 1.00 37.22 860 TRP A O 1
ATOM 6836 N N . THR A 1 861 ? 9.033 -5.511 17.113 1.00 41.00 861 THR A N 1
ATOM 6837 C CA . THR A 1 861 ? 10.477 -5.677 17.100 1.00 41.00 861 THR A CA 1
ATOM 6838 C C . THR A 1 861 ? 10.964 -5.141 15.766 1.00 41.00 861 THR A C 1
ATOM 6840 O O . THR A 1 861 ? 11.007 -5.881 14.787 1.00 41.00 861 THR A O 1
ATOM 6843 N N . VAL A 1 862 ? 11.323 -3.859 15.704 1.00 43.66 862 VAL A N 1
ATOM 6844 C CA . VAL A 1 862 ? 12.064 -3.341 14.549 1.00 43.66 862 VAL A CA 1
ATOM 6845 C C . VAL A 1 862 ? 13.354 -4.168 14.439 1.00 43.66 862 VAL A C 1
ATOM 6847 O O . VAL A 1 862 ? 14.126 -4.209 15.408 1.00 43.66 862 VAL A O 1
ATOM 6850 N N . PRO A 1 863 ? 13.593 -4.890 13.328 1.00 43.34 863 PRO A N 1
ATOM 6851 C CA . PRO A 1 863 ? 14.821 -5.646 13.157 1.00 43.34 863 PRO A CA 1
ATOM 6852 C C . PRO A 1 863 ? 16.009 -4.687 13.215 1.00 43.34 863 PRO A C 1
ATOM 6854 O O . PRO A 1 863 ? 16.076 -3.703 12.480 1.00 43.34 863 PRO A O 1
ATOM 6857 N N . ARG A 1 864 ? 16.963 -4.960 14.106 1.00 47.59 864 ARG A N 1
ATOM 6858 C CA . ARG A 1 864 ? 18.227 -4.219 14.143 1.00 47.59 864 ARG A CA 1
ATOM 6859 C C . ARG A 1 864 ? 18.974 -4.464 12.825 1.00 47.59 864 ARG A C 1
ATOM 6861 O O . ARG A 1 864 ? 18.955 -5.588 12.324 1.00 47.59 864 ARG A O 1
ATOM 6868 N N . ARG A 1 865 ? 19.658 -3.440 12.290 1.00 48.75 865 ARG A N 1
ATOM 6869 C CA . ARG A 1 865 ? 20.567 -3.577 11.132 1.00 48.75 865 ARG A CA 1
ATOM 6870 C C . ARG A 1 865 ? 21.505 -4.782 11.349 1.00 48.75 865 ARG A C 1
ATOM 6872 O O . ARG A 1 865 ? 22.001 -4.973 12.461 1.00 48.75 865 ARG A O 1
ATOM 6879 N N . ALA A 1 866 ? 21.750 -5.575 10.302 1.00 45.44 866 ALA A N 1
ATOM 6880 C CA . ALA A 1 866 ? 22.373 -6.909 10.356 1.00 45.44 866 ALA A CA 1
ATOM 6881 C C . ALA A 1 866 ? 23.772 -6.988 11.017 1.00 45.44 866 ALA A C 1
ATOM 6883 O O . ALA A 1 866 ? 24.216 -8.072 11.383 1.00 45.44 866 ALA A O 1
ATOM 6884 N N . ASN A 1 867 ? 24.440 -5.852 11.241 1.00 47.03 867 ASN A N 1
ATOM 6885 C CA . ASN A 1 867 ? 25.836 -5.782 11.687 1.00 47.03 867 ASN A CA 1
ATOM 6886 C C . ASN A 1 867 ? 26.016 -5.497 13.190 1.00 47.03 867 ASN A C 1
ATOM 6888 O O . ASN A 1 867 ? 27.112 -5.156 13.636 1.00 47.03 867 ASN A O 1
ATOM 6892 N N . ALA A 1 868 ? 24.960 -5.588 13.999 1.00 53.84 868 ALA A N 1
ATOM 6893 C CA . ALA A 1 868 ? 25.059 -5.249 15.413 1.00 53.84 868 ALA A CA 1
ATOM 6894 C C . ALA A 1 868 ? 25.673 -6.384 16.260 1.00 53.84 868 ALA A C 1
ATOM 6896 O O . ALA A 1 868 ? 25.357 -7.557 16.064 1.00 53.84 868 ALA A O 1
ATOM 6897 N N . LYS A 1 869 ? 26.520 -6.028 17.242 1.00 56.69 869 LYS A N 1
ATOM 6898 C CA . LYS A 1 869 ? 27.140 -6.961 18.209 1.00 56.69 869 LYS A CA 1
ATOM 6899 C C . LYS A 1 869 ? 26.112 -7.951 18.798 1.00 56.69 869 LYS A C 1
ATOM 6901 O O . LYS A 1 869 ? 24.956 -7.557 18.989 1.00 56.69 869 LYS A O 1
ATOM 6906 N N . PRO A 1 870 ? 26.524 -9.192 19.148 1.00 59.78 870 PRO A N 1
ATOM 6907 C CA . PRO A 1 870 ? 25.643 -10.193 19.741 1.00 59.78 870 PRO A CA 1
ATOM 6908 C C . PRO A 1 870 ? 24.869 -9.605 20.917 1.00 59.78 870 PRO A C 1
ATOM 6910 O O . PRO A 1 870 ? 25.428 -9.055 21.865 1.00 59.78 870 PRO A O 1
ATOM 6913 N N . ASN A 1 871 ? 23.553 -9.684 20.795 1.00 66.62 871 ASN A N 1
ATOM 6914 C CA . ASN A 1 871 ? 22.618 -9.037 21.685 1.00 66.62 871 ASN A CA 1
ATOM 6915 C C . ASN A 1 871 ? 22.302 -9.962 22.873 1.00 66.62 871 ASN A C 1
ATOM 6917 O O . ASN A 1 871 ? 21.852 -11.086 22.642 1.00 66.62 871 ASN A O 1
ATOM 6921 N N . PRO A 1 872 ? 22.493 -9.518 24.129 1.00 81.44 872 PRO A N 1
ATOM 6922 C CA . PRO A 1 872 ? 22.176 -10.322 25.307 1.00 81.44 872 PRO A CA 1
ATOM 6923 C C . PRO A 1 872 ? 20.670 -10.551 25.525 1.00 81.44 872 PRO A C 1
ATOM 6925 O O . PRO A 1 872 ? 20.318 -11.286 26.448 1.00 81.44 872 PRO A O 1
ATOM 6928 N N . SER A 1 873 ? 19.783 -9.941 24.728 1.00 86.75 873 SER A N 1
ATOM 6929 C CA . SER A 1 873 ? 18.326 -10.029 24.892 1.00 86.75 873 SER A CA 1
ATOM 6930 C C . SER A 1 873 ? 17.814 -11.475 24.967 1.00 86.75 873 SER A C 1
ATOM 6932 O O . SER A 1 873 ? 18.268 -12.338 24.208 1.00 86.75 873 SER A O 1
ATOM 6934 N N . PRO A 1 874 ? 16.845 -11.764 25.852 1.00 88.25 874 PRO A N 1
ATOM 6935 C CA . PRO A 1 874 ? 16.272 -13.095 25.952 1.00 88.25 874 PRO A CA 1
ATOM 6936 C C . PRO A 1 874 ? 15.408 -13.405 24.720 1.00 88.25 874 PRO A C 1
ATOM 6938 O O . PRO A 1 874 ? 14.854 -12.509 24.081 1.00 88.25 874 PRO A O 1
ATOM 6941 N N . LYS A 1 875 ? 15.280 -14.696 24.385 1.00 84.69 875 LYS A N 1
ATOM 6942 C CA . LYS A 1 875 ? 14.450 -15.153 23.252 1.00 84.69 875 LYS A CA 1
ATOM 6943 C C . LYS A 1 875 ? 12.957 -14.900 23.473 1.00 84.69 875 LYS A C 1
ATOM 6945 O O . LYS A 1 875 ? 12.230 -14.689 22.512 1.00 84.69 875 LYS A O 1
ATOM 6950 N N . THR A 1 876 ? 12.519 -14.945 24.725 1.00 85.25 876 THR A N 1
ATOM 6951 C CA . THR A 1 876 ? 11.151 -14.657 25.165 1.00 85.25 876 THR A CA 1
ATOM 6952 C C . THR A 1 876 ? 11.200 -13.557 26.218 1.00 85.25 876 THR A C 1
ATOM 6954 O O . THR A 1 876 ? 12.166 -13.540 26.983 1.00 85.25 876 THR A O 1
ATOM 6957 N N . PRO A 1 877 ? 10.187 -12.681 26.312 1.00 90.12 877 PRO A N 1
ATOM 6958 C CA . PRO A 1 877 ? 10.133 -11.679 27.368 1.00 90.12 877 PRO A CA 1
ATOM 6959 C C . PRO A 1 877 ? 10.284 -12.276 28.773 1.00 90.12 877 PRO A C 1
ATOM 6961 O O . PRO A 1 877 ? 9.686 -13.305 29.097 1.00 90.12 877 PRO A O 1
ATOM 6964 N N . GLU A 1 878 ? 11.078 -11.615 29.609 1.00 94.88 878 GLU A N 1
ATOM 6965 C CA . GLU A 1 878 ? 11.323 -11.963 31.007 1.00 94.88 878 GLU A CA 1
ATOM 6966 C C . GLU A 1 878 ? 10.828 -10.839 31.921 1.00 94.88 878 GLU A C 1
ATOM 6968 O O . GLU A 1 878 ? 10.969 -9.654 31.610 1.00 94.88 878 GLU A O 1
ATOM 6973 N N . TYR A 1 879 ? 10.286 -11.219 33.080 1.00 96.00 879 TYR A N 1
ATOM 6974 C CA . TYR A 1 879 ? 9.760 -10.288 34.075 1.00 96.00 879 TYR A CA 1
ATOM 6975 C C . TYR A 1 879 ? 10.430 -10.506 35.423 1.00 96.00 879 TYR A C 1
ATOM 6977 O O . TYR A 1 879 ? 10.558 -11.642 35.884 1.00 96.00 879 TYR A O 1
ATOM 6985 N N . TYR A 1 880 ? 10.828 -9.418 36.079 1.00 97.38 880 TYR A N 1
ATOM 6986 C CA . TYR A 1 880 ? 11.523 -9.479 37.363 1.00 97.38 880 TYR A CA 1
ATOM 6987 C C . TYR A 1 880 ? 10.825 -8.636 38.417 1.00 97.38 880 TYR A C 1
ATOM 6989 O O . TYR A 1 880 ? 10.493 -7.483 38.170 1.00 97.38 880 TYR A O 1
ATOM 6997 N N . LEU A 1 881 ? 10.690 -9.177 39.624 1.00 97.69 881 LEU A N 1
ATOM 6998 C CA . LEU A 1 881 ? 10.460 -8.378 40.818 1.00 97.69 881 LEU A CA 1
ATOM 6999 C C . LEU A 1 881 ? 11.799 -7.879 41.356 1.00 97.69 881 LEU A C 1
ATOM 7001 O O . LEU A 1 881 ? 12.669 -8.675 41.715 1.00 97.69 881 LEU A O 1
ATOM 7005 N N . PHE A 1 882 ? 11.943 -6.563 41.434 1.00 97.75 882 PHE A N 1
ATOM 7006 C CA . PHE A 1 882 ? 13.142 -5.884 41.899 1.00 97.75 882 PHE A CA 1
ATOM 7007 C C . PHE A 1 882 ? 12.914 -5.205 43.247 1.00 97.75 882 PHE A C 1
ATOM 7009 O O . PHE A 1 882 ? 12.061 -4.328 43.388 1.00 97.75 882 PHE A O 1
ATOM 7016 N N . ASP A 1 883 ? 13.700 -5.604 44.242 1.00 97.06 883 ASP A N 1
ATOM 7017 C CA . ASP A 1 883 ? 13.747 -4.956 45.546 1.00 97.06 883 ASP A CA 1
ATOM 7018 C C . ASP A 1 883 ? 14.713 -3.771 45.502 1.00 97.06 883 ASP A C 1
ATOM 7020 O O . ASP A 1 883 ? 15.936 -3.924 45.449 1.00 97.06 883 ASP A O 1
ATOM 7024 N N . ALA A 1 884 ? 14.145 -2.569 45.550 1.00 95.44 884 ALA A N 1
ATOM 7025 C CA . ALA A 1 884 ? 14.897 -1.330 45.460 1.00 95.44 884 ALA A CA 1
ATOM 7026 C C . ALA A 1 884 ? 15.794 -1.058 46.675 1.00 95.44 884 ALA A C 1
ATOM 7028 O O . ALA A 1 884 ? 16.709 -0.253 46.543 1.00 95.44 884 ALA A O 1
ATOM 7029 N N . ASN A 1 885 ? 15.588 -1.707 47.827 1.00 93.88 885 ASN A N 1
ATOM 7030 C CA . ASN A 1 885 ? 16.417 -1.530 49.023 1.00 93.88 885 ASN A CA 1
ATOM 7031 C C . ASN A 1 885 ? 17.619 -2.474 49.022 1.00 93.88 885 ASN A C 1
ATOM 7033 O O . ASN A 1 885 ? 18.746 -2.046 49.286 1.00 93.88 885 ASN A O 1
ATOM 7037 N N . THR A 1 886 ? 17.413 -3.740 48.665 1.00 94.19 886 THR A N 1
ATOM 7038 C CA . THR A 1 886 ? 18.489 -4.744 48.662 1.00 94.19 886 THR A CA 1
ATOM 7039 C C . THR A 1 886 ? 19.233 -4.814 47.329 1.00 94.19 886 THR A C 1
ATOM 7041 O O . THR A 1 886 ? 20.409 -5.164 47.295 1.00 94.19 886 THR A O 1
ATOM 7044 N N . GLY A 1 887 ? 18.588 -4.421 46.229 1.00 93.44 887 GLY A N 1
ATOM 7045 C CA . GLY A 1 887 ? 19.081 -4.637 44.871 1.00 93.44 887 GLY A CA 1
ATOM 7046 C C . GLY A 1 887 ? 18.820 -6.056 44.351 1.00 93.44 887 GLY A C 1
ATOM 7047 O O . GLY A 1 887 ? 19.277 -6.388 43.258 1.00 93.44 887 GLY A O 1
ATOM 7048 N N . ALA A 1 888 ? 18.110 -6.894 45.115 1.00 95.62 888 ALA A N 1
ATOM 7049 C CA . ALA A 1 888 ? 17.795 -8.260 44.723 1.00 95.62 888 ALA A CA 1
ATOM 7050 C C . ALA A 1 888 ? 16.741 -8.290 43.607 1.00 95.62 888 ALA A C 1
ATOM 7052 O O . ALA A 1 888 ? 15.730 -7.586 43.661 1.00 95.62 888 ALA A O 1
ATOM 7053 N N . THR A 1 889 ? 16.957 -9.150 42.614 1.00 96.56 889 THR A N 1
ATOM 7054 C CA . THR A 1 889 ? 16.008 -9.425 41.533 1.00 96.56 889 THR A CA 1
ATOM 7055 C C . THR A 1 889 ? 15.520 -10.863 41.610 1.00 96.56 889 THR A C 1
ATOM 7057 O O . THR A 1 889 ? 16.267 -11.783 41.939 1.00 96.56 889 THR A O 1
ATOM 7060 N N . GLN A 1 890 ? 14.244 -11.061 41.301 1.00 96.62 890 GLN A N 1
ATOM 7061 C CA . GLN A 1 890 ? 13.616 -12.373 41.250 1.00 96.62 890 GLN A CA 1
ATOM 7062 C C . GLN A 1 890 ? 12.836 -12.496 39.948 1.00 96.62 890 GLN A C 1
ATOM 7064 O O . GLN A 1 890 ? 11.909 -11.722 39.720 1.00 96.62 890 GLN A O 1
ATOM 7069 N N . LEU A 1 891 ? 13.193 -13.473 39.114 1.00 96.06 891 LEU A N 1
ATOM 7070 C CA . LEU A 1 891 ? 12.414 -13.802 37.923 1.00 96.06 891 LEU A CA 1
ATOM 7071 C C . LEU A 1 891 ? 11.024 -14.297 38.347 1.00 96.06 891 LEU A C 1
ATOM 7073 O O . LEU A 1 891 ? 10.907 -15.153 39.228 1.00 96.06 891 LEU A O 1
ATOM 7077 N N . VAL A 1 892 ? 9.980 -13.766 37.720 1.00 96.75 892 VAL A N 1
ATOM 7078 C CA . VAL A 1 892 ? 8.582 -14.099 38.003 1.00 96.75 892 VAL A CA 1
ATOM 7079 C C . VAL A 1 892 ? 7.838 -14.474 36.727 1.00 96.75 892 VAL A C 1
ATOM 7081 O O . VAL A 1 892 ? 8.222 -14.103 35.621 1.00 96.75 892 VAL A O 1
ATOM 7084 N N . LYS A 1 893 ? 6.764 -15.247 36.890 1.00 95.00 893 LYS A N 1
ATOM 7085 C CA . LYS A 1 893 ? 5.850 -15.654 35.819 1.00 95.00 893 LYS A CA 1
ATOM 7086 C C . LYS A 1 893 ? 4.424 -15.331 36.243 1.00 95.00 893 LYS A C 1
ATOM 7088 O O . LYS A 1 893 ? 4.127 -15.382 37.434 1.00 95.00 893 LYS A O 1
ATOM 7093 N N . GLY A 1 894 ? 3.570 -15.036 35.273 1.00 94.81 894 GLY A N 1
ATOM 7094 C CA . GLY A 1 894 ? 2.169 -14.713 35.500 1.00 94.81 894 GLY A CA 1
ATOM 7095 C C . GLY A 1 894 ? 1.572 -13.934 34.338 1.00 94.81 894 GLY A C 1
ATOM 7096 O O . GLY A 1 894 ? 2.187 -13.805 33.280 1.00 94.81 894 GLY A O 1
ATOM 7097 N N . GLU A 1 895 ? 0.371 -13.420 34.556 1.00 94.69 895 GLU A N 1
ATOM 7098 C CA . GLU A 1 895 ? -0.342 -12.546 33.637 1.00 94.69 895 GLU A CA 1
ATOM 7099 C C . GLU A 1 895 ? 0.029 -11.086 33.922 1.00 94.69 895 GLU A C 1
ATOM 7101 O O . GLU A 1 895 ? -0.486 -10.476 34.851 1.00 94.69 895 GLU A O 1
ATOM 7106 N N . PHE A 1 896 ? 0.950 -10.513 33.148 1.00 94.38 896 PHE A N 1
ATOM 7107 C CA . PHE A 1 896 ? 1.446 -9.155 33.398 1.00 94.38 896 PHE A CA 1
ATOM 7108 C C . PHE A 1 896 ? 0.704 -8.070 32.609 1.00 94.38 896 PHE A C 1
ATOM 7110 O O . PHE A 1 896 ? 0.927 -6.886 32.882 1.00 94.38 896 PHE A O 1
ATOM 7117 N N . ARG A 1 897 ? -0.186 -8.428 31.663 1.00 91.69 897 ARG A N 1
ATOM 7118 C CA . ARG A 1 897 ? -0.896 -7.448 30.819 1.00 91.69 897 ARG A CA 1
ATOM 7119 C C . ARG A 1 897 ? -1.623 -6.374 31.640 1.00 91.69 897 ARG A C 1
ATOM 7121 O O . ARG A 1 897 ? -1.395 -5.205 31.338 1.00 91.69 897 ARG A O 1
ATOM 7128 N N . PRO A 1 898 ? -2.375 -6.686 32.718 1.00 93.31 898 PRO A N 1
ATOM 7129 C CA . PRO A 1 898 ? -3.030 -5.656 33.530 1.00 93.31 898 PRO A CA 1
ATOM 7130 C C . PRO A 1 898 ? -2.079 -4.594 34.098 1.00 93.31 898 PRO A C 1
ATOM 7132 O O . PRO A 1 898 ? -2.408 -3.412 34.126 1.00 93.31 898 PRO A O 1
ATOM 7135 N N . VAL A 1 899 ? -0.880 -4.995 34.531 1.00 91.38 899 VAL A N 1
ATOM 7136 C CA . VAL A 1 899 ? 0.118 -4.082 35.119 1.00 91.38 899 VAL A CA 1
ATOM 7137 C C . VAL A 1 899 ? 0.819 -3.266 34.031 1.00 91.38 899 VAL A C 1
ATOM 7139 O O . VAL A 1 899 ? 1.085 -2.078 34.202 1.00 91.38 899 VAL A O 1
ATOM 7142 N N . ILE A 1 900 ? 1.086 -3.889 32.883 1.00 87.44 900 ILE A N 1
ATOM 7143 C CA . ILE A 1 900 ? 1.686 -3.230 31.717 1.00 87.44 900 ILE A CA 1
ATOM 7144 C C . ILE A 1 900 ? 0.756 -2.152 31.147 1.00 87.44 900 ILE A C 1
ATOM 7146 O O . ILE A 1 900 ? 1.225 -1.064 30.811 1.00 87.44 900 ILE A O 1
ATOM 7150 N N . GLN A 1 901 ? -0.546 -2.442 31.084 1.00 85.00 901 GLN A N 1
ATOM 7151 C CA . GLN A 1 901 ? -1.588 -1.555 30.561 1.00 85.00 901 GLN A CA 1
ATOM 7152 C C . GLN A 1 901 ? -1.816 -0.296 31.405 1.00 85.00 901 GLN A C 1
ATOM 7154 O O . GLN A 1 901 ? -2.521 0.598 30.950 1.00 85.00 901 GLN A O 1
ATOM 7159 N N . GLN A 1 902 ? -1.267 -0.199 32.622 1.00 84.38 902 GLN A N 1
ATOM 7160 C CA . GLN A 1 902 ? -1.448 0.985 33.462 1.00 84.38 902 GLN A CA 1
ATOM 7161 C C . GLN A 1 902 ? -0.834 2.209 32.770 1.00 84.38 902 GLN A C 1
ATOM 7163 O O . GLN A 1 902 ? 0.385 2.362 32.727 1.00 84.38 902 GLN A O 1
ATOM 7168 N N . THR A 1 903 ? -1.657 3.084 32.209 1.00 77.44 903 THR A N 1
ATOM 7169 C CA . THR A 1 903 ? -1.211 4.356 31.637 1.00 77.44 903 THR A CA 1
ATOM 7170 C C . THR A 1 903 ? -1.626 5.460 32.594 1.00 77.44 903 THR A C 1
ATOM 7172 O O . THR A 1 903 ? -0.889 5.809 33.507 1.00 77.44 903 THR A O 1
ATOM 7175 N N . VAL A 1 904 ? -2.850 5.942 32.488 1.00 76.12 904 VAL A N 1
ATOM 7176 C CA . VAL A 1 904 ? -3.309 7.172 33.137 1.00 76.12 904 VAL A CA 1
ATOM 7177 C C . VAL A 1 904 ? -3.609 7.018 34.630 1.00 76.12 904 VAL A C 1
ATOM 7179 O O . VAL A 1 904 ? -3.690 8.012 35.348 1.00 76.12 904 VAL A O 1
ATOM 7182 N N . ARG A 1 905 ? -3.739 5.780 35.124 1.00 84.56 905 ARG A N 1
ATOM 7183 C CA . ARG A 1 905 ? -4.006 5.480 36.537 1.00 84.56 905 ARG A CA 1
ATOM 7184 C C . ARG A 1 905 ? -3.465 4.111 36.971 1.00 84.56 905 ARG A C 1
ATOM 7186 O O . ARG A 1 905 ? -3.236 3.245 36.123 1.00 84.56 905 ARG A O 1
ATOM 7193 N N . PRO A 1 906 ? -3.331 3.872 38.288 1.00 88.69 906 PRO A N 1
ATOM 7194 C CA . PRO A 1 906 ? -3.205 2.525 38.833 1.00 88.69 906 PRO A CA 1
ATOM 7195 C C . PRO A 1 906 ? -4.414 1.636 38.488 1.00 88.69 906 PRO A C 1
ATOM 7197 O O . PRO A 1 906 ? -5.481 2.112 38.083 1.00 88.69 906 PRO A O 1
ATOM 7200 N N . LEU A 1 907 ? -4.264 0.322 38.687 1.00 92.25 907 LEU A N 1
ATOM 7201 C CA . LEU A 1 907 ? -5.385 -0.613 38.545 1.00 92.25 907 LEU A CA 1
ATOM 7202 C C . LEU A 1 907 ? -6.460 -0.293 39.592 1.00 92.25 907 LEU A C 1
ATOM 7204 O O . LEU A 1 907 ? -6.149 0.142 40.700 1.00 92.25 907 LEU A O 1
ATOM 7208 N N . GLN A 1 908 ? -7.727 -0.504 39.235 1.00 94.31 908 GLN A N 1
ATOM 7209 C CA . GLN A 1 908 ? -8.837 -0.188 40.130 1.00 94.31 908 GLN A CA 1
ATOM 7210 C C . GLN A 1 908 ? -8.873 -1.224 41.264 1.00 94.31 908 GLN A C 1
ATOM 7212 O O . GLN A 1 908 ? -8.991 -2.411 40.967 1.00 94.31 908 GLN A O 1
ATOM 7217 N N . PRO A 1 909 ? -8.773 -0.836 42.545 1.00 94.25 909 PRO A N 1
ATOM 7218 C CA . PRO A 1 909 ? -8.829 -1.796 43.641 1.00 94.25 909 PRO A CA 1
ATOM 7219 C C . PRO A 1 909 ? -10.216 -2.439 43.752 1.00 94.25 909 PRO A C 1
ATOM 7221 O O . PRO A 1 909 ? -11.235 -1.819 43.443 1.00 94.25 909 PRO A O 1
ATOM 7224 N N . THR A 1 910 ? -10.248 -3.683 44.223 1.00 93.69 910 THR A N 1
ATOM 7225 C CA . THR A 1 910 ? -11.474 -4.340 44.703 1.00 93.69 910 THR A CA 1
ATOM 7226 C C . THR A 1 910 ? -11.662 -4.092 46.208 1.00 93.69 910 THR A C 1
ATOM 7228 O O . THR A 1 910 ? -10.880 -3.374 46.835 1.00 93.69 910 THR A O 1
ATOM 7231 N N . GLY A 1 911 ? -12.666 -4.728 46.822 1.00 89.50 911 GLY A N 1
ATOM 7232 C CA . GLY A 1 911 ? -12.777 -4.796 48.284 1.00 89.50 911 GLY A CA 1
ATOM 7233 C C . GLY A 1 911 ? -11.689 -5.640 48.973 1.00 89.50 911 GLY A C 1
ATOM 7234 O O . GLY A 1 911 ? -11.540 -5.553 50.191 1.00 89.50 911 GLY A O 1
ATOM 7235 N N . ASN A 1 912 ? -10.918 -6.439 48.225 1.00 93.75 912 ASN A N 1
ATOM 7236 C CA . ASN A 1 912 ? -9.890 -7.329 48.763 1.00 93.75 912 ASN A CA 1
ATOM 7237 C C . ASN A 1 912 ? -8.478 -6.719 48.622 1.00 93.75 912 ASN A C 1
ATOM 7239 O O . ASN A 1 912 ? -8.089 -6.305 47.527 1.00 93.75 912 ASN A O 1
ATOM 7243 N N . PRO A 1 913 ? -7.656 -6.699 49.691 1.00 93.38 913 PRO A N 1
ATOM 7244 C CA . PRO A 1 913 ? -6.285 -6.193 49.616 1.00 93.38 913 PRO A CA 1
ATOM 7245 C C . PRO A 1 913 ? -5.421 -6.939 48.585 1.00 93.38 913 PRO A C 1
ATOM 7247 O O . PRO A 1 913 ? -5.318 -8.165 48.623 1.00 93.38 913 PRO A O 1
ATOM 7250 N N . GLY A 1 914 ? -4.759 -6.192 47.695 1.00 92.75 914 GLY A N 1
ATOM 7251 C CA . GLY A 1 914 ? -3.887 -6.744 46.646 1.00 92.75 914 GLY A CA 1
ATOM 7252 C C . GLY A 1 914 ? -4.628 -7.369 45.456 1.00 92.75 914 GLY A C 1
ATOM 7253 O O . GLY A 1 914 ? -3.998 -8.008 44.610 1.00 92.75 914 GLY A O 1
ATOM 7254 N N . GLU A 1 915 ? -5.950 -7.198 45.384 1.00 96.69 915 GLU A N 1
ATOM 7255 C CA . GLU A 1 915 ? -6.793 -7.638 44.275 1.00 96.69 915 GLU A CA 1
ATOM 7256 C C . GLU A 1 915 ? -7.419 -6.429 43.568 1.00 96.69 915 GLU A C 1
ATOM 7258 O O . GLU A 1 915 ? -7.955 -5.518 44.207 1.00 96.69 915 GLU A O 1
ATOM 7263 N N . PHE A 1 916 ? -7.368 -6.436 42.238 1.00 97.50 916 PHE A N 1
ATOM 7264 C CA . PHE A 1 916 ? -7.759 -5.313 41.392 1.00 97.50 916 PHE A CA 1
ATOM 7265 C C . PHE A 1 916 ? -8.698 -5.749 40.267 1.00 97.50 916 PHE A C 1
ATOM 7267 O O . PHE A 1 916 ? -8.589 -6.862 39.766 1.00 97.50 916 PHE A O 1
ATOM 7274 N N . TRP A 1 917 ? -9.581 -4.866 39.818 1.00 97.44 917 TRP A N 1
ATOM 7275 C CA . TRP A 1 917 ? -10.305 -5.050 38.566 1.00 97.44 917 TRP A CA 1
ATOM 7276 C C . TRP A 1 917 ? -9.386 -4.770 37.373 1.00 97.44 917 TRP A C 1
ATOM 7278 O O . TRP A 1 917 ? -8.631 -3.792 37.366 1.00 97.44 917 TRP A O 1
ATOM 7288 N N . ALA A 1 918 ? -9.454 -5.638 36.366 1.00 97.31 918 ALA A N 1
ATOM 7289 C CA . ALA A 1 918 ? -8.650 -5.558 35.152 1.00 97.31 918 ALA A CA 1
ATOM 7290 C C . ALA A 1 918 ? -9.424 -6.060 33.925 1.00 97.31 918 ALA A C 1
ATOM 7292 O O . ALA A 1 918 ? -10.389 -6.819 34.055 1.00 97.31 918 ALA A O 1
ATOM 7293 N N . ALA A 1 919 ? -8.967 -5.658 32.740 1.00 96.62 919 ALA A N 1
ATOM 7294 C CA . ALA A 1 919 ? -9.476 -6.124 31.456 1.00 96.62 919 ALA A CA 1
ATOM 7295 C C . ALA A 1 919 ? -8.337 -6.619 30.562 1.00 96.62 919 ALA A C 1
ATOM 7297 O O . ALA A 1 919 ? -7.268 -6.010 30.491 1.00 96.62 919 ALA A O 1
ATOM 7298 N N . ILE A 1 920 ? -8.574 -7.734 29.878 1.00 95.06 920 ILE A N 1
ATOM 7299 C CA . ILE A 1 920 ? -7.613 -8.375 28.988 1.00 95.06 920 ILE A CA 1
ATOM 7300 C C . ILE A 1 920 ? -8.321 -8.739 27.688 1.00 95.06 920 ILE A C 1
ATOM 7302 O O . ILE A 1 920 ? -9.241 -9.557 27.702 1.00 95.06 920 ILE A O 1
ATOM 7306 N N . PHE A 1 921 ? -7.877 -8.157 26.577 1.00 93.25 921 PHE A N 1
ATOM 7307 C CA . PHE A 1 921 ? -8.290 -8.570 25.241 1.00 93.25 921 PHE A CA 1
ATOM 7308 C C . PHE A 1 921 ? -7.511 -9.811 24.788 1.00 93.25 921 PHE A C 1
ATOM 7310 O O . PHE A 1 921 ? -6.296 -9.901 24.981 1.00 93.25 921 PHE A O 1
ATOM 7317 N N . ASP A 1 922 ? -8.227 -10.770 24.209 1.00 90.06 922 ASP A N 1
ATOM 7318 C CA . ASP A 1 922 ? -7.687 -11.946 23.532 1.00 90.06 922 ASP A CA 1
ATOM 7319 C C . ASP A 1 922 ? -7.938 -11.782 22.029 1.00 90.06 922 ASP A C 1
ATOM 7321 O O . ASP A 1 922 ? -9.082 -11.877 21.571 1.00 90.06 922 ASP A O 1
ATOM 7325 N N . ALA A 1 923 ? -6.882 -11.511 21.253 1.00 81.31 923 ALA A N 1
ATOM 7326 C CA . ALA A 1 923 ? -7.021 -11.230 19.825 1.00 81.31 923 ALA A CA 1
ATOM 7327 C C . ALA A 1 923 ? -7.491 -12.455 19.027 1.00 81.31 923 ALA A C 1
ATOM 7329 O O . ALA A 1 923 ? -8.219 -12.321 18.039 1.00 81.31 923 ALA A O 1
ATOM 7330 N N . LYS A 1 924 ? -7.132 -13.662 19.481 1.00 85.69 924 LYS A N 1
ATOM 7331 C CA . LYS A 1 924 ? -7.525 -14.920 18.838 1.00 85.69 924 LYS A CA 1
ATOM 7332 C C . LYS A 1 924 ? -9.014 -15.189 19.018 1.00 85.69 924 LYS A C 1
ATOM 7334 O O . LYS A 1 924 ? -9.681 -15.619 18.077 1.00 85.69 924 LYS A O 1
ATOM 7339 N N . MET A 1 925 ? -9.521 -14.949 20.221 1.00 88.81 925 MET A N 1
ATOM 7340 C CA . MET A 1 925 ? -10.932 -15.128 20.556 1.00 88.81 925 MET A CA 1
ATOM 7341 C C . MET A 1 925 ? -11.785 -13.909 20.180 1.00 88.81 925 MET A C 1
ATOM 7343 O O . MET A 1 925 ? -13.007 -14.028 20.127 1.00 88.81 925 MET A O 1
ATOM 7347 N N . LYS A 1 926 ? -11.152 -12.762 19.893 1.00 87.75 926 LYS A N 1
ATOM 7348 C CA . LYS A 1 926 ? -11.796 -11.461 19.655 1.00 87.75 926 LYS A CA 1
ATOM 7349 C C . LYS A 1 926 ? -12.743 -11.083 20.794 1.00 87.75 926 LYS A C 1
ATOM 7351 O O . LYS A 1 926 ? -13.872 -10.661 20.560 1.00 87.75 926 LYS A O 1
ATOM 7356 N N . GLU A 1 927 ? -12.299 -11.252 22.035 1.00 92.00 927 GLU A N 1
ATOM 7357 C CA . GLU A 1 927 ? -13.087 -10.921 23.225 1.00 92.00 927 GLU A CA 1
ATOM 7358 C C . GLU A 1 927 ? -12.227 -10.246 24.295 1.00 92.00 927 GLU A C 1
ATOM 7360 O O . GLU A 1 927 ? -11.073 -10.619 24.506 1.00 92.00 927 GLU A O 1
ATOM 7365 N N . THR A 1 928 ? -12.798 -9.284 25.018 1.00 95.06 928 THR A N 1
ATOM 7366 C CA . THR A 1 928 ? -12.223 -8.788 26.269 1.00 95.06 928 THR A CA 1
ATOM 7367 C C . THR A 1 928 ? -12.809 -9.552 27.445 1.00 95.06 928 THR A C 1
ATOM 7369 O O . THR A 1 928 ? -14.020 -9.567 27.659 1.00 95.06 928 THR A O 1
ATOM 7372 N N . SER A 1 929 ? -11.939 -10.116 28.276 1.00 96.25 929 SER A N 1
ATOM 7373 C CA . SER A 1 929 ? -12.296 -10.598 29.606 1.00 96.25 929 SER A CA 1
ATOM 7374 C C . SER A 1 929 ? -12.104 -9.490 30.640 1.00 96.25 929 SER A C 1
ATOM 7376 O O . SER A 1 929 ? -11.003 -8.963 30.772 1.00 96.25 929 SER A O 1
ATOM 7378 N N . VAL A 1 930 ? -13.146 -9.170 31.405 1.00 97.25 930 VAL A N 1
ATOM 7379 C CA . VAL A 1 930 ? -13.082 -8.310 32.598 1.00 97.25 930 VAL A CA 1
ATOM 7380 C C . VAL A 1 930 ? -13.093 -9.203 33.828 1.00 97.25 930 VAL A C 1
ATOM 7382 O O . VAL A 1 930 ? -13.887 -10.139 33.907 1.00 97.25 930 VAL A O 1
ATOM 7385 N N . GLY A 1 931 ? -12.206 -8.965 34.787 1.00 97.06 931 GLY A N 1
ATOM 7386 C CA . GLY A 1 931 ? -12.030 -9.883 35.905 1.00 97.06 931 GLY A CA 1
ATOM 7387 C C . GLY A 1 931 ? -11.198 -9.330 37.048 1.00 97.06 931 GLY A C 1
ATOM 7388 O O . GLY A 1 931 ? -10.824 -8.156 37.064 1.00 97.06 931 GLY A O 1
ATOM 7389 N N . ARG A 1 932 ? -10.917 -10.206 38.011 1.00 97.50 932 ARG A N 1
ATOM 7390 C CA . ARG A 1 932 ? -10.131 -9.896 39.205 1.00 97.50 932 ARG A CA 1
ATOM 7391 C C . ARG A 1 932 ? -8.686 -10.322 39.003 1.00 97.50 932 ARG A C 1
ATOM 7393 O O . ARG A 1 932 ? -8.400 -11.448 38.606 1.00 97.50 932 ARG A O 1
ATOM 7400 N N . TYR A 1 933 ? -7.773 -9.413 39.282 1.00 98.25 933 TYR A N 1
ATOM 7401 C CA . TYR A 1 933 ? -6.342 -9.582 39.143 1.00 98.25 933 TYR A CA 1
ATOM 7402 C C . TYR A 1 933 ? -5.680 -9.560 40.514 1.00 98.25 933 TYR A C 1
ATOM 7404 O O . TYR A 1 933 ? -5.735 -8.559 41.227 1.00 98.25 933 TYR A O 1
ATOM 7412 N N . ASN A 1 934 ? -5.032 -10.661 40.876 1.00 97.62 934 ASN A N 1
ATOM 7413 C CA . ASN A 1 934 ? -4.301 -10.779 42.126 1.00 97.62 934 ASN A CA 1
ATOM 7414 C C . ASN A 1 934 ? -2.843 -10.353 41.913 1.00 97.62 934 ASN A C 1
ATOM 7416 O O . ASN A 1 934 ? -2.040 -11.102 41.356 1.00 97.62 934 ASN A O 1
ATOM 7420 N N . GLU A 1 935 ? -2.478 -9.167 42.395 1.00 94.94 935 GLU A N 1
ATOM 7421 C CA . GLU A 1 935 ? -1.144 -8.586 42.204 1.00 94.94 935 GLU A CA 1
ATOM 7422 C C . GLU A 1 935 ? -0.044 -9.390 42.928 1.00 94.94 935 GLU A C 1
ATOM 7424 O O . GLU A 1 935 ? 1.110 -9.417 42.500 1.00 94.94 935 GLU A O 1
ATOM 7429 N N . LYS A 1 936 ? -0.389 -10.110 44.005 1.00 94.75 936 LYS A N 1
ATOM 7430 C CA . LYS A 1 936 ? 0.565 -10.950 44.742 1.00 94.75 936 LYS A CA 1
ATOM 7431 C C . LYS A 1 936 ? 0.991 -12.189 43.947 1.00 94.75 936 LYS A C 1
ATOM 7433 O O . LYS A 1 936 ? 2.137 -12.620 44.055 1.00 94.75 936 LYS A O 1
ATOM 7438 N N . THR A 1 937 ? 0.082 -12.774 43.176 1.00 96.06 937 THR A N 1
ATOM 7439 C CA . THR A 1 937 ? 0.318 -14.025 42.432 1.00 96.06 937 THR A CA 1
ATOM 7440 C C . THR A 1 937 ? 0.417 -13.828 40.923 1.00 96.06 937 THR A C 1
ATOM 7442 O O . THR A 1 937 ? 0.790 -14.766 40.226 1.00 96.06 937 THR A O 1
ATOM 7445 N N . PHE A 1 938 ? 0.117 -12.623 40.428 1.00 97.19 938 PHE A N 1
ATOM 7446 C CA . PHE A 1 938 ? 0.015 -12.296 39.005 1.00 97.19 938 PHE A CA 1
ATOM 7447 C C . PHE A 1 938 ? -0.983 -13.203 38.269 1.00 97.19 938 PHE A C 1
ATOM 7449 O O . PHE A 1 938 ? -0.752 -13.619 37.135 1.00 97.19 938 PHE A O 1
ATOM 7456 N N . VAL A 1 939 ? -2.087 -13.548 38.936 1.00 97.62 939 VAL A N 1
ATOM 7457 C CA . VAL A 1 939 ? -3.158 -14.384 38.382 1.00 97.62 939 VAL A CA 1
ATOM 7458 C C . VAL A 1 939 ? -4.352 -13.504 38.044 1.00 97.62 939 VAL A C 1
ATOM 7460 O O . VAL A 1 939 ? -4.816 -12.730 38.881 1.00 97.62 939 VAL A O 1
ATOM 7463 N N . PHE A 1 940 ? -4.859 -13.646 36.820 1.00 97.56 940 PHE A N 1
ATOM 7464 C CA . PHE A 1 940 ? -6.101 -13.029 36.370 1.00 97.56 940 PHE A CA 1
ATOM 7465 C C . PHE A 1 940 ? -7.225 -14.067 36.351 1.00 97.56 940 PHE A C 1
ATOM 7467 O O . PHE A 1 940 ? -7.108 -15.107 35.702 1.00 97.56 940 PHE A O 1
ATOM 7474 N N . GLN A 1 941 ? -8.314 -13.774 37.053 1.00 97.19 941 GLN A N 1
ATOM 7475 C CA . GLN A 1 941 ? -9.527 -14.574 37.068 1.00 97.19 941 GLN A CA 1
ATOM 7476 C C . GLN A 1 941 ? -10.626 -13.834 36.290 1.00 97.19 941 GLN A C 1
ATOM 7478 O O . GLN A 1 941 ? -11.148 -12.834 36.795 1.00 97.19 941 GLN A O 1
ATOM 7483 N N . PRO A 1 942 ? -10.993 -14.295 35.079 1.00 95.94 942 PRO A N 1
ATOM 7484 C CA . PRO A 1 942 ? -12.051 -13.666 34.297 1.00 95.94 942 PRO A CA 1
ATOM 7485 C C . PRO A 1 942 ? -13.400 -13.790 35.016 1.00 95.94 942 PRO A C 1
ATOM 7487 O O . PRO A 1 942 ? -13.699 -14.822 35.618 1.00 95.94 942 PRO A O 1
ATOM 7490 N N . PHE A 1 943 ? -14.210 -12.736 34.937 1.00 93.62 943 PHE A N 1
ATOM 7491 C CA . PHE A 1 943 ? -15.539 -12.655 35.547 1.00 93.62 943 PHE A CA 1
ATOM 7492 C C . PHE A 1 943 ? -16.633 -12.406 34.499 1.00 93.62 943 PHE A C 1
ATOM 7494 O O . PHE A 1 943 ? -17.654 -13.084 34.506 1.00 93.62 943 PHE A O 1
ATOM 7501 N N . ALA A 1 944 ? -16.389 -11.490 33.558 1.00 94.06 944 ALA A N 1
ATOM 7502 C CA . ALA A 1 944 ? -17.275 -11.171 32.442 1.00 94.06 944 ALA A CA 1
ATOM 7503 C C . ALA A 1 944 ? -16.512 -11.199 31.112 1.00 94.06 944 ALA A C 1
ATOM 7505 O O . ALA A 1 944 ? -15.302 -10.970 31.076 1.00 94.06 944 ALA A O 1
ATOM 7506 N N . LYS A 1 945 ? -17.227 -11.459 30.014 1.00 94.25 945 LYS A N 1
ATOM 7507 C CA . LYS A 1 945 ? -16.683 -11.466 28.651 1.00 94.25 945 LYS A CA 1
ATOM 7508 C C . LYS A 1 945 ? -17.449 -10.497 27.762 1.00 94.25 945 LYS A C 1
ATOM 7510 O O . LYS A 1 945 ? -18.678 -10.484 27.781 1.00 94.25 945 LYS A O 1
ATOM 7515 N N . ILE A 1 946 ? -16.717 -9.717 26.978 1.00 93.62 946 ILE A N 1
ATOM 7516 C CA . ILE A 1 946 ? -17.235 -8.704 26.061 1.00 93.62 946 ILE A CA 1
ATOM 7517 C C . ILE A 1 946 ? -16.712 -9.049 24.655 1.00 93.62 946 ILE A C 1
ATOM 7519 O O . ILE A 1 946 ? -15.541 -8.798 24.371 1.00 93.62 946 ILE A O 1
ATOM 7523 N N . PRO A 1 947 ? -17.524 -9.677 23.785 1.00 91.50 947 PRO A N 1
ATOM 7524 C CA . PRO A 1 947 ? -17.096 -10.046 22.438 1.00 91.50 947 PRO A CA 1
ATOM 7525 C C . PRO A 1 947 ? -16.929 -8.818 21.532 1.00 91.50 947 PRO A C 1
ATOM 7527 O O . PRO A 1 947 ? -17.622 -7.818 21.695 1.00 91.50 947 PRO A O 1
ATOM 7530 N N . ASP A 1 948 ? -16.038 -8.936 20.550 1.00 86.31 948 ASP A N 1
ATOM 7531 C CA . ASP A 1 948 ? -15.735 -7.986 19.467 1.00 86.31 948 ASP A CA 1
ATOM 7532 C C . ASP A 1 948 ? -15.264 -6.583 19.883 1.00 86.31 948 ASP A C 1
ATOM 7534 O O . ASP A 1 948 ? -15.044 -5.736 19.019 1.00 86.31 948 ASP A O 1
ATOM 7538 N N . ILE A 1 949 ? -15.091 -6.318 21.178 1.00 88.94 949 ILE A N 1
ATOM 7539 C CA . ILE A 1 949 ? -14.596 -5.039 21.688 1.00 88.94 949 ILE A CA 1
ATOM 7540 C C . ILE A 1 949 ? -13.232 -5.265 22.331 1.00 88.94 949 ILE A C 1
ATOM 7542 O O . ILE A 1 949 ? -13.094 -6.113 23.208 1.00 88.94 949 ILE A O 1
ATOM 7546 N N . ASN A 1 950 ? -12.240 -4.487 21.898 1.00 89.88 950 ASN A N 1
ATOM 7547 C CA . ASN A 1 950 ? -10.916 -4.441 22.506 1.00 89.88 950 ASN A CA 1
ATOM 7548 C C . ASN A 1 950 ? -10.888 -3.361 23.593 1.00 89.88 950 ASN A C 1
ATOM 7550 O O . ASN A 1 950 ? -10.982 -2.174 23.286 1.00 89.88 950 ASN A O 1
ATOM 7554 N N . LEU A 1 951 ? -10.777 -3.787 24.850 1.00 92.06 951 LEU A N 1
ATOM 7555 C CA . LEU A 1 951 ? -10.601 -2.910 26.006 1.00 92.06 951 LEU A CA 1
ATOM 7556 C C . LEU A 1 951 ? -9.388 -3.344 26.828 1.00 92.06 951 LEU A C 1
ATOM 7558 O O . LEU A 1 951 ? -9.158 -4.536 27.068 1.00 92.06 951 LEU A O 1
ATOM 7562 N N . SER A 1 952 ? -8.675 -2.347 27.337 1.00 92.31 952 SER A N 1
ATOM 7563 C CA . SER A 1 952 ? -7.644 -2.472 28.357 1.00 92.31 952 SER A CA 1
ATOM 7564 C C . SER A 1 952 ? -8.196 -2.159 29.749 1.00 92.31 952 SER A C 1
ATOM 7566 O O . SER A 1 952 ? -9.298 -1.635 29.927 1.00 92.31 952 SER A O 1
ATOM 7568 N N . SER A 1 953 ? -7.390 -2.428 30.777 1.00 93.38 953 SER A N 1
ATOM 7569 C CA . SER A 1 953 ? -7.740 -2.105 32.165 1.00 93.38 953 SER A CA 1
ATOM 7570 C C . SER A 1 953 ? -7.964 -0.604 32.420 1.00 93.38 953 SER A C 1
ATOM 7572 O O . SER A 1 953 ? -8.542 -0.252 33.451 1.00 93.38 953 SER A O 1
ATOM 7574 N N . MET A 1 954 ? -7.500 0.276 31.525 1.00 89.81 954 MET A N 1
ATOM 7575 C CA . MET A 1 954 ? -7.672 1.732 31.628 1.00 89.81 954 MET A CA 1
ATOM 7576 C C . MET A 1 954 ? -9.005 2.215 31.054 1.00 89.81 954 MET A C 1
ATOM 7578 O O . MET A 1 954 ? -9.482 3.272 31.462 1.00 89.81 954 MET A O 1
ATOM 7582 N N . ASP A 1 955 ? -9.628 1.419 30.186 1.00 92.50 955 ASP A N 1
ATOM 7583 C CA . ASP A 1 955 ? -10.881 1.767 29.515 1.00 92.50 955 ASP A CA 1
ATOM 7584 C C . ASP A 1 955 ? -12.108 1.453 30.372 1.00 92.50 955 ASP A C 1
ATOM 7586 O O . ASP A 1 955 ? -13.192 1.955 30.093 1.00 92.50 955 ASP A O 1
ATOM 7590 N N . ILE A 1 956 ? -11.954 0.631 31.415 1.00 96.00 956 ILE A N 1
ATOM 7591 C CA . ILE A 1 956 ? -13.059 0.130 32.239 1.00 96.00 956 ILE A CA 1
ATOM 7592 C C . ILE A 1 956 ? -13.106 0.762 33.636 1.00 96.00 956 ILE A C 1
ATOM 7594 O O . ILE A 1 956 ? -12.095 1.217 34.171 1.00 96.00 956 ILE A O 1
ATOM 7598 N N . TRP A 1 957 ? -14.276 0.705 34.266 1.00 96.38 957 TRP A N 1
ATOM 7599 C CA . TRP A 1 957 ? -14.486 0.924 35.694 1.00 96.38 957 TRP A CA 1
ATOM 7600 C C . TRP A 1 957 ? -15.608 0.013 36.191 1.00 96.38 957 TRP A C 1
ATOM 7602 O O . TRP A 1 957 ? -16.722 0.047 35.668 1.00 96.38 957 TRP A O 1
ATOM 7612 N N . VAL A 1 958 ? -15.329 -0.815 37.194 1.00 96.94 958 VAL A N 1
ATOM 7613 C CA . VAL A 1 958 ? -16.297 -1.773 37.739 1.00 96.94 958 VAL A CA 1
ATOM 7614 C C . VAL A 1 958 ? -16.964 -1.195 38.978 1.00 96.94 958 VAL A C 1
ATOM 7616 O O . VAL A 1 958 ? -16.295 -0.876 39.958 1.00 96.94 958 VAL A O 1
ATOM 7619 N N . ASP A 1 959 ? -18.286 -1.096 38.959 1.00 95.06 959 ASP A N 1
ATOM 7620 C CA . ASP A 1 959 ? -19.083 -0.871 40.155 1.00 95.06 959 ASP A CA 1
ATOM 7621 C C . ASP A 1 959 ? -19.671 -2.199 40.628 1.00 95.06 959 ASP A C 1
ATOM 7623 O O . ASP A 1 959 ? -20.675 -2.690 40.112 1.00 95.06 959 ASP A O 1
ATOM 7627 N N . GLU A 1 960 ? -19.010 -2.797 41.613 1.00 92.25 960 GLU A N 1
ATOM 7628 C CA . GLU A 1 960 ? -19.426 -4.073 42.187 1.00 92.25 960 GLU A CA 1
ATOM 7629 C C . GLU A 1 960 ? -20.742 -3.963 42.971 1.00 92.25 960 GLU A C 1
ATOM 7631 O O . GLU A 1 960 ? -21.520 -4.915 42.993 1.00 92.25 960 GLU A O 1
ATOM 7636 N N . LYS A 1 961 ? -21.028 -2.801 43.573 1.00 91.56 961 LYS A N 1
ATOM 7637 C CA . LYS A 1 961 ? -22.236 -2.578 44.379 1.00 91.56 961 LYS A CA 1
ATOM 7638 C C . LYS A 1 961 ? -23.475 -2.469 43.496 1.00 91.56 961 LYS A C 1
ATOM 7640 O O . LYS A 1 961 ? -24.503 -3.057 43.823 1.00 91.56 961 LYS A O 1
ATOM 7645 N N . ASP A 1 962 ? -23.350 -1.763 42.376 1.00 91.81 962 ASP A N 1
ATOM 7646 C CA . ASP A 1 962 ? -24.419 -1.623 41.382 1.00 91.81 962 ASP A CA 1
ATOM 7647 C C . ASP A 1 962 ? -24.387 -2.742 40.321 1.00 91.81 962 ASP A C 1
ATOM 7649 O O . ASP A 1 962 ? -25.206 -2.744 39.402 1.00 91.81 962 ASP A O 1
ATOM 7653 N N . ALA A 1 963 ? -23.453 -3.698 40.442 1.00 93.81 963 ALA A N 1
ATOM 7654 C CA . ALA A 1 963 ? -23.216 -4.793 39.502 1.00 93.81 963 ALA A CA 1
ATOM 7655 C C . ALA A 1 963 ? -23.115 -4.321 38.038 1.00 93.81 963 ALA A C 1
ATOM 7657 O O . ALA A 1 963 ? -23.722 -4.908 37.139 1.00 93.81 963 ALA A O 1
ATOM 7658 N N . LYS A 1 964 ? -22.333 -3.263 37.787 1.00 95.50 964 LYS A N 1
ATOM 7659 C CA . LYS A 1 964 ? -22.129 -2.674 36.454 1.00 95.50 964 LYS A CA 1
ATOM 7660 C C . LYS A 1 964 ? -20.652 -2.570 36.086 1.00 95.50 964 LYS A C 1
ATOM 7662 O O . LYS A 1 964 ? -19.803 -2.276 36.921 1.00 95.50 964 LYS A O 1
ATOM 7667 N N . ILE A 1 965 ? -20.356 -2.753 34.803 1.00 96.94 965 ILE A N 1
ATOM 7668 C CA . ILE A 1 965 ? -19.077 -2.394 34.188 1.00 96.94 965 ILE A CA 1
ATOM 7669 C C . ILE A 1 965 ? -19.332 -1.176 33.313 1.00 96.94 965 ILE A C 1
ATOM 7671 O O . ILE A 1 965 ? -20.096 -1.259 32.353 1.00 96.94 965 ILE A O 1
ATOM 7675 N N . TYR A 1 966 ? -18.682 -0.066 33.636 1.00 97.06 966 TYR A N 1
ATOM 7676 C CA . TYR A 1 966 ? -18.596 1.107 32.777 1.00 97.06 966 TYR A CA 1
ATOM 7677 C C . TYR A 1 966 ? -17.358 0.982 31.906 1.00 97.06 966 TYR A C 1
ATOM 7679 O O . TYR A 1 966 ? -16.316 0.543 32.393 1.00 97.06 966 TYR A O 1
ATOM 7687 N N . PHE A 1 967 ? -17.440 1.372 30.641 1.00 96.12 967 PHE A N 1
ATOM 7688 C CA . PHE A 1 967 ? -16.267 1.373 29.781 1.00 96.12 967 PHE A CA 1
ATOM 7689 C C . PHE A 1 967 ? -16.333 2.428 28.686 1.00 96.12 967 PHE A C 1
ATOM 7691 O O . PHE A 1 967 ? -17.407 2.772 28.189 1.00 96.12 967 PHE A O 1
ATOM 7698 N N . VAL A 1 968 ? -15.162 2.940 28.325 1.00 93.81 968 VAL A N 1
ATOM 7699 C CA . VAL A 1 968 ? -14.974 3.860 27.212 1.00 93.81 968 VAL A CA 1
ATOM 7700 C C . VAL A 1 968 ? -14.588 3.056 25.978 1.00 93.81 968 VAL A C 1
ATOM 7702 O O . VAL A 1 968 ? -13.650 2.269 26.012 1.00 93.81 968 VAL A O 1
ATOM 7705 N N . TYR A 1 969 ? -15.308 3.254 24.877 1.00 92.38 969 TYR A N 1
ATOM 7706 C CA . TYR A 1 969 ? -14.975 2.643 23.594 1.00 92.38 969 TYR A CA 1
ATOM 7707 C C . TYR A 1 969 ? -15.112 3.667 22.474 1.00 92.38 969 TYR A C 1
ATOM 7709 O O . TYR A 1 969 ? -16.209 4.178 22.229 1.00 92.38 969 TYR A O 1
ATOM 7717 N N . LEU A 1 970 ? -13.986 3.968 21.817 1.00 87.56 970 LEU A N 1
ATOM 7718 C CA . LEU A 1 970 ? -13.890 4.898 20.687 1.00 87.56 970 LEU A CA 1
ATOM 7719 C C . LEU A 1 970 ? -14.659 6.213 20.920 1.00 87.56 970 LEU A C 1
ATOM 7721 O O . LEU A 1 970 ? -15.442 6.659 20.078 1.00 87.56 970 LEU A O 1
ATOM 7725 N N . GLY A 1 971 ? -14.468 6.807 22.101 1.00 90.06 971 GLY A N 1
ATOM 7726 C CA . GLY A 1 971 ? -15.067 8.088 22.469 1.00 90.06 971 GLY A CA 1
ATOM 7727 C C . GLY A 1 971 ? -16.463 8.029 23.081 1.00 90.06 971 GLY A C 1
ATOM 7728 O O . GLY A 1 971 ? -16.993 9.073 23.450 1.00 90.06 971 GLY A O 1
ATOM 7729 N N . HIS A 1 972 ? -17.078 6.855 23.217 1.00 93.69 972 HIS A N 1
ATOM 7730 C CA . HIS A 1 972 ? -18.388 6.711 23.857 1.00 93.69 972 HIS A CA 1
ATOM 7731 C C . HIS A 1 972 ? -18.253 6.084 25.246 1.00 93.69 972 HIS A C 1
ATOM 7733 O O . HIS A 1 972 ? -17.393 5.230 25.453 1.00 93.69 972 HIS A O 1
ATOM 7739 N N . LEU A 1 973 ? -19.123 6.473 26.182 1.00 96.19 973 LEU A N 1
ATOM 7740 C CA . LEU A 1 973 ? -19.265 5.807 27.478 1.00 96.19 973 LEU A CA 1
ATOM 7741 C C . LEU A 1 973 ? -20.420 4.812 27.413 1.00 96.19 973 LEU A C 1
ATOM 7743 O O . LEU A 1 973 ? -21.560 5.189 27.129 1.00 96.19 973 LEU A O 1
ATOM 7747 N N . LEU A 1 974 ? -20.132 3.559 27.736 1.00 95.62 974 LEU A N 1
ATOM 7748 C CA . LEU A 1 974 ? -21.107 2.482 27.810 1.00 95.62 974 LEU A CA 1
ATOM 7749 C C . LEU A 1 974 ? -21.153 1.887 29.214 1.00 95.62 974 LEU A C 1
ATOM 7751 O O . LEU A 1 974 ? -20.205 2.016 29.992 1.00 95.62 974 LEU A O 1
ATOM 7755 N N . ALA A 1 975 ? -22.254 1.209 29.519 1.00 95.81 975 ALA A N 1
ATOM 7756 C CA . ALA A 1 975 ? -22.359 0.343 30.680 1.00 95.81 975 ALA A CA 1
ATOM 7757 C C . ALA A 1 975 ? -23.004 -0.995 30.319 1.00 95.81 975 ALA A C 1
ATOM 7759 O O . ALA A 1 975 ? -23.865 -1.069 29.445 1.00 95.81 975 ALA A O 1
ATOM 7760 N N . LEU A 1 976 ? -22.592 -2.055 31.007 1.00 95.06 976 LEU A N 1
ATOM 7761 C CA . LEU A 1 976 ? -23.216 -3.374 30.927 1.00 95.06 976 LEU A CA 1
ATOM 7762 C C . LEU A 1 976 ? -23.271 -4.044 32.310 1.00 95.06 976 LEU A C 1
ATOM 7764 O O . LEU A 1 976 ? -22.521 -3.643 33.206 1.00 95.06 976 LEU A O 1
ATOM 7768 N N . PRO A 1 977 ? -24.145 -5.046 32.515 1.00 93.81 977 PRO A N 1
ATOM 7769 C CA . PRO A 1 977 ? -24.192 -5.807 33.761 1.00 93.81 977 PRO A CA 1
ATOM 7770 C C . PRO A 1 977 ? -22.877 -6.553 34.030 1.00 93.81 977 PRO A C 1
ATOM 7772 O O . PRO A 1 977 ? -22.298 -7.152 33.128 1.00 93.81 977 PRO A O 1
ATOM 7775 N N . LEU A 1 978 ? -22.415 -6.550 35.282 1.00 88.75 978 LEU A N 1
ATOM 7776 C CA . LEU A 1 978 ? -21.181 -7.220 35.713 1.00 88.75 978 LEU A CA 1
ATOM 7777 C C . LEU A 1 978 ? -21.277 -8.752 35.599 1.00 88.75 978 LEU A C 1
ATOM 7779 O O . LEU A 1 978 ? -20.267 -9.415 35.388 1.00 88.75 978 LEU A O 1
ATOM 7783 N N . SER A 1 979 ? -22.484 -9.311 35.688 1.00 78.50 979 SER A N 1
ATOM 7784 C CA . SER A 1 979 ? -22.781 -10.714 35.391 1.00 78.50 979 SER A CA 1
ATOM 7785 C C . SER A 1 979 ? -23.843 -10.796 34.295 1.00 78.50 979 SER A C 1
ATOM 7787 O O . SER A 1 979 ? -24.927 -10.234 34.470 1.00 78.50 979 SER A O 1
ATOM 7789 N N . ASN A 1 980 ? -23.544 -11.517 33.214 1.00 54.91 980 ASN A N 1
ATOM 7790 C CA . ASN A 1 980 ? -24.527 -11.973 32.228 1.00 54.91 980 ASN A CA 1
ATOM 7791 C C . ASN A 1 980 ? -24.811 -13.458 32.399 1.00 54.91 980 ASN A C 1
ATOM 7793 O O . ASN A 1 980 ? -23.825 -14.209 32.585 1.00 54.91 980 ASN A O 1
#

Radius of gyration: 38.7 Å; chains: 1; bounding box: 88×90×92 Å

Secondary structure (DSSP, 8-state):
-HHHHHH-TTS-HHHHHHHHHHHHHT---TTHHHHHHHGGG-TTHHHHTTSS--HHHHHHHHSPTTTTHHHHHHHHT-SSHHHHHHHHHHHHSSTTTT-HHHHHHHTHHHH-GGGS--SSTTHHHHHHHHHHHS--GGGHHHHHHHHHH-HHHHHHHHHHHHHH--GGGHHHHHHHHHH---HHHHHHHHHHHHHTT-S-HHHHHHHHHHHHHHHTSHHHHHHHHHHHHSGGGTT---------PPPPPHHHHHHHHHHT-SS--HHHHHHHHHHHHHHHHH-HHHHHHHHHHHTT--SHHHHHHHHHHHHHT---HHHHHHHHHTHHHHHHH-HHHHHHHHT--HHHHHHHHHHHT-HHHHHHHHTS--HHHHHHHHHHHHHTT----HHHHHHGGG-SSHHHHHHHHHHHHHH--HHHHHHHHHHSTTS--EE---SS--GGG-----HHHHHHHHHHHS--------HHHHHHHHHHHHHHHH-TTEEEEEEEEESSSS--EEEEEESS-EEEEEESSSSEEEEEEPPHHHHHHHHHHHHHTTGGGPPPEE---SSPPPEEEEEEETTEEEEEEEE----TT-HHHHHHHHHHHHTSS-PEEEETHHHHSTT-EEEE--SSEEEEEEEEETTEEEEEEEEHHHHHHHHHHHHHHHHHHHTT--TT--HHHHHHHHHHHHHHHHHHTTTTEEEEEEETTEEEEE-PPPTT---S-SS----TTS-B---S-HHHHEETTEEEEEB-TTT-SEEEEETTPPPEEEE-SEEEEEEE-TTSSEEEEEEESS-TTSPBEEEEEETTT--EEE-SS--BSEEEEEEEEGGGTEEEEEEESS----TTTS-GGG-SSSSSS----PPPPTTPPPP---SS-EEEEE-TTT--EEEE-S--HHHHT-SSSPPEE-SSTTEEEEEEEETTTTEEEEEEEETTTTEEEEEEEEET----TTTEEEETTTTEEEEEETTEEEEEES--

Foldseek 3Di:
DLLVQLPPLPHDLVSNQVSLLVLLPPDDDPCVVVSVLVCLLPVSNLVSLLPDDHSVLVNQVPDDAPPCLVVLLVQCPDPRQSSNQVSLVSCLSGPCVLPLSNLVSCLVCLQPVSSHDDSDPCSVVSSLQSLLVDDHCVSLVSLLNCCQPPPVCNLSSLSSLLVVLALVSLVSLVVSLVPDQQLVSNLSSLSSCQSNVNDDLVLLLQLLLVQLVQCLDPVSVVVVVVSVPVVVPPPDPPPDPDPPDGGDDSSNSSSVSSLPDQEDDLSNVVVLVVVLVVCCVPPVSSSVSSVVSLLNHAAQNSLLVLLVCLLVVNDDPLSLLSCLLVLVSSCVHPVPSLVVQCVGAFLSNLSSCSSVLDLVSLVVQLPDPRLRSLLNVLQSCLLLVRDDDLVSLLVQCPPPPPSSNVSSLSSLLSNQDPSSVVSNLVSPFLQQAAGHDDLADQVVQHGDPHPSSQSSVCSRPVGGRDSPRLPQQVVVSVVVSVVQSPDPQFFKKKWKGWSDQAQIWIWTDGVVWIKIWHGRHPFKIWMDTDDPVLVVVLVVLCVVVVVSRDAADDDDDPDWTKIWTTITGSSHYYIHTYTDDPDPPDSVVVNVVSSVVVVPDDIDMDTPLCVVAPFKDFLADDPQWFFDFWDDDDPFTKTKIFGNVLVVVLVVVLVVLVCVLVVPDDVPDDPVVNLLSVLVSQLSCVVRVCVRIFIATGDPRYGHDGDDDDPQFCQPPDDDPPQSPFQWDDQAAQQFQDADQWGWTFTDDPFTAIWIGGDPDNTDGLGHFHWDAWGAQNVRQKIKIKGDPPDLQAFIFIWIAGPVPRDIDGAPDDTANDWTWQHQQPLVSFTKIKFAAADADQLVNPDPVNQPLPCSPVRPRPDDDPPDDDGPGDPDMWMWTADSVPSDIDTADAQCQQSSNDRRGHFDDDPDPQKGWWWDADSVQQKIFIAIARSNRNYTDGQDIRHNADDTSRQWDADVPVQKIWGRGRRTIMIHGSHD

pLDDT: mean 85.4, std 13.85, range [31.08, 98.25]

Sequence (980 aa):
MLQDIVENKSAAWAQRDLAMDALAVNGDWKGRDEWYISLLEDETLLTIQDNGNTGLTTLIAMSPPKKWTEKMLELVKSNNFAVRSAAVRNLMDSSDSKRKDVLEAMLPWLTNANWAKSSRDGERGQLIAALAESDFPESVPGLISIVMNEEEFRTAAIGALIKYKDIRAVPALRFALSLEENLEARSIIVQALLASGGFSDDEQMTALEAYATLVSTPKGLEEFNSYQYQEYYEGDEDGGDKPAQKPLPLPIVIGKTVGEQEEPTDGLVVRAVERVKILRRTKPSVADTLAGIMQKWKGPAIYAEILRQIRDGEADTETILSVLAKRKDVREKVPNDLATLRGASGTARGIGACLIEDENDFLSILSRTDTEVQTAMFACARLIRVKLPVSEVGTFLNSPNKLLALAAERWLESEDSPQARTLVLAKHPNEAVILGARQAFVPEGKASESKNLDAVFESVNGFQYWSLPFSELKKSEEKLRDEIKANPDLTAVYAVLPDAKSGQQVIRVYKDKIVFTFEEDTARYREKTLTAKEFENFYNFLINNKIDSLPPFNDFCEECVSNEFVMFGRVGGRRVFLRSVNNEKNVVNKLFEYFESFKKENLKLKYRLSDKIKGLEVLLADENFTARAVWKKDADLRVLVEDKLEQAKIEKDLTELQQNIYNVESEEEEPAQRQAQYLTFMKKRAEMIFAHYSWRNLQNGKPGAVAEQPLEIPFLSKNTQYFPESAVYNFVPEWRVRAGNIEIRTGELYEGGLYKIIDSSNPVKFREGLYANPIVTADGKWAIVTKAETNWNEPKTVVRVNLQTGREYKINVPPSDAFYPIAFVGSHNKVLLYRGKGNFMRSGEATAETADGEHAEEMWTVPRRANAKPNPSPKTPEYYLFDANTGATQLVKGEFRPVIQQTVRPLQPTGNPGEFWAAIFDAKMKETSVGRYNEKTFVFQPFAKIPDINLSSMDIWVDEKDAKIYFVYLGHLLALPLSN